Protein AF-A0A9D8F489-F1 (afdb_monomer)

Sequence (978 aa):
KPEHFAVRRIDWNSKSESLQSIAEQLGFTTSSLVFIDDDPVQCAEVRARWPEILTLQLPANAHKALCFLEQVWELDAPLTSTLEDDHRQQFLMEETRRQASRHAASSLEDFLAGLDLQIEIGPLKPEHRERVSQLSYRTTQSNSSNQRLTARELDGWIENSTQGGRVVHVRDRFGDYGLVGVMLYRETAPSLDIESLMLSCRALGRGVEQAMLQCLAQHARDCGLEKLRFKFQSTARNKPASDFLHAYVAKDTATNGHITFEVASALQPPRGRVQTNPPISKTPDVVATAQHPQEQAVPPYPSFAWPLVDSEESHQRACLSVERIESWRRTLRERRQSQISKPLPGSSVADVEAVLTGIWSTLMRTDQIGRHDNFFELGGHSLTVIQCLCRIRDQLGVEVPIQAIFKTPTIAELSATLRAMMERRASAPISTTPSHPVLETFTAPTPSRSQPASISKTLSADRITTLAIPTRGRPDALLRGLPTFVENARQHGHTPRYVILDDATTTAERAQCQAALVELERRLDVQLHYVDDAARRHFAAQLSRRTSVPLETVQFGLLSQPHAEYSRGACVNAMLLSSPGERILSVDDDVLCRPSRPPSWTDSIRLGKSPYPEAFWPCGDVDSALAFAKDGSLDFIGLVDEYLGRTTAEMVTQNPYLAERLDGPQDGRVLMATPGIAGDPGWGLPFGWWDGPMGYLMMEGESFGRLTRSREDYRAFCCSRSLVRCAEAPTLTRFRAHLTTTLGLDHRGTGLPPFLPCLRGEDVLFGALIRRSHASDWAMHLPWLTPHLRMQPRTFQHGELFRSASSHDAARLFLDCLNAAPADSHLQDPTARCRRLGEFLMEIASSDRADFVSFATSQALQSRGGWLEAMRARLEANPDAPSFWAQDMHRYMQVCESYLTDPMFGIPMDLLRDVPDPEAAWDEAQTLVRRFGDLLVHWGTLVSESQKMRGEGIELARPLSEIRARKRRQNRNSDGAL

Solvent-accessible surface area (backbone atoms only — not comparable to full-atom values): 54927 Å² total; per-residue (Å²): 110,78,89,76,48,96,73,85,91,89,75,94,66,56,69,53,56,52,50,47,54,50,21,59,69,70,76,47,53,60,75,74,43,74,46,77,46,60,52,67,65,61,42,48,51,31,43,74,76,40,74,64,31,50,60,48,67,38,53,92,45,71,70,58,27,50,62,48,60,78,66,44,71,93,72,65,73,82,83,75,82,53,88,59,67,78,44,50,65,52,53,53,56,33,48,50,50,50,52,55,51,46,77,71,34,95,41,74,67,55,31,57,68,66,38,59,72,46,64,48,80,45,71,53,48,83,92,43,27,62,62,51,19,52,44,31,68,72,35,53,45,32,24,32,42,72,59,70,47,52,44,75,62,42,50,62,42,62,75,34,94,67,39,44,38,34,34,31,36,39,34,37,81,72,48,77,64,48,82,39,31,42,39,33,34,33,76,51,88,62,28,32,37,31,60,31,47,36,43,34,76,94,54,57,92,70,62,47,67,59,52,52,52,50,51,53,25,48,53,24,49,77,72,71,20,61,25,38,35,38,46,29,47,80,50,98,61,20,46,68,45,51,61,56,49,62,77,62,47,81,49,77,49,78,55,98,73,32,38,39,40,35,27,62,25,84,69,80,82,71,100,69,92,84,77,80,77,80,87,84,88,75,82,87,78,92,79,78,88,82,81,80,81,80,89,75,91,74,82,87,74,86,76,87,74,70,69,88,68,47,74,65,59,46,46,52,53,38,52,54,44,50,52,49,48,52,49,46,52,47,52,50,51,49,55,52,45,60,75,65,66,72,83,80,89,81,92,72,95,76,47,59,40,58,54,46,46,55,54,46,27,73,70,64,74,38,95,78,75,60,58,76,47,44,48,57,81,64,70,48,46,76,67,56,51,52,54,47,48,53,49,44,29,75,74,70,74,44,88,70,65,75,66,48,55,77,75,28,40,23,38,53,54,38,31,56,57,50,55,71,54,57,78,75,70,86,82,85,89,89,90,88,90,93,93,91,94,92,91,93,92,92,92,88,90,87,89,87,91,82,86,83,84,89,80,85,94,71,91,66,89,81,56,58,48,33,36,34,29,51,40,64,38,49,38,73,32,42,70,60,13,51,60,34,45,56,48,44,28,56,78,66,76,51,85,48,47,39,36,38,28,39,59,34,89,43,76,64,39,39,49,50,30,56,52,49,49,52,52,46,29,68,74,66,73,54,77,44,24,41,31,41,64,68,43,41,54,54,44,26,62,48,49,20,76,73,68,73,47,58,54,66,44,45,38,46,43,40,42,68,52,95,84,44,69,80,41,59,17,6,42,54,32,46,48,51,50,56,40,59,65,33,27,35,37,40,34,41,32,43,32,39,55,20,42,17,60,54,96,64,66,45,87,65,72,42,78,34,88,41,63,72,60,56,44,52,45,78,14,64,40,46,66,71,14,33,68,58,32,74,42,54,87,55,53,57,69,58,64,42,44,71,54,45,58,41,35,45,47,63,52,27,77,75,33,65,76,47,65,81,64,62,91,67,63,51,78,21,30,20,42,31,25,35,56,17,41,14,10,32,83,75,66,75,56,72,54,46,43,79,90,50,60,43,33,66,81,68,42,56,72,67,35,29,56,64,39,63,67,43,72,62,59,36,50,37,29,74,45,28,48,14,29,29,39,29,20,45,21,38,27,40,20,55,50,37,74,44,81,69,64,41,36,32,38,40,27,48,85,76,57,71,82,69,37,47,20,51,41,60,56,28,52,25,52,30,22,45,46,43,38,66,25,42,71,54,38,32,28,33,31,28,41,33,21,32,24,27,54,61,93,61,95,72,68,61,58,90,64,36,89,41,44,75,37,63,48,37,37,57,45,40,52,53,50,41,53,66,66,69,50,79,84,66,76,88,55,83,52,38,47,62,37,35,20,52,55,7,50,52,34,34,53,51,44,67,45,60,70,69,56,39,51,53,49,52,37,50,40,45,49,49,58,50,45,57,37,54,52,51,54,49,51,55,47,72,76,40,79,88,54,60,65,76,56,55,50,50,52,51,50,39,47,51,41,31,63,52,31,79,70,42,94,68,50,58,49,33,57,72,46,38,70,87,33,80,45,75,68,62,30,49,53,51,52,38,50,50,41,27,52,50,9,52,34,35,51,44,40,57,59,53,43,56,48,34,42,50,36,42,76,73,70,57,64,55,58,37,53,51,69,58,59,51,52,50,52,57,52,51,51,56,56,54,68,70,74,112

Mean predicted aligned error: 20.29 Å

Radius of gyration: 35.11 Å; Cα contacts (8 Å, |Δi|>4): 1492; chains: 1; bounding box: 94×85×90 Å

Secondary structure (DSSP, 8-state):
-GGG-S----SSS-HHHHHHHHHHHHT--GGG-EEEES-HHHHHHHHHH-TTSEEEEPPSSHHHHHHHHTT-GGG-------TTTTTHHHHHHHHHHHHHHHHT-SSHHHHHHHT--EEEEEE--GGGHHHHHHHHHH--SSBSS-----HHHHHHHHS-TTEEEEEEEEEETTEEEEEEEEEEEEEETTEEEEEEEEE-GGGTTTTHHHHHHHHHHHHHHHTT-SEEEEEEE--SS-HHHHHHHHTT-SEEEEETTEEEEEEES-PPPPSS----PPP---PPPP---PPPPPP--PPPPPP-------HHHHHHHHHHHHHHHHHHHHHHHHHHHHHH--PPS--S---HHHHHHHHHHHHHT-S---TT-BTTTTT--HHHHHHHHHHHHHHH-----THHHHHS-BHHHHHHHHHHHHTTS-----------------------------------S----EEEEEESS-HHHHHHHHHHHHHHHHHHT--PEEEEEE--SSHHHHHHHHHHHHHHHHHHT-PEEEE-HHHHHHHHHHHHHHH---HHHHHHHHS--TT-TT--HHHHHHHHHH-TT-EEEEE-TTB----B--SS--SS-EE-SSS--EEEEE-SSHHHHHTT-----S-HHHHHHTTTT-BHHHHHHH-HHHHTT--S-TT-BEEEEEEEEEE----SSTTB-TTSSBTTTT--HHHHHHHTS-HHHHHHHHHB--EEEEESS-EEE---S---SEEEEE--SS-PPPPPSSSS-HHHHHHHHHHHH-TT-EEEEEEEEEEE--SS--BPPTTHHHHHHH-B-HHHHHHHHHHHS---TT---HHHHHHHHHHHHHHHHTS-HHHHHHHHHHHHHHHHHHHHHHHHHHHHT-TTS-HHHHHHHHHHHHHHHHHTTSTTTT-BTTTTTT---HHHHHHHHHHHHHHHHHHHHHHHHHHHHHHHHHHTT--SSEEHHHHHHHHHHHHHHHTT--

Foldseek 3Di:
DVLVDLDDDDDPDQPLVVLCVVCVLQVHDQLVAEAEEQDVVSLVVNCVNPVSHNRHHAPPPVVSRVVVVVPPCVPDDPPPDDPCVVCVSVVSVLSNVLVVLVVVAPDPVRSLVQFAKAKAKAWDDLVCLCVVLVQLVPFFQAKFQNDRDHSVNVVVQHPDPQKTKMWMWMATPSGTPGTFWMWIWGDDPLEIETNITTGHSVCPPSCRVLVVVLVRLVVSVVVNHFKYKYKGQDDPRHVVNVVVLVVAAPDWDDDPRIIIGIGTSPDDDDPDDHDHDDDDDDDDDDDDDDDDDDDDDDDDDDDPQPDPQDLVNLVQVLVVLVVVLVVVVVVVVVVVVVVVPDDDDDDDPPDPLVLLLVLLCVLLVHNDDDQFDFSVVSVHDPVSLVSSQVSCCVPVVFRDDSVLCVVQRGSNSSSVVRVVRSVPPDDDDDDYDDYDDDDDDDDDDDDDDDDDDDDDDDDDPAFFAAEEEEDALCLVLLLAAVLQVLVLCVLVVHQHAAEYQYNHPDPVSVVSNLVSVVVVCVVSVHFHWYFYPVLQLVVLVVLCVVLVADSLLSCQQQHEDPQFDDFRQNSVSLVQLQAAAGKYKYAYSQWHQQKAFDPQADAAEAADSPLPLKAKAFDLAFVVQCVRRDHNNDNPRCQQRVAAFDFQLVVCVVHVVSVVPDPADRRAGAFKEAFKATGQPPDQQACDLLLAARVLLVDDDVSVCNCQVDVVSVVSRVWDSGITMARRYFYKHQFAQDDHNIMTGRSRDLGAFGFSRGYPSRSRLSSLLCVQLRVRYIHITHRIYIYGHDPDDDTHDPCSNQVSLQADALNSLSSLLSSNQDRVVVDPHSLVRLLSSLVSLQVLLPDDLVSNVVSQLSSLSSSLSVNLVSLVVSCVSCVVRDPSSVVSSVVSSVSNSVNNPDPLRRQHPSLCVVPVDSSVSSVVSSVSSNSSSSSSNCVSVSSVVSVVCVVVVNGSTDGSVVVVVVVVVVVVVVVVVD

pLDDT: mean 74.1, std 19.75, range [21.86, 97.94]

Structure (mmCIF, N/CA/C/O backbone):
data_AF-A0A9D8F489-F1
#
_entry.id   AF-A0A9D8F489-F1
#
loop_
_atom_site.group_PDB
_atom_site.id
_atom_site.type_symbol
_atom_site.label_atom_id
_atom_site.label_alt_id
_atom_site.label_comp_id
_atom_site.label_asym_id
_atom_site.label_entity_id
_atom_site.label_seq_id
_atom_site.pdbx_PDB_ins_code
_atom_site.Cartn_x
_atom_site.Cartn_y
_atom_site.Cartn_z
_atom_site.occupancy
_atom_site.B_iso_or_equiv
_atom_site.auth_seq_id
_atom_site.auth_comp_id
_atom_site.auth_asym_id
_atom_site.auth_atom_id
_atom_site.pdbx_PDB_model_num
ATOM 1 N N . LYS A 1 1 ? 32.134 6.971 -21.137 1.00 41.31 1 LYS A N 1
ATOM 2 C CA . LYS A 1 1 ? 32.918 7.964 -21.918 1.00 41.31 1 LYS A CA 1
ATOM 3 C C . LYS A 1 1 ? 34.375 7.953 -21.414 1.00 41.31 1 LYS A C 1
ATOM 5 O O . LYS A 1 1 ? 34.586 7.280 -20.408 1.00 41.31 1 LYS A O 1
ATOM 10 N N . PRO A 1 2 ? 35.382 8.577 -22.064 1.00 48.38 2 PRO A N 1
ATOM 11 C CA . PRO A 1 2 ? 36.783 8.521 -21.612 1.00 48.38 2 PRO A CA 1
ATOM 12 C C . PRO A 1 2 ? 36.994 8.896 -20.136 1.00 48.38 2 PRO A C 1
ATOM 14 O O . PRO A 1 2 ? 37.724 8.211 -19.433 1.00 48.38 2 PRO A O 1
ATOM 17 N N . GLU A 1 3 ? 36.272 9.903 -19.653 1.00 52.94 3 GLU A N 1
ATOM 18 C CA . GLU A 1 3 ? 36.261 10.403 -18.275 1.00 52.94 3 GLU A CA 1
ATOM 19 C C . GLU A 1 3 ? 35.643 9.433 -17.244 1.00 52.94 3 GLU A C 1
ATOM 21 O O . GLU A 1 3 ? 35.718 9.679 -16.044 1.00 52.94 3 GLU A O 1
ATOM 26 N N . HIS A 1 4 ? 35.066 8.305 -17.680 1.00 55.12 4 HIS A N 1
ATOM 27 C CA . HIS A 1 4 ? 34.627 7.226 -16.782 1.00 55.12 4 HIS A CA 1
ATOM 28 C C . HIS A 1 4 ? 35.781 6.273 -16.400 1.00 55.12 4 HIS A C 1
ATOM 30 O O . HIS A 1 4 ? 35.592 5.416 -15.541 1.00 55.12 4 HIS A O 1
ATOM 36 N N . PHE A 1 5 ? 36.949 6.369 -17.048 1.00 67.50 5 PHE A N 1
ATOM 37 C CA . PHE A 1 5 ? 38.076 5.456 -16.841 1.00 67.50 5 PHE A CA 1
ATOM 38 C C . PHE A 1 5 ? 39.209 6.149 -16.078 1.00 67.50 5 PHE A C 1
ATOM 40 O O . PHE A 1 5 ? 39.788 7.112 -16.573 1.00 67.50 5 PHE A O 1
ATOM 47 N N . ALA A 1 6 ? 39.558 5.624 -14.900 1.00 67.31 6 ALA A N 1
ATOM 48 C CA . ALA A 1 6 ? 40.652 6.144 -14.073 1.00 67.31 6 ALA A CA 1
ATOM 49 C C . ALA A 1 6 ? 42.027 6.017 -14.755 1.00 67.31 6 ALA A C 1
ATOM 51 O O . ALA A 1 6 ? 42.842 6.935 -14.717 1.00 67.31 6 ALA A O 1
ATOM 52 N N . VAL A 1 7 ? 42.269 4.873 -15.402 1.00 76.31 7 VAL A N 1
ATOM 53 C CA . VAL A 1 7 ? 43.471 4.574 -16.190 1.00 76.31 7 VAL A CA 1
ATOM 54 C C . VAL A 1 7 ? 43.033 3.867 -17.469 1.00 76.31 7 VAL A C 1
ATOM 56 O O . VAL A 1 7 ? 42.059 3.113 -17.473 1.00 76.31 7 VAL A O 1
ATOM 59 N N . ARG A 1 8 ? 43.756 4.103 -18.565 1.00 82.50 8 ARG A N 1
ATOM 60 C CA . ARG A 1 8 ? 43.610 3.373 -19.828 1.00 82.50 8 ARG A CA 1
ATOM 61 C C . ARG A 1 8 ? 44.994 2.892 -20.263 1.00 82.50 8 ARG A C 1
ATOM 63 O O . ARG A 1 8 ? 45.833 3.715 -20.621 1.00 82.50 8 ARG A O 1
ATOM 70 N N . ARG A 1 9 ? 45.226 1.579 -20.208 1.00 80.12 9 ARG A N 1
ATOM 71 C CA . ARG A 1 9 ? 46.382 0.902 -20.818 1.00 80.12 9 ARG A CA 1
ATOM 72 C C . ARG A 1 9 ? 45.971 0.385 -22.195 1.00 80.12 9 ARG A C 1
ATOM 74 O O . ARG A 1 9 ? 44.879 -0.163 -22.339 1.00 80.12 9 ARG A O 1
ATOM 81 N N . ILE A 1 10 ? 46.795 0.664 -23.199 1.00 83.44 10 ILE A N 1
ATOM 82 C CA . ILE A 1 10 ? 46.622 0.276 -24.607 1.00 83.44 10 ILE A CA 1
ATOM 83 C C . ILE A 1 10 ? 48.045 0.084 -25.137 1.00 83.44 10 ILE A C 1
ATOM 85 O O . ILE A 1 10 ? 48.654 0.990 -25.704 1.00 83.44 10 ILE A O 1
ATOM 89 N N . ASP A 1 11 ? 48.594 -1.084 -24.834 1.00 80.50 11 ASP A N 1
ATOM 90 C CA . ASP A 1 11 ? 50.003 -1.443 -24.962 1.00 80.50 11 ASP A CA 1
ATOM 91 C C . ASP A 1 11 ? 50.120 -2.912 -25.409 1.00 80.50 11 ASP A C 1
ATOM 93 O O . ASP A 1 11 ? 49.122 -3.627 -25.491 1.00 80.50 11 ASP A O 1
ATOM 97 N N . TRP A 1 12 ? 51.339 -3.344 -25.746 1.00 83.81 12 TRP A N 1
ATOM 98 C CA . TRP A 1 12 ? 51.635 -4.698 -26.243 1.00 83.81 12 TRP A CA 1
ATOM 99 C C . TRP A 1 12 ? 52.053 -5.686 -25.136 1.00 83.81 12 TRP A C 1
ATOM 101 O O . TRP A 1 12 ? 52.557 -6.766 -25.439 1.00 83.81 12 TRP A O 1
ATOM 111 N N . ASN A 1 13 ? 51.881 -5.312 -23.867 1.00 85.06 13 ASN A N 1
ATOM 112 C CA . ASN A 1 13 ? 52.207 -6.156 -22.716 1.00 85.06 13 ASN A CA 1
ATOM 113 C C . ASN A 1 13 ? 51.117 -7.225 -22.495 1.00 85.06 13 ASN A C 1
ATOM 115 O O . ASN A 1 13 ? 50.020 -7.131 -23.051 1.00 85.06 13 ASN A O 1
ATOM 119 N N . SER A 1 14 ? 51.385 -8.231 -21.657 1.00 88.94 14 SER A N 1
ATOM 120 C CA . SER A 1 14 ? 50.335 -9.173 -21.242 1.00 88.94 14 SER A CA 1
ATOM 121 C C . SER A 1 14 ? 49.281 -8.492 -20.359 1.00 88.94 14 SER A C 1
ATOM 123 O O . SER A 1 14 ? 49.547 -7.483 -19.697 1.00 88.94 14 SER A O 1
ATOM 125 N N . LYS A 1 15 ? 48.064 -9.050 -20.312 1.00 89.81 15 LYS A N 1
ATOM 126 C CA . LYS A 1 15 ? 46.977 -8.496 -19.489 1.00 89.81 15 LYS A CA 1
ATOM 127 C C . LYS A 1 15 ? 47.365 -8.504 -18.014 1.00 89.81 15 LYS A C 1
ATOM 129 O O . LYS A 1 15 ? 47.107 -7.520 -17.326 1.00 89.81 15 LYS A O 1
ATOM 134 N N . SER A 1 16 ? 48.025 -9.559 -17.540 1.00 89.94 16 SER A N 1
ATOM 135 C CA . SER A 1 16 ? 48.531 -9.647 -16.169 1.00 89.94 16 SER A CA 1
ATOM 136 C C . SER A 1 16 ? 49.587 -8.581 -15.821 1.00 89.94 16 SER A C 1
ATOM 138 O O . SER A 1 16 ? 49.554 -8.050 -14.708 1.00 89.94 16 SER A O 1
ATOM 140 N N . GLU A 1 17 ? 50.470 -8.207 -16.753 1.00 88.06 17 GLU A N 1
ATOM 141 C CA . GLU A 1 17 ? 51.437 -7.107 -16.585 1.00 88.06 17 GLU A CA 1
ATOM 142 C C . GLU A 1 17 ? 50.757 -5.731 -16.611 1.00 88.06 17 GLU A C 1
ATOM 144 O O . GLU A 1 17 ? 51.027 -4.884 -15.755 1.00 88.06 17 GLU A O 1
ATOM 149 N N . SER A 1 18 ? 49.835 -5.491 -17.549 1.00 89.94 18 SER A N 1
ATOM 150 C CA . SER A 1 18 ? 49.111 -4.216 -17.621 1.00 89.94 18 SER A CA 1
ATOM 151 C C . SER A 1 18 ? 48.174 -4.027 -16.419 1.00 89.94 18 SER A C 1
ATOM 153 O O . SER A 1 18 ? 48.045 -2.905 -15.929 1.00 89.94 18 SER A O 1
ATOM 155 N N . LEU A 1 19 ? 47.588 -5.103 -15.874 1.00 88.38 19 LEU A N 1
ATOM 156 C CA . LEU A 1 19 ? 46.839 -5.087 -14.609 1.00 88.38 19 LEU A CA 1
ATOM 157 C C . LEU A 1 19 ? 47.739 -4.781 -13.404 1.00 88.38 19 LEU A C 1
ATOM 159 O O . LEU A 1 19 ? 47.362 -3.946 -12.582 1.00 88.38 19 LEU A O 1
ATOM 163 N N . GLN A 1 20 ? 48.933 -5.382 -13.318 1.00 84.62 20 GLN A N 1
ATOM 164 C CA . GLN A 1 20 ? 49.917 -5.039 -12.283 1.00 84.62 20 GLN A CA 1
ATOM 165 C C . GLN A 1 20 ? 50.296 -3.549 -12.367 1.00 84.62 20 GLN A C 1
ATOM 167 O O . GLN A 1 20 ? 50.219 -2.838 -11.367 1.00 84.62 20 GLN A O 1
ATOM 172 N N . SER A 1 21 ? 50.601 -3.040 -13.567 1.00 83.00 21 SER A N 1
ATOM 173 C CA . SER A 1 21 ? 50.918 -1.621 -13.791 1.00 83.00 21 SER A CA 1
ATOM 174 C C . SER A 1 21 ? 49.767 -0.679 -13.406 1.00 83.00 21 SER A C 1
ATOM 176 O O . SER A 1 21 ? 50.013 0.416 -12.901 1.00 83.00 21 SER A O 1
ATOM 178 N N . ILE A 1 22 ? 48.509 -1.084 -13.620 1.00 83.19 22 ILE A N 1
ATOM 179 C CA . ILE A 1 22 ? 47.327 -0.319 -13.191 1.00 83.19 22 ILE A CA 1
ATOM 180 C C . ILE A 1 22 ? 47.185 -0.334 -11.664 1.00 83.19 22 ILE A C 1
ATOM 182 O O . ILE A 1 22 ? 46.903 0.715 -11.084 1.00 83.19 22 ILE A O 1
ATOM 186 N N . ALA A 1 23 ? 47.401 -1.480 -11.009 1.00 79.06 23 ALA A N 1
ATOM 187 C CA . ALA A 1 23 ? 47.379 -1.583 -9.549 1.00 79.06 23 ALA A CA 1
ATOM 188 C C . ALA A 1 23 ? 48.435 -0.661 -8.918 1.00 79.06 23 ALA A C 1
ATOM 190 O O . ALA A 1 23 ? 48.101 0.176 -8.079 1.00 79.06 23 ALA A O 1
ATOM 191 N N . GLU A 1 24 ? 49.680 -0.743 -9.395 1.00 75.00 24 GLU A N 1
ATOM 192 C CA . GLU A 1 24 ? 50.801 0.084 -8.940 1.00 75.00 24 GLU A CA 1
ATOM 193 C C . GLU A 1 24 ? 50.555 1.582 -9.182 1.00 75.00 24 GLU A C 1
ATOM 195 O O . GLU A 1 24 ? 50.746 2.383 -8.267 1.00 75.00 24 GLU A O 1
ATOM 200 N N . GLN A 1 25 ? 50.057 1.969 -10.366 1.00 71.12 25 GLN A N 1
ATOM 201 C CA . GLN A 1 25 ? 49.725 3.366 -10.682 1.00 71.12 25 GLN A CA 1
ATOM 202 C C . GLN A 1 25 ? 48.619 3.936 -9.774 1.00 71.12 25 GLN A C 1
ATOM 204 O O . GLN A 1 25 ? 48.633 5.130 -9.475 1.00 71.12 25 GLN A O 1
ATOM 209 N N . LEU A 1 26 ? 47.652 3.113 -9.358 1.00 69.62 26 LEU A N 1
ATOM 210 C CA . LEU A 1 26 ? 46.521 3.530 -8.521 1.00 69.62 26 LEU A CA 1
ATOM 211 C C . LEU A 1 26 ? 46.752 3.331 -7.012 1.00 69.62 26 LEU A C 1
ATOM 213 O O . LEU A 1 26 ? 45.873 3.662 -6.219 1.00 69.62 26 LEU A O 1
ATOM 217 N N . GLY A 1 27 ? 47.907 2.798 -6.600 1.00 61.19 27 GLY A N 1
ATOM 218 C CA . GLY A 1 27 ? 48.192 2.493 -5.193 1.00 61.19 27 GLY A CA 1
ATOM 219 C C . GLY A 1 27 ? 47.366 1.328 -4.625 1.00 61.19 27 GLY A C 1
ATOM 220 O O . GLY A 1 27 ? 47.166 1.247 -3.413 1.00 61.19 27 GLY A O 1
ATOM 221 N N . PHE A 1 28 ? 46.875 0.433 -5.484 1.00 69.62 28 PHE A N 1
ATOM 222 C CA . PHE A 1 28 ? 46.116 -0.761 -5.108 1.00 69.62 28 PHE A CA 1
ATOM 223 C C . PHE A 1 28 ? 46.977 -2.031 -5.181 1.00 69.62 28 PHE A C 1
ATOM 225 O O . PHE A 1 28 ? 48.057 -2.048 -5.763 1.00 69.62 28 PHE A O 1
ATOM 232 N N . THR A 1 29 ? 46.478 -3.124 -4.600 1.00 70.56 29 THR A N 1
ATOM 233 C CA . THR A 1 29 ? 47.065 -4.464 -4.790 1.00 70.56 29 THR A CA 1
ATOM 234 C C . THR A 1 29 ? 46.316 -5.225 -5.880 1.00 70.56 29 THR A C 1
ATOM 236 O O . THR A 1 29 ? 45.133 -4.965 -6.095 1.00 70.56 29 THR A O 1
ATOM 239 N N . THR A 1 30 ? 46.957 -6.213 -6.508 1.00 73.81 30 THR A N 1
ATOM 240 C CA . THR A 1 30 ? 46.312 -7.167 -7.434 1.00 73.81 30 THR A CA 1
ATOM 241 C C . THR A 1 30 ? 45.041 -7.773 -6.832 1.00 73.81 30 THR A C 1
ATOM 243 O O . THR A 1 30 ? 43.986 -7.721 -7.454 1.00 73.81 30 THR A O 1
ATOM 246 N N . SER A 1 31 ? 45.087 -8.196 -5.562 1.00 66.06 31 SER A N 1
ATOM 247 C CA . SER A 1 31 ? 43.937 -8.724 -4.796 1.00 66.06 31 SER A CA 1
ATOM 248 C C . SER A 1 31 ? 42.755 -7.753 -4.593 1.00 66.06 31 SER A C 1
ATOM 250 O O . SER A 1 31 ? 41.769 -8.098 -3.944 1.00 66.06 31 SER A O 1
ATOM 252 N N . SER A 1 32 ? 42.864 -6.517 -5.088 1.00 69.88 32 SER A N 1
ATOM 253 C CA . SER A 1 32 ? 41.819 -5.486 -5.080 1.00 69.88 32 SER A CA 1
ATOM 254 C C . SER A 1 32 ? 41.209 -5.241 -6.469 1.00 69.88 32 SER A C 1
ATOM 256 O O . SER A 1 32 ? 40.387 -4.339 -6.612 1.00 69.88 32 SER A O 1
ATOM 258 N N . LEU A 1 33 ? 41.615 -6.010 -7.488 1.00 79.00 33 LEU A N 1
ATOM 259 C CA . LEU A 1 33 ? 41.118 -5.919 -8.859 1.00 79.00 33 LEU A CA 1
ATOM 260 C C . LEU A 1 33 ? 40.156 -7.066 -9.198 1.00 79.00 33 LEU A C 1
ATOM 262 O O . LEU A 1 33 ? 40.323 -8.203 -8.758 1.00 79.00 33 LEU A O 1
ATOM 266 N N . VAL A 1 34 ? 39.197 -6.759 -10.070 1.00 85.94 34 VAL A N 1
ATOM 267 C CA . VAL A 1 34 ? 38.397 -7.738 -10.814 1.00 85.94 34 VAL A CA 1
ATOM 268 C C . VAL A 1 34 ? 38.758 -7.575 -12.288 1.00 85.94 34 VAL A C 1
ATOM 270 O O . VAL A 1 34 ? 38.733 -6.457 -12.805 1.00 85.94 34 VAL A O 1
ATOM 273 N N . PHE A 1 35 ? 39.109 -8.667 -12.962 1.00 90.69 35 PHE A N 1
ATOM 274 C CA . PHE A 1 35 ? 39.368 -8.681 -14.399 1.00 90.69 35 PHE A CA 1
ATOM 275 C C . PHE A 1 35 ? 38.166 -9.268 -15.143 1.00 90.69 35 PHE A C 1
ATOM 277 O O . PHE A 1 35 ? 37.606 -10.285 -14.732 1.00 90.69 35 PHE A O 1
ATOM 284 N N . ILE A 1 36 ? 37.757 -8.599 -16.221 1.00 91.19 36 ILE A N 1
ATOM 285 C CA . ILE A 1 36 ? 36.565 -8.927 -17.004 1.00 91.19 36 ILE A CA 1
ATOM 286 C C . ILE A 1 36 ? 36.930 -8.811 -18.484 1.00 91.19 36 ILE A C 1
ATOM 288 O O . ILE A 1 36 ? 37.329 -7.736 -18.933 1.00 91.19 36 ILE A O 1
ATOM 292 N N . ASP A 1 37 ? 36.808 -9.911 -19.222 1.00 88.38 37 ASP A N 1
ATOM 293 C CA . ASP A 1 37 ? 37.161 -10.025 -20.644 1.00 88.38 37 ASP A CA 1
ATOM 294 C C . ASP A 1 37 ? 36.270 -11.112 -21.286 1.00 88.38 37 ASP A C 1
ATOM 296 O O . ASP A 1 37 ? 35.768 -11.992 -20.577 1.00 88.38 37 ASP A O 1
ATOM 300 N N . ASP A 1 38 ? 36.012 -11.052 -22.593 1.00 84.00 38 ASP A N 1
ATOM 301 C CA . ASP A 1 38 ? 35.265 -12.092 -23.318 1.00 84.00 38 ASP A CA 1
ATOM 302 C C . ASP A 1 38 ? 36.181 -13.137 -23.984 1.00 84.00 38 ASP A C 1
ATOM 304 O O . ASP A 1 38 ? 35.729 -14.252 -24.270 1.00 84.00 38 ASP A O 1
ATOM 308 N N . ASP A 1 39 ? 37.480 -12.847 -24.136 1.00 87.44 39 ASP A N 1
ATOM 309 C CA . ASP A 1 39 ? 38.469 -13.810 -24.628 1.00 87.44 39 ASP A CA 1
ATOM 310 C C . ASP A 1 39 ? 38.886 -14.820 -23.523 1.00 87.44 39 ASP A C 1
ATOM 312 O O . ASP A 1 39 ? 39.532 -14.441 -22.533 1.00 87.44 39 ASP A O 1
ATOM 316 N N . PRO A 1 40 ? 38.591 -16.133 -23.679 1.00 80.19 40 PRO A N 1
ATOM 317 C CA . PRO A 1 40 ? 39.014 -17.166 -22.730 1.00 80.19 40 PRO A CA 1
ATOM 318 C C . PRO A 1 40 ? 40.531 -17.229 -22.525 1.00 80.19 40 PRO A C 1
ATOM 320 O O . PRO A 1 40 ? 40.965 -17.637 -21.448 1.00 80.19 40 PRO A O 1
ATOM 323 N N . VAL A 1 41 ? 41.336 -16.851 -23.524 1.00 86.62 41 VAL A N 1
ATOM 324 C CA . VAL A 1 41 ? 42.802 -16.902 -23.452 1.00 86.62 41 VAL A CA 1
ATOM 325 C C . VAL A 1 41 ? 43.322 -15.839 -22.488 1.00 86.62 41 VAL A C 1
ATOM 327 O O . VAL A 1 41 ? 44.123 -16.166 -21.614 1.00 86.62 41 VAL A O 1
ATOM 330 N N . GLN A 1 42 ? 42.805 -14.606 -22.554 1.00 88.19 42 GLN A N 1
ATOM 331 C CA . GLN A 1 42 ? 43.154 -13.553 -21.589 1.00 88.19 42 GLN A CA 1
ATOM 332 C C . GLN A 1 42 ? 42.697 -13.922 -20.175 1.00 88.19 42 GLN A C 1
ATOM 334 O O . GLN A 1 42 ? 4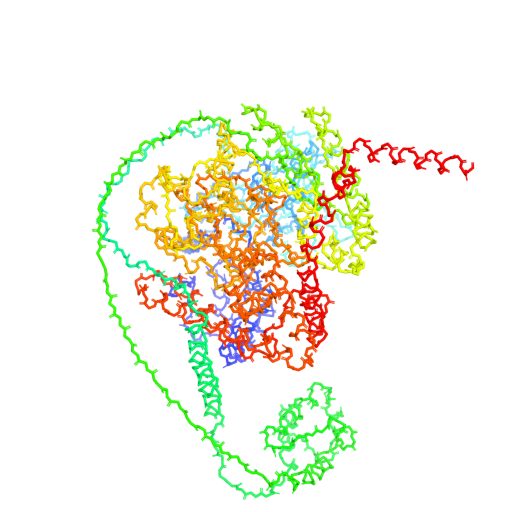3.443 -13.766 -19.208 1.00 88.19 42 GLN A O 1
ATOM 339 N N . CYS A 1 43 ? 41.482 -14.463 -20.036 1.00 88.88 43 CYS A N 1
ATOM 340 C CA . CYS A 1 43 ? 40.991 -14.932 -18.742 1.00 88.88 43 CYS A CA 1
ATOM 341 C C . CYS A 1 43 ? 41.806 -16.109 -18.177 1.00 88.88 43 CYS A C 1
ATOM 343 O O . CYS A 1 43 ? 41.894 -16.253 -16.959 1.00 88.88 43 CYS A O 1
ATOM 345 N N . ALA A 1 44 ? 42.388 -16.968 -19.017 1.00 81.31 44 ALA A N 1
ATOM 346 C CA . ALA A 1 44 ? 43.286 -18.032 -18.571 1.00 81.31 44 ALA A CA 1
ATOM 347 C C . ALA A 1 44 ? 44.666 -17.487 -18.161 1.00 81.31 44 ALA A C 1
ATOM 349 O O . ALA A 1 44 ? 45.185 -17.892 -17.124 1.00 81.31 44 ALA A O 1
ATOM 350 N N . GLU A 1 45 ? 45.218 -16.540 -18.927 1.00 94.06 45 GLU A N 1
ATOM 351 C CA . GLU A 1 45 ? 46.497 -15.864 -18.659 1.00 94.06 45 GLU A CA 1
ATOM 352 C C . GLU A 1 45 ? 46.491 -15.186 -17.282 1.00 94.06 45 GLU A C 1
ATOM 354 O O . GLU A 1 45 ? 47.307 -15.518 -16.419 1.00 94.06 45 GLU A O 1
ATOM 359 N N . VAL A 1 46 ? 45.496 -14.332 -17.019 1.00 89.38 46 VAL A N 1
ATOM 360 C CA . VAL A 1 46 ? 45.397 -13.604 -15.746 1.00 89.38 46 VAL A CA 1
ATOM 361 C C . VAL A 1 46 ? 45.161 -14.545 -14.561 1.00 89.38 46 VAL A C 1
ATOM 363 O O . VAL A 1 46 ? 45.829 -14.386 -13.543 1.00 89.38 46 VAL A O 1
ATOM 366 N N . ARG A 1 47 ? 44.313 -15.581 -14.686 1.00 86.69 47 ARG A N 1
ATOM 367 C CA . ARG A 1 47 ? 44.127 -16.591 -13.616 1.00 86.69 47 ARG A CA 1
ATOM 368 C C . ARG A 1 47 ? 45.395 -17.390 -13.317 1.00 86.69 47 ARG A C 1
ATOM 370 O O . ARG A 1 47 ? 45.606 -17.774 -12.171 1.00 86.69 47 ARG A O 1
ATOM 377 N N . ALA A 1 48 ? 46.210 -17.678 -14.332 1.00 81.94 48 ALA A N 1
ATOM 378 C CA . ALA A 1 48 ? 47.455 -18.423 -14.166 1.00 81.94 48 ALA A CA 1
ATOM 379 C C . ALA A 1 48 ? 48.569 -17.568 -13.540 1.00 81.94 48 ALA A C 1
ATOM 381 O O . ALA A 1 48 ? 49.419 -18.103 -12.827 1.00 81.94 48 ALA A O 1
ATOM 382 N N . ARG A 1 49 ? 48.570 -16.253 -13.797 1.00 85.06 49 ARG A N 1
ATOM 383 C CA . ARG A 1 49 ? 49.586 -15.322 -13.288 1.00 85.06 49 ARG A CA 1
ATOM 384 C C . ARG A 1 49 ? 49.248 -14.723 -11.922 1.00 85.06 49 ARG A C 1
ATOM 386 O O . ARG A 1 49 ? 50.145 -14.616 -11.092 1.00 85.06 49 ARG A O 1
ATOM 393 N N . TRP A 1 50 ? 47.982 -14.371 -11.699 1.00 82.75 50 TRP A N 1
ATOM 394 C CA . TRP A 1 50 ? 47.465 -13.730 -10.486 1.00 82.75 50 TRP A CA 1
ATOM 395 C C . TRP A 1 50 ? 46.167 -14.418 -10.016 1.00 82.75 50 TRP A C 1
ATOM 397 O O . TRP A 1 50 ? 45.071 -13.895 -10.244 1.00 82.75 50 TRP A O 1
ATOM 407 N N . PRO A 1 51 ? 46.246 -15.597 -9.364 1.00 75.50 51 PRO A N 1
ATOM 408 C CA . PRO A 1 51 ? 45.069 -16.345 -8.905 1.00 75.50 51 PRO A CA 1
ATOM 409 C C . PRO A 1 51 ? 44.166 -15.580 -7.921 1.00 75.50 51 PRO A C 1
ATOM 411 O O . PRO A 1 51 ? 43.022 -15.972 -7.699 1.00 75.50 51 PRO A O 1
ATOM 414 N N . GLU A 1 52 ? 44.669 -14.504 -7.313 1.00 73.62 52 GLU A N 1
ATOM 415 C CA . GLU A 1 52 ? 43.935 -13.609 -6.421 1.00 73.62 52 GLU A CA 1
ATOM 416 C C . GLU A 1 52 ? 43.108 -12.524 -7.135 1.00 73.62 52 GLU A C 1
ATOM 418 O O . GLU A 1 52 ? 42.311 -11.856 -6.473 1.00 73.62 52 GLU A O 1
ATOM 423 N N . ILE A 1 53 ? 43.270 -12.341 -8.453 1.00 85.19 53 ILE A N 1
ATOM 424 C CA . ILE A 1 53 ? 42.416 -11.462 -9.265 1.00 85.19 53 ILE A CA 1
ATOM 425 C C . ILE A 1 53 ? 41.163 -12.239 -9.673 1.00 85.19 53 ILE A C 1
ATOM 427 O O . ILE A 1 53 ? 41.227 -13.182 -10.471 1.00 85.19 53 ILE A O 1
ATOM 431 N N . LEU A 1 54 ? 39.997 -11.808 -9.181 1.00 82.62 54 LEU A N 1
ATOM 432 C CA . LEU A 1 54 ? 38.716 -12.375 -9.601 1.00 82.62 54 LEU A CA 1
ATOM 433 C C . LEU A 1 54 ? 38.552 -12.169 -11.111 1.00 82.62 54 LEU A C 1
ATOM 435 O O . LEU A 1 54 ? 38.411 -11.042 -11.577 1.00 82.62 54 LEU A O 1
ATOM 439 N N . THR A 1 55 ? 38.606 -13.260 -11.873 1.00 88.38 55 THR A N 1
ATOM 440 C CA . THR A 1 55 ? 38.686 -13.210 -13.337 1.00 88.38 55 THR A CA 1
ATOM 441 C C . THR A 1 55 ? 37.426 -13.791 -13.967 1.00 88.38 55 THR A C 1
ATOM 443 O O . THR A 1 55 ? 37.276 -15.012 -14.115 1.00 88.38 55 THR A O 1
ATOM 446 N N . LEU A 1 56 ? 36.522 -12.890 -14.336 1.00 87.88 56 LEU A N 1
ATOM 447 C CA . LEU A 1 56 ? 35.196 -13.156 -14.875 1.00 87.88 56 LEU A CA 1
ATOM 448 C C . LEU A 1 56 ? 35.273 -13.223 -16.404 1.00 87.88 56 LEU A C 1
ATOM 450 O O . LEU A 1 56 ? 35.544 -12.218 -17.057 1.00 87.88 56 LEU A O 1
ATOM 454 N N . GLN A 1 57 ? 35.026 -14.400 -16.981 1.00 87.69 57 GLN A N 1
ATOM 455 C CA . GLN A 1 57 ? 34.925 -14.523 -18.435 1.00 87.69 57 GLN A CA 1
ATOM 456 C C . GLN A 1 57 ? 33.491 -14.224 -18.870 1.00 87.69 57 GLN A C 1
ATOM 458 O O . GLN A 1 57 ? 32.560 -14.906 -18.437 1.00 87.69 57 GLN A O 1
ATOM 463 N N . LEU A 1 58 ? 33.312 -13.238 -19.745 1.00 82.69 58 LEU A N 1
ATOM 464 C CA . LEU A 1 58 ? 32.000 -12.902 -20.280 1.00 82.69 58 LEU A CA 1
ATOM 465 C C . LEU A 1 58 ? 31.535 -13.932 -21.324 1.00 82.69 58 LEU A C 1
ATOM 467 O O . LEU A 1 58 ? 32.310 -14.352 -22.184 1.00 82.69 58 LEU A O 1
ATOM 471 N N . PRO A 1 59 ? 30.243 -14.304 -21.328 1.00 79.06 59 PRO A N 1
ATOM 472 C CA . PRO A 1 59 ? 29.620 -14.933 -22.484 1.00 79.06 59 PRO A CA 1
ATOM 473 C C . PRO A 1 59 ? 29.757 -14.048 -23.733 1.00 79.06 59 PRO A C 1
ATOM 475 O O . PRO A 1 59 ? 29.303 -12.907 -23.724 1.00 79.06 59 PRO A O 1
ATOM 478 N N . ALA A 1 60 ? 30.248 -14.601 -24.847 1.00 66.38 60 ALA A N 1
ATOM 479 C CA . ALA A 1 60 ? 30.419 -13.906 -26.139 1.00 66.38 60 ALA A CA 1
ATOM 480 C C . ALA A 1 60 ? 29.110 -13.388 -26.802 1.00 66.38 60 ALA A C 1
ATOM 482 O O . ALA A 1 60 ? 29.098 -12.945 -27.948 1.00 66.38 60 ALA A O 1
ATOM 483 N N . ASN A 1 61 ? 27.977 -13.458 -26.100 1.00 73.44 61 ASN A N 1
ATOM 484 C CA . ASN A 1 61 ? 26.728 -12.803 -26.463 1.00 73.44 61 ASN A CA 1
ATOM 485 C C . ASN A 1 61 ? 26.484 -11.653 -25.474 1.00 73.44 61 ASN A C 1
ATOM 487 O O . ASN A 1 61 ? 26.220 -11.903 -24.300 1.00 73.44 61 ASN A O 1
ATOM 491 N N . ALA A 1 62 ? 26.519 -10.409 -25.956 1.00 62.22 62 ALA A N 1
ATOM 492 C CA . ALA A 1 62 ? 26.466 -9.210 -25.112 1.00 62.22 62 ALA A CA 1
ATOM 493 C C . ALA A 1 62 ? 25.232 -9.118 -24.188 1.00 62.22 62 ALA A C 1
ATOM 495 O O . ALA A 1 62 ? 25.332 -8.581 -23.089 1.00 62.22 62 ALA A O 1
ATOM 496 N N . HIS A 1 63 ? 24.080 -9.672 -24.584 1.00 52.00 63 HIS A N 1
ATOM 497 C CA . HIS A 1 63 ? 22.894 -9.711 -23.721 1.00 52.00 63 HIS A CA 1
ATOM 498 C C . HIS A 1 63 ? 23.078 -10.706 -22.563 1.00 52.00 63 HIS A C 1
ATOM 500 O O . HIS A 1 63 ? 22.815 -10.365 -21.413 1.00 52.00 63 HIS A O 1
ATOM 506 N N . LYS A 1 64 ? 23.646 -11.891 -22.833 1.00 59.59 64 LYS A N 1
ATOM 507 C CA . LYS A 1 64 ? 24.047 -12.839 -21.779 1.00 59.59 64 LYS A CA 1
ATOM 508 C C . LYS A 1 64 ? 25.194 -12.320 -20.911 1.00 59.59 64 LYS A C 1
ATOM 510 O O . LYS A 1 64 ? 25.257 -12.696 -19.750 1.00 59.59 64 LYS A O 1
ATOM 515 N N . ALA A 1 65 ? 26.079 -11.475 -21.442 1.00 65.69 65 ALA A N 1
ATOM 516 C CA . ALA A 1 65 ? 27.131 -10.832 -20.657 1.00 65.69 65 ALA A CA 1
ATOM 517 C C . ALA A 1 65 ? 26.564 -9.871 -19.601 1.00 65.69 65 ALA A C 1
ATOM 519 O O . ALA A 1 65 ? 27.033 -9.885 -18.468 1.00 65.69 65 ALA A O 1
ATOM 520 N N . LEU A 1 66 ? 25.518 -9.105 -19.935 1.00 58.72 66 LEU A N 1
ATOM 521 C CA . LEU A 1 66 ? 24.814 -8.258 -18.966 1.00 58.72 66 LEU A CA 1
ATOM 522 C C . LEU A 1 66 ? 24.147 -9.100 -17.870 1.00 58.72 66 LEU A C 1
ATOM 524 O O . LEU A 1 66 ? 24.484 -8.931 -16.703 1.00 58.72 66 LEU A O 1
ATOM 528 N N . CYS A 1 67 ? 23.313 -10.077 -18.240 1.00 60.84 67 CYS A N 1
ATOM 529 C CA . CYS A 1 67 ? 22.636 -10.937 -17.261 1.00 60.84 67 CYS A CA 1
ATOM 530 C C . CYS A 1 67 ? 23.598 -11.815 -16.439 1.00 60.84 67 CYS A C 1
ATOM 532 O O . CYS A 1 67 ? 23.246 -12.259 -15.354 1.00 60.84 67 CYS A O 1
ATOM 534 N N . PHE A 1 68 ? 24.809 -12.081 -16.939 1.00 69.69 68 PHE A N 1
ATOM 535 C CA . PHE A 1 68 ? 25.870 -12.727 -16.166 1.00 69.69 68 PHE A CA 1
ATOM 536 C C . PHE A 1 68 ? 26.453 -11.775 -15.114 1.00 69.69 68 PHE A C 1
ATOM 538 O O . PHE A 1 68 ? 26.548 -12.154 -13.952 1.00 69.69 68 PHE A O 1
ATOM 545 N N . LEU A 1 69 ? 26.792 -10.535 -15.489 1.00 67.31 69 LEU A N 1
ATOM 546 C CA . LEU A 1 69 ? 27.308 -9.525 -14.555 1.00 67.31 69 LEU A CA 1
ATOM 547 C C . LEU A 1 69 ? 26.283 -9.150 -13.472 1.00 67.31 69 LEU A C 1
ATOM 549 O O . LEU A 1 69 ? 26.667 -8.950 -12.326 1.00 67.31 69 LEU A O 1
ATOM 553 N N . GLU A 1 70 ? 24.990 -9.144 -13.807 1.00 58.53 70 GLU A N 1
ATOM 554 C CA . GLU A 1 70 ? 23.859 -8.966 -12.876 1.00 58.53 70 GLU A CA 1
ATOM 555 C C . GLU A 1 70 ? 23.683 -10.129 -11.870 1.00 58.53 70 GLU A C 1
ATOM 557 O O . GLU A 1 70 ? 22.754 -10.106 -11.065 1.00 58.53 70 GLU A O 1
ATOM 562 N N . GLN A 1 71 ? 24.538 -11.159 -11.911 1.00 60.78 71 GLN A N 1
ATOM 563 C CA . GLN A 1 71 ? 24.532 -12.314 -10.999 1.00 60.78 71 GLN A CA 1
ATOM 564 C C . GLN A 1 71 ? 25.888 -12.539 -10.294 1.00 60.78 71 GLN A C 1
ATOM 566 O O . GLN A 1 71 ? 26.045 -13.523 -9.569 1.00 60.78 71 GLN A O 1
ATOM 571 N N . VAL A 1 72 ? 26.876 -11.652 -10.484 1.00 64.38 72 VAL A N 1
ATOM 572 C CA . VAL A 1 72 ? 28.178 -11.730 -9.798 1.00 64.38 72 VAL A CA 1
ATOM 573 C C . VAL A 1 72 ? 28.137 -10.884 -8.527 1.00 64.38 72 VAL A C 1
ATOM 575 O O . VAL A 1 72 ? 28.392 -9.682 -8.561 1.00 64.38 72 VAL A O 1
ATOM 578 N N . TRP A 1 73 ? 27.843 -11.527 -7.396 1.00 55.50 73 TRP A N 1
ATOM 579 C CA . TRP A 1 73 ? 27.710 -10.873 -6.086 1.00 55.50 73 TRP A CA 1
ATOM 580 C C . TRP A 1 73 ? 28.986 -10.141 -5.626 1.00 55.50 73 TRP A C 1
ATOM 582 O O . TRP A 1 73 ? 28.913 -9.196 -4.845 1.00 55.50 73 TRP A O 1
ATOM 592 N N . GLU A 1 74 ? 30.172 -10.502 -6.129 1.00 52.00 74 GLU A N 1
ATOM 593 C CA . GLU A 1 74 ? 31.411 -9.757 -5.863 1.00 52.00 74 GLU A CA 1
ATOM 594 C C . GLU A 1 74 ? 31.448 -8.358 -6.515 1.00 52.00 74 GLU A C 1
ATOM 596 O O . GLU A 1 74 ? 32.319 -7.550 -6.183 1.00 52.00 74 GLU A O 1
ATOM 601 N N . LEU A 1 75 ? 30.514 -8.052 -7.426 1.00 59.84 75 LEU A N 1
ATOM 602 C CA . LEU A 1 75 ? 30.299 -6.715 -7.991 1.00 59.84 75 LEU A CA 1
ATOM 603 C C . LEU A 1 75 ? 29.233 -5.903 -7.224 1.00 59.84 75 LEU A C 1
ATOM 605 O O . LEU A 1 75 ? 29.090 -4.704 -7.487 1.00 59.84 75 LEU A O 1
ATOM 609 N N . ASP A 1 76 ? 28.527 -6.503 -6.257 1.00 55.25 76 ASP A N 1
ATOM 610 C CA . ASP A 1 76 ? 27.498 -5.824 -5.463 1.00 55.25 76 ASP A CA 1
ATOM 611 C C . ASP A 1 76 ? 28.122 -4.825 -4.478 1.00 55.25 76 ASP A C 1
ATOM 613 O O . ASP A 1 76 ? 28.603 -5.158 -3.390 1.00 55.25 76 ASP A O 1
ATOM 617 N N . ALA A 1 77 ? 28.085 -3.543 -4.839 1.00 49.22 77 ALA A N 1
ATOM 618 C CA . ALA A 1 77 ? 28.483 -2.472 -3.938 1.00 49.22 77 ALA A CA 1
ATOM 619 C C . ALA A 1 77 ? 27.421 -2.270 -2.832 1.00 49.22 77 ALA A C 1
ATOM 621 O O . ALA A 1 77 ? 26.264 -1.992 -3.152 1.00 49.22 77 ALA A O 1
ATOM 622 N N . PRO A 1 78 ? 27.776 -2.312 -1.530 1.00 39.03 78 PRO A N 1
ATOM 623 C CA . PRO A 1 78 ? 26.823 -2.023 -0.461 1.00 39.03 78 PRO A CA 1
ATOM 624 C C . PRO A 1 78 ? 26.419 -0.541 -0.490 1.00 39.03 78 PRO A C 1
ATOM 626 O O . PRO A 1 78 ? 27.200 0.331 -0.095 1.00 39.03 78 PRO A O 1
ATOM 629 N N . LEU A 1 79 ? 25.188 -0.275 -0.944 1.00 39.94 79 LEU A N 1
ATOM 630 C CA . LEU A 1 79 ? 24.590 1.048 -1.186 1.00 39.94 79 LEU A CA 1
ATOM 631 C C . LEU A 1 79 ? 24.211 1.813 0.100 1.00 39.94 79 LEU A C 1
ATOM 633 O O . LEU A 1 79 ? 23.101 2.317 0.246 1.00 39.94 79 LEU A O 1
ATOM 637 N N . THR A 1 80 ? 25.155 1.962 1.029 1.00 35.50 80 THR A N 1
ATOM 638 C CA . THR A 1 80 ? 25.143 3.111 1.948 1.00 35.50 80 THR A CA 1
ATOM 639 C C . THR A 1 80 ? 25.901 4.253 1.277 1.00 35.50 80 THR A C 1
ATOM 641 O O . THR A 1 80 ? 27.089 4.453 1.517 1.00 35.50 80 THR A O 1
ATOM 644 N N . SER A 1 81 ? 25.221 4.979 0.388 1.00 37.22 81 SER A N 1
ATOM 645 C CA . SER A 1 81 ? 25.772 6.159 -0.285 1.00 37.22 81 SER A CA 1
ATOM 646 C C . SER A 1 81 ? 25.972 7.293 0.724 1.00 37.22 81 SER A C 1
ATOM 648 O O . SER A 1 81 ? 25.067 8.083 0.995 1.00 37.22 81 SER A O 1
ATOM 650 N N . THR A 1 82 ? 27.162 7.350 1.315 1.00 43.84 82 THR A N 1
ATOM 651 C CA . THR A 1 82 ? 27.663 8.540 2.005 1.00 43.84 82 THR A CA 1
ATOM 652 C C . THR A 1 82 ? 28.208 9.528 0.968 1.00 43.84 82 THR A C 1
ATOM 654 O O . THR A 1 82 ? 28.511 9.150 -0.163 1.00 43.84 82 THR A O 1
ATOM 657 N N . LEU A 1 83 ? 28.375 10.795 1.358 1.00 38.03 83 LEU A N 1
ATOM 658 C CA . LEU A 1 83 ? 28.830 11.903 0.494 1.00 38.03 83 LEU A CA 1
ATOM 659 C C . LEU A 1 83 ? 30.219 11.694 -0.170 1.00 38.03 83 LEU A C 1
ATOM 661 O O . LEU A 1 83 ? 30.669 12.539 -0.934 1.00 38.03 83 LEU A O 1
ATOM 665 N N . GLU A 1 84 ? 30.913 10.581 0.100 1.00 44.12 84 GLU A N 1
ATOM 666 C CA . GLU A 1 84 ? 32.179 10.214 -0.550 1.00 44.12 84 GLU A CA 1
ATOM 667 C C . GLU A 1 84 ? 32.008 9.629 -1.969 1.00 44.12 84 GLU A C 1
ATOM 669 O O . GLU A 1 84 ? 32.976 9.636 -2.730 1.00 44.12 84 GLU A O 1
ATOM 674 N N . ASP A 1 85 ? 30.829 9.116 -2.355 1.00 47.56 85 ASP A N 1
ATOM 675 C CA . ASP A 1 85 ? 30.676 8.444 -3.660 1.00 47.56 85 ASP A CA 1
ATOM 676 C C . ASP A 1 85 ? 30.724 9.411 -4.863 1.00 47.56 85 ASP A C 1
ATOM 678 O O . ASP A 1 85 ? 31.271 9.043 -5.905 1.00 47.56 85 ASP A O 1
ATOM 682 N N . ASP A 1 86 ? 30.294 10.669 -4.708 1.00 41.97 86 ASP A N 1
ATOM 683 C CA . ASP A 1 86 ? 30.503 11.722 -5.721 1.00 41.97 86 ASP A CA 1
ATOM 684 C C . ASP A 1 86 ? 31.972 12.189 -5.770 1.00 41.97 86 ASP A C 1
ATOM 686 O O . ASP A 1 86 ? 32.522 12.486 -6.833 1.00 41.97 86 ASP A O 1
ATOM 690 N N . HIS A 1 87 ? 32.671 12.170 -4.629 1.00 50.06 87 HIS A N 1
ATOM 691 C CA . HIS A 1 87 ? 34.093 12.530 -4.540 1.00 50.06 87 HIS A CA 1
ATOM 692 C C . HIS A 1 87 ? 35.025 11.465 -5.151 1.00 50.06 87 HIS A C 1
ATOM 694 O O . HIS A 1 87 ? 36.238 11.663 -5.230 1.00 50.06 87 HIS A O 1
ATOM 700 N N . ARG A 1 88 ? 34.494 10.332 -5.621 1.00 54.84 88 ARG A N 1
ATOM 701 C CA . ARG A 1 88 ? 35.270 9.166 -6.070 1.00 54.84 88 ARG A CA 1
ATOM 702 C C . ARG A 1 88 ? 36.100 9.439 -7.332 1.00 54.84 88 ARG A C 1
ATOM 704 O O . ARG A 1 88 ? 37.234 8.970 -7.420 1.00 54.84 88 ARG A O 1
ATOM 711 N N . GLN A 1 89 ? 35.599 10.255 -8.268 1.00 52.12 89 GLN A N 1
ATOM 712 C CA . GLN A 1 89 ? 36.406 10.766 -9.392 1.00 52.12 89 GLN A CA 1
ATOM 713 C C . GLN A 1 89 ? 37.459 11.783 -8.929 1.00 52.12 89 GLN A C 1
ATOM 715 O O . GLN A 1 89 ? 38.586 11.757 -9.425 1.00 52.12 89 GLN A O 1
ATOM 720 N N . GLN A 1 90 ? 37.121 12.651 -7.970 1.00 59.25 90 GLN A N 1
ATOM 721 C CA . GLN A 1 90 ? 38.048 13.653 -7.444 1.00 59.25 90 GLN A CA 1
ATOM 722 C C . GLN A 1 90 ? 39.237 12.979 -6.745 1.00 59.25 90 GLN A C 1
ATOM 724 O O . GLN A 1 90 ? 40.378 13.236 -7.119 1.00 59.25 90 GLN A O 1
ATOM 729 N N . PHE A 1 91 ? 38.984 12.027 -5.842 1.00 62.28 91 PHE A N 1
ATOM 730 C CA . PHE A 1 91 ? 40.013 11.242 -5.154 1.00 62.28 91 PHE A CA 1
ATOM 731 C C . PHE A 1 91 ? 40.985 10.552 -6.130 1.00 62.28 91 PHE A C 1
ATOM 733 O O . PHE A 1 91 ? 42.189 10.541 -5.891 1.00 62.28 91 PHE A O 1
ATOM 740 N N . LEU A 1 92 ? 40.498 10.036 -7.266 1.00 58.16 92 LEU A N 1
ATOM 741 C CA . LEU A 1 92 ? 41.348 9.447 -8.312 1.00 58.16 92 LEU A CA 1
ATOM 742 C C . LEU A 1 92 ? 42.234 10.488 -9.022 1.00 58.16 92 LEU A C 1
ATOM 744 O O . LEU A 1 92 ? 43.401 10.211 -9.313 1.00 58.16 92 LEU A O 1
ATOM 748 N N . MET A 1 93 ? 41.724 11.699 -9.273 1.00 61.50 93 MET A N 1
ATOM 749 C CA . MET A 1 93 ? 42.531 12.806 -9.807 1.00 61.50 93 MET A CA 1
ATOM 750 C C . MET A 1 93 ? 43.569 13.299 -8.790 1.00 61.50 93 MET A C 1
ATOM 752 O O . MET A 1 93 ? 44.700 13.610 -9.164 1.00 61.50 93 MET A O 1
ATOM 756 N N . GLU A 1 94 ? 43.211 13.353 -7.508 1.00 69.25 94 GLU A N 1
ATOM 757 C CA . GLU A 1 94 ? 44.122 13.710 -6.420 1.00 69.25 94 GLU A CA 1
ATOM 758 C C . GLU A 1 94 ? 45.218 12.658 -6.222 1.00 69.25 94 GLU A C 1
ATOM 760 O O . GLU A 1 94 ? 46.389 13.016 -6.137 1.00 69.25 94 GLU A O 1
ATOM 765 N N . GLU A 1 95 ? 44.885 11.364 -6.219 1.00 67.88 95 GLU A N 1
ATOM 766 C CA . GLU A 1 95 ? 45.877 10.290 -6.086 1.00 67.88 95 GLU A CA 1
ATOM 767 C C . GLU A 1 95 ? 46.821 10.240 -7.295 1.00 67.88 95 GLU A C 1
ATOM 769 O O . GLU A 1 95 ? 48.029 10.085 -7.128 1.00 67.88 95 GLU A O 1
ATOM 774 N N . THR A 1 96 ? 46.321 10.530 -8.502 1.00 62.72 96 THR A N 1
ATOM 775 C CA . THR A 1 96 ? 47.173 10.722 -9.690 1.00 62.72 96 THR A CA 1
ATOM 776 C C . THR A 1 96 ? 48.182 11.867 -9.487 1.00 62.72 96 THR A C 1
ATOM 778 O O . THR A 1 96 ? 49.351 11.739 -9.856 1.00 62.72 96 THR A O 1
ATOM 781 N N . ARG A 1 97 ? 47.777 12.975 -8.843 1.00 67.19 97 ARG A N 1
ATOM 782 C CA . ARG A 1 97 ? 48.683 14.084 -8.473 1.00 67.19 97 ARG A CA 1
ATOM 783 C C . ARG A 1 97 ? 49.654 13.688 -7.351 1.00 67.19 97 ARG A C 1
ATOM 785 O O . ARG A 1 97 ? 50.825 14.062 -7.418 1.00 67.19 97 ARG A O 1
ATOM 792 N N . ARG A 1 98 ? 49.211 12.899 -6.363 1.00 71.81 98 ARG A N 1
ATOM 793 C CA . ARG A 1 98 ? 50.051 12.363 -5.274 1.00 71.81 98 ARG A CA 1
ATOM 794 C C . ARG A 1 98 ? 51.155 11.453 -5.821 1.00 71.81 98 ARG A C 1
ATOM 796 O O . ARG A 1 98 ? 52.316 11.679 -5.491 1.00 71.81 98 ARG A O 1
ATOM 803 N N . GLN A 1 99 ? 50.848 10.505 -6.712 1.00 65.19 99 GLN A N 1
ATOM 804 C CA . GLN A 1 99 ? 51.873 9.644 -7.324 1.00 65.19 99 GLN A CA 1
ATOM 805 C C . GLN A 1 99 ? 52.813 10.430 -8.258 1.00 65.19 99 GLN A C 1
ATOM 807 O O . GLN A 1 99 ? 54.025 10.233 -8.199 1.00 65.19 99 GLN A O 1
ATOM 812 N N . ALA A 1 100 ? 52.316 11.400 -9.039 1.00 65.81 100 ALA A N 1
ATOM 813 C CA . ALA A 1 100 ? 53.186 12.301 -9.809 1.00 65.81 100 ALA A CA 1
ATOM 814 C C . ALA A 1 100 ? 54.161 13.083 -8.899 1.00 65.81 100 ALA A C 1
ATOM 816 O O . ALA A 1 100 ? 55.351 13.182 -9.193 1.00 65.81 100 ALA A O 1
ATOM 817 N N . SER A 1 101 ? 53.682 13.561 -7.744 1.00 69.88 101 SER A N 1
ATOM 818 C CA . SER A 1 101 ? 54.512 14.201 -6.716 1.00 69.88 101 SER A CA 1
ATOM 819 C C . SER A 1 101 ? 55.481 13.241 -6.014 1.00 69.88 101 SER A C 1
ATOM 821 O O . SER A 1 101 ? 56.471 13.707 -5.457 1.00 69.88 101 SER A O 1
ATOM 823 N N . ARG A 1 102 ? 55.209 11.930 -6.017 1.00 65.62 102 ARG A N 1
ATOM 824 C CA . ARG A 1 102 ? 56.080 10.888 -5.456 1.00 65.62 102 ARG A CA 1
ATOM 825 C C . ARG A 1 102 ? 57.241 10.565 -6.388 1.00 65.62 102 ARG A C 1
ATOM 827 O O . ARG A 1 102 ? 58.375 10.494 -5.934 1.00 65.62 102 ARG A O 1
ATOM 834 N N . HIS A 1 103 ? 56.977 10.436 -7.689 1.00 64.06 103 HIS A N 1
ATOM 835 C CA . HIS A 1 103 ? 58.020 10.233 -8.702 1.00 64.06 103 HIS A CA 1
ATOM 836 C C . HIS A 1 103 ? 58.943 11.451 -8.881 1.00 64.06 103 HIS A C 1
ATOM 838 O O . HIS A 1 103 ? 60.054 11.300 -9.380 1.00 64.06 103 HIS A O 1
ATOM 844 N N . ALA A 1 104 ? 58.502 12.643 -8.467 1.00 65.62 104 ALA A N 1
ATOM 845 C CA . ALA A 1 104 ? 59.297 13.872 -8.483 1.00 65.62 104 ALA A CA 1
ATOM 846 C C . ALA A 1 104 ? 60.119 14.120 -7.197 1.00 65.62 104 ALA A C 1
ATOM 848 O O . ALA A 1 104 ? 60.853 15.106 -7.137 1.00 65.62 104 ALA A O 1
ATOM 849 N N . ALA A 1 105 ? 59.991 13.277 -6.164 1.00 70.12 105 ALA A N 1
ATOM 850 C CA . ALA A 1 105 ? 60.689 13.447 -4.888 1.00 70.12 105 ALA A CA 1
ATOM 851 C C . ALA A 1 105 ? 62.038 12.705 -4.858 1.00 70.12 105 ALA A C 1
ATOM 853 O O . ALA A 1 105 ? 62.162 11.594 -5.368 1.00 70.12 105 ALA A O 1
ATOM 854 N N . SER A 1 106 ? 63.041 13.300 -4.207 1.00 66.06 106 SER A N 1
ATOM 855 C CA . SER A 1 106 ? 64.384 12.720 -4.035 1.00 66.06 106 SER A CA 1
ATOM 856 C C . SER A 1 106 ? 64.431 11.529 -3.072 1.00 66.06 106 SER A C 1
ATOM 858 O O . SER A 1 106 ? 65.312 10.678 -3.192 1.00 66.06 106 SER A O 1
ATOM 860 N N . SER A 1 107 ? 63.489 11.441 -2.132 1.00 68.31 107 SER A N 1
ATOM 861 C CA . SER A 1 107 ? 63.355 10.328 -1.193 1.00 68.31 107 SER A CA 1
ATOM 862 C C . SER A 1 107 ? 61.911 10.171 -0.704 1.00 68.31 107 SER A C 1
ATOM 864 O O . SER A 1 107 ? 61.057 11.034 -0.924 1.00 68.31 107 SER A O 1
ATOM 866 N N . LEU A 1 108 ? 61.632 9.068 -0.000 1.00 56.16 108 LEU A N 1
ATOM 867 C CA . LEU A 1 108 ? 60.345 8.861 0.672 1.00 56.16 108 LEU A CA 1
ATOM 868 C C . LEU A 1 108 ? 60.112 9.883 1.800 1.00 56.16 108 LEU A C 1
ATOM 870 O O . LEU A 1 108 ? 58.975 10.288 2.022 1.00 56.16 108 LEU A O 1
ATOM 874 N N . GLU A 1 109 ? 61.172 10.318 2.484 1.00 63.47 109 GLU A N 1
ATOM 875 C CA . GLU A 1 109 ? 61.097 11.308 3.566 1.00 63.47 109 GLU A CA 1
ATOM 876 C C . GLU A 1 109 ? 60.770 12.703 3.004 1.00 63.47 109 GLU A C 1
ATOM 878 O O . GLU A 1 109 ? 59.852 13.358 3.497 1.00 63.47 109 GLU A O 1
ATOM 883 N N . ASP A 1 110 ? 61.404 13.093 1.889 1.00 67.50 110 ASP A N 1
ATOM 884 C CA . ASP A 1 110 ? 61.080 14.327 1.151 1.00 67.50 110 ASP A CA 1
ATOM 885 C C . ASP A 1 110 ? 59.638 14.318 0.619 1.00 67.50 110 ASP A C 1
ATOM 887 O O . ASP A 1 110 ? 58.942 15.332 0.674 1.00 67.50 110 ASP A O 1
ATOM 891 N N . PHE A 1 111 ? 59.165 13.169 0.116 1.00 70.06 111 PHE A N 1
ATOM 892 C CA . PHE A 1 111 ? 57.784 13.015 -0.345 1.00 70.06 111 PHE A CA 1
ATOM 893 C C . PHE A 1 111 ? 56.780 13.207 0.796 1.00 70.06 111 PHE A C 1
ATOM 895 O O . PHE A 1 111 ? 55.840 13.987 0.648 1.00 70.06 111 PHE A O 1
ATOM 902 N N . LEU A 1 112 ? 56.981 12.528 1.931 1.00 68.75 112 LEU A N 1
ATOM 903 C CA . LEU A 1 112 ? 56.080 12.607 3.083 1.00 68.75 112 LEU A CA 1
ATOM 904 C C . LEU A 1 112 ? 56.080 14.006 3.713 1.00 68.75 112 LEU A C 1
ATOM 906 O O . LEU A 1 112 ? 55.007 14.538 3.991 1.00 68.75 112 LEU A O 1
ATOM 910 N N . ALA A 1 113 ? 57.249 14.640 3.859 1.00 70.94 113 ALA A N 1
ATOM 911 C CA . ALA A 1 113 ? 57.347 16.039 4.277 1.00 70.94 113 ALA A CA 1
ATOM 912 C C . ALA A 1 113 ? 56.651 16.985 3.279 1.00 70.94 113 ALA A C 1
ATOM 914 O O . ALA A 1 113 ? 56.009 17.957 3.676 1.00 70.94 113 ALA A O 1
ATOM 915 N N . GLY A 1 114 ? 56.730 16.673 1.984 1.00 69.38 114 GLY A N 1
ATOM 916 C CA . GLY A 1 114 ? 56.083 17.421 0.913 1.00 69.38 114 GLY A CA 1
ATOM 917 C C . GLY A 1 114 ? 54.557 17.298 0.849 1.00 69.38 114 GLY A C 1
ATOM 918 O O . GLY A 1 114 ? 53.949 18.122 0.173 1.00 69.38 114 GLY A O 1
ATOM 919 N N . LEU A 1 115 ? 53.916 16.327 1.514 1.00 75.62 115 LEU A N 1
ATOM 920 C CA . LEU A 1 115 ? 52.452 16.165 1.463 1.00 75.62 115 LEU A CA 1
ATOM 921 C C . LEU A 1 115 ? 51.677 17.256 2.227 1.00 75.62 115 LEU A C 1
ATOM 923 O O . LEU A 1 115 ? 50.534 17.522 1.864 1.00 75.62 115 LEU A O 1
ATOM 927 N N . ASP A 1 116 ? 52.278 17.874 3.251 1.00 77.62 116 ASP A N 1
ATOM 928 C CA . ASP A 1 116 ? 51.581 18.700 4.258 1.00 77.62 116 ASP A CA 1
ATOM 929 C C . ASP A 1 116 ? 50.385 17.954 4.890 1.00 77.62 116 ASP A C 1
ATOM 931 O O . ASP A 1 116 ? 49.220 18.331 4.758 1.00 77.62 116 ASP A O 1
ATOM 935 N N . LEU A 1 117 ? 50.681 16.802 5.506 1.00 80.00 117 LEU A N 1
ATOM 936 C CA . LEU A 1 117 ? 49.673 15.876 6.021 1.00 80.00 117 LEU A CA 1
ATOM 937 C C . LEU A 1 117 ? 49.075 16.370 7.350 1.00 80.00 117 LEU A C 1
ATOM 939 O O . LEU A 1 117 ? 49.735 16.368 8.390 1.00 80.00 117 LEU A O 1
ATOM 943 N N . GLN A 1 118 ? 47.796 16.729 7.326 1.00 78.56 118 GLN A N 1
ATOM 944 C CA . GLN A 1 118 ? 47.030 17.156 8.494 1.00 78.56 118 GLN A CA 1
ATOM 945 C C . GLN A 1 118 ? 46.252 15.959 9.054 1.00 78.56 118 GLN A C 1
ATOM 947 O O . GLN A 1 118 ? 45.495 15.314 8.327 1.00 78.56 118 GLN A O 1
ATOM 952 N N . ILE A 1 119 ? 46.438 15.655 10.342 1.00 85.88 119 ILE A N 1
ATOM 953 C CA . ILE A 1 119 ? 45.818 14.510 11.029 1.00 85.88 119 ILE A CA 1
ATOM 954 C C . ILE A 1 119 ? 44.985 15.031 12.203 1.00 85.88 119 ILE A C 1
ATOM 956 O O . ILE A 1 119 ? 45.526 15.631 13.132 1.00 85.88 119 ILE A O 1
ATOM 960 N N . GLU A 1 120 ? 43.682 14.761 12.191 1.00 84.75 120 GLU A N 1
ATOM 961 C CA . GLU A 1 120 ? 42.758 15.092 13.278 1.00 84.75 120 GLU A CA 1
ATOM 962 C C . GLU A 1 120 ? 42.262 13.803 13.949 1.00 84.75 120 GLU A C 1
ATOM 964 O O . GLU A 1 120 ? 41.729 12.912 13.285 1.00 84.75 120 GLU A O 1
ATOM 969 N N . ILE A 1 121 ? 42.434 13.694 15.272 1.00 88.56 121 ILE A N 1
ATOM 970 C CA . ILE A 1 121 ? 41.989 12.536 16.062 1.00 88.56 121 ILE A CA 1
ATOM 971 C C . ILE A 1 121 ? 40.976 13.001 17.112 1.00 88.56 121 ILE A C 1
ATOM 973 O O . ILE A 1 121 ? 41.341 13.611 18.117 1.00 88.56 121 ILE A O 1
ATOM 977 N N . GLY A 1 122 ? 39.701 12.693 16.875 1.00 86.25 122 GLY A N 1
ATOM 978 C CA . GLY A 1 122 ? 38.570 13.094 17.718 1.00 86.25 122 GLY A CA 1
ATOM 979 C C . GLY A 1 122 ? 37.890 11.912 18.422 1.00 86.25 122 GLY A C 1
ATOM 980 O O . GLY A 1 122 ? 38.198 10.756 18.124 1.00 86.25 122 GLY A O 1
ATOM 981 N N . PRO A 1 123 ? 36.955 12.164 19.355 1.00 88.38 123 PRO A N 1
ATOM 982 C CA . PRO A 1 123 ? 36.143 11.112 19.965 1.00 88.38 123 PRO A CA 1
ATOM 983 C C . PRO A 1 123 ? 35.180 10.470 18.952 1.00 88.38 123 PRO A C 1
ATOM 985 O O . PRO A 1 123 ? 34.724 11.107 17.998 1.00 88.38 123 PRO A O 1
ATOM 988 N N . LEU A 1 124 ? 34.833 9.204 19.182 1.00 87.88 124 LEU A N 1
ATOM 989 C CA . LEU A 1 124 ? 33.693 8.559 18.534 1.00 87.88 124 LEU A CA 1
ATOM 990 C C . LEU A 1 124 ? 32.391 9.245 18.993 1.00 87.88 124 LEU A C 1
ATOM 992 O O . LEU A 1 124 ? 32.288 9.729 20.117 1.00 87.88 124 LEU A O 1
ATOM 996 N N . LYS A 1 125 ? 31.413 9.326 18.091 1.00 87.00 125 LYS A N 1
ATOM 997 C CA . LYS A 1 125 ? 30.151 10.062 18.253 1.00 87.00 125 LYS A CA 1
ATOM 998 C C . LYS A 1 125 ? 29.050 9.366 17.437 1.00 87.00 125 LYS A C 1
ATOM 1000 O O . LYS A 1 125 ? 29.402 8.671 16.479 1.00 87.00 125 LYS A O 1
ATOM 1005 N N . PRO A 1 126 ? 27.753 9.623 17.702 1.00 82.44 126 PRO A N 1
ATOM 1006 C CA . PRO A 1 126 ? 26.646 9.087 16.899 1.00 82.44 126 PRO A CA 1
ATOM 1007 C C . PRO A 1 126 ? 26.783 9.356 15.392 1.00 82.44 126 PRO A C 1
ATOM 1009 O O . PRO A 1 126 ? 26.566 8.456 14.584 1.00 82.44 126 PRO A O 1
ATOM 1012 N N . GLU A 1 127 ? 27.234 10.556 15.007 1.00 82.44 127 GLU A N 1
ATOM 1013 C CA . GLU A 1 127 ? 27.454 10.958 13.604 1.00 82.44 127 GLU A CA 1
ATOM 1014 C C . GLU A 1 127 ? 28.494 10.097 12.856 1.00 82.44 127 GLU A C 1
ATOM 1016 O O . GLU A 1 127 ? 28.468 10.011 11.631 1.00 82.44 127 GLU A O 1
ATOM 1021 N N . HIS A 1 128 ? 29.382 9.403 13.575 1.00 87.75 128 HIS A N 1
ATOM 1022 C CA . HIS A 1 128 ? 30.428 8.569 12.982 1.00 87.75 128 HIS A CA 1
ATOM 1023 C C . HIS A 1 128 ? 29.997 7.111 12.727 1.00 87.75 128 HIS A C 1
ATOM 1025 O O . HIS A 1 128 ? 30.713 6.399 12.017 1.00 87.75 128 HIS A O 1
ATOM 1031 N N . ARG A 1 129 ? 28.869 6.632 13.284 1.00 82.00 129 ARG A N 1
ATOM 1032 C CA . ARG A 1 129 ? 28.565 5.184 13.362 1.00 82.00 129 ARG A CA 1
ATOM 1033 C C . ARG A 1 129 ? 28.502 4.488 11.997 1.00 82.00 129 ARG A C 1
ATOM 1035 O O . ARG A 1 129 ? 29.140 3.455 11.814 1.00 82.00 129 ARG A O 1
ATOM 1042 N N . GLU A 1 130 ? 27.821 5.080 11.013 1.00 74.81 130 GLU A N 1
ATOM 1043 C CA . GLU A 1 130 ? 27.679 4.486 9.674 1.00 74.81 130 GLU A CA 1
ATOM 1044 C C . GLU A 1 130 ? 29.040 4.432 8.972 1.00 74.81 130 GLU A C 1
ATOM 1046 O O . GLU A 1 130 ? 29.425 3.426 8.377 1.00 74.81 130 GLU A O 1
ATOM 1051 N N . ARG A 1 131 ? 29.823 5.510 9.103 1.00 77.38 131 ARG A N 1
ATOM 1052 C CA . ARG A 1 131 ? 31.115 5.658 8.434 1.00 77.38 131 ARG A CA 1
ATOM 1053 C C . ARG A 1 131 ? 32.189 4.742 9.021 1.00 77.38 131 ARG A C 1
ATOM 1055 O O . ARG A 1 131 ? 33.024 4.231 8.270 1.00 77.38 131 ARG A O 1
ATOM 1062 N N . VAL A 1 132 ? 32.145 4.508 10.334 1.00 83.12 132 VAL A N 1
ATOM 1063 C CA . VAL A 1 132 ? 32.986 3.537 11.049 1.00 83.12 132 VAL A CA 1
ATOM 1064 C C . VAL A 1 132 ? 32.535 2.102 10.760 1.00 83.12 132 VAL A C 1
ATOM 1066 O O . VAL A 1 132 ? 33.387 1.242 10.537 1.00 83.12 132 VAL A O 1
ATOM 1069 N N . SER A 1 133 ? 31.226 1.845 10.651 1.00 83.69 133 SER A N 1
ATOM 1070 C CA . SER A 1 133 ? 30.705 0.552 10.193 1.00 83.69 133 SER A CA 1
ATOM 1071 C C . SER A 1 133 ? 31.235 0.225 8.791 1.00 83.69 133 SER A C 1
ATOM 1073 O O . SER A 1 133 ? 31.954 -0.763 8.629 1.00 83.69 133 SER A O 1
ATOM 1075 N N . GLN A 1 134 ? 31.040 1.111 7.807 1.00 74.94 134 GLN A N 1
ATOM 1076 C CA . GLN A 1 134 ? 31.613 0.990 6.457 1.00 74.94 134 GLN A CA 1
ATOM 1077 C C . GLN A 1 134 ? 33.130 0.748 6.465 1.00 74.94 134 GLN A C 1
ATOM 1079 O O . GLN A 1 134 ? 33.631 -0.107 5.729 1.00 74.94 134 GLN A O 1
ATOM 1084 N N . LEU A 1 135 ? 33.872 1.491 7.297 1.00 79.38 135 LEU A N 1
ATOM 1085 C CA . LEU A 1 135 ? 35.319 1.338 7.437 1.00 79.38 135 LEU A CA 1
ATOM 1086 C C . LEU A 1 135 ? 35.682 -0.065 7.945 1.00 79.38 135 LEU A C 1
ATOM 1088 O O . LEU A 1 135 ? 36.616 -0.664 7.412 1.00 79.38 135 LEU A O 1
ATOM 1092 N N . SER A 1 136 ? 34.929 -0.615 8.900 1.00 79.62 136 SER A N 1
ATOM 1093 C CA . SER A 1 136 ? 35.157 -1.964 9.432 1.00 79.62 136 SER A CA 1
ATOM 1094 C C . SER A 1 136 ? 34.914 -3.077 8.412 1.00 79.62 136 SER A C 1
ATOM 1096 O O . SER A 1 136 ? 35.633 -4.071 8.441 1.00 79.62 136 SER A O 1
ATOM 1098 N N . TYR A 1 137 ? 33.979 -2.907 7.470 1.00 69.44 137 TYR A N 1
ATOM 1099 C CA . TYR A 1 137 ? 33.753 -3.861 6.376 1.00 69.44 137 TYR A CA 1
ATOM 1100 C C . TYR A 1 137 ? 34.797 -3.737 5.258 1.00 69.44 137 TYR A C 1
ATOM 1102 O O . TYR A 1 137 ? 35.280 -4.752 4.758 1.00 69.44 137 TYR A O 1
ATOM 1110 N N . ARG A 1 138 ? 35.195 -2.511 4.887 1.00 67.56 138 ARG A N 1
ATOM 1111 C CA . ARG A 1 138 ? 36.144 -2.270 3.782 1.00 67.56 138 ARG A CA 1
ATOM 1112 C C . ARG A 1 138 ? 37.621 -2.450 4.188 1.00 67.56 138 ARG A C 1
ATOM 1114 O O . ARG A 1 138 ? 38.452 -2.769 3.340 1.00 67.56 138 ARG A O 1
ATOM 1121 N N . THR A 1 139 ? 37.981 -2.293 5.465 1.00 65.69 139 THR A N 1
ATOM 1122 C CA . THR A 1 139 ? 39.385 -2.357 5.927 1.00 65.69 139 THR A CA 1
ATOM 1123 C C . THR A 1 139 ? 39.812 -3.782 6.272 1.00 65.69 139 THR A C 1
ATOM 1125 O O . THR A 1 139 ? 39.260 -4.398 7.182 1.00 65.69 139 THR A O 1
ATOM 1128 N N . THR A 1 140 ? 40.828 -4.306 5.575 1.00 59.84 140 THR A N 1
ATOM 1129 C CA . THR A 1 140 ? 41.332 -5.682 5.800 1.00 59.84 140 THR A CA 1
ATOM 1130 C C . THR A 1 140 ? 42.862 -5.782 5.936 1.00 59.84 140 THR A C 1
ATOM 1132 O O . THR A 1 140 ? 43.338 -6.692 6.601 1.00 59.84 140 THR A O 1
ATOM 1135 N N . GLN A 1 141 ? 43.649 -4.847 5.383 1.00 57.22 141 GLN A N 1
ATOM 1136 C CA . GLN A 1 141 ? 45.121 -4.855 5.527 1.00 57.22 141 GLN A CA 1
ATOM 1137 C C . GLN A 1 141 ? 45.613 -4.271 6.861 1.00 57.22 141 GLN A C 1
ATOM 1139 O O . GLN A 1 141 ? 46.618 -4.720 7.408 1.00 57.22 141 GLN A O 1
ATOM 1144 N N . SER A 1 142 ? 44.878 -3.302 7.408 1.00 59.53 142 SER A N 1
ATOM 1145 C CA . SER A 1 142 ? 45.189 -2.661 8.689 1.00 59.53 142 SER A CA 1
ATOM 1146 C C . SER A 1 142 ? 43.963 -2.648 9.588 1.00 59.53 142 SER A C 1
ATOM 1148 O O . SER A 1 142 ? 43.437 -1.598 9.935 1.00 59.53 142 SER A O 1
ATOM 1150 N N . ASN A 1 143 ? 43.487 -3.849 9.916 1.00 74.94 143 ASN A N 1
ATOM 1151 C CA . ASN A 1 143 ? 42.464 -4.116 10.923 1.00 74.94 143 ASN A CA 1
ATOM 1152 C C . ASN A 1 143 ? 43.059 -5.141 11.906 1.00 74.94 143 ASN A C 1
ATOM 1154 O O . ASN A 1 143 ? 43.390 -6.256 11.495 1.00 74.94 143 ASN A O 1
ATOM 1158 N N . SER A 1 144 ? 43.258 -4.754 13.171 1.00 72.50 144 SER A N 1
ATOM 1159 C CA . SER A 1 144 ? 43.902 -5.620 14.172 1.00 72.50 144 SER A CA 1
ATOM 1160 C C . SER A 1 144 ? 43.010 -6.786 14.598 1.00 72.50 144 SER A C 1
ATOM 1162 O O . SER A 1 144 ? 43.487 -7.901 14.787 1.00 72.50 144 SER A O 1
ATOM 1164 N N . SER A 1 145 ? 41.710 -6.532 14.739 1.00 69.94 145 SER A N 1
ATOM 1165 C CA . SER A 1 145 ? 40.736 -7.462 15.314 1.00 69.94 145 SER A CA 1
ATOM 1166 C C . SER A 1 145 ? 40.041 -8.334 14.267 1.00 69.94 145 SER A C 1
ATOM 1168 O O . SER A 1 145 ? 39.408 -9.322 14.624 1.00 69.94 145 SER A O 1
ATOM 1170 N N . ASN A 1 146 ? 40.116 -7.935 12.989 1.00 71.81 146 ASN A N 1
ATOM 1171 C CA . ASN A 1 146 ? 39.319 -8.449 11.870 1.00 71.81 146 ASN A CA 1
ATOM 1172 C C . ASN A 1 146 ? 37.788 -8.379 12.099 1.00 71.81 146 ASN A C 1
ATOM 1174 O O . ASN A 1 146 ? 37.013 -8.976 11.351 1.00 71.81 146 ASN A O 1
ATOM 1178 N N . GLN A 1 147 ? 37.333 -7.621 13.104 1.00 75.06 147 GLN A N 1
ATOM 1179 C CA . GLN A 1 147 ? 35.912 -7.449 13.398 1.00 75.06 147 GLN A CA 1
ATOM 1180 C C . GLN A 1 147 ? 35.220 -6.655 12.287 1.00 75.06 147 GLN A C 1
ATOM 1182 O O . GLN A 1 147 ? 35.775 -5.699 11.734 1.00 75.06 147 GLN A O 1
ATOM 1187 N N . ARG A 1 148 ? 33.981 -7.055 11.988 1.00 80.88 148 ARG A N 1
ATOM 1188 C CA . ARG A 1 148 ? 33.044 -6.344 11.116 1.00 80.88 148 ARG A CA 1
ATOM 1189 C C . ARG A 1 148 ? 31.927 -5.816 12.008 1.00 80.88 148 ARG A C 1
ATOM 1191 O O . ARG A 1 148 ? 31.216 -6.609 12.609 1.00 80.88 148 ARG A O 1
ATOM 1198 N N . LEU A 1 149 ? 31.836 -4.499 12.149 1.00 78.06 149 LEU A N 1
ATOM 1199 C CA . LEU A 1 149 ? 30.995 -3.832 13.142 1.00 78.06 149 LEU A CA 1
ATOM 1200 C C . LEU A 1 149 ? 29.784 -3.213 12.452 1.00 78.06 149 LEU A C 1
ATOM 1202 O O . LEU A 1 149 ? 29.930 -2.407 11.531 1.00 78.06 149 LEU A O 1
ATOM 1206 N N . THR A 1 150 ? 28.582 -3.562 12.891 1.00 80.44 150 THR A N 1
ATOM 1207 C CA . THR A 1 150 ? 27.347 -2.882 12.485 1.00 80.44 150 THR A CA 1
ATOM 1208 C C . THR A 1 150 ? 27.218 -1.521 13.179 1.00 80.44 150 THR A C 1
ATOM 1210 O O . THR A 1 150 ? 27.789 -1.293 14.247 1.00 80.44 150 THR A O 1
ATOM 1213 N N . ALA A 1 151 ? 26.424 -0.612 12.605 1.00 76.75 151 ALA A N 1
ATOM 1214 C CA . ALA A 1 151 ? 26.102 0.670 13.242 1.00 76.75 151 ALA A CA 1
ATOM 1215 C C . ALA A 1 151 ? 25.516 0.494 14.661 1.00 76.75 151 ALA A C 1
ATOM 1217 O O . ALA A 1 151 ? 25.889 1.227 15.571 1.00 76.75 151 ALA A O 1
ATOM 1218 N N . ARG A 1 152 ? 24.687 -0.543 14.864 1.00 76.88 152 ARG A N 1
ATOM 1219 C CA . ARG A 1 152 ? 24.053 -0.869 16.152 1.00 76.88 152 ARG A CA 1
ATOM 1220 C C . ARG A 1 152 ? 25.040 -1.342 17.221 1.00 76.88 152 ARG A C 1
ATOM 1222 O O . ARG A 1 152 ? 24.837 -1.083 18.402 1.00 76.88 152 ARG A O 1
ATOM 1229 N N . GLU A 1 153 ? 26.097 -2.053 16.836 1.00 80.31 153 GLU A N 1
ATOM 1230 C CA . GLU A 1 153 ? 27.156 -2.429 17.783 1.00 80.31 153 GLU A CA 1
ATOM 1231 C C . GLU A 1 153 ? 27.977 -1.205 18.202 1.00 80.31 153 GLU A C 1
ATOM 1233 O O . GLU A 1 153 ? 28.400 -1.128 19.352 1.00 80.31 153 GLU A O 1
ATOM 1238 N N . LEU A 1 154 ? 28.156 -0.232 17.300 1.00 84.88 154 LEU A N 1
ATOM 1239 C CA . LEU A 1 154 ? 28.883 1.014 17.560 1.00 84.88 154 LEU A CA 1
ATOM 1240 C C . LEU A 1 154 ? 28.148 1.961 18.515 1.00 84.88 154 LEU A C 1
ATOM 1242 O O . LEU A 1 154 ? 28.824 2.621 19.301 1.00 84.88 154 LEU A O 1
ATOM 1246 N N . ASP A 1 155 ? 26.810 1.980 18.526 1.00 81.25 155 ASP A N 1
ATOM 1247 C CA . ASP A 1 155 ? 26.033 2.731 19.528 1.00 81.25 155 ASP A CA 1
ATOM 1248 C C . ASP A 1 155 ? 26.451 2.317 20.968 1.00 81.25 155 ASP A C 1
ATOM 1250 O O . ASP A 1 155 ? 26.707 3.163 21.826 1.00 81.25 155 ASP A O 1
ATOM 1254 N N . GLY A 1 156 ? 26.698 1.020 21.206 1.00 79.94 156 GLY A N 1
ATOM 1255 C CA . GLY A 1 156 ? 27.189 0.495 22.491 1.00 79.94 156 GLY A CA 1
ATOM 1256 C C . GLY A 1 156 ? 28.624 0.896 22.883 1.00 79.94 156 GLY A C 1
ATOM 1257 O O . GLY A 1 156 ? 28.981 0.780 24.056 1.00 79.94 156 GLY A O 1
ATOM 1258 N N . TRP A 1 157 ? 29.436 1.391 21.939 1.00 82.62 157 TRP A N 1
ATOM 1259 C CA . TRP A 1 157 ? 30.753 2.008 22.198 1.00 82.62 157 TRP A CA 1
ATOM 1260 C C . TRP A 1 157 ? 30.672 3.530 22.393 1.00 82.62 157 TRP A C 1
ATOM 1262 O O . TRP A 1 157 ? 31.673 4.153 22.739 1.00 82.62 157 TRP A O 1
ATOM 1272 N N . ILE A 1 158 ? 29.507 4.132 22.141 1.00 82.25 158 ILE A N 1
ATOM 1273 C CA . ILE A 1 158 ? 29.250 5.573 22.268 1.00 82.25 158 ILE A CA 1
ATOM 1274 C C . ILE A 1 158 ? 28.535 5.880 23.593 1.00 82.25 158 ILE A C 1
ATOM 1276 O O . ILE A 1 158 ? 28.798 6.909 24.209 1.00 82.25 158 ILE A O 1
ATOM 1280 N N . GLU A 1 159 ? 27.657 4.984 24.052 1.00 75.06 159 GLU A N 1
ATOM 1281 C CA . GLU A 1 159 ? 26.829 5.180 25.253 1.00 75.06 159 GLU A CA 1
ATOM 1282 C C . GLU A 1 159 ? 27.474 4.686 26.567 1.00 75.06 159 GLU A C 1
ATOM 1284 O O . GLU A 1 159 ? 26.996 5.017 27.653 1.00 75.06 159 GLU A O 1
ATOM 1289 N N . ASN A 1 160 ? 28.540 3.878 26.506 1.00 71.62 160 ASN A N 1
ATOM 1290 C CA . ASN A 1 160 ? 29.080 3.167 27.671 1.00 71.62 160 ASN A CA 1
ATOM 1291 C C . ASN A 1 160 ? 30.319 3.850 28.278 1.00 71.62 160 ASN A C 1
ATOM 1293 O O . ASN A 1 160 ? 31.366 3.921 27.645 1.00 71.62 160 ASN A O 1
ATOM 1297 N N . SER A 1 161 ? 30.235 4.264 29.546 1.00 58.50 161 SER A N 1
ATOM 1298 C CA . SER A 1 161 ? 31.286 5.021 30.244 1.00 58.50 161 SER A CA 1
ATOM 1299 C C . SER A 1 161 ? 32.581 4.259 30.568 1.00 58.50 161 SER A C 1
ATOM 1301 O O . SER A 1 161 ? 33.544 4.897 30.985 1.00 58.50 161 SER A O 1
ATOM 1303 N N . THR A 1 162 ? 32.644 2.932 30.390 1.00 64.38 162 THR A N 1
ATOM 1304 C CA . THR A 1 162 ? 33.888 2.142 30.557 1.00 64.38 162 THR A CA 1
ATOM 1305 C C . THR A 1 162 ? 34.514 1.700 29.230 1.00 64.38 162 THR A C 1
ATOM 1307 O O . THR A 1 162 ? 35.477 0.927 29.210 1.00 64.38 162 THR A O 1
ATOM 1310 N N . GLN A 1 163 ? 33.975 2.181 28.107 1.00 79.12 163 GLN A N 1
ATOM 1311 C CA . GLN A 1 163 ? 34.447 1.877 26.760 1.00 79.12 163 GLN A CA 1
ATOM 1312 C C . GLN A 1 163 ? 34.705 3.188 26.015 1.00 79.12 163 GLN A C 1
ATOM 1314 O O . GLN A 1 163 ? 34.004 4.175 26.209 1.00 79.12 163 GLN A O 1
ATOM 1319 N N . GLY A 1 164 ? 35.737 3.213 25.178 1.00 81.19 164 GLY A N 1
ATOM 1320 C CA . GLY A 1 164 ? 36.161 4.413 24.473 1.00 81.19 164 GLY A CA 1
ATOM 1321 C C . GLY A 1 164 ? 36.328 4.168 22.984 1.00 81.19 164 GLY A C 1
ATOM 1322 O O . GLY A 1 164 ? 36.786 3.111 22.548 1.00 81.19 164 GLY A O 1
ATOM 1323 N N . GLY A 1 165 ? 35.979 5.182 22.198 1.00 89.50 165 GLY A N 1
ATOM 1324 C CA . GLY A 1 165 ? 36.218 5.213 20.766 1.00 89.50 165 GLY A CA 1
ATOM 1325 C C . GLY A 1 165 ? 36.854 6.534 20.350 1.00 89.50 165 GLY A C 1
ATOM 1326 O O . GLY A 1 165 ? 36.470 7.599 20.835 1.00 89.50 165 GLY A O 1
ATOM 1327 N N . ARG A 1 166 ? 37.802 6.477 19.416 1.00 91.38 166 ARG A N 1
ATOM 1328 C CA . ARG A 1 166 ? 38.375 7.646 18.732 1.00 91.38 166 ARG A CA 1
ATOM 1329 C C . ARG A 1 166 ? 38.405 7.409 17.226 1.00 91.38 166 ARG A C 1
ATOM 1331 O O . ARG A 1 166 ? 38.675 6.295 16.785 1.00 91.38 166 ARG A O 1
ATOM 1338 N N . VAL A 1 167 ? 38.140 8.450 16.445 1.00 92.69 167 VAL A N 1
ATOM 1339 C CA . VAL A 1 167 ? 38.159 8.424 14.974 1.00 92.69 167 VAL A CA 1
ATOM 1340 C C . VAL A 1 167 ? 39.273 9.309 14.432 1.00 92.69 167 VAL A C 1
ATOM 1342 O O . VAL A 1 167 ? 39.690 10.262 15.089 1.00 92.69 167 VAL A O 1
ATOM 1345 N N . VAL A 1 168 ? 39.745 8.990 13.229 1.00 90.00 168 VAL A N 1
ATOM 1346 C CA . VAL A 1 168 ? 40.867 9.664 12.570 1.00 90.00 168 VAL A CA 1
ATOM 1347 C C . VAL A 1 168 ? 40.409 10.219 11.226 1.00 90.00 168 VAL A C 1
ATOM 1349 O O . VAL A 1 168 ? 39.970 9.454 10.362 1.00 90.00 168 VAL A O 1
ATOM 1352 N N . HIS A 1 169 ? 40.555 11.529 11.049 1.00 86.56 169 HIS A N 1
ATOM 1353 C CA . HIS A 1 169 ? 40.391 12.234 9.780 1.00 86.56 169 HIS A CA 1
ATOM 1354 C C . HIS A 1 169 ? 41.760 12.707 9.279 1.00 86.56 169 HIS A C 1
ATOM 1356 O O . HIS A 1 169 ? 42.623 13.069 10.081 1.00 86.56 169 HIS A O 1
ATOM 1362 N N . VAL A 1 170 ? 41.981 12.674 7.962 1.00 83.69 170 VAL A N 1
ATOM 1363 C CA . VAL A 1 170 ? 43.267 13.050 7.351 1.00 83.69 170 VAL A CA 1
ATOM 1364 C C . VAL A 1 170 ? 43.046 13.897 6.101 1.00 83.69 170 VAL A C 1
ATOM 1366 O O . VAL A 1 170 ? 42.165 13.603 5.298 1.00 83.69 170 VAL A O 1
ATOM 1369 N N . ARG A 1 171 ? 43.877 14.926 5.917 1.00 81.38 171 ARG A N 1
ATOM 1370 C CA . ARG A 1 171 ? 43.930 15.793 4.728 1.00 81.38 171 ARG A CA 1
ATOM 1371 C C . ARG A 1 171 ? 45.378 15.965 4.278 1.00 81.38 171 ARG A C 1
ATOM 1373 O O . ARG A 1 171 ? 46.286 15.869 5.098 1.00 81.38 171 ARG A O 1
ATOM 1380 N N . ASP A 1 172 ? 45.598 16.236 2.999 1.00 82.75 172 ASP A N 1
ATOM 1381 C CA . ASP A 1 172 ? 46.891 16.698 2.482 1.00 82.75 172 ASP A CA 1
ATOM 1382 C C . ASP A 1 172 ? 46.711 17.872 1.513 1.00 82.75 172 ASP A C 1
ATOM 1384 O O . ASP A 1 172 ? 45.588 18.258 1.182 1.00 82.75 172 ASP A O 1
ATOM 1388 N N . ARG A 1 173 ? 47.820 18.425 1.010 1.00 78.69 173 ARG A N 1
ATOM 1389 C CA . ARG A 1 173 ? 47.802 19.530 0.034 1.00 78.69 173 ARG A CA 1
ATOM 1390 C C . ARG A 1 173 ? 47.086 19.226 -1.291 1.00 78.69 173 ARG A C 1
ATOM 1392 O O . ARG A 1 173 ? 46.941 20.127 -2.115 1.00 78.69 173 ARG A O 1
ATOM 1399 N N . PHE A 1 174 ? 46.718 17.969 -1.546 1.00 74.62 174 PHE A N 1
ATOM 1400 C CA . PHE A 1 174 ? 46.020 17.546 -2.756 1.00 74.62 174 PHE A CA 1
ATOM 1401 C C . PHE A 1 174 ? 44.517 17.343 -2.526 1.00 74.62 174 PHE A C 1
ATOM 1403 O O . PHE A 1 174 ? 43.768 17.532 -3.481 1.00 74.62 174 PHE A O 1
ATOM 1410 N N . GLY A 1 175 ? 44.078 17.023 -1.300 1.00 72.56 175 GLY A N 1
ATOM 1411 C CA . GLY A 1 175 ? 42.662 16.940 -0.931 1.00 72.56 175 GLY A CA 1
ATOM 1412 C C . GLY A 1 175 ? 42.363 16.189 0.374 1.00 72.56 175 GLY A C 1
ATOM 1413 O O . GLY A 1 175 ? 43.238 15.961 1.214 1.00 72.56 175 GLY A O 1
ATOM 1414 N N . ASP A 1 176 ? 41.090 15.836 0.561 1.00 76.88 176 ASP A N 1
ATOM 1415 C CA . ASP A 1 176 ? 40.550 15.278 1.807 1.00 76.88 176 ASP A CA 1
ATOM 1416 C C . ASP A 1 176 ? 40.427 13.747 1.735 1.00 76.88 176 ASP A C 1
ATOM 1418 O O . ASP A 1 176 ? 39.799 13.202 0.827 1.00 76.88 176 ASP A O 1
ATOM 1422 N N . TYR A 1 177 ? 41.000 13.035 2.709 1.00 70.81 177 TYR A N 1
ATOM 1423 C CA . TYR A 1 177 ? 40.862 11.582 2.815 1.00 70.81 177 TYR A CA 1
ATOM 1424 C C . TYR A 1 177 ? 39.619 11.182 3.623 1.00 70.81 177 TYR A C 1
ATOM 1426 O O . TYR A 1 177 ? 39.322 9.988 3.695 1.00 70.81 177 TYR A O 1
ATOM 1434 N N . GLY A 1 178 ? 38.902 12.120 4.245 1.00 79.31 178 GLY A N 1
ATOM 1435 C CA . GLY A 1 178 ? 37.741 11.864 5.094 1.00 79.31 178 GLY A CA 1
ATOM 1436 C C . GLY A 1 178 ? 38.084 11.046 6.342 1.00 79.31 178 GLY A C 1
ATOM 1437 O O . GLY A 1 178 ? 39.221 11.040 6.819 1.00 79.31 178 GLY A O 1
ATOM 1438 N N . LEU A 1 179 ? 37.093 10.324 6.878 1.00 85.25 179 LEU A N 1
ATOM 1439 C CA . LEU A 1 179 ? 37.297 9.420 8.014 1.00 85.25 179 LEU A CA 1
ATOM 1440 C C . LEU A 1 179 ? 38.060 8.176 7.531 1.00 85.25 179 LEU A C 1
ATOM 1442 O O . LEU A 1 179 ? 37.522 7.337 6.796 1.00 85.25 179 LEU A O 1
ATOM 1446 N N . VAL A 1 180 ? 39.327 8.078 7.938 1.00 84.06 180 VAL A N 1
ATOM 1447 C CA . VAL A 1 180 ? 40.266 7.023 7.528 1.00 84.06 180 VAL A CA 1
ATOM 1448 C C . VAL A 1 180 ? 40.506 5.966 8.594 1.00 84.06 180 VAL A C 1
ATOM 1450 O O . VAL A 1 180 ? 40.879 4.855 8.232 1.00 84.06 180 VAL A O 1
ATOM 1453 N N . GLY A 1 181 ? 40.320 6.270 9.880 1.00 88.44 181 GLY A N 1
ATOM 1454 C CA . GLY A 1 181 ? 40.695 5.357 10.962 1.00 88.44 181 GLY A CA 1
ATOM 1455 C C . GLY A 1 181 ? 39.745 5.369 12.155 1.00 88.44 181 GLY A C 1
ATOM 1456 O O . GLY A 1 181 ? 39.033 6.344 12.392 1.00 88.44 181 GLY A O 1
ATOM 1457 N N . VAL A 1 182 ? 39.765 4.280 12.922 1.00 92.94 182 VAL A N 1
ATOM 1458 C CA . VAL A 1 182 ? 39.086 4.159 14.219 1.00 92.94 182 VAL A CA 1
ATOM 1459 C C . VAL A 1 182 ? 39.947 3.367 15.205 1.00 92.94 182 VAL A C 1
ATOM 1461 O O . VAL A 1 182 ? 40.676 2.447 14.829 1.00 92.94 182 VAL A O 1
ATOM 1464 N N . MET A 1 183 ? 39.851 3.732 16.478 1.00 93.06 183 MET A N 1
ATOM 1465 C CA . MET A 1 183 ? 40.448 3.039 17.614 1.00 93.06 183 MET A CA 1
ATOM 1466 C C . MET A 1 183 ? 39.355 2.811 18.658 1.00 93.06 183 MET A C 1
ATOM 1468 O O . MET A 1 183 ? 38.782 3.781 19.152 1.00 93.06 183 MET A O 1
ATOM 1472 N N . LEU A 1 184 ? 39.066 1.550 18.976 1.00 92.12 184 LEU A N 1
ATOM 1473 C CA . LEU A 1 184 ? 38.125 1.131 20.018 1.00 92.12 184 LEU A CA 1
ATOM 1474 C C . LEU A 1 184 ? 38.900 0.475 21.160 1.00 92.12 184 LEU A C 1
ATOM 1476 O O . LEU A 1 184 ? 39.747 -0.393 20.922 1.00 92.12 184 LEU A O 1
ATOM 1480 N N . TYR A 1 185 ? 38.629 0.899 22.390 1.00 91.31 185 TYR A N 1
ATOM 1481 C CA . TYR A 1 185 ? 39.404 0.521 23.565 1.00 91.31 185 TYR A CA 1
ATOM 1482 C C . TYR A 1 185 ? 38.562 0.439 24.840 1.00 91.31 185 TYR A C 1
ATOM 1484 O O . TYR A 1 185 ? 37.445 0.953 24.912 1.00 91.31 185 TYR A O 1
ATOM 1492 N N . ARG A 1 186 ? 39.112 -0.216 25.863 1.00 89.88 186 ARG A N 1
ATOM 1493 C CA . ARG A 1 186 ? 38.541 -0.328 27.210 1.00 89.88 186 ARG A CA 1
ATOM 1494 C C . ARG A 1 186 ? 39.609 -0.028 28.250 1.00 89.88 186 ARG A C 1
ATOM 1496 O O . ARG A 1 186 ? 40.766 -0.415 28.095 1.00 89.88 186 ARG A O 1
ATOM 1503 N N . GLU A 1 187 ? 39.223 0.667 29.309 1.00 88.19 187 GLU A N 1
ATOM 1504 C CA . GLU A 1 187 ? 40.123 1.015 30.408 1.00 88.19 187 GLU A CA 1
ATOM 1505 C C . GLU A 1 187 ? 40.072 -0.111 31.449 1.00 88.19 187 GLU A C 1
ATOM 1507 O O . GLU A 1 187 ? 39.008 -0.460 31.959 1.00 88.19 187 GLU A O 1
ATOM 1512 N N . THR A 1 188 ? 41.195 -0.795 31.686 1.00 85.56 188 THR A N 1
ATOM 1513 C CA . THR A 1 188 ? 41.240 -2.035 32.483 1.00 85.56 188 THR A CA 1
ATOM 1514 C C . THR A 1 188 ? 42.582 -2.128 33.207 1.00 85.56 188 THR A C 1
ATOM 1516 O O . THR A 1 188 ? 43.514 -2.801 32.771 1.00 85.56 188 THR A O 1
ATOM 1519 N N . ALA A 1 189 ? 42.691 -1.393 34.318 1.00 80.44 189 ALA A N 1
ATOM 1520 C CA . ALA A 1 189 ? 43.938 -1.198 35.057 1.00 80.44 189 ALA A CA 1
ATOM 1521 C C . ALA A 1 189 ? 44.703 -2.518 35.324 1.00 80.44 189 ALA A C 1
ATOM 1523 O O . ALA A 1 189 ? 44.100 -3.487 35.791 1.00 80.44 189 ALA A O 1
ATOM 1524 N N . PRO A 1 190 ? 46.026 -2.577 35.055 1.00 84.62 190 PRO A N 1
ATOM 1525 C CA . PRO A 1 190 ? 46.922 -1.468 34.695 1.00 84.62 190 PRO A CA 1
ATOM 1526 C C . PRO A 1 190 ? 47.039 -1.174 33.180 1.00 84.62 190 PRO A C 1
ATOM 1528 O O . PRO A 1 190 ? 47.978 -0.485 32.779 1.00 84.62 190 PRO A O 1
ATOM 1531 N N . SER A 1 191 ? 46.152 -1.693 32.320 1.00 87.81 191 SER A N 1
ATOM 1532 C CA . SER A 1 191 ? 46.254 -1.554 30.856 1.00 87.81 191 SER A CA 1
ATOM 1533 C C . SER A 1 191 ? 45.095 -0.809 30.182 1.00 87.81 191 SER A C 1
ATOM 1535 O O . SER A 1 191 ? 43.965 -0.769 30.670 1.00 87.81 191 SER A O 1
ATOM 1537 N N . LEU A 1 192 ? 45.393 -0.223 29.018 1.00 89.62 192 LEU A N 1
ATOM 1538 C CA . LEU A 1 192 ? 44.399 0.201 28.033 1.00 89.62 192 LEU A CA 1
ATOM 1539 C C . LEU A 1 192 ? 44.254 -0.922 26.998 1.00 89.62 192 LEU A C 1
ATOM 1541 O O . LEU A 1 192 ? 45.163 -1.157 26.196 1.00 89.62 192 LEU A O 1
ATOM 1545 N N . ASP A 1 193 ? 43.133 -1.635 27.035 1.00 89.94 193 ASP A N 1
ATOM 1546 C CA . ASP A 1 193 ? 42.894 -2.809 26.200 1.00 89.94 193 ASP A CA 1
ATOM 1547 C C . ASP A 1 193 ? 42.271 -2.367 24.872 1.00 89.94 193 ASP A C 1
ATOM 1549 O O . ASP A 1 193 ? 41.112 -1.958 24.803 1.00 89.94 193 ASP A O 1
ATOM 1553 N N . ILE A 1 194 ? 43.071 -2.416 23.806 1.00 90.94 194 ILE A N 1
ATOM 1554 C CA . ILE A 1 194 ? 42.690 -2.013 22.455 1.00 90.94 194 ILE A CA 1
ATOM 1555 C C . ILE A 1 194 ? 41.989 -3.192 21.783 1.00 90.94 194 ILE A C 1
ATOM 1557 O O . ILE A 1 194 ? 42.607 -4.184 21.383 1.00 90.94 194 ILE A O 1
ATOM 1561 N N . GLU A 1 195 ? 40.672 -3.064 21.692 1.00 86.75 195 GLU A N 1
ATOM 1562 C CA . GLU A 1 195 ? 39.748 -4.074 21.181 1.00 86.75 195 GLU A CA 1
ATOM 1563 C C . GLU A 1 195 ? 39.717 -4.065 19.649 1.00 86.75 195 GLU A C 1
ATOM 1565 O O . GLU A 1 195 ? 39.582 -5.119 19.030 1.00 86.75 195 GLU A O 1
ATOM 1570 N N . SER A 1 196 ? 39.921 -2.898 19.024 1.00 86.38 196 SER A N 1
ATOM 1571 C CA . SER A 1 196 ? 40.171 -2.810 17.585 1.00 86.38 196 SER A CA 1
ATOM 1572 C C . SER A 1 196 ? 40.909 -1.532 17.181 1.00 86.38 196 SER A C 1
ATOM 1574 O O . SER A 1 196 ? 40.489 -0.430 17.526 1.00 86.38 196 SER A O 1
ATOM 1576 N N . LEU A 1 197 ? 41.957 -1.670 16.366 1.00 87.94 197 LEU A N 1
ATOM 1577 C CA . LEU A 1 197 ? 42.590 -0.576 15.627 1.00 87.94 197 LEU A CA 1
ATOM 1578 C C . LEU A 1 197 ? 42.382 -0.815 14.128 1.00 87.94 197 LEU A C 1
ATOM 1580 O O . LEU A 1 197 ? 42.714 -1.887 13.617 1.00 87.94 197 LEU A O 1
ATOM 1584 N N . MET A 1 198 ? 41.824 0.176 13.427 1.00 88.25 198 MET A N 1
ATOM 1585 C CA . MET A 1 198 ? 41.586 0.117 11.983 1.00 88.25 198 MET A CA 1
ATOM 1586 C C . MET A 1 198 ? 42.073 1.389 11.281 1.00 88.25 198 MET A C 1
ATOM 1588 O O . MET A 1 198 ? 41.774 2.491 11.739 1.00 88.25 198 MET A O 1
ATOM 1592 N N . LEU A 1 199 ? 42.763 1.239 10.147 1.00 84.25 199 LEU A N 1
ATOM 1593 C CA . LEU A 1 199 ? 43.210 2.340 9.286 1.00 84.25 199 LEU A CA 1
ATOM 1594 C C . LEU A 1 199 ? 43.010 1.993 7.802 1.00 84.25 199 LEU A C 1
ATOM 1596 O O . LEU A 1 199 ? 43.367 0.910 7.343 1.00 84.25 199 LEU A O 1
ATOM 1600 N N . SER A 1 200 ? 42.437 2.916 7.035 1.00 81.06 200 SER A N 1
ATOM 1601 C CA . SER A 1 200 ? 42.209 2.761 5.598 1.00 81.06 200 SER A CA 1
ATOM 1602 C C . SER A 1 200 ? 43.528 2.798 4.823 1.00 81.06 200 SER A C 1
ATOM 1604 O O . SER A 1 200 ? 44.368 3.664 5.065 1.00 81.06 200 SER A O 1
ATOM 1606 N N . CYS A 1 201 ? 43.681 1.916 3.829 1.00 67.81 201 CYS A N 1
ATOM 1607 C CA . CYS A 1 201 ? 44.897 1.795 3.014 1.00 67.81 201 CYS A CA 1
ATOM 1608 C C . CYS A 1 201 ? 45.346 3.114 2.358 1.00 67.81 201 CYS A C 1
ATOM 1610 O O . CYS A 1 201 ? 46.542 3.332 2.208 1.00 67.81 201 CYS A O 1
ATOM 1612 N N . ARG A 1 202 ? 44.421 4.038 2.052 1.00 68.75 202 ARG A N 1
ATOM 1613 C CA . ARG A 1 202 ? 44.757 5.369 1.510 1.00 68.75 202 ARG A CA 1
ATOM 1614 C C . ARG A 1 202 ? 45.636 6.222 2.438 1.00 68.75 202 ARG A C 1
ATOM 1616 O O . ARG A 1 202 ? 46.391 7.051 1.938 1.00 68.75 202 ARG A O 1
ATOM 1623 N N . ALA A 1 203 ? 45.570 6.001 3.753 1.00 72.44 203 ALA A N 1
ATOM 1624 C CA . ALA A 1 203 ? 46.317 6.738 4.779 1.00 72.44 203 ALA A CA 1
ATOM 1625 C C . ALA A 1 203 ? 47.461 5.929 5.433 1.00 72.44 203 ALA A C 1
ATOM 1627 O O . ALA A 1 203 ? 48.222 6.482 6.224 1.00 72.44 203 ALA A O 1
ATOM 1628 N N . LEU A 1 204 ? 47.583 4.638 5.109 1.00 73.12 204 LEU A N 1
ATOM 1629 C CA . LEU A 1 204 ? 48.578 3.726 5.676 1.00 73.12 204 LEU A CA 1
ATOM 1630 C C . LEU A 1 204 ? 50.000 4.061 5.203 1.00 73.12 204 LEU A C 1
ATOM 1632 O O . LEU A 1 204 ? 50.218 4.317 4.020 1.00 73.12 204 LEU A O 1
ATOM 1636 N N . GLY A 1 205 ? 50.977 3.999 6.111 1.00 68.62 205 GLY A N 1
ATOM 1637 C CA . GLY A 1 205 ? 52.394 4.185 5.782 1.00 68.62 205 GLY A CA 1
ATOM 1638 C C . GLY A 1 205 ? 52.772 5.647 5.534 1.00 68.62 205 GLY A C 1
ATOM 1639 O O . GLY A 1 205 ? 53.793 5.920 4.903 1.00 68.62 205 GLY A O 1
ATOM 1640 N N . ARG A 1 206 ? 51.931 6.587 5.989 1.00 72.50 206 ARG A N 1
ATOM 1641 C CA . ARG A 1 206 ? 52.113 8.039 5.813 1.00 72.50 206 ARG A CA 1
ATOM 1642 C C . ARG A 1 206 ? 52.404 8.789 7.123 1.00 72.50 206 ARG A C 1
ATOM 1644 O O . ARG A 1 206 ? 52.395 10.014 7.118 1.00 72.50 206 ARG A O 1
ATOM 1651 N N . GLY A 1 207 ? 52.630 8.095 8.244 1.00 73.50 207 GLY A N 1
ATOM 1652 C CA . GLY A 1 207 ? 52.784 8.722 9.571 1.00 73.50 207 GLY A CA 1
ATOM 1653 C C . GLY A 1 207 ? 51.537 8.632 10.469 1.00 73.50 207 GLY A C 1
ATOM 1654 O O . GLY A 1 207 ? 51.572 9.021 11.640 1.00 73.50 207 GLY A O 1
ATOM 1655 N N . VAL A 1 208 ? 50.417 8.134 9.931 1.00 80.88 208 VAL A N 1
ATOM 1656 C CA . VAL A 1 208 ? 49.109 8.134 10.607 1.00 80.88 208 VAL A CA 1
ATOM 1657 C C . VAL A 1 208 ? 49.030 7.023 11.650 1.00 80.88 208 VAL A C 1
ATOM 1659 O O . VAL A 1 208 ? 48.571 7.254 12.767 1.00 80.88 208 VAL A O 1
ATOM 1662 N N . GLU A 1 209 ? 49.548 5.839 11.331 1.00 81.12 209 GLU A N 1
ATOM 1663 C CA . GLU A 1 209 ? 49.627 4.704 12.250 1.00 81.12 209 GLU A CA 1
ATOM 1664 C C . GLU A 1 209 ? 50.447 5.011 13.526 1.00 81.12 209 GLU A C 1
ATOM 1666 O O . GLU A 1 209 ? 50.055 4.617 14.628 1.00 81.12 209 GLU A O 1
ATOM 1671 N N . GLN A 1 210 ? 51.519 5.805 13.427 1.00 82.25 210 GLN A N 1
ATOM 1672 C CA . GLN A 1 210 ? 52.313 6.264 14.574 1.00 82.25 210 GLN A CA 1
ATOM 1673 C C . GLN A 1 210 ? 51.565 7.338 15.379 1.00 82.25 210 GLN A C 1
ATOM 1675 O O . GLN A 1 210 ? 51.615 7.310 16.609 1.00 82.25 210 GLN A O 1
ATOM 1680 N N . ALA A 1 211 ? 50.846 8.258 14.723 1.00 81.88 211 ALA A N 1
ATOM 1681 C CA . ALA A 1 211 ? 50.028 9.270 15.401 1.00 81.88 211 ALA A CA 1
ATOM 1682 C C . ALA A 1 211 ? 48.860 8.640 16.190 1.00 81.88 211 ALA A C 1
ATOM 1684 O O . ALA A 1 211 ? 48.588 9.035 17.325 1.00 81.88 211 ALA A O 1
ATOM 1685 N N . MET A 1 212 ? 48.223 7.603 15.634 1.00 88.81 212 MET A N 1
ATOM 1686 C CA . MET A 1 212 ? 47.221 6.779 16.323 1.00 88.81 212 MET A CA 1
ATOM 1687 C C . MET A 1 212 ? 47.802 6.116 17.579 1.00 88.81 212 MET A C 1
ATOM 1689 O O . MET A 1 212 ? 47.250 6.256 18.672 1.00 88.81 212 MET A O 1
ATOM 1693 N N . LEU A 1 213 ? 48.954 5.451 17.445 1.00 86.75 213 LEU A N 1
ATOM 1694 C CA . LEU A 1 213 ? 49.636 4.783 18.555 1.00 86.75 213 LEU A CA 1
ATOM 1695 C C . LEU A 1 213 ? 50.064 5.772 19.662 1.00 86.75 213 LEU A C 1
ATOM 1697 O O . LEU A 1 213 ? 49.898 5.481 20.847 1.00 86.75 213 LEU A O 1
ATOM 1701 N N . GLN A 1 214 ? 50.542 6.965 19.293 1.00 83.88 214 GLN A N 1
ATOM 1702 C CA . GLN A 1 214 ? 50.861 8.044 20.238 1.00 83.88 214 GLN A CA 1
ATOM 1703 C C . GLN A 1 214 ? 49.623 8.576 20.970 1.00 83.88 214 GLN A C 1
ATOM 1705 O O . GLN A 1 214 ? 49.699 8.822 22.174 1.00 83.88 214 GLN A O 1
ATOM 1710 N N . CYS A 1 215 ? 48.487 8.727 20.280 1.00 85.19 215 CYS A N 1
ATOM 1711 C CA . CYS A 1 215 ? 47.233 9.171 20.890 1.00 85.19 215 CYS A CA 1
ATOM 1712 C C . CYS A 1 215 ? 46.739 8.177 21.953 1.00 85.19 215 CYS A C 1
ATOM 1714 O O . CYS A 1 215 ? 46.389 8.587 23.060 1.00 85.19 215 CYS A O 1
ATOM 1716 N N . LEU A 1 216 ? 46.796 6.871 21.661 1.00 88.88 216 LEU A N 1
ATOM 1717 C CA . LEU A 1 216 ? 46.481 5.821 22.635 1.00 88.88 216 LEU A CA 1
ATOM 1718 C C . LEU A 1 216 ? 47.459 5.822 23.816 1.00 88.88 216 LEU A C 1
ATOM 1720 O O . LEU A 1 216 ? 47.027 5.727 24.961 1.00 88.88 216 LEU A O 1
ATOM 1724 N N . ALA A 1 217 ? 48.761 5.978 23.562 1.00 85.38 217 ALA A N 1
ATOM 1725 C CA . ALA A 1 217 ? 49.768 6.045 24.619 1.00 85.38 217 ALA A CA 1
ATOM 1726 C C . ALA A 1 217 ? 49.608 7.285 25.518 1.00 85.38 217 ALA A C 1
ATOM 1728 O O . ALA A 1 217 ? 49.821 7.183 26.723 1.00 85.38 217 ALA A O 1
ATOM 1729 N N . GLN A 1 218 ? 49.203 8.438 24.971 1.00 83.44 218 GLN A N 1
ATOM 1730 C CA . GLN A 1 218 ? 48.862 9.621 25.767 1.00 83.44 218 GLN A CA 1
ATOM 1731 C C . GLN A 1 218 ? 47.601 9.379 26.603 1.00 83.44 218 GLN A C 1
ATOM 1733 O O . GLN A 1 218 ? 47.666 9.550 27.813 1.00 83.44 218 GLN A O 1
ATOM 1738 N N . HIS A 1 219 ? 46.513 8.884 25.998 1.00 86.25 219 HIS A N 1
ATOM 1739 C CA . HIS A 1 219 ? 45.265 8.576 26.715 1.00 86.25 219 HIS A CA 1
ATOM 1740 C C . HIS A 1 219 ? 45.490 7.568 27.854 1.00 86.25 219 HIS A C 1
ATOM 1742 O O . HIS A 1 219 ? 44.979 7.746 28.954 1.00 86.25 219 HIS A O 1
ATOM 1748 N N . ALA A 1 220 ? 46.332 6.552 27.637 1.00 86.31 220 ALA A N 1
ATOM 1749 C CA . ALA A 1 220 ? 46.745 5.630 28.691 1.00 86.31 220 ALA A CA 1
ATOM 1750 C C . ALA A 1 220 ? 47.472 6.345 29.844 1.00 86.31 220 ALA A C 1
ATOM 1752 O O . ALA A 1 220 ? 47.134 6.103 30.998 1.00 86.31 220 ALA A O 1
ATOM 1753 N N . ARG A 1 221 ? 48.419 7.253 29.562 1.00 84.06 221 ARG A N 1
ATOM 1754 C CA . ARG A 1 221 ? 49.093 8.054 30.605 1.00 84.06 221 ARG A CA 1
ATOM 1755 C C . ARG A 1 221 ? 48.119 8.968 31.354 1.00 84.06 221 ARG A C 1
ATOM 1757 O O . ARG A 1 221 ? 48.215 9.055 32.574 1.00 84.06 221 ARG A O 1
ATOM 1764 N N . ASP A 1 222 ? 47.182 9.597 30.646 1.00 82.31 222 ASP A N 1
ATOM 1765 C CA . ASP A 1 222 ? 46.174 10.496 31.224 1.00 82.31 222 ASP A CA 1
ATOM 1766 C C . ASP A 1 222 ? 45.238 9.750 32.195 1.00 82.31 222 ASP A C 1
ATOM 1768 O O . ASP A 1 222 ? 44.897 10.278 33.252 1.00 82.31 222 ASP A O 1
ATOM 1772 N N . CYS A 1 223 ? 44.895 8.493 31.887 1.00 82.31 223 CYS A N 1
ATOM 1773 C CA . CYS A 1 223 ? 44.126 7.601 32.763 1.00 82.31 223 CYS A CA 1
ATOM 1774 C C . CYS A 1 223 ? 44.985 6.811 33.782 1.00 82.31 223 CYS A C 1
ATOM 1776 O O . CYS A 1 223 ? 44.462 5.941 34.477 1.00 82.31 223 CYS A O 1
ATOM 1778 N N . GLY A 1 224 ? 46.294 7.078 33.888 1.00 83.94 224 GLY A N 1
ATOM 1779 C CA . GLY A 1 224 ? 47.189 6.418 34.853 1.00 83.94 224 GLY A CA 1
ATOM 1780 C C . GLY A 1 224 ? 47.542 4.954 34.540 1.00 83.94 224 GLY A C 1
ATOM 1781 O O . GLY A 1 224 ? 47.870 4.193 35.448 1.00 83.94 224 GLY A O 1
ATOM 1782 N N . LEU A 1 225 ? 47.465 4.545 33.272 1.00 87.19 225 LEU A N 1
ATOM 1783 C CA . LEU A 1 225 ? 47.687 3.178 32.788 1.00 87.19 225 LEU A CA 1
ATOM 1784 C C . LEU A 1 225 ? 49.124 2.987 32.258 1.00 87.19 225 LEU A C 1
ATOM 1786 O O . LEU A 1 225 ? 49.674 3.808 31.517 1.00 87.19 225 LEU A O 1
ATOM 1790 N N . GLU A 1 226 ? 49.741 1.858 32.608 1.00 84.75 226 GLU A N 1
ATOM 1791 C CA . GLU A 1 226 ? 51.169 1.584 32.373 1.00 84.75 226 GLU A CA 1
ATOM 1792 C C . GLU A 1 226 ? 51.466 1.069 30.954 1.00 84.75 226 GLU A C 1
ATOM 1794 O O . GLU A 1 226 ? 52.590 1.185 30.454 1.00 84.75 226 GLU A O 1
ATOM 1799 N N . LYS A 1 227 ? 50.470 0.471 30.289 1.00 86.38 227 LYS A N 1
ATOM 1800 C CA . LYS A 1 227 ? 50.649 -0.208 28.998 1.00 86.38 227 LYS A CA 1
ATOM 1801 C C . LYS A 1 227 ? 49.385 -0.253 28.142 1.00 86.38 227 LYS A C 1
ATOM 1803 O O . LYS A 1 227 ? 48.267 -0.294 28.648 1.00 86.38 227 LYS A O 1
ATOM 1808 N N . LEU A 1 228 ? 49.589 -0.311 26.832 1.00 87.81 228 LEU A N 1
ATOM 1809 C CA . LEU A 1 228 ? 48.581 -0.663 25.838 1.00 87.81 228 LEU A CA 1
ATOM 1810 C C . LEU A 1 228 ? 48.608 -2.180 25.624 1.00 87.81 228 LEU A C 1
ATOM 1812 O O . LEU A 1 228 ? 49.689 -2.762 25.496 1.00 87.81 228 LEU A O 1
ATOM 1816 N N . ARG A 1 229 ? 47.436 -2.813 25.539 1.00 87.75 229 ARG A N 1
ATOM 1817 C CA . ARG A 1 229 ? 47.286 -4.226 25.171 1.00 87.75 229 ARG A CA 1
ATOM 1818 C C . ARG A 1 229 ? 46.439 -4.335 23.910 1.00 87.75 229 ARG A C 1
ATOM 1820 O O . ARG A 1 229 ? 45.232 -4.143 23.979 1.00 87.75 229 ARG A O 1
ATOM 1827 N N . PHE A 1 230 ? 47.033 -4.674 22.771 1.00 86.12 230 PHE A N 1
ATOM 1828 C CA . PHE A 1 230 ? 46.265 -4.889 21.540 1.00 86.12 230 PHE A CA 1
ATOM 1829 C C . PHE A 1 230 ? 45.824 -6.344 21.427 1.00 86.12 230 PHE A C 1
ATOM 1831 O O . PHE A 1 230 ? 46.654 -7.253 21.515 1.00 86.12 230 PHE A O 1
ATOM 1838 N N . LYS A 1 231 ? 44.531 -6.556 21.163 1.00 81.12 231 LYS A N 1
ATOM 1839 C CA . LYS A 1 231 ? 44.019 -7.842 20.684 1.00 81.12 231 LYS A CA 1
ATOM 1840 C C . LYS A 1 231 ? 44.211 -7.907 19.171 1.00 81.12 231 LYS A C 1
ATOM 1842 O O . LYS A 1 231 ? 43.662 -7.083 18.436 1.00 81.12 231 LYS A O 1
ATOM 1847 N N . PHE A 1 232 ? 44.994 -8.878 18.709 1.00 80.50 232 PHE A N 1
ATOM 1848 C CA . PHE A 1 232 ? 45.276 -9.079 17.292 1.00 80.50 232 PHE A CA 1
ATOM 1849 C C . PHE A 1 232 ? 44.830 -10.473 16.838 1.00 80.50 232 PHE A C 1
ATOM 1851 O O . PHE A 1 232 ? 45.138 -11.475 17.484 1.00 80.50 232 PHE A O 1
ATOM 1858 N N . GLN A 1 233 ? 44.108 -10.558 15.721 1.00 80.19 233 GLN A N 1
ATOM 1859 C CA . GLN A 1 233 ? 43.799 -11.820 15.047 1.00 80.19 233 GLN A CA 1
ATOM 1860 C C . GLN A 1 233 ? 44.649 -11.914 13.779 1.00 80.19 233 GLN A C 1
ATOM 1862 O O . GLN A 1 233 ? 44.502 -11.100 12.868 1.00 80.19 233 GLN A O 1
ATOM 1867 N N . SER A 1 234 ? 45.553 -12.893 13.720 1.00 70.75 234 SER A N 1
ATOM 1868 C CA . SER A 1 234 ? 46.470 -13.025 12.584 1.00 70.75 234 SER A CA 1
ATOM 1869 C C . SER A 1 234 ? 45.773 -13.625 11.362 1.00 70.75 234 SER A C 1
ATOM 1871 O O . SER A 1 234 ? 45.072 -14.633 11.460 1.00 70.75 234 SER A O 1
ATOM 1873 N N . THR A 1 235 ? 45.972 -13.008 10.197 1.00 69.25 235 THR A N 1
ATOM 1874 C CA . THR A 1 235 ? 45.462 -13.472 8.902 1.00 69.25 235 THR A CA 1
ATOM 1875 C C . THR A 1 235 ? 46.511 -13.245 7.812 1.00 69.25 235 THR A C 1
ATOM 1877 O O . THR A 1 235 ? 47.381 -12.383 7.935 1.00 69.25 235 THR A O 1
ATOM 1880 N N . ALA A 1 236 ? 46.377 -13.931 6.676 1.00 60.06 236 ALA A N 1
ATOM 1881 C CA . ALA A 1 236 ? 47.228 -13.685 5.509 1.00 60.06 236 ALA A CA 1
ATOM 1882 C C . ALA A 1 236 ? 47.099 -12.258 4.921 1.00 60.06 236 ALA A C 1
ATOM 1884 O O . ALA A 1 236 ? 47.937 -11.860 4.117 1.00 60.06 236 ALA A O 1
ATOM 1885 N N . ARG A 1 237 ? 46.060 -11.487 5.292 1.00 59.00 237 ARG A N 1
ATOM 1886 C CA . ARG A 1 237 ? 45.768 -10.160 4.718 1.00 59.00 237 ARG A CA 1
ATOM 1887 C C . ARG A 1 237 ? 46.188 -8.985 5.606 1.00 59.00 237 ARG A C 1
ATOM 1889 O O . ARG A 1 237 ? 46.547 -7.949 5.057 1.00 59.00 237 ARG A O 1
ATOM 1896 N N . ASN A 1 238 ? 46.185 -9.127 6.936 1.00 68.81 238 ASN A N 1
ATOM 1897 C CA . ASN A 1 238 ? 46.519 -8.043 7.878 1.00 68.81 238 ASN A CA 1
ATOM 1898 C C . ASN A 1 238 ? 47.980 -8.041 8.373 1.00 68.81 238 ASN A C 1
ATOM 1900 O O . ASN A 1 238 ? 48.311 -7.325 9.321 1.00 68.81 238 ASN A O 1
ATOM 1904 N N . LYS A 1 239 ? 48.873 -8.787 7.705 1.00 68.62 239 LYS A N 1
ATOM 1905 C CA . LYS A 1 239 ? 50.308 -8.831 8.028 1.00 68.62 239 LYS A CA 1
ATOM 1906 C C . LYS A 1 239 ? 50.965 -7.443 8.216 1.00 68.62 239 LYS A C 1
ATOM 1908 O O . LYS A 1 239 ? 51.650 -7.298 9.225 1.00 68.62 239 LYS A O 1
ATOM 1913 N N . PRO A 1 240 ? 50.721 -6.407 7.382 1.00 66.88 240 PRO A N 1
ATOM 1914 C CA . PRO A 1 240 ? 51.339 -5.089 7.579 1.00 66.88 240 PRO A CA 1
ATOM 1915 C C . PRO A 1 240 ? 51.048 -4.448 8.946 1.00 66.88 240 PRO A C 1
ATOM 1917 O O . PRO A 1 240 ? 51.897 -3.743 9.484 1.00 66.88 240 PRO A O 1
ATOM 1920 N N . ALA A 1 241 ? 49.878 -4.710 9.542 1.00 71.12 241 ALA A N 1
ATOM 1921 C CA . ALA A 1 241 ? 49.562 -4.237 10.891 1.00 71.12 241 ALA A CA 1
ATOM 1922 C C . ALA A 1 241 ? 50.229 -5.073 11.997 1.00 71.12 241 ALA A C 1
ATOM 1924 O O . ALA A 1 241 ? 50.535 -4.529 13.056 1.00 71.12 241 ALA A O 1
ATOM 1925 N N . SER A 1 242 ? 50.492 -6.362 11.752 1.00 72.75 242 SER A N 1
ATOM 1926 C CA . SER A 1 242 ? 51.312 -7.191 12.647 1.00 72.75 242 SER A CA 1
ATOM 1927 C C . SER A 1 242 ? 52.755 -6.688 12.638 1.00 72.75 242 SER A C 1
ATOM 1929 O O . SER A 1 242 ? 53.308 -6.392 13.693 1.00 72.75 242 SER A O 1
ATOM 1931 N N . ASP A 1 243 ? 53.334 -6.516 11.446 1.00 74.25 243 ASP A N 1
ATOM 1932 C CA . ASP A 1 243 ? 54.710 -6.046 11.249 1.00 74.25 243 ASP A CA 1
ATOM 1933 C C . ASP A 1 243 ? 54.915 -4.639 11.858 1.00 74.25 243 ASP A C 1
ATOM 1935 O O . ASP A 1 243 ? 55.928 -4.392 12.513 1.00 74.25 243 ASP A O 1
ATOM 1939 N N . PHE A 1 244 ? 53.923 -3.742 11.734 1.00 79.00 244 PHE A N 1
ATOM 1940 C CA . PHE A 1 244 ? 53.914 -2.441 12.417 1.00 79.00 244 PHE A CA 1
ATOM 1941 C C . PHE A 1 244 ? 53.909 -2.568 13.948 1.00 79.00 244 PHE A C 1
ATOM 1943 O O . PHE A 1 244 ? 54.704 -1.907 14.614 1.00 79.00 244 PHE A O 1
ATOM 1950 N N . LEU A 1 245 ? 53.039 -3.405 14.528 1.00 77.38 245 LEU A N 1
ATOM 1951 C CA . LEU A 1 245 ? 52.953 -3.549 15.987 1.00 77.38 245 LEU A CA 1
ATOM 1952 C C . LEU A 1 245 ? 54.208 -4.209 16.574 1.00 77.38 245 LEU A C 1
ATOM 1954 O O . LEU A 1 245 ? 54.707 -3.735 17.594 1.00 77.38 245 LEU A O 1
ATOM 1958 N N . HIS A 1 246 ? 54.783 -5.221 15.911 1.00 76.12 246 HIS A N 1
ATOM 1959 C CA . HIS A 1 246 ? 56.037 -5.855 16.343 1.00 76.12 246 HIS A CA 1
ATOM 1960 C C . HIS A 1 246 ? 57.197 -4.853 16.513 1.00 76.12 246 HIS A C 1
ATOM 1962 O O . HIS A 1 246 ? 58.056 -5.073 17.364 1.00 76.12 246 HIS A O 1
ATOM 1968 N N . ALA A 1 247 ? 57.209 -3.730 15.783 1.00 75.19 247 ALA A N 1
ATOM 1969 C CA . ALA A 1 247 ? 58.237 -2.691 15.913 1.00 75.19 247 ALA A CA 1
ATOM 1970 C C . ALA A 1 247 ? 58.190 -1.893 17.239 1.00 75.19 247 ALA A C 1
ATOM 1972 O O . ALA A 1 247 ? 59.140 -1.171 17.541 1.00 75.19 247 ALA A O 1
ATOM 1973 N N . TYR A 1 248 ? 57.115 -2.012 18.032 1.00 71.69 248 TYR A N 1
ATOM 1974 C CA . TYR A 1 248 ? 56.898 -1.250 19.275 1.00 71.69 248 TYR A CA 1
ATOM 1975 C C . TYR A 1 248 ? 56.632 -2.123 20.518 1.00 71.69 248 TYR A C 1
ATOM 1977 O O . TYR A 1 248 ? 56.356 -1.599 21.598 1.00 71.69 248 TYR A O 1
ATOM 1985 N N . VAL A 1 249 ? 56.683 -3.450 20.384 1.00 69.12 249 VAL A N 1
ATOM 1986 C CA . VAL A 1 249 ? 56.238 -4.402 21.414 1.00 69.12 249 VAL A CA 1
ATOM 1987 C C . VAL A 1 249 ? 57.363 -4.819 22.359 1.00 69.12 249 VAL A C 1
ATOM 1989 O O . VAL A 1 249 ? 58.471 -5.133 21.934 1.00 69.12 249 VAL A O 1
ATOM 1992 N N . ALA A 1 250 ? 57.054 -4.873 23.659 1.00 57.59 250 ALA A N 1
ATOM 1993 C CA . ALA A 1 250 ? 57.978 -5.355 24.689 1.00 57.59 250 ALA A CA 1
ATOM 1994 C C . ALA A 1 250 ? 57.852 -6.870 24.940 1.00 57.59 250 ALA A C 1
ATOM 1996 O O . ALA A 1 250 ? 58.842 -7.522 25.272 1.00 57.59 250 ALA A O 1
ATOM 1997 N N . LYS A 1 251 ? 56.635 -7.419 24.801 1.00 58.94 251 LYS A N 1
ATOM 1998 C CA . LYS A 1 251 ? 56.316 -8.856 24.825 1.00 58.94 251 LYS A CA 1
ATOM 1999 C C . LYS A 1 251 ? 55.064 -9.134 23.997 1.00 58.94 251 LYS A C 1
ATOM 2001 O O . LYS A 1 251 ? 54.065 -8.424 24.140 1.00 58.94 251 LYS A O 1
ATOM 2006 N N . ASP A 1 252 ? 55.090 -10.202 23.214 1.00 67.25 252 ASP A N 1
ATOM 2007 C CA . ASP A 1 252 ? 53.915 -10.822 22.616 1.00 67.25 252 ASP A CA 1
ATOM 2008 C C . ASP A 1 252 ? 53.582 -12.163 23.292 1.00 67.25 252 ASP A C 1
ATOM 2010 O O . ASP A 1 252 ? 54.427 -12.828 23.891 1.00 67.25 252 ASP A O 1
ATOM 2014 N N . THR A 1 253 ? 52.307 -12.548 23.246 1.00 64.62 253 THR A N 1
ATOM 2015 C CA . THR A 1 253 ? 51.833 -13.874 23.678 1.00 64.62 253 THR A CA 1
ATOM 2016 C C . THR A 1 253 ? 50.742 -14.365 22.736 1.00 64.62 253 THR A C 1
ATOM 2018 O O . THR A 1 253 ? 49.815 -13.621 22.415 1.00 64.62 253 THR A O 1
ATOM 2021 N N . ALA A 1 254 ? 50.853 -15.614 22.281 1.00 63.81 254 ALA A N 1
ATOM 2022 C CA . ALA A 1 254 ? 49.909 -16.231 21.356 1.00 63.81 254 ALA A CA 1
ATOM 2023 C C . ALA A 1 254 ? 49.060 -17.292 22.072 1.00 63.81 254 ALA A C 1
ATOM 2025 O O . ALA A 1 254 ? 49.599 -18.256 22.614 1.00 63.81 254 ALA A O 1
ATOM 2026 N N . THR A 1 255 ? 47.736 -17.136 22.027 1.00 56.75 255 THR A N 1
ATOM 2027 C CA . THR A 1 255 ? 46.778 -18.047 22.673 1.00 56.75 255 THR A CA 1
ATOM 2028 C C . THR A 1 255 ? 45.556 -18.218 21.772 1.00 56.75 255 THR A C 1
ATOM 2030 O O . THR A 1 255 ? 44.943 -17.234 21.366 1.00 56.75 255 THR A O 1
ATOM 2033 N N . ASN A 1 256 ? 45.188 -19.463 21.445 1.00 51.12 256 ASN A N 1
ATOM 2034 C CA . ASN A 1 256 ? 44.014 -19.809 20.624 1.00 51.12 256 ASN A CA 1
ATOM 2035 C C . ASN A 1 256 ? 43.867 -18.989 19.318 1.00 51.12 256 ASN A C 1
ATOM 2037 O O . ASN A 1 256 ? 42.769 -18.581 18.952 1.00 51.12 256 ASN A O 1
ATOM 2041 N N . GLY A 1 257 ? 44.977 -18.728 18.615 1.00 56.75 257 GLY A N 1
ATOM 2042 C CA . GLY A 1 257 ? 44.989 -17.987 17.342 1.00 56.75 257 GLY A CA 1
ATOM 2043 C C . GLY A 1 257 ? 44.965 -16.456 17.464 1.00 56.75 257 GLY A C 1
ATOM 2044 O O . GLY A 1 257 ? 45.121 -15.767 16.454 1.00 56.75 257 GLY A O 1
ATOM 2045 N N . HIS A 1 258 ? 44.837 -15.916 18.677 1.00 63.84 258 HIS A N 1
ATOM 2046 C CA . HIS A 1 258 ? 44.994 -14.490 18.950 1.00 63.84 258 HIS A CA 1
ATOM 2047 C C . HIS A 1 258 ? 46.405 -14.186 19.458 1.00 63.84 258 HIS A C 1
ATOM 2049 O O . HIS A 1 258 ? 46.942 -14.905 20.303 1.00 63.84 258 HIS A O 1
ATOM 2055 N N . ILE A 1 259 ? 46.988 -13.099 18.955 1.00 72.62 259 ILE A N 1
ATOM 2056 C CA . ILE A 1 259 ? 48.245 -12.531 19.445 1.00 72.62 259 ILE A CA 1
ATOM 2057 C C . ILE A 1 259 ? 47.887 -11.339 20.333 1.00 72.62 259 ILE A C 1
ATOM 2059 O O . ILE A 1 259 ? 47.116 -10.463 19.939 1.00 72.62 259 ILE A O 1
ATOM 2063 N N . THR A 1 260 ? 48.434 -11.317 21.543 1.00 75.69 260 THR A N 1
ATOM 2064 C CA . THR A 1 260 ? 48.324 -10.190 22.469 1.00 75.69 260 THR A CA 1
ATOM 2065 C C . THR A 1 260 ? 49.639 -9.429 22.464 1.00 75.69 260 THR A C 1
ATOM 2067 O O . THR A 1 260 ? 50.669 -9.980 22.854 1.00 75.69 260 THR A O 1
ATOM 2070 N N . PHE A 1 261 ? 49.599 -8.171 22.032 1.00 76.56 261 PHE A N 1
ATOM 2071 C CA . PHE A 1 261 ? 50.758 -7.281 21.984 1.00 76.56 261 PHE A CA 1
ATOM 2072 C C . PHE A 1 261 ? 50.739 -6.322 23.176 1.00 76.56 261 PHE A C 1
ATOM 2074 O O . PHE A 1 261 ? 49.809 -5.519 23.286 1.00 76.56 261 PHE A O 1
ATOM 2081 N N . GLU A 1 262 ? 51.757 -6.366 24.043 1.00 78.44 262 GLU A N 1
ATOM 2082 C CA . GLU A 1 262 ? 51.926 -5.376 25.115 1.00 78.44 262 GLU A CA 1
ATOM 2083 C C . GLU A 1 262 ? 52.990 -4.322 24.748 1.00 78.44 262 GLU A C 1
ATOM 2085 O O . GLU A 1 262 ? 54.161 -4.631 24.498 1.00 78.44 262 GLU A O 1
ATOM 2090 N N . VAL A 1 263 ? 52.558 -3.058 24.728 1.00 78.50 263 VAL A N 1
ATOM 2091 C CA . VAL A 1 263 ? 53.347 -1.863 24.383 1.00 78.50 263 VAL A CA 1
ATOM 2092 C C . VAL A 1 263 ? 53.337 -0.917 25.585 1.00 78.50 263 VAL A C 1
ATOM 2094 O O . VAL A 1 263 ? 52.276 -0.638 26.139 1.00 78.50 263 VAL A O 1
ATOM 2097 N N . ALA A 1 264 ? 54.494 -0.413 26.018 1.00 76.75 264 ALA A N 1
ATOM 2098 C CA . ALA A 1 264 ? 54.569 0.499 27.165 1.00 76.75 264 ALA A CA 1
ATOM 2099 C C . ALA A 1 264 ? 53.880 1.845 26.866 1.00 76.75 264 ALA A C 1
ATOM 2101 O O . ALA A 1 264 ? 54.033 2.380 25.768 1.00 76.75 264 ALA A O 1
ATOM 2102 N N . SER A 1 265 ? 53.182 2.448 27.839 1.00 75.31 265 SER A N 1
ATOM 2103 C CA . SER A 1 265 ? 52.567 3.774 27.636 1.00 75.31 265 SER A CA 1
ATOM 2104 C C . SER A 1 265 ? 53.605 4.906 27.530 1.00 75.31 265 SER A C 1
ATOM 2106 O O . SER A 1 265 ? 53.291 5.989 27.040 1.00 75.31 265 SER A O 1
ATOM 2108 N N . ALA A 1 266 ? 54.869 4.658 27.892 1.00 68.94 266 ALA A N 1
ATOM 2109 C CA . ALA A 1 266 ? 56.004 5.573 27.738 1.00 68.94 266 ALA A CA 1
ATOM 2110 C C . ALA A 1 266 ? 56.756 5.393 26.395 1.00 68.94 266 ALA A C 1
ATOM 2112 O O . ALA A 1 266 ? 57.942 5.064 26.367 1.00 68.94 266 ALA A O 1
ATOM 2113 N N . LEU A 1 267 ? 56.070 5.607 25.268 1.00 65.88 267 LEU A N 1
ATOM 2114 C CA . LEU A 1 267 ? 56.688 5.584 23.933 1.00 65.88 267 LEU A CA 1
ATOM 2115 C C . LEU A 1 267 ? 57.630 6.777 23.695 1.00 65.88 267 LEU A C 1
ATOM 2117 O O . LEU A 1 267 ? 57.270 7.922 23.969 1.00 65.88 267 LEU A O 1
ATOM 2121 N N . GLN A 1 268 ? 58.796 6.520 23.092 1.00 54.31 268 GLN A N 1
ATOM 2122 C CA . GLN A 1 268 ? 59.627 7.577 22.505 1.00 54.31 268 GLN A CA 1
ATOM 2123 C C . GLN A 1 268 ? 59.018 8.053 21.172 1.00 54.31 268 GLN A C 1
ATOM 2125 O O . GLN A 1 268 ? 58.566 7.218 20.383 1.00 54.31 268 GLN A O 1
ATOM 2130 N N . PRO A 1 269 ? 59.007 9.367 20.880 1.00 43.62 269 PRO A N 1
ATOM 2131 C CA . PRO A 1 269 ? 58.503 9.871 19.609 1.00 43.62 269 PRO A CA 1
ATOM 2132 C C . PRO A 1 269 ? 59.469 9.532 18.455 1.00 43.62 269 PRO A C 1
ATOM 2134 O O . PRO A 1 269 ? 60.679 9.732 18.595 1.00 43.62 269 PRO A O 1
ATOM 2137 N N . PRO A 1 270 ? 58.971 9.069 17.292 1.00 41.81 270 PRO A N 1
ATOM 2138 C CA . PRO A 1 270 ? 59.769 9.003 16.074 1.00 41.81 270 PRO A CA 1
ATOM 2139 C C . PRO A 1 270 ? 60.113 10.419 15.584 1.00 41.81 270 PRO A C 1
ATOM 2141 O O . PRO A 1 270 ? 59.457 11.399 15.940 1.00 41.81 270 PRO A O 1
ATOM 2144 N N . ARG A 1 271 ? 61.131 10.539 14.726 1.00 34.22 271 ARG A N 1
ATOM 2145 C CA . ARG A 1 271 ? 61.488 11.818 14.093 1.00 34.22 271 ARG A CA 1
ATOM 2146 C C . ARG A 1 271 ? 60.417 12.212 13.070 1.00 34.22 271 ARG A C 1
ATOM 2148 O O . ARG A 1 271 ? 60.435 11.739 11.943 1.00 34.22 271 ARG A O 1
ATOM 2155 N N . GLY A 1 272 ? 59.485 13.069 13.476 1.00 36.06 272 GLY A N 1
ATOM 2156 C CA . GLY A 1 272 ? 58.424 13.609 12.624 1.00 36.06 272 GLY A CA 1
ATOM 2157 C C . GLY A 1 272 ? 57.563 14.610 13.395 1.00 36.06 272 GLY A C 1
ATOM 2158 O O . GLY A 1 272 ? 57.308 14.428 14.584 1.00 36.06 272 GLY A O 1
ATOM 2159 N N . ARG A 1 273 ? 57.146 15.704 12.747 1.00 31.09 273 ARG A N 1
ATOM 2160 C CA . ARG A 1 273 ? 56.467 16.828 13.414 1.00 31.09 273 ARG A CA 1
ATOM 2161 C C . ARG A 1 273 ? 54.944 16.694 13.323 1.00 31.09 273 ARG A C 1
ATOM 2163 O O . ARG A 1 273 ? 54.326 17.281 12.444 1.00 31.09 273 ARG A O 1
ATOM 2170 N N . VAL A 1 274 ? 54.342 15.942 14.242 1.00 38.16 274 VAL A N 1
ATOM 2171 C CA . VAL A 1 274 ? 52.875 15.876 14.388 1.00 38.16 274 VAL A CA 1
ATOM 2172 C C . VAL A 1 274 ? 52.384 17.107 15.158 1.00 38.16 274 VAL A C 1
ATOM 2174 O O . VAL A 1 274 ? 52.921 17.422 16.219 1.00 38.16 274 VAL A O 1
ATOM 2177 N N . GLN A 1 275 ? 51.371 17.808 14.639 1.00 34.41 275 GLN A N 1
ATOM 2178 C CA . GLN A 1 275 ? 50.818 19.021 15.252 1.00 34.41 275 GLN A CA 1
ATOM 2179 C C . GLN A 1 275 ? 49.308 18.877 15.491 1.00 34.41 275 GLN A C 1
ATOM 2181 O O . GLN A 1 275 ? 48.491 19.136 14.614 1.00 34.41 275 GLN A O 1
ATOM 2186 N N . THR A 1 276 ? 48.938 18.458 16.702 1.00 32.59 276 THR A N 1
ATOM 2187 C CA . THR A 1 276 ? 47.541 18.316 17.138 1.00 32.59 276 THR A CA 1
ATOM 2188 C C . THR A 1 276 ? 46.977 19.659 17.608 1.00 32.59 276 THR A C 1
ATOM 2190 O O . THR A 1 276 ? 47.403 20.174 18.644 1.00 32.59 276 THR A O 1
ATOM 2193 N N . ASN A 1 277 ? 46.002 20.214 16.887 1.00 27.77 277 ASN A N 1
ATOM 2194 C CA . ASN A 1 277 ? 45.278 21.412 17.322 1.00 27.77 277 ASN A CA 1
ATOM 2195 C C . ASN A 1 277 ? 44.102 21.059 18.264 1.00 27.77 277 ASN A C 1
ATOM 2197 O O . ASN A 1 277 ? 43.513 19.986 18.126 1.00 27.77 277 ASN A O 1
ATOM 2201 N N . PRO A 1 278 ? 43.741 21.943 19.217 1.00 27.14 278 PRO A N 1
ATOM 2202 C CA . PRO A 1 278 ? 42.597 21.747 20.110 1.00 27.14 278 PRO A CA 1
ATOM 2203 C C . PRO A 1 278 ? 41.247 21.937 19.383 1.00 27.14 278 PRO A C 1
ATOM 2205 O O . PRO A 1 278 ? 41.194 22.618 18.355 1.00 27.14 278 PRO A O 1
ATOM 2208 N N . PRO A 1 279 ? 40.140 21.378 19.913 1.00 26.72 279 PRO A N 1
ATOM 2209 C CA . PRO A 1 279 ? 38.839 21.406 19.248 1.00 26.72 279 PRO A CA 1
ATOM 2210 C C . PRO A 1 279 ? 38.257 22.823 19.151 1.00 26.72 279 PRO A C 1
ATOM 2212 O O . PRO A 1 279 ? 38.091 23.521 20.154 1.00 26.72 279 PRO A O 1
ATOM 2215 N N . ILE A 1 280 ? 37.880 23.229 17.937 1.00 26.27 280 ILE A N 1
ATOM 2216 C CA . ILE A 1 280 ? 37.211 24.509 17.684 1.00 26.27 280 ILE A CA 1
ATOM 2217 C C . ILE A 1 280 ? 35.714 24.354 17.968 1.00 26.27 280 ILE A C 1
ATOM 2219 O O . ILE A 1 280 ? 34.969 23.789 17.172 1.00 26.27 280 ILE A O 1
ATOM 2223 N N . SER A 1 281 ? 35.260 24.906 19.093 1.00 28.83 281 SER A N 1
ATOM 2224 C CA . SER A 1 281 ? 33.833 25.136 19.325 1.00 28.83 281 SER A CA 1
ATOM 2225 C C . SER A 1 281 ? 33.399 26.427 18.632 1.00 28.83 281 SER A C 1
ATOM 2227 O O . SER A 1 281 ? 33.851 27.510 19.013 1.00 28.83 281 SER A O 1
ATOM 2229 N N . LYS A 1 282 ? 32.526 26.315 17.623 1.00 24.42 282 LYS A N 1
ATOM 2230 C CA . LYS A 1 282 ? 31.681 27.408 17.116 1.00 24.42 282 LYS A CA 1
ATOM 2231 C C . LYS A 1 282 ? 30.518 26.864 16.288 1.00 24.42 282 LYS A C 1
ATOM 2233 O O . LYS A 1 282 ? 30.714 26.061 15.381 1.00 24.42 282 LYS A O 1
ATOM 2238 N N . THR A 1 283 ? 29.314 27.332 16.596 1.00 22.86 283 THR A N 1
ATOM 2239 C CA . THR A 1 283 ? 28.130 27.197 15.739 1.00 22.86 283 THR A CA 1
ATOM 2240 C C . THR A 1 283 ? 28.324 27.971 14.431 1.00 22.86 283 THR A C 1
ATOM 2242 O O . THR A 1 283 ? 28.880 29.070 14.481 1.00 22.86 283 THR A O 1
ATOM 2245 N N . PRO A 1 284 ? 27.843 27.473 13.277 1.00 25.48 284 PRO A N 1
ATOM 2246 C CA . PRO A 1 284 ? 27.705 28.292 12.078 1.00 25.48 284 PRO A CA 1
ATOM 2247 C C . PRO A 1 284 ? 26.612 29.349 12.287 1.00 25.48 284 PRO A C 1
ATOM 2249 O O . PRO A 1 284 ? 25.498 29.011 12.689 1.00 25.48 284 PRO A O 1
ATOM 2252 N N . ASP A 1 285 ? 26.923 30.614 12.012 1.00 22.36 285 ASP A N 1
ATOM 2253 C CA . ASP A 1 285 ? 25.938 31.697 12.022 1.00 22.36 285 ASP A CA 1
ATOM 2254 C C . ASP A 1 285 ? 24.981 31.618 10.821 1.00 22.36 285 ASP A C 1
ATOM 2256 O O . ASP A 1 285 ? 25.305 31.083 9.757 1.00 22.36 285 ASP A O 1
ATOM 2260 N N . VAL A 1 286 ? 23.788 32.196 10.983 1.00 28.41 286 VAL A N 1
ATOM 2261 C CA . VAL A 1 286 ? 22.785 32.321 9.915 1.00 28.41 286 VAL A CA 1
ATOM 2262 C C . VAL A 1 286 ? 23.278 33.301 8.848 1.00 28.41 286 VAL A C 1
ATOM 2264 O O . VAL A 1 286 ? 23.492 34.477 9.142 1.00 28.41 286 VAL A O 1
ATOM 2267 N N . VAL A 1 287 ? 23.387 32.853 7.593 1.00 23.20 287 VAL A N 1
ATOM 2268 C CA . VAL A 1 287 ? 23.789 33.706 6.462 1.00 23.20 287 VAL A CA 1
ATOM 2269 C C . VAL A 1 287 ? 22.691 33.796 5.401 1.00 23.20 287 VAL A C 1
ATOM 2271 O O . VAL A 1 287 ? 22.362 32.819 4.742 1.00 23.20 287 VAL A O 1
ATOM 2274 N N . ALA A 1 288 ? 22.183 35.023 5.257 1.00 23.19 288 ALA A N 1
ATOM 2275 C CA . ALA A 1 288 ? 21.569 35.660 4.087 1.00 23.19 288 ALA A CA 1
ATOM 2276 C C . ALA A 1 288 ? 20.621 34.860 3.161 1.00 23.19 288 ALA A C 1
ATOM 2278 O O . ALA A 1 288 ? 21.001 33.966 2.411 1.00 23.19 288 ALA A O 1
ATOM 2279 N N . THR A 1 289 ? 19.398 35.383 3.069 1.00 24.59 289 THR A N 1
ATOM 2280 C CA . THR A 1 289 ? 18.462 35.224 1.946 1.00 24.59 289 THR A CA 1
ATOM 2281 C C . THR A 1 289 ? 19.129 35.336 0.567 1.00 24.59 289 THR A C 1
ATOM 2283 O O . THR A 1 289 ? 19.657 36.397 0.224 1.00 24.59 289 THR A O 1
ATOM 2286 N N . ALA A 1 290 ? 18.993 34.307 -0.271 1.00 22.89 290 ALA A N 1
ATOM 2287 C CA . ALA A 1 290 ? 19.184 34.438 -1.714 1.00 22.89 290 ALA A CA 1
ATOM 2288 C C . ALA A 1 290 ? 17.935 35.076 -2.352 1.00 22.89 290 ALA A C 1
ATOM 2290 O O . ALA A 1 290 ? 16.808 34.705 -2.022 1.00 22.89 290 ALA A O 1
ATOM 2291 N N . GLN A 1 291 ? 18.121 36.038 -3.258 1.00 21.86 291 GLN A N 1
ATOM 2292 C CA . GLN A 1 291 ? 17.019 36.662 -3.997 1.00 21.86 291 GLN A CA 1
ATOM 2293 C C . GLN A 1 291 ? 16.638 35.812 -5.218 1.00 21.86 291 GLN A C 1
ATOM 2295 O O . GLN A 1 291 ? 17.509 35.307 -5.926 1.00 21.86 291 GLN A O 1
ATOM 2300 N N . HIS A 1 292 ? 15.337 35.666 -5.476 1.00 23.23 292 HIS A N 1
ATOM 2301 C CA . HIS A 1 292 ? 14.833 34.942 -6.645 1.00 23.23 292 HIS A CA 1
ATOM 2302 C C . HIS A 1 292 ? 15.138 35.699 -7.953 1.00 23.23 292 HIS A C 1
ATOM 2304 O O . HIS A 1 292 ? 14.885 36.906 -8.021 1.00 23.23 292 HIS A O 1
ATOM 2310 N N . PRO A 1 293 ? 15.584 35.012 -9.023 1.00 23.16 293 PRO A N 1
ATOM 2311 C CA . PRO A 1 293 ? 15.466 35.524 -10.386 1.00 23.16 293 PRO A CA 1
ATOM 2312 C C . PRO A 1 293 ? 13.990 35.749 -10.744 1.00 23.16 293 PRO A C 1
ATOM 2314 O O . PRO A 1 293 ? 13.125 34.982 -10.320 1.00 23.16 293 PRO A O 1
ATOM 2317 N N . GLN A 1 294 ? 13.695 36.794 -11.520 1.00 23.06 294 GLN A N 1
ATOM 2318 C CA . GLN A 1 294 ? 12.320 37.131 -11.901 1.00 23.06 294 GLN A CA 1
ATOM 2319 C C . GLN A 1 294 ? 11.727 36.122 -12.896 1.00 23.06 294 GLN A C 1
ATOM 2321 O O . GLN A 1 294 ? 12.430 35.586 -13.753 1.00 23.06 294 GLN A O 1
ATOM 2326 N N . GLU A 1 295 ? 10.415 35.907 -12.800 1.00 24.64 295 GLU A N 1
ATOM 2327 C CA . GLU A 1 295 ? 9.656 35.033 -13.695 1.00 24.64 295 GLU A CA 1
ATOM 2328 C C . GLU A 1 295 ? 9.717 35.520 -15.154 1.00 24.64 295 GLU A C 1
ATOM 2330 O O . GLU A 1 295 ? 9.417 36.677 -15.452 1.00 24.64 295 GLU A O 1
ATOM 2335 N N . GLN A 1 296 ? 10.016 34.609 -16.083 1.00 22.66 296 GLN A N 1
ATOM 2336 C CA . GLN A 1 296 ? 9.631 34.752 -17.488 1.00 22.66 296 GLN A CA 1
ATOM 2337 C C . GLN A 1 296 ? 8.495 33.771 -17.777 1.00 22.66 296 GLN A C 1
ATOM 2339 O O . GLN A 1 296 ? 8.616 32.575 -17.517 1.00 22.66 296 GLN A O 1
ATOM 2344 N N . ALA A 1 297 ? 7.378 34.280 -18.300 1.00 23.86 297 ALA A N 1
ATOM 2345 C CA . ALA A 1 297 ? 6.206 33.467 -18.598 1.00 23.86 297 ALA A CA 1
ATOM 2346 C C . ALA A 1 297 ? 6.459 32.574 -19.826 1.00 23.86 297 ALA A C 1
ATOM 2348 O O . ALA A 1 297 ? 6.508 33.053 -20.959 1.00 23.86 297 ALA A O 1
ATOM 2349 N N . VAL A 1 298 ? 6.599 31.270 -19.592 1.00 23.89 298 VAL A N 1
ATOM 2350 C CA . VAL A 1 298 ? 6.677 30.244 -20.642 1.00 23.89 298 VAL A CA 1
ATOM 2351 C C . VAL A 1 298 ? 5.252 29.934 -21.141 1.00 23.89 298 VAL A C 1
ATOM 2353 O O . VAL A 1 298 ? 4.341 29.834 -20.315 1.00 23.89 298 VAL A O 1
ATOM 2356 N N . PRO A 1 299 ? 5.010 29.801 -22.462 1.00 23.19 299 PRO A N 1
ATOM 2357 C CA . PRO A 1 299 ? 3.682 29.482 -22.989 1.00 23.19 299 PRO A CA 1
ATOM 2358 C C . PRO A 1 299 ? 3.182 28.097 -22.528 1.00 23.19 299 PRO A C 1
ATOM 2360 O O . PRO A 1 299 ? 3.990 27.209 -22.246 1.00 23.19 299 PRO A O 1
ATOM 2363 N N . PRO A 1 300 ? 1.854 27.882 -22.462 1.00 24.05 300 PRO A N 1
ATOM 2364 C CA . PRO A 1 300 ? 1.285 26.625 -21.989 1.00 24.05 300 PRO A CA 1
ATOM 2365 C C . PRO A 1 300 ? 1.546 25.477 -22.974 1.00 24.05 300 PRO A C 1
ATOM 2367 O O . PRO A 1 300 ? 1.102 25.515 -24.122 1.00 24.05 300 PRO A O 1
ATOM 2370 N N . TYR A 1 301 ? 2.214 24.427 -22.498 1.00 25.22 301 TYR A N 1
ATOM 2371 C CA . TYR A 1 301 ? 2.336 23.158 -23.216 1.00 25.22 301 TYR A CA 1
ATOM 2372 C C . TYR A 1 301 ? 0.986 22.414 -23.257 1.00 25.22 301 TYR A C 1
ATOM 2374 O O . TYR A 1 301 ? 0.192 22.534 -22.316 1.00 25.22 301 TYR A O 1
ATOM 2382 N N . PRO A 1 302 ? 0.706 21.626 -24.313 1.00 24.00 302 PRO A N 1
ATOM 2383 C CA . PRO A 1 302 ? -0.510 20.825 -24.388 1.00 24.00 302 PRO A CA 1
ATOM 2384 C C . PRO A 1 302 ? -0.506 19.748 -23.294 1.00 24.00 302 PRO A C 1
ATOM 2386 O O . PRO A 1 302 ? 0.371 18.889 -23.259 1.00 24.00 302 PRO A O 1
ATOM 2389 N N . SER A 1 303 ? -1.500 19.781 -22.405 1.00 27.11 303 SER A N 1
ATOM 2390 C CA . SER A 1 303 ? -1.713 18.734 -21.399 1.00 27.11 303 SER A CA 1
ATOM 2391 C C . SER A 1 303 ? -2.023 17.397 -22.075 1.00 27.11 303 SER A C 1
ATOM 2393 O O . SER A 1 303 ? -2.955 17.356 -22.888 1.00 27.11 303 SER A O 1
ATOM 2395 N N . PHE A 1 304 ? -1.342 16.308 -21.704 1.00 28.67 304 PHE A N 1
ATOM 2396 C CA . PHE A 1 304 ? -1.697 14.982 -22.201 1.00 28.67 304 PHE A CA 1
ATOM 2397 C C . PHE A 1 304 ? -3.017 14.538 -21.561 1.00 28.67 304 PHE A C 1
ATOM 2399 O O . PHE A 1 304 ? -3.072 14.033 -20.439 1.00 28.67 304 PHE A O 1
ATOM 2406 N N . ALA A 1 305 ? -4.119 14.768 -22.273 1.00 25.42 305 ALA A N 1
ATOM 2407 C CA . ALA A 1 305 ? -5.415 14.249 -21.878 1.00 25.42 305 ALA A CA 1
ATOM 2408 C C . ALA A 1 305 ? -5.403 12.728 -22.063 1.00 25.42 305 ALA A C 1
ATOM 2410 O O . ALA A 1 305 ? -5.648 12.230 -23.162 1.00 25.42 305 ALA A O 1
ATOM 2411 N N . TRP A 1 306 ? -5.140 11.991 -20.981 1.00 28.47 306 TRP A N 1
ATOM 2412 C CA . TRP A 1 306 ? -5.522 10.584 -20.914 1.00 28.47 306 TRP A CA 1
ATOM 2413 C C . TRP A 1 306 ? -7.032 10.532 -21.174 1.00 28.47 306 TRP A C 1
ATOM 2415 O O . TRP A 1 306 ? -7.771 11.151 -20.400 1.00 28.47 306 TRP A O 1
ATOM 2425 N N . PRO A 1 307 ? -7.516 9.897 -22.257 1.00 27.08 307 PRO A N 1
ATOM 2426 C CA . PRO A 1 307 ? -8.933 9.978 -22.571 1.00 27.08 307 PRO A CA 1
ATOM 2427 C C . PRO A 1 307 ? -9.749 9.366 -21.431 1.00 27.08 307 PRO A C 1
ATOM 2429 O O . PRO A 1 307 ? -9.324 8.382 -20.813 1.00 27.08 307 PRO A O 1
ATOM 2432 N N . LEU A 1 308 ? -10.949 9.900 -21.184 1.00 31.95 308 LEU A N 1
ATOM 2433 C CA . LEU A 1 308 ? -12.004 9.086 -20.588 1.00 31.95 308 LEU A CA 1
ATOM 2434 C C . LEU A 1 308 ? -12.363 8.052 -21.654 1.00 31.95 308 LEU A C 1
ATOM 2436 O O . LEU A 1 308 ? -13.226 8.304 -22.488 1.00 31.95 308 LEU A O 1
ATOM 2440 N N . VAL A 1 309 ? -11.604 6.955 -21.700 1.00 29.62 309 VAL A N 1
ATOM 2441 C CA . VAL A 1 309 ? -11.739 5.978 -22.776 1.00 29.62 309 VAL A CA 1
ATOM 2442 C C . VAL A 1 309 ? -13.099 5.315 -22.625 1.00 29.62 309 VAL A C 1
ATOM 2444 O O . VAL A 1 309 ? -13.350 4.636 -21.624 1.00 29.62 309 VAL A O 1
ATOM 2447 N N . ASP A 1 310 ? -13.971 5.526 -23.607 1.00 34.19 310 ASP A N 1
ATOM 2448 C CA . ASP A 1 310 ? -15.222 4.788 -23.690 1.00 34.19 310 ASP A CA 1
ATOM 2449 C C . ASP A 1 310 ? -14.900 3.287 -23.766 1.00 34.19 310 ASP A C 1
ATOM 2451 O O . ASP A 1 310 ? -13.850 2.877 -24.271 1.00 34.19 310 ASP A O 1
ATOM 2455 N N . SER A 1 311 ? -15.779 2.450 -23.230 1.00 36.53 311 SER A N 1
ATOM 2456 C CA . SER A 1 311 ? -15.608 0.997 -23.225 1.00 36.53 311 SER A CA 1
ATOM 2457 C C . SER A 1 311 ? -15.526 0.414 -24.641 1.00 36.53 311 SER A C 1
ATOM 2459 O O . SER A 1 311 ? -14.765 -0.526 -24.872 1.00 36.53 311 SER A O 1
ATOM 2461 N N . GLU A 1 312 ? -16.229 1.018 -25.602 1.00 33.47 312 GLU A N 1
ATOM 2462 C CA . GLU A 1 312 ? -16.240 0.597 -27.005 1.00 33.47 312 GLU A CA 1
ATOM 2463 C C . GLU A 1 312 ? -14.986 1.075 -27.761 1.00 33.47 312 GLU A C 1
ATOM 2465 O O . GLU A 1 312 ? -14.354 0.290 -28.471 1.00 33.47 312 GLU A O 1
ATOM 2470 N N . GLU A 1 313 ? -14.526 2.311 -27.518 1.00 34.97 313 GLU A N 1
ATOM 2471 C CA . GLU A 1 313 ? -13.245 2.794 -28.060 1.00 34.97 313 GLU A CA 1
ATOM 2472 C C . GLU A 1 313 ? -12.049 2.060 -27.424 1.00 34.97 313 GLU A C 1
ATOM 2474 O O . GLU A 1 313 ? -11.078 1.739 -28.111 1.00 34.97 313 GLU A O 1
ATOM 2479 N N . SER A 1 314 ? -12.135 1.714 -26.132 1.00 33.59 314 SER A N 1
ATOM 2480 C CA . SER A 1 314 ? -11.178 0.822 -25.463 1.00 33.59 314 SER A CA 1
ATOM 2481 C C . SER A 1 314 ? -11.126 -0.532 -26.151 1.00 33.59 314 SER A C 1
ATOM 2483 O O . SER A 1 314 ? -10.031 -1.037 -26.373 1.00 33.59 314 SER A O 1
ATOM 2485 N N . HIS A 1 315 ? -12.275 -1.109 -26.518 1.00 36.12 315 HIS A N 1
ATOM 2486 C CA . HIS A 1 315 ? -12.328 -2.387 -27.225 1.00 36.12 315 HIS A CA 1
ATOM 2487 C C . HIS A 1 315 ? -11.702 -2.292 -28.621 1.00 36.12 315 HIS A C 1
ATOM 2489 O O . HIS A 1 315 ? -10.863 -3.118 -28.965 1.00 36.12 315 HIS A O 1
ATOM 2495 N N . GLN A 1 316 ? -12.018 -1.259 -29.408 1.00 38.94 316 GLN A N 1
ATOM 2496 C CA . GLN A 1 316 ? -11.413 -1.080 -30.734 1.00 38.94 316 GLN A CA 1
ATOM 2497 C C . GLN A 1 316 ? -9.899 -0.824 -30.655 1.00 38.94 316 GLN A C 1
ATOM 2499 O O . GLN A 1 316 ? -9.126 -1.456 -31.379 1.00 38.94 316 GLN A O 1
ATOM 2504 N N . ARG A 1 317 ? -9.441 0.034 -29.731 1.00 37.66 317 ARG A N 1
ATOM 2505 C CA . ARG A 1 317 ? -8.007 0.250 -29.463 1.00 37.66 317 ARG A CA 1
ATOM 2506 C C . ARG A 1 317 ? -7.330 -1.006 -28.892 1.00 37.66 317 ARG A C 1
ATOM 2508 O O . ARG A 1 317 ? -6.154 -1.235 -29.166 1.00 37.66 317 ARG A O 1
ATOM 2515 N N . ALA A 1 318 ? -8.047 -1.854 -28.154 1.00 36.19 318 ALA A N 1
ATOM 2516 C CA . ALA A 1 318 ? -7.555 -3.151 -27.691 1.00 36.19 318 ALA A CA 1
ATOM 2517 C C . ALA A 1 318 ? -7.413 -4.153 -28.842 1.00 36.19 318 ALA A C 1
ATOM 2519 O O . ALA A 1 318 ? -6.361 -4.767 -28.960 1.00 36.19 318 ALA A O 1
ATOM 2520 N N . CYS A 1 319 ? -8.389 -4.264 -29.746 1.00 38.97 319 CYS A N 1
ATOM 2521 C CA . CYS A 1 319 ? -8.259 -5.092 -30.947 1.00 38.97 319 CYS A CA 1
ATOM 2522 C C . CYS A 1 319 ? -7.077 -4.631 -31.813 1.00 38.97 319 CYS A C 1
ATOM 2524 O O . CYS A 1 319 ? -6.246 -5.450 -32.196 1.00 38.97 319 CYS A O 1
ATOM 2526 N N . LEU A 1 320 ? -6.932 -3.321 -32.044 1.00 38.97 320 LEU A N 1
ATOM 2527 C CA . LEU A 1 320 ? -5.810 -2.754 -32.802 1.00 38.97 320 LEU A CA 1
ATOM 2528 C C . LEU A 1 320 ? -4.455 -2.918 -32.090 1.00 38.97 320 LEU A C 1
ATOM 2530 O O . LEU A 1 320 ? -3.444 -3.152 -32.754 1.00 38.97 320 LEU A O 1
ATOM 2534 N N . SER A 1 321 ? -4.402 -2.827 -30.756 1.00 37.38 321 SER A N 1
ATOM 2535 C CA . SER A 1 321 ? -3.160 -3.054 -30.003 1.00 37.38 321 SER A CA 1
ATOM 2536 C C . SER A 1 321 ? -2.814 -4.542 -29.888 1.00 37.38 321 SER A C 1
ATOM 2538 O O . SER A 1 321 ? -1.643 -4.882 -30.007 1.00 37.38 321 SER A O 1
ATOM 2540 N N . VAL A 1 322 ? -3.791 -5.450 -29.795 1.00 42.31 322 VAL A N 1
ATOM 2541 C CA . VAL A 1 322 ? -3.587 -6.907 -29.896 1.00 42.31 322 VAL A CA 1
ATOM 2542 C C . VAL A 1 322 ? -3.137 -7.300 -31.305 1.00 42.31 322 VAL A C 1
ATOM 2544 O O . VAL A 1 322 ? -2.174 -8.054 -31.429 1.00 42.31 322 VAL A O 1
ATOM 2547 N N . GLU A 1 323 ? -3.718 -6.738 -32.372 1.00 45.97 323 GLU A N 1
ATOM 2548 C CA . GLU A 1 323 ? -3.208 -6.906 -33.743 1.00 45.97 323 GLU A CA 1
ATOM 2549 C C . GLU A 1 323 ? -1.763 -6.398 -33.873 1.00 45.97 323 GLU A C 1
ATOM 2551 O O . GLU A 1 323 ? -0.916 -7.093 -34.440 1.00 45.97 323 GLU A O 1
ATOM 2556 N N . ARG A 1 324 ? -1.439 -5.226 -33.304 1.00 44.44 324 ARG A N 1
ATOM 2557 C CA . ARG A 1 324 ? -0.063 -4.695 -33.257 1.00 44.44 324 ARG A CA 1
ATOM 2558 C C . ARG A 1 324 ? 0.884 -5.577 -32.448 1.00 44.44 324 ARG A C 1
ATOM 2560 O O . ARG A 1 324 ? 2.019 -5.762 -32.879 1.00 44.44 324 ARG A O 1
ATOM 2567 N N . ILE A 1 325 ? 0.451 -6.121 -31.313 1.00 45.50 325 ILE A N 1
ATOM 2568 C CA . ILE A 1 325 ? 1.264 -6.948 -30.410 1.00 45.50 325 ILE A CA 1
ATOM 2569 C C . ILE A 1 325 ? 1.481 -8.344 -30.988 1.00 45.50 325 ILE A C 1
ATOM 2571 O O . ILE A 1 325 ? 2.603 -8.838 -30.939 1.00 45.50 325 ILE A O 1
ATOM 2575 N N . GLU A 1 326 ? 0.480 -8.959 -31.618 1.00 47.62 326 GLU A N 1
ATOM 2576 C CA . GLU A 1 326 ? 0.674 -10.200 -32.370 1.00 47.62 326 GLU A CA 1
ATOM 2577 C C . GLU A 1 326 ? 1.465 -9.959 -33.664 1.00 47.62 326 GLU A C 1
ATOM 2579 O O . GLU A 1 326 ? 2.292 -10.792 -34.028 1.00 47.62 326 GLU A O 1
ATOM 2584 N N . SER A 1 327 ? 1.348 -8.792 -34.309 1.00 48.53 327 SER A N 1
ATOM 2585 C CA . SER A 1 327 ? 2.268 -8.383 -35.382 1.00 48.53 327 SER A CA 1
ATOM 2586 C C . SER A 1 327 ? 3.700 -8.178 -34.869 1.00 48.53 327 SER A C 1
ATOM 2588 O O . SER A 1 327 ? 4.650 -8.537 -35.563 1.00 48.53 327 SER A O 1
ATOM 2590 N N . TRP A 1 328 ? 3.894 -7.658 -33.654 1.00 44.09 328 TRP A N 1
ATOM 2591 C CA . TRP A 1 328 ? 5.202 -7.537 -32.999 1.00 44.09 328 TRP A CA 1
ATOM 2592 C C . TRP A 1 328 ? 5.769 -8.901 -32.610 1.00 44.09 328 TRP A C 1
ATOM 2594 O O . TRP A 1 328 ? 6.913 -9.194 -32.941 1.00 44.09 328 TRP A O 1
ATOM 2604 N N . ARG A 1 329 ? 4.976 -9.779 -31.986 1.00 47.03 329 ARG A N 1
ATOM 2605 C CA . ARG A 1 329 ? 5.347 -11.169 -31.681 1.00 47.03 329 ARG A CA 1
ATOM 2606 C C . ARG A 1 329 ? 5.679 -11.944 -32.949 1.00 47.03 329 ARG A C 1
ATOM 2608 O O . ARG A 1 329 ? 6.659 -12.683 -32.950 1.00 47.03 329 ARG A O 1
ATOM 2615 N N . ARG A 1 330 ? 4.931 -11.742 -34.038 1.00 52.78 330 ARG A N 1
ATOM 2616 C CA . ARG A 1 330 ? 5.236 -12.286 -35.367 1.00 52.78 330 ARG A CA 1
ATOM 2617 C C . ARG A 1 330 ? 6.560 -11.730 -35.893 1.00 52.78 330 ARG A C 1
ATOM 2619 O O . ARG A 1 330 ? 7.455 -12.521 -36.146 1.00 52.78 330 ARG A O 1
ATOM 2626 N N . THR A 1 331 ? 6.752 -10.411 -35.891 1.00 48.09 331 THR A N 1
ATOM 2627 C CA . THR A 1 331 ? 8.011 -9.750 -36.302 1.00 48.09 331 THR A CA 1
ATOM 2628 C C . THR A 1 331 ? 9.215 -10.217 -35.469 1.00 48.09 331 THR A C 1
ATOM 2630 O O . THR A 1 331 ? 10.313 -10.385 -35.994 1.00 48.09 331 THR A O 1
ATOM 2633 N N . LEU A 1 332 ? 9.045 -10.453 -34.165 1.00 45.31 332 LEU A N 1
ATOM 2634 C CA . LEU A 1 332 ? 10.088 -10.956 -33.266 1.00 45.31 332 LEU A CA 1
ATOM 2635 C C . LEU A 1 332 ? 10.368 -12.448 -33.494 1.00 45.31 332 LEU A C 1
ATOM 2637 O O . LEU A 1 332 ? 11.533 -12.846 -33.517 1.00 45.31 332 LEU A O 1
ATOM 2641 N N . ARG A 1 333 ? 9.334 -13.268 -33.733 1.00 48.44 333 ARG A N 1
ATOM 2642 C CA . ARG A 1 333 ? 9.478 -14.669 -34.169 1.00 48.44 333 ARG A CA 1
ATOM 2643 C C . ARG A 1 333 ? 10.182 -14.752 -35.525 1.00 48.44 333 ARG A C 1
ATOM 2645 O O . ARG A 1 333 ? 11.118 -15.528 -35.648 1.00 48.44 333 ARG A O 1
ATOM 2652 N N . GLU A 1 334 ? 9.832 -13.898 -36.482 1.00 48.53 334 GLU A N 1
ATOM 2653 C CA . GLU A 1 334 ? 10.451 -13.790 -37.810 1.00 48.53 334 GLU A CA 1
ATOM 2654 C C . GLU A 1 334 ? 11.897 -13.280 -37.739 1.00 48.53 334 GLU A C 1
ATOM 2656 O O . GLU A 1 334 ? 12.769 -13.821 -38.414 1.00 48.53 334 GLU A O 1
ATOM 2661 N N . ARG A 1 335 ? 12.212 -12.303 -36.875 1.00 45.31 335 ARG A N 1
ATOM 2662 C CA . ARG A 1 335 ? 13.599 -11.875 -36.593 1.00 45.31 335 ARG A CA 1
ATOM 2663 C C . ARG A 1 335 ? 14.422 -13.001 -35.961 1.00 45.31 335 ARG A C 1
ATOM 2665 O O . ARG A 1 335 ? 15.573 -13.208 -36.338 1.00 45.31 335 ARG A O 1
ATOM 2672 N N . ARG A 1 336 ? 13.827 -13.777 -35.052 1.00 40.47 336 ARG A N 1
ATOM 2673 C CA . ARG A 1 336 ? 14.466 -14.948 -34.431 1.00 40.47 336 ARG A CA 1
ATOM 2674 C C . ARG A 1 336 ? 14.653 -16.089 -35.438 1.00 40.47 336 ARG A C 1
ATOM 2676 O O . ARG A 1 336 ? 15.718 -16.692 -35.479 1.00 40.47 336 ARG A O 1
ATOM 2683 N N . GLN A 1 337 ? 13.664 -16.351 -36.290 1.00 41.31 337 GLN A N 1
ATOM 2684 C CA . GLN A 1 337 ? 13.735 -17.362 -37.346 1.00 41.31 337 GLN A CA 1
ATOM 2685 C C . GLN A 1 337 ? 14.691 -16.960 -38.470 1.00 41.31 337 GLN A C 1
ATOM 2687 O O . GLN A 1 337 ? 15.424 -17.819 -38.943 1.00 41.31 337 GLN A O 1
ATOM 2692 N N . SER A 1 338 ? 14.778 -15.689 -38.865 1.00 42.19 338 SER A N 1
ATOM 2693 C CA . SER A 1 338 ? 15.751 -15.225 -39.871 1.00 42.19 338 SER A CA 1
ATOM 2694 C C . SER A 1 338 ? 17.197 -15.239 -39.360 1.00 42.19 338 SER A C 1
ATOM 2696 O O . SER A 1 338 ? 18.102 -15.494 -40.148 1.00 42.19 338 SER A O 1
ATOM 2698 N N . GLN A 1 339 ? 17.429 -15.105 -38.047 1.00 41.34 339 GLN A N 1
ATOM 2699 C CA . GLN A 1 339 ? 18.732 -15.414 -37.431 1.00 41.34 339 GLN A CA 1
ATOM 2700 C C . GLN A 1 339 ? 19.070 -16.920 -37.408 1.00 41.34 339 GLN A C 1
ATOM 2702 O O . GLN A 1 339 ? 20.243 -17.274 -37.334 1.00 41.34 339 GLN A O 1
ATOM 2707 N N . ILE A 1 340 ? 18.069 -17.802 -37.490 1.00 42.25 340 ILE A N 1
ATOM 2708 C CA . ILE A 1 340 ? 18.230 -19.270 -37.550 1.00 42.25 340 ILE A CA 1
ATOM 2709 C C . ILE A 1 340 ? 18.275 -19.777 -39.011 1.00 42.25 340 ILE A C 1
ATOM 2711 O O . ILE A 1 340 ? 18.857 -20.821 -39.301 1.00 42.25 340 ILE A O 1
ATOM 2715 N N . SER A 1 341 ? 17.697 -19.033 -39.958 1.00 34.56 341 SER A N 1
ATOM 2716 C CA . SER A 1 341 ? 17.457 -19.468 -41.341 1.00 34.56 341 SER A CA 1
ATOM 2717 C C . SER A 1 341 ? 18.664 -19.267 -42.257 1.00 34.56 341 SER A C 1
ATOM 2719 O O . SER A 1 341 ? 18.651 -18.427 -43.157 1.00 34.56 341 SER A O 1
ATOM 2721 N N . LYS A 1 342 ? 19.695 -20.099 -42.083 1.00 32.03 342 LYS A N 1
ATOM 2722 C CA . LYS A 1 342 ? 20.732 -20.306 -43.103 1.00 32.03 342 LYS A CA 1
ATOM 2723 C C . LYS A 1 342 ? 20.828 -21.797 -43.463 1.00 32.03 342 LYS A C 1
ATOM 2725 O O . LYS A 1 342 ? 21.633 -22.509 -42.866 1.00 32.03 342 LYS A O 1
ATOM 2730 N N . PRO A 1 343 ? 19.988 -22.294 -44.391 1.00 33.44 343 PRO A N 1
ATOM 2731 C CA . PRO A 1 343 ? 19.933 -23.717 -44.709 1.00 33.44 343 PRO A CA 1
ATOM 2732 C C . PRO A 1 343 ? 21.196 -24.186 -45.441 1.00 33.44 343 PRO A C 1
ATOM 2734 O O . PRO A 1 343 ? 21.652 -23.551 -46.393 1.00 33.44 343 PRO A O 1
ATOM 2737 N N . LEU A 1 344 ? 21.721 -25.340 -45.027 1.00 30.47 344 LEU A N 1
ATOM 2738 C CA . LEU A 1 344 ? 22.639 -26.140 -45.837 1.00 30.47 344 LEU A CA 1
ATOM 2739 C C . LEU A 1 344 ? 21.822 -26.960 -46.856 1.00 30.47 344 LEU A C 1
ATOM 2741 O O . LEU A 1 344 ? 20.778 -27.504 -46.489 1.00 30.47 344 LEU A O 1
ATOM 2745 N N . PRO A 1 345 ? 22.251 -27.059 -48.127 1.00 31.05 345 PRO A N 1
ATOM 2746 C CA . PRO A 1 345 ? 21.541 -27.837 -49.136 1.00 31.05 345 PRO A CA 1
ATOM 2747 C C . PRO A 1 345 ? 21.855 -29.336 -49.009 1.00 31.05 345 PRO A C 1
ATOM 2749 O O . PRO A 1 345 ? 23.020 -29.715 -48.911 1.00 31.05 345 PRO A O 1
ATOM 2752 N N . GLY A 1 346 ? 20.830 -30.191 -49.085 1.00 33.69 346 GLY A N 1
ATOM 2753 C CA . GLY A 1 346 ? 21.003 -31.650 -49.147 1.00 33.69 346 GLY A CA 1
ATOM 2754 C C . GLY A 1 346 ? 19.959 -32.430 -48.351 1.00 33.69 346 GLY A C 1
ATOM 2755 O O . GLY A 1 346 ? 20.229 -32.885 -47.245 1.00 33.69 346 GLY A O 1
ATOM 2756 N N . SER A 1 347 ? 18.766 -32.615 -48.914 1.00 39.22 347 SER A N 1
ATOM 2757 C CA . SER A 1 347 ? 17.717 -33.446 -48.317 1.00 39.22 347 SER A CA 1
ATOM 2758 C C . SER A 1 347 ? 17.928 -34.938 -48.601 1.00 39.22 347 SER A C 1
ATOM 2760 O O . SER A 1 347 ? 17.937 -35.369 -49.750 1.00 39.22 347 SER A O 1
ATOM 2762 N N . SER A 1 348 ? 18.011 -35.752 -47.547 1.00 37.94 348 SER A N 1
ATOM 2763 C CA . SER A 1 348 ? 17.658 -37.180 -47.575 1.00 37.94 348 SER A CA 1
ATOM 2764 C C . SER A 1 348 ? 17.450 -37.700 -46.146 1.00 37.94 348 SER A C 1
ATOM 2766 O O . SER A 1 348 ? 17.728 -36.993 -45.181 1.00 37.94 348 SER A O 1
ATOM 2768 N N . VAL A 1 349 ? 16.990 -38.946 -45.994 1.00 45.28 349 VAL A N 1
ATOM 2769 C CA . VAL A 1 349 ? 16.801 -39.628 -44.692 1.00 45.28 349 VAL A CA 1
ATOM 2770 C C . VAL A 1 349 ? 18.143 -40.185 -44.150 1.00 45.28 349 VAL A C 1
ATOM 2772 O O . VAL A 1 349 ? 18.214 -41.250 -43.530 1.00 45.28 349 VAL A O 1
ATOM 2775 N N . ALA A 1 350 ? 19.230 -39.450 -44.410 1.00 48.50 350 ALA A N 1
ATOM 2776 C CA . ALA A 1 350 ? 20.590 -39.763 -43.991 1.00 48.50 350 ALA A CA 1
ATOM 2777 C C . ALA A 1 350 ? 20.746 -39.567 -42.477 1.00 48.50 350 ALA A C 1
ATOM 2779 O O . ALA A 1 350 ? 20.780 -38.453 -41.967 1.00 48.50 350 ALA A O 1
ATOM 2780 N N . ASP A 1 351 ? 20.812 -40.698 -41.786 1.00 68.06 351 ASP A N 1
ATOM 2781 C CA . ASP A 1 351 ? 21.300 -40.888 -40.424 1.00 68.06 351 ASP A CA 1
ATOM 2782 C C . ASP A 1 351 ? 20.906 -39.855 -39.368 1.00 68.06 351 ASP A C 1
ATOM 2784 O O . ASP A 1 351 ? 21.695 -39.065 -38.855 1.00 68.06 351 ASP A O 1
ATOM 2788 N N . VAL A 1 352 ? 19.679 -40.070 -38.889 1.00 78.25 352 VAL A N 1
ATOM 2789 C CA . VAL A 1 352 ? 19.231 -39.735 -37.530 1.00 78.25 352 VAL A CA 1
ATOM 2790 C C . VAL A 1 352 ? 20.280 -40.117 -36.469 1.00 78.25 352 VAL A C 1
ATOM 2792 O O . VAL A 1 352 ? 20.415 -39.397 -35.486 1.00 78.25 352 VAL A O 1
ATOM 2795 N N . GLU A 1 353 ? 21.062 -41.191 -36.666 1.00 82.50 353 GLU A N 1
ATOM 2796 C CA . GLU A 1 353 ? 22.215 -41.504 -35.804 1.00 82.50 353 GLU A CA 1
ATOM 2797 C C . GLU A 1 353 ? 23.257 -40.379 -35.797 1.00 82.50 353 GLU A C 1
ATOM 2799 O O . GLU A 1 353 ? 23.622 -39.924 -34.723 1.00 82.50 353 GLU A O 1
ATOM 2804 N N . ALA A 1 354 ? 23.678 -39.862 -36.956 1.00 77.62 354 ALA A N 1
ATOM 2805 C CA . ALA A 1 354 ? 24.658 -38.777 -37.036 1.00 77.62 354 ALA A CA 1
ATOM 2806 C C . ALA A 1 354 ? 24.131 -37.460 -36.434 1.00 77.62 354 ALA A C 1
ATOM 2808 O O . ALA A 1 354 ? 24.887 -36.726 -35.795 1.00 77.62 354 ALA A O 1
ATOM 2809 N N . VAL A 1 355 ? 22.828 -37.181 -36.576 1.00 79.75 355 VAL A N 1
ATOM 2810 C CA . VAL A 1 355 ? 22.173 -36.042 -35.905 1.00 79.75 355 VAL A CA 1
ATOM 2811 C C . VAL A 1 355 ? 22.193 -36.223 -34.384 1.00 79.75 355 VAL A C 1
ATOM 2813 O O . VAL A 1 355 ? 22.557 -35.298 -33.658 1.00 79.75 355 VAL A O 1
ATOM 2816 N N . LEU A 1 356 ? 21.874 -37.422 -33.885 1.00 83.88 356 LEU A N 1
ATOM 2817 C CA . LEU A 1 356 ? 21.967 -37.748 -32.461 1.00 83.88 356 LEU A CA 1
ATOM 2818 C C . LEU A 1 356 ? 23.411 -37.658 -31.946 1.00 83.88 356 LEU A C 1
ATOM 2820 O O . LEU A 1 356 ? 23.621 -37.011 -30.923 1.00 83.88 356 LEU A O 1
ATOM 2824 N N . THR A 1 357 ? 24.405 -38.190 -32.668 1.00 83.44 357 THR A N 1
ATOM 2825 C CA . THR A 1 357 ? 25.833 -38.044 -32.334 1.00 83.44 357 THR A CA 1
ATOM 2826 C C . THR A 1 357 ? 26.217 -36.570 -32.234 1.00 83.44 357 THR A C 1
ATOM 2828 O O . THR A 1 357 ? 26.765 -36.157 -31.218 1.00 83.44 357 THR A O 1
ATOM 2831 N N . GLY A 1 358 ? 25.854 -35.740 -33.219 1.00 78.94 358 GLY A N 1
ATOM 2832 C CA . GLY A 1 358 ? 26.122 -34.298 -33.185 1.00 78.94 358 GLY A CA 1
ATOM 2833 C C . GLY A 1 358 ? 25.471 -33.590 -31.989 1.00 78.94 358 GLY A C 1
ATOM 2834 O O . GLY A 1 358 ? 26.113 -32.775 -31.319 1.00 78.94 358 GLY A O 1
ATOM 2835 N N . ILE A 1 359 ? 24.219 -33.932 -31.659 1.00 85.06 359 ILE A N 1
ATOM 2836 C CA . ILE A 1 359 ? 23.534 -33.425 -30.461 1.00 85.06 359 ILE A CA 1
ATOM 2837 C C . ILE A 1 359 ? 24.278 -33.855 -29.189 1.00 85.06 359 ILE A C 1
ATOM 2839 O O . ILE A 1 359 ? 24.503 -33.010 -28.321 1.00 85.06 359 ILE A O 1
ATOM 2843 N N . TRP A 1 360 ? 24.661 -35.130 -29.077 1.00 85.75 360 TRP A N 1
ATOM 2844 C CA . TRP A 1 360 ? 25.286 -35.712 -27.886 1.00 85.75 360 TRP A CA 1
ATOM 2845 C C . TRP A 1 360 ? 26.711 -35.191 -27.681 1.00 85.75 360 TRP A C 1
ATOM 2847 O O . TRP A 1 360 ? 27.014 -34.731 -26.584 1.00 85.75 360 TRP A O 1
ATOM 2857 N N . SER A 1 361 ? 27.547 -35.132 -28.720 1.00 78.19 361 SER A N 1
ATOM 2858 C CA . SER A 1 361 ? 28.892 -34.539 -28.658 1.00 78.19 361 SER A CA 1
ATOM 2859 C C . SER A 1 361 ? 28.843 -33.079 -28.203 1.00 78.19 361 SER A C 1
ATOM 2861 O O . SER A 1 361 ? 29.612 -32.666 -27.337 1.00 78.19 361 SER A O 1
ATOM 2863 N N . THR A 1 362 ? 27.852 -32.315 -28.679 1.00 75.31 362 THR A N 1
ATOM 2864 C CA . THR A 1 362 ? 27.632 -30.917 -28.264 1.00 75.31 362 THR A CA 1
ATOM 2865 C C . THR A 1 362 ? 27.069 -30.783 -26.834 1.00 75.31 362 THR A C 1
ATOM 2867 O O . THR A 1 362 ? 27.067 -29.683 -26.280 1.00 75.31 362 THR A O 1
ATOM 2870 N N . LEU A 1 363 ? 26.537 -31.851 -26.225 1.00 82.12 363 LEU A N 1
ATOM 2871 C CA . LEU A 1 363 ? 26.058 -31.855 -24.832 1.00 82.12 363 LEU A CA 1
ATOM 2872 C C . LEU A 1 363 ? 27.135 -32.359 -23.862 1.00 82.12 363 LEU A C 1
ATOM 2874 O O . LEU A 1 363 ? 27.393 -31.697 -22.859 1.00 82.12 363 LEU A O 1
ATOM 2878 N N . MET A 1 364 ? 27.792 -33.475 -24.187 1.00 77.56 364 MET A N 1
ATOM 2879 C CA . MET A 1 364 ? 28.812 -34.116 -23.346 1.00 77.56 364 MET A CA 1
ATOM 2880 C C . MET A 1 364 ? 30.222 -33.533 -23.542 1.00 77.56 364 MET A C 1
ATOM 2882 O O . MET A 1 364 ? 31.126 -33.852 -22.778 1.00 77.56 364 MET A O 1
ATOM 2886 N N . ARG A 1 365 ? 30.417 -32.664 -24.548 1.00 72.88 365 ARG A N 1
ATOM 2887 C CA . ARG A 1 365 ? 31.706 -32.041 -24.915 1.00 72.88 365 ARG A CA 1
ATOM 2888 C C . ARG A 1 365 ? 32.805 -33.060 -25.262 1.00 72.88 365 ARG A C 1
ATOM 2890 O O . ARG A 1 365 ? 33.962 -32.872 -24.899 1.00 72.88 365 ARG A O 1
ATOM 2897 N N . THR A 1 366 ? 32.435 -34.124 -25.977 1.00 70.50 366 THR A N 1
ATOM 2898 C CA . THR A 1 366 ? 33.366 -35.125 -26.525 1.00 70.50 366 THR A CA 1
ATOM 2899 C C . THR A 1 366 ? 33.092 -35.374 -28.007 1.00 70.50 366 THR A C 1
ATOM 2901 O O . THR A 1 366 ? 31.961 -35.659 -28.401 1.00 70.50 366 THR A O 1
ATOM 2904 N N . ASP A 1 367 ? 34.138 -35.302 -28.828 1.00 55.84 367 ASP A N 1
ATOM 2905 C CA . ASP A 1 367 ? 34.066 -35.523 -30.279 1.00 55.84 367 ASP A CA 1
ATOM 2906 C C . ASP A 1 367 ? 34.082 -37.016 -30.662 1.00 55.84 367 ASP A C 1
ATOM 2908 O O . ASP A 1 367 ? 33.902 -37.370 -31.825 1.00 55.84 367 ASP A O 1
ATOM 2912 N N . GLN A 1 368 ? 34.286 -37.905 -29.683 1.00 64.50 368 GLN A N 1
ATOM 2913 C CA . GLN A 1 368 ? 34.198 -39.355 -29.845 1.00 64.50 368 GLN A CA 1
ATOM 2914 C C . GLN A 1 368 ? 33.016 -39.880 -29.028 1.00 64.50 368 GLN A C 1
ATOM 2916 O O . GLN A 1 368 ? 33.075 -39.924 -27.799 1.00 64.50 368 GLN A O 1
ATOM 2921 N N . ILE A 1 369 ? 31.948 -40.256 -29.736 1.00 75.94 369 ILE A N 1
ATOM 2922 C CA . ILE A 1 369 ? 30.793 -40.995 -29.218 1.00 75.94 369 ILE A CA 1
ATOM 2923 C C . ILE A 1 369 ? 30.461 -42.095 -30.231 1.00 75.94 369 ILE A C 1
ATOM 2925 O O . ILE A 1 369 ? 30.108 -41.815 -31.380 1.00 75.94 369 ILE A O 1
ATOM 2929 N N . GLY A 1 370 ? 30.591 -43.350 -29.815 1.00 71.38 370 GLY A N 1
ATOM 2930 C CA . GLY A 1 370 ? 30.188 -44.518 -30.583 1.00 71.38 370 GLY A CA 1
ATOM 2931 C C . GLY A 1 370 ? 28.668 -44.696 -30.613 1.00 71.38 370 GLY A C 1
ATOM 2932 O O . GLY A 1 370 ? 27.942 -44.335 -29.689 1.00 71.38 370 GLY A O 1
ATOM 2933 N N . ARG A 1 371 ? 28.153 -45.312 -31.685 1.00 79.25 371 ARG A N 1
ATOM 2934 C CA . ARG A 1 371 ? 26.701 -45.521 -31.880 1.00 79.25 37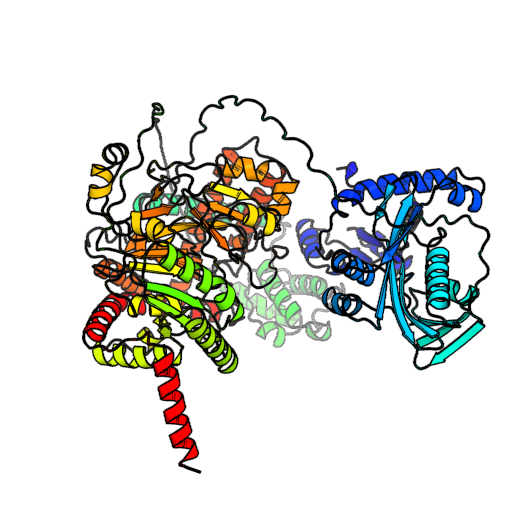1 ARG A CA 1
ATOM 2935 C C . ARG A 1 371 ? 26.035 -46.446 -30.843 1.00 79.25 371 ARG A C 1
ATOM 2937 O O . ARG A 1 371 ? 24.808 -46.513 -30.788 1.00 79.25 371 ARG A O 1
ATOM 2944 N N . HIS A 1 372 ? 26.843 -47.162 -30.061 1.00 77.81 372 HIS A N 1
ATOM 2945 C CA . HIS A 1 372 ? 26.428 -48.079 -28.996 1.00 77.81 372 HIS A CA 1
ATOM 2946 C C . HIS A 1 372 ? 26.777 -47.559 -27.592 1.00 77.81 372 HIS A C 1
ATOM 2948 O O . HIS A 1 372 ? 26.523 -48.257 -26.615 1.00 77.81 372 HIS A O 1
ATOM 2954 N N . ASP A 1 373 ? 27.340 -46.355 -27.480 1.00 72.88 373 ASP A N 1
ATOM 2955 C CA . ASP A 1 373 ? 27.689 -45.763 -26.194 1.00 72.88 373 ASP A CA 1
ATOM 2956 C C . ASP A 1 373 ? 26.408 -45.349 -25.454 1.00 72.88 373 ASP A C 1
ATOM 2958 O O . ASP A 1 373 ? 25.449 -44.853 -26.055 1.00 72.88 373 ASP A O 1
ATOM 2962 N N . ASN A 1 374 ? 26.387 -45.555 -24.139 1.00 83.75 374 ASN A N 1
ATOM 2963 C CA . ASN A 1 374 ? 25.230 -45.279 -23.297 1.00 83.75 374 ASN A CA 1
ATOM 2964 C C . ASN A 1 374 ? 25.221 -43.808 -22.845 1.00 83.75 374 ASN A C 1
ATOM 2966 O O . ASN A 1 374 ? 26.177 -43.328 -22.231 1.00 83.75 374 ASN A O 1
ATOM 2970 N N . PHE A 1 375 ? 24.110 -43.104 -23.093 1.00 80.62 375 PHE A N 1
ATOM 2971 C CA . PHE A 1 375 ? 23.915 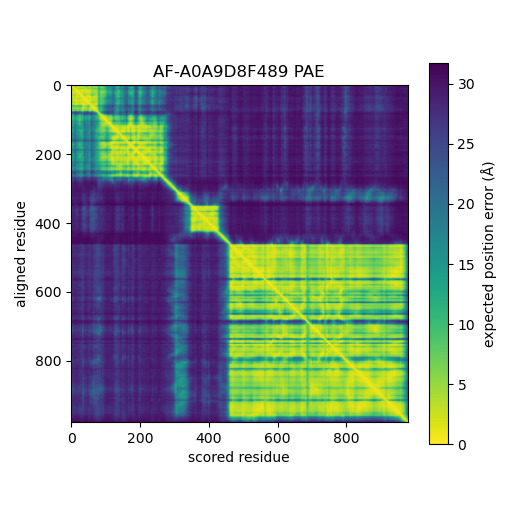-41.690 -22.747 1.00 80.62 375 PHE A CA 1
ATOM 2972 C C . PHE A 1 375 ? 24.301 -41.355 -21.299 1.00 80.62 375 PHE A C 1
ATOM 2974 O O . PHE A 1 375 ? 24.883 -40.305 -21.036 1.00 80.62 375 PHE A O 1
ATOM 2981 N N . PHE A 1 376 ? 23.974 -42.240 -20.356 1.00 74.56 376 PHE A N 1
ATOM 2982 C CA . PHE A 1 376 ? 24.174 -42.010 -18.925 1.00 74.56 376 PHE A CA 1
ATOM 2983 C C . PHE A 1 376 ? 25.605 -42.335 -18.474 1.00 74.56 376 PHE A C 1
ATOM 2985 O O . PHE A 1 376 ? 26.137 -41.665 -17.592 1.00 74.56 376 PHE A O 1
ATOM 2992 N N . GLU A 1 377 ? 26.265 -43.300 -19.121 1.00 70.75 377 GLU A N 1
ATOM 2993 C CA . GLU A 1 377 ? 27.674 -43.641 -18.862 1.00 70.75 377 GLU A CA 1
ATOM 2994 C C . GLU A 1 377 ? 28.623 -42.548 -19.384 1.00 70.75 377 GLU A C 1
ATOM 2996 O O . GLU A 1 377 ? 29.652 -42.278 -18.768 1.00 70.75 377 GLU A O 1
ATOM 3001 N N . LEU A 1 378 ? 28.222 -41.828 -20.439 1.00 72.06 378 LEU A N 1
ATOM 3002 C CA . LEU A 1 378 ? 28.882 -40.609 -20.931 1.00 72.06 378 LEU A CA 1
ATOM 3003 C C . LEU A 1 378 ? 28.621 -39.353 -20.065 1.00 72.06 378 LEU A C 1
ATOM 3005 O O . LEU A 1 378 ? 28.901 -38.235 -20.497 1.00 72.06 378 LEU A O 1
ATOM 3009 N N . GLY A 1 379 ? 28.072 -39.504 -18.853 1.00 62.00 379 GLY A N 1
ATOM 3010 C CA . GLY A 1 379 ? 27.778 -38.394 -17.937 1.00 62.00 379 GLY A CA 1
ATOM 3011 C C . GLY A 1 379 ? 26.418 -37.719 -18.154 1.00 62.00 379 GLY A C 1
ATOM 3012 O O . GLY A 1 379 ? 26.168 -36.638 -17.616 1.00 62.00 379 GLY A O 1
ATOM 3013 N N . GLY A 1 380 ? 25.519 -38.333 -18.928 1.00 71.19 380 GLY A N 1
ATOM 3014 C CA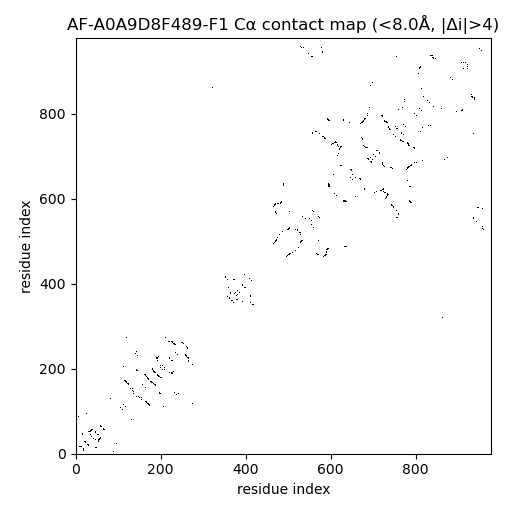 . GLY A 1 380 ? 24.153 -37.852 -19.113 1.00 71.19 380 GLY A CA 1
ATOM 3015 C C . GLY A 1 380 ? 23.342 -37.843 -17.816 1.00 71.19 380 GLY A C 1
ATOM 3016 O O . GLY A 1 380 ? 23.335 -38.805 -17.053 1.00 71.19 380 GLY A O 1
ATOM 3017 N N . HIS A 1 381 ? 22.612 -36.755 -17.579 1.00 69.56 381 HIS A N 1
ATOM 3018 C CA . HIS A 1 381 ? 21.760 -36.561 -16.404 1.00 69.56 381 HIS A CA 1
ATOM 3019 C C . HIS A 1 381 ? 20.477 -35.816 -16.800 1.00 69.56 381 HIS A C 1
ATOM 3021 O O . HIS A 1 381 ? 20.360 -35.325 -17.921 1.00 69.56 381 HIS A O 1
ATOM 3027 N N . SER A 1 382 ? 19.493 -35.714 -15.902 1.00 58.19 382 SER A N 1
ATOM 3028 C CA . SER A 1 382 ? 18.132 -35.247 -16.232 1.00 58.19 382 SER A CA 1
ATOM 3029 C C . SER A 1 382 ? 18.074 -33.917 -17.002 1.00 58.19 382 SER A C 1
ATOM 3031 O O . SER A 1 382 ? 17.224 -33.751 -17.874 1.00 58.19 382 SER A O 1
ATOM 3033 N N . LEU A 1 383 ? 19.000 -32.986 -16.744 1.00 64.12 383 LEU A N 1
ATOM 3034 C CA . LEU A 1 383 ? 19.077 -31.718 -17.474 1.00 64.12 383 LEU A CA 1
ATOM 3035 C C . LEU A 1 383 ? 19.590 -31.896 -18.914 1.00 64.12 383 LEU A C 1
ATOM 3037 O O . LEU A 1 383 ? 19.013 -31.316 -19.833 1.00 64.12 383 LEU A O 1
ATOM 3041 N N . THR A 1 384 ? 20.628 -32.710 -19.144 1.00 75.12 384 THR A N 1
ATOM 3042 C CA . THR A 1 384 ? 21.111 -32.996 -20.506 1.00 75.12 384 THR A CA 1
ATOM 3043 C C . THR A 1 384 ? 20.159 -33.908 -21.279 1.00 75.12 384 THR A C 1
ATOM 3045 O O . THR A 1 384 ? 20.050 -33.742 -22.492 1.00 75.12 384 THR A O 1
ATOM 3048 N N . VAL A 1 385 ? 19.373 -34.765 -20.609 1.00 71.44 385 VAL A N 1
ATOM 3049 C CA . VAL A 1 385 ? 18.226 -35.473 -21.220 1.00 71.44 385 VAL A CA 1
ATOM 3050 C C . VAL A 1 385 ? 17.214 -34.465 -21.782 1.00 71.44 385 VAL A C 1
ATOM 3052 O O . VAL A 1 385 ? 16.894 -34.522 -22.967 1.00 71.44 385 VAL A O 1
ATOM 3055 N N . ILE A 1 386 ? 16.752 -33.497 -20.979 1.00 66.81 386 ILE A N 1
ATOM 3056 C CA . ILE A 1 386 ? 15.808 -32.457 -21.434 1.00 66.81 386 ILE A CA 1
ATOM 3057 C C . ILE A 1 386 ? 16.401 -31.621 -22.580 1.00 66.81 386 ILE A C 1
ATOM 3059 O O . ILE A 1 386 ? 15.729 -31.385 -23.584 1.00 66.81 386 ILE A O 1
ATOM 3063 N N . GLN A 1 387 ? 17.674 -31.223 -22.489 1.00 68.69 387 GLN A N 1
ATOM 3064 C CA . GLN A 1 387 ? 18.345 -30.486 -23.568 1.00 68.69 387 GLN A CA 1
ATOM 3065 C C . GLN A 1 387 ? 18.497 -31.320 -24.853 1.00 68.69 387 GLN A C 1
ATOM 3067 O O . GLN A 1 387 ? 18.393 -30.765 -25.948 1.00 68.69 387 GLN A O 1
ATOM 3072 N N . CYS A 1 388 ? 18.702 -32.636 -24.743 1.00 78.19 388 CYS A N 1
ATOM 3073 C CA . CYS A 1 388 ? 18.723 -33.557 -25.878 1.00 78.19 388 CYS A CA 1
ATOM 3074 C C . CYS A 1 388 ? 17.345 -33.637 -26.549 1.00 78.19 388 CYS A C 1
ATOM 3076 O O . CYS A 1 388 ? 17.252 -33.437 -27.757 1.00 78.19 388 CYS A O 1
ATOM 3078 N N . LEU A 1 389 ? 16.272 -33.825 -25.774 1.00 78.88 389 LEU A N 1
ATOM 3079 C CA . LEU A 1 389 ? 14.894 -33.894 -26.280 1.00 78.88 389 LEU A CA 1
ATOM 3080 C C . LEU A 1 389 ? 14.471 -32.596 -26.983 1.00 78.88 389 LEU A C 1
ATOM 3082 O O . LEU A 1 389 ? 13.927 -32.651 -28.085 1.00 78.88 389 LEU A O 1
ATOM 3086 N N . CYS A 1 390 ? 14.786 -31.432 -26.403 1.00 62.41 390 CYS A N 1
ATOM 3087 C CA . CYS A 1 390 ? 14.564 -30.142 -27.058 1.00 62.41 390 CYS A CA 1
ATOM 3088 C C . CYS A 1 390 ? 15.327 -30.047 -28.387 1.00 62.41 390 CYS A C 1
ATOM 3090 O O . CYS A 1 390 ? 14.730 -29.702 -29.399 1.00 62.41 390 CYS A O 1
ATOM 3092 N N . ARG A 1 391 ? 16.613 -30.425 -28.428 1.00 78.56 391 ARG A N 1
ATOM 3093 C CA . ARG A 1 391 ? 17.402 -30.411 -29.674 1.00 78.56 391 ARG A CA 1
ATOM 3094 C C . ARG A 1 391 ? 16.894 -31.409 -30.718 1.00 78.56 391 ARG A C 1
ATOM 3096 O O . ARG A 1 391 ? 16.915 -31.080 -31.897 1.00 78.56 391 ARG A O 1
ATOM 3103 N N . ILE A 1 392 ? 16.398 -32.581 -30.315 1.00 77.75 392 ILE A N 1
ATOM 3104 C CA . ILE A 1 392 ? 15.767 -33.551 -31.225 1.00 77.75 392 ILE A CA 1
ATOM 3105 C C . ILE A 1 392 ? 14.486 -32.963 -31.828 1.00 77.75 392 ILE A C 1
ATOM 3107 O O . ILE A 1 392 ? 14.307 -33.019 -33.043 1.00 77.75 392 ILE A O 1
ATOM 3111 N N . ARG A 1 393 ? 13.627 -32.334 -31.017 1.00 73.56 393 ARG A N 1
ATOM 3112 C CA . ARG A 1 393 ? 12.439 -31.623 -31.514 1.00 73.56 393 ARG A CA 1
ATOM 3113 C C . ARG A 1 393 ? 12.822 -30.501 -32.479 1.00 73.56 393 ARG A C 1
ATOM 3115 O O . ARG A 1 393 ? 12.234 -30.400 -33.551 1.00 73.56 393 ARG A O 1
ATOM 3122 N N . ASP A 1 394 ? 13.820 -29.701 -32.119 1.00 64.62 394 ASP A N 1
ATOM 3123 C CA . ASP A 1 394 ? 14.218 -28.511 -32.871 1.00 64.62 394 ASP A CA 1
ATOM 3124 C C . ASP A 1 394 ? 14.984 -28.846 -34.174 1.00 64.62 394 ASP A C 1
ATOM 3126 O O . ASP A 1 394 ? 14.949 -28.050 -35.109 1.00 64.62 394 ASP A O 1
ATOM 3130 N N . GLN A 1 395 ? 15.649 -30.010 -34.267 1.00 72.94 395 GLN A N 1
ATOM 3131 C CA . GLN A 1 395 ? 16.407 -30.443 -35.459 1.00 72.94 395 GLN A CA 1
ATOM 3132 C C . GLN A 1 395 ? 15.691 -31.487 -36.333 1.00 72.94 395 GLN A C 1
ATOM 3134 O O . GLN A 1 395 ? 15.915 -31.509 -37.541 1.00 72.94 395 GLN A O 1
ATOM 3139 N N . LEU A 1 396 ? 14.847 -32.352 -35.758 1.00 72.56 396 LEU A N 1
ATOM 3140 C CA . LEU A 1 396 ? 14.155 -33.437 -36.477 1.00 72.56 396 LEU A CA 1
ATOM 3141 C C . LEU A 1 396 ? 12.627 -33.267 -36.532 1.00 72.56 396 LEU A C 1
ATOM 3143 O O . LEU A 1 396 ? 11.957 -34.043 -37.210 1.00 72.56 396 LEU A O 1
ATOM 3147 N N . GLY A 1 397 ? 12.048 -32.283 -35.835 1.00 64.75 397 GLY A N 1
ATOM 3148 C CA . GLY A 1 397 ? 10.599 -32.038 -35.839 1.00 64.75 397 GLY A CA 1
ATOM 3149 C C . GLY A 1 397 ? 9.768 -33.107 -35.112 1.00 64.75 397 GLY A C 1
ATOM 3150 O O . GLY A 1 397 ? 8.551 -33.180 -35.304 1.00 64.75 397 GLY A O 1
ATOM 3151 N N . VAL A 1 398 ? 10.401 -33.943 -34.282 1.00 73.25 398 VAL A N 1
ATOM 3152 C CA . VAL A 1 398 ? 9.759 -35.035 -33.529 1.00 73.25 398 VAL A CA 1
ATOM 3153 C C . VAL A 1 398 ? 9.616 -34.649 -32.063 1.00 73.25 398 VAL A C 1
ATOM 3155 O O . VAL A 1 398 ? 10.588 -34.255 -31.425 1.00 73.25 398 VAL A O 1
ATOM 3158 N N . GLU A 1 399 ? 8.422 -34.812 -31.500 1.00 71.69 399 GLU A N 1
ATOM 3159 C CA . GLU A 1 399 ? 8.235 -34.737 -30.050 1.00 71.69 399 GLU A CA 1
ATOM 3160 C C . GLU A 1 399 ? 8.419 -36.127 -29.449 1.00 71.69 399 GLU A C 1
ATOM 3162 O O . GLU A 1 399 ? 7.782 -37.094 -29.865 1.00 71.69 399 GLU A O 1
ATOM 3167 N N . VAL A 1 400 ? 9.346 -36.224 -28.498 1.00 72.56 400 VAL A N 1
ATOM 3168 C CA . VAL A 1 400 ? 9.867 -37.492 -27.991 1.00 72.56 400 VAL A CA 1
ATOM 3169 C C . VAL A 1 400 ? 9.550 -37.581 -26.500 1.00 72.56 400 VAL A C 1
ATOM 3171 O O . VAL A 1 400 ? 9.977 -36.705 -25.744 1.00 72.56 400 VAL A O 1
ATOM 3174 N N . PRO A 1 401 ? 8.818 -38.608 -26.033 1.00 71.56 401 PRO A N 1
ATOM 3175 C CA . PRO A 1 401 ? 8.562 -38.768 -24.609 1.00 71.56 401 PRO A CA 1
ATOM 3176 C C . PRO A 1 401 ? 9.878 -39.076 -23.888 1.00 71.56 401 PRO A C 1
ATOM 3178 O O . PRO A 1 401 ? 10.635 -39.942 -24.322 1.00 71.56 401 PRO A O 1
ATOM 3181 N N . ILE A 1 402 ? 10.131 -38.419 -22.750 1.00 68.44 402 ILE A N 1
ATOM 3182 C CA . ILE A 1 402 ? 11.387 -38.543 -21.983 1.00 68.44 402 ILE A CA 1
ATOM 3183 C C . ILE A 1 402 ? 11.795 -39.996 -21.689 1.00 68.44 402 ILE A C 1
ATOM 3185 O O . ILE A 1 402 ? 12.975 -40.336 -21.712 1.00 68.44 402 ILE A O 1
ATOM 3189 N N . GLN A 1 403 ? 10.808 -40.874 -21.501 1.00 69.81 403 GLN A N 1
ATOM 3190 C CA . GLN A 1 403 ? 10.982 -42.311 -21.280 1.00 69.81 403 GLN A CA 1
ATOM 3191 C C . GLN A 1 403 ? 11.705 -43.044 -22.426 1.00 69.81 403 GLN A C 1
ATOM 3193 O O . GLN A 1 403 ? 12.203 -44.143 -22.197 1.00 69.81 403 GLN A O 1
ATOM 3198 N N . ALA A 1 404 ? 11.761 -42.479 -23.638 1.00 74.25 404 ALA A N 1
ATOM 3199 C CA . ALA A 1 404 ? 12.471 -43.072 -24.769 1.00 74.25 404 ALA A CA 1
ATOM 3200 C C . ALA A 1 404 ? 13.979 -43.157 -24.494 1.00 74.25 404 ALA A C 1
ATOM 3202 O O . ALA A 1 404 ? 14.531 -44.248 -24.544 1.00 74.25 404 ALA A O 1
ATOM 3203 N N . ILE A 1 405 ? 14.625 -42.059 -24.083 1.00 79.62 405 ILE A N 1
ATOM 3204 C CA . ILE A 1 405 ? 16.078 -42.035 -23.809 1.00 79.62 405 ILE A CA 1
ATOM 3205 C C . ILE A 1 405 ? 16.458 -42.998 -22.665 1.00 79.62 405 ILE A C 1
ATOM 3207 O O . ILE A 1 405 ? 17.539 -43.570 -22.679 1.00 79.62 405 ILE A O 1
ATOM 3211 N N . PHE A 1 406 ? 15.552 -43.261 -21.717 1.00 70.00 406 PHE A N 1
ATOM 3212 C CA . PHE A 1 406 ? 15.764 -44.265 -20.662 1.00 70.00 406 PHE A CA 1
ATOM 3213 C C . PHE A 1 406 ? 15.535 -45.723 -21.108 1.00 70.00 406 PHE A C 1
ATOM 3215 O O . PHE A 1 406 ? 16.030 -46.634 -20.451 1.00 70.00 406 PHE A O 1
ATOM 3222 N N . LYS A 1 407 ? 14.775 -45.965 -22.186 1.00 71.44 407 LYS A N 1
ATOM 3223 C CA . LYS A 1 407 ? 14.487 -47.311 -22.729 1.00 71.44 407 LYS A CA 1
ATOM 3224 C C . LYS A 1 407 ? 15.398 -47.705 -23.890 1.00 71.44 407 LYS A C 1
ATOM 3226 O O . LYS A 1 407 ? 15.616 -48.890 -24.105 1.00 71.44 407 LYS A O 1
ATOM 3231 N N . THR A 1 408 ? 15.901 -46.720 -24.624 1.00 81.31 408 THR A N 1
ATOM 3232 C CA . THR A 1 408 ? 16.845 -46.853 -25.737 1.00 81.31 408 THR A CA 1
ATOM 3233 C C . THR A 1 408 ? 18.014 -45.895 -25.479 1.00 81.31 408 THR A C 1
ATOM 3235 O O . THR A 1 408 ? 18.035 -44.798 -26.047 1.00 81.31 408 THR A O 1
ATOM 3238 N N . PRO A 1 409 ? 18.924 -46.236 -24.546 1.00 84.12 409 PRO A N 1
ATOM 3239 C CA . PRO A 1 409 ? 19.958 -45.328 -24.054 1.00 84.12 409 PRO A CA 1
ATOM 3240 C C . PRO A 1 409 ? 21.173 -45.209 -24.981 1.00 84.12 409 PRO A C 1
ATOM 3242 O O . PRO A 1 409 ? 22.100 -44.476 -24.645 1.00 84.12 409 PRO A O 1
ATOM 3245 N N . THR A 1 410 ? 21.186 -45.897 -26.129 1.00 87.50 410 THR A N 1
ATOM 3246 C CA . THR A 1 410 ? 22.221 -45.764 -27.167 1.00 87.50 410 THR A CA 1
ATOM 3247 C C . THR A 1 410 ? 21.703 -45.034 -28.410 1.00 87.50 410 THR A C 1
ATOM 3249 O O . THR A 1 410 ? 20.503 -45.023 -28.705 1.00 87.50 410 THR A O 1
ATOM 3252 N N . ILE A 1 411 ? 22.618 -44.434 -29.177 1.00 85.19 411 ILE A N 1
ATOM 3253 C CA . ILE A 1 411 ? 22.292 -43.679 -30.400 1.00 85.19 411 ILE A CA 1
ATOM 3254 C C . ILE A 1 411 ? 21.574 -44.554 -31.435 1.00 85.19 411 ILE A C 1
ATOM 3256 O O . ILE A 1 411 ? 20.575 -44.118 -32.013 1.00 85.19 411 ILE A O 1
ATOM 3260 N N . ALA A 1 412 ? 22.041 -45.788 -31.648 1.00 79.88 412 ALA A N 1
ATOM 3261 C CA . ALA A 1 412 ? 21.445 -46.713 -32.609 1.00 79.88 412 ALA A CA 1
ATOM 3262 C C . ALA A 1 412 ? 19.963 -46.998 -32.292 1.00 79.88 412 ALA A C 1
ATOM 3264 O O . ALA A 1 412 ? 19.096 -46.828 -33.154 1.00 79.88 412 ALA A O 1
ATOM 3265 N N . GLU A 1 413 ? 19.656 -47.363 -31.044 1.00 79.94 413 GLU A N 1
ATOM 3266 C CA . GLU A 1 413 ? 18.302 -47.723 -30.598 1.00 79.94 413 GLU A CA 1
ATOM 3267 C C . GLU A 1 413 ? 17.350 -46.514 -30.574 1.00 79.94 413 GLU A C 1
ATOM 3269 O O . GLU A 1 413 ? 16.188 -46.608 -30.994 1.00 79.94 413 GLU A O 1
ATOM 3274 N N . LEU A 1 414 ? 17.843 -45.354 -30.123 1.00 83.94 414 LEU A N 1
ATOM 3275 C CA . LEU A 1 414 ? 17.065 -44.118 -30.120 1.00 83.94 414 LEU A CA 1
ATOM 3276 C C . LEU A 1 414 ? 16.739 -43.685 -31.556 1.00 83.94 414 LEU A C 1
ATOM 3278 O O . LEU A 1 414 ? 15.598 -43.320 -31.838 1.00 83.94 414 LEU A O 1
ATOM 3282 N N . SER A 1 415 ? 17.691 -43.794 -32.491 1.00 85.56 415 SER A N 1
ATOM 3283 C CA . SER A 1 415 ? 17.467 -43.416 -33.893 1.00 85.56 415 SER A CA 1
ATOM 3284 C C . SER A 1 415 ? 16.343 -44.221 -34.556 1.00 85.56 415 SER A C 1
ATOM 3286 O O . SER A 1 415 ? 15.516 -43.649 -35.270 1.00 85.56 415 SER A O 1
ATOM 3288 N N . ALA A 1 416 ? 16.263 -45.528 -34.277 1.00 79.19 416 ALA A N 1
ATOM 3289 C CA . ALA A 1 416 ? 15.214 -46.404 -34.791 1.00 79.19 416 ALA A CA 1
ATOM 3290 C C . ALA A 1 416 ? 13.831 -45.987 -34.263 1.00 79.19 416 ALA A C 1
ATOM 3292 O O . ALA A 1 416 ? 12.864 -45.919 -35.025 1.00 79.19 416 ALA A O 1
ATOM 3293 N N . THR A 1 417 ? 13.763 -45.622 -32.979 1.00 81.88 417 THR A N 1
ATOM 3294 C CA . THR A 1 417 ? 12.543 -45.116 -32.332 1.00 81.88 417 THR A CA 1
ATOM 3295 C C . THR A 1 417 ? 12.056 -43.813 -32.973 1.00 81.88 417 THR A C 1
ATOM 3297 O O . THR A 1 417 ? 10.861 -43.663 -33.224 1.00 81.88 417 THR A O 1
ATOM 3300 N N . LEU A 1 418 ? 12.966 -42.885 -33.296 1.00 82.31 418 LEU A N 1
ATOM 3301 C CA . LEU A 1 418 ? 12.613 -41.605 -33.923 1.00 82.31 418 LEU A CA 1
ATOM 3302 C C . LEU A 1 418 ? 12.101 -41.768 -35.360 1.00 82.31 418 LEU A C 1
ATOM 3304 O O . LEU A 1 418 ? 11.088 -41.158 -35.706 1.00 82.31 418 LEU A O 1
ATOM 3308 N N . ARG A 1 419 ? 12.742 -42.613 -36.185 1.00 81.44 419 ARG A N 1
ATOM 3309 C CA . ARG A 1 419 ? 12.309 -42.851 -37.579 1.00 81.44 419 ARG A CA 1
ATOM 3310 C C . ARG A 1 419 ? 10.840 -43.314 -37.632 1.00 81.44 419 ARG A C 1
ATOM 3312 O O . ARG A 1 419 ? 10.050 -42.733 -38.371 1.00 81.44 419 ARG A O 1
ATOM 3319 N N . ALA A 1 420 ? 10.443 -44.242 -36.756 1.00 73.62 420 ALA A N 1
ATOM 3320 C CA . ALA A 1 420 ? 9.064 -44.744 -36.652 1.00 73.62 420 ALA A CA 1
ATOM 3321 C C . ALA A 1 420 ? 8.024 -43.709 -36.154 1.00 73.62 420 ALA A C 1
ATOM 3323 O O . ALA A 1 420 ? 6.816 -43.918 -36.304 1.00 73.62 420 ALA A O 1
ATOM 3324 N N . MET A 1 421 ? 8.462 -42.596 -35.550 1.00 73.12 421 MET A N 1
ATOM 3325 C CA . MET A 1 421 ? 7.589 -41.478 -35.163 1.00 73.12 421 MET A CA 1
ATOM 3326 C C . MET A 1 421 ? 7.414 -40.462 -36.302 1.00 73.12 421 MET A C 1
ATOM 3328 O O . MET A 1 421 ? 6.315 -39.934 -36.476 1.00 73.12 421 MET A O 1
ATOM 3332 N N . MET A 1 422 ? 8.461 -40.212 -37.099 1.00 73.00 422 MET A N 1
ATOM 3333 C CA . MET A 1 422 ? 8.444 -39.234 -38.201 1.00 73.00 422 MET A CA 1
ATOM 3334 C C . MET A 1 422 ? 7.406 -39.579 -39.277 1.00 73.00 422 MET A C 1
ATOM 3336 O O . MET A 1 422 ? 6.663 -38.704 -39.722 1.00 73.00 422 MET A O 1
ATOM 3340 N N . GLU A 1 423 ? 7.298 -40.860 -39.639 1.00 63.84 423 GLU A N 1
ATOM 3341 C CA . GLU A 1 423 ? 6.386 -41.361 -40.682 1.00 63.84 423 GLU A CA 1
ATOM 3342 C C . GLU A 1 423 ? 4.898 -41.074 -40.397 1.00 63.84 423 GLU A C 1
ATOM 3344 O O . GLU A 1 423 ? 4.079 -41.066 -41.313 1.00 63.84 423 GLU A O 1
ATOM 3349 N N . ARG A 1 424 ? 4.530 -40.791 -39.139 1.00 57.28 424 ARG A N 1
ATOM 3350 C CA . ARG A 1 424 ? 3.138 -40.562 -38.718 1.00 57.28 424 ARG A CA 1
ATOM 3351 C C . ARG A 1 424 ? 2.656 -39.110 -38.837 1.00 57.28 424 ARG A C 1
ATOM 3353 O O . ARG A 1 424 ? 1.463 -38.879 -38.667 1.00 57.28 424 ARG A O 1
ATOM 3360 N N . ARG A 1 425 ? 3.538 -38.124 -39.075 1.00 51.84 425 ARG A N 1
ATOM 3361 C CA . ARG A 1 425 ? 3.220 -36.683 -38.887 1.00 51.84 425 ARG A CA 1
ATOM 3362 C C . ARG A 1 425 ? 2.816 -35.917 -40.166 1.00 51.84 425 ARG A C 1
ATOM 3364 O O . ARG A 1 425 ? 2.467 -34.745 -40.083 1.00 51.84 425 ARG A O 1
ATOM 3371 N N . ALA A 1 426 ? 2.869 -36.533 -41.347 1.00 44.69 426 ALA A N 1
ATOM 3372 C CA . ALA A 1 426 ? 2.948 -35.823 -42.635 1.00 44.69 426 ALA A CA 1
ATOM 3373 C C . ALA A 1 426 ? 1.606 -35.496 -43.354 1.00 44.69 426 ALA A C 1
ATOM 3375 O O . ALA A 1 426 ? 1.568 -35.535 -44.583 1.00 44.69 426 ALA A O 1
ATOM 3376 N N . SER A 1 427 ? 0.494 -35.221 -42.648 1.00 35.44 427 SER A N 1
ATOM 3377 C CA . SER A 1 427 ? -0.862 -35.404 -43.228 1.00 35.44 427 SER A CA 1
ATOM 3378 C C . SER A 1 427 ? -1.972 -34.341 -42.982 1.00 35.44 427 SER A C 1
ATOM 3380 O O . SER A 1 427 ? -3.142 -34.693 -43.126 1.00 35.44 427 SER A O 1
ATOM 3382 N N . ALA A 1 428 ? -1.691 -33.055 -42.680 1.00 29.88 428 ALA A N 1
ATOM 3383 C CA . ALA A 1 428 ? -2.751 -32.015 -42.533 1.00 29.88 428 ALA A CA 1
ATOM 3384 C C . ALA A 1 428 ? -2.334 -30.536 -42.857 1.00 29.88 428 ALA A C 1
ATOM 3386 O O . ALA A 1 428 ? -1.216 -30.162 -42.502 1.00 29.88 428 ALA A O 1
ATOM 3387 N N . PRO A 1 429 ? -3.203 -29.681 -43.475 1.00 33.44 429 PRO A N 1
ATOM 3388 C CA . PRO A 1 429 ? -2.941 -28.249 -43.797 1.00 33.44 429 PRO A CA 1
ATOM 3389 C C . PRO A 1 429 ? -3.916 -27.186 -43.175 1.00 33.44 429 PRO A C 1
ATOM 3391 O O . PRO A 1 429 ? -4.910 -27.554 -42.555 1.00 33.44 429 PRO A O 1
ATOM 3394 N N . ILE A 1 430 ? -3.645 -25.864 -43.345 1.00 32.03 430 ILE A N 1
ATOM 3395 C CA . ILE A 1 430 ? -4.317 -24.679 -42.699 1.00 32.03 430 ILE A CA 1
ATOM 3396 C C . ILE A 1 430 ? -4.421 -23.439 -43.668 1.00 32.03 430 ILE A C 1
ATOM 3398 O O . ILE A 1 430 ? -3.717 -23.426 -44.677 1.00 32.03 430 ILE A O 1
ATOM 3402 N N . SER A 1 431 ? -5.252 -22.394 -43.400 1.00 24.91 431 SER A N 1
ATOM 3403 C CA . SER A 1 431 ? -5.341 -21.095 -44.156 1.00 24.91 431 SER A CA 1
ATOM 3404 C C . SER A 1 431 ? -5.708 -19.823 -43.299 1.00 24.91 431 SER A C 1
ATOM 3406 O O . SER A 1 431 ? -5.778 -19.953 -42.080 1.00 24.91 431 SER A O 1
ATOM 3408 N N . THR A 1 432 ? -5.849 -18.593 -43.872 1.00 26.34 432 THR A N 1
ATOM 3409 C CA . THR A 1 432 ? -5.456 -17.282 -43.220 1.00 26.34 432 THR A CA 1
ATOM 3410 C C . THR A 1 432 ? -6.198 -15.926 -43.559 1.00 26.34 432 THR A C 1
ATOM 3412 O O . THR A 1 432 ? -6.602 -15.741 -44.704 1.00 26.34 432 THR A O 1
ATOM 3415 N N . THR A 1 433 ? -6.121 -14.895 -42.656 1.00 25.09 433 THR A N 1
ATOM 3416 C CA . THR A 1 433 ? -6.151 -13.365 -42.837 1.00 25.09 433 THR A CA 1
ATOM 3417 C C . THR A 1 433 ? -7.452 -12.601 -43.283 1.00 25.09 433 THR A C 1
ATOM 3419 O O . THR A 1 433 ? -8.362 -13.330 -43.671 1.00 25.09 433 THR A O 1
ATOM 3422 N N . PRO A 1 434 ? -7.614 -11.214 -43.322 1.00 30.73 434 PRO A N 1
ATOM 3423 C CA . PRO A 1 434 ? -6.841 -9.972 -42.900 1.00 30.73 434 PRO A CA 1
ATOM 3424 C C . PRO A 1 434 ? -7.652 -8.762 -42.210 1.00 30.73 434 PRO A C 1
ATOM 3426 O O . PRO A 1 434 ? -8.765 -8.987 -41.750 1.00 30.73 434 PRO A O 1
ATOM 3429 N N . SER A 1 435 ? -7.117 -7.497 -42.156 1.00 24.69 435 SER A N 1
ATOM 3430 C CA . SER A 1 435 ? -7.555 -6.205 -41.458 1.00 24.69 435 SER A CA 1
ATOM 3431 C C . SER A 1 435 ? -7.362 -4.883 -42.324 1.00 24.69 435 SER A C 1
ATOM 3433 O O . SER A 1 435 ? -6.992 -5.060 -43.484 1.00 24.69 435 SER A O 1
ATOM 3435 N N . HIS A 1 436 ? -7.539 -3.546 -42.025 1.00 24.47 436 HIS A N 1
ATOM 3436 C CA . HIS A 1 436 ? -7.863 -2.578 -40.891 1.00 24.47 436 HIS A CA 1
ATOM 3437 C C . HIS A 1 436 ? -8.978 -1.503 -41.305 1.00 24.47 436 HIS A C 1
ATOM 3439 O O . HIS A 1 436 ? -9.919 -2.055 -41.877 1.00 24.47 436 HIS A O 1
ATOM 3445 N N . PRO A 1 437 ? -9.049 -0.104 -41.139 1.00 31.16 437 PRO A N 1
ATOM 3446 C CA . PRO A 1 437 ? -8.117 1.067 -40.866 1.00 31.16 437 PRO A CA 1
ATOM 3447 C C . PRO A 1 437 ? -8.628 2.258 -39.903 1.00 31.16 437 PRO A C 1
ATOM 3449 O O . PRO A 1 437 ? -9.216 1.937 -38.879 1.00 31.16 437 PRO A O 1
ATOM 3452 N N . VAL A 1 438 ? -8.357 3.596 -40.135 1.00 24.31 438 VAL A N 1
ATOM 3453 C CA . VAL A 1 438 ? -8.380 4.774 -39.146 1.00 24.31 438 VAL A CA 1
ATOM 3454 C C . VAL A 1 438 ? -8.606 6.238 -39.722 1.00 24.31 438 VAL A C 1
ATOM 3456 O O . VAL A 1 438 ? -8.304 6.412 -40.899 1.00 24.31 438 VAL A O 1
ATOM 3459 N N . LEU A 1 439 ? -9.040 7.274 -38.916 1.00 22.39 439 LEU A N 1
ATOM 3460 C CA . LEU A 1 439 ? -8.761 8.787 -38.928 1.00 22.39 439 LEU A CA 1
ATOM 3461 C C . LEU A 1 439 ? -9.653 9.587 -37.875 1.00 22.39 439 LEU A C 1
ATOM 3463 O O . LEU A 1 439 ? -10.573 8.942 -37.388 1.00 22.39 439 LEU A O 1
ATOM 3467 N N . GLU A 1 440 ? -9.579 10.880 -37.406 1.00 22.88 440 GLU A N 1
ATOM 3468 C CA . GLU A 1 440 ? -8.692 12.115 -37.426 1.00 22.88 440 GLU A CA 1
ATOM 3469 C C . GLU A 1 440 ? -8.886 13.068 -36.149 1.00 22.88 440 GLU A C 1
ATOM 3471 O O . GLU A 1 440 ? -9.064 12.520 -35.065 1.00 22.88 440 GLU A O 1
ATOM 3476 N N . THR A 1 441 ? -8.804 14.442 -36.172 1.00 23.08 441 THR A N 1
ATOM 3477 C CA . THR A 1 441 ? -8.682 15.376 -34.965 1.00 23.08 441 THR A CA 1
ATOM 3478 C C . THR A 1 441 ? -9.193 16.862 -35.089 1.00 23.08 441 THR A C 1
ATOM 3480 O O . THR A 1 441 ? -9.411 17.303 -36.210 1.00 23.08 441 THR A O 1
ATOM 3483 N N . PHE A 1 442 ? -9.319 17.661 -33.981 1.00 22.92 442 PHE A N 1
ATOM 3484 C CA . PHE A 1 442 ? -9.315 19.175 -33.925 1.00 22.92 442 PHE A CA 1
ATOM 3485 C C . PHE A 1 442 ? -9.113 19.813 -32.492 1.00 22.92 442 PHE A C 1
ATOM 3487 O O . PHE A 1 442 ? -8.946 19.076 -31.524 1.00 22.92 442 PHE A O 1
ATOM 3494 N N . THR A 1 443 ? -9.064 21.165 -32.336 1.00 23.45 443 THR A N 1
ATOM 3495 C CA . THR A 1 443 ? -8.474 21.939 -31.181 1.00 23.45 443 THR A CA 1
ATOM 3496 C C . THR A 1 443 ? -9.345 23.070 -30.537 1.00 23.45 443 THR A C 1
ATOM 3498 O O . THR A 1 443 ? -10.434 23.360 -31.024 1.00 23.45 443 THR A O 1
ATOM 3501 N N . ALA A 1 444 ? -8.889 23.720 -29.433 1.00 23.20 444 ALA A N 1
ATOM 3502 C CA . ALA A 1 444 ? -9.652 24.707 -28.613 1.00 23.20 444 ALA A CA 1
ATOM 3503 C C . ALA A 1 444 ? -8.816 25.878 -27.971 1.00 23.20 444 ALA A C 1
ATOM 3505 O O . ALA A 1 444 ? -7.594 25.746 -27.886 1.00 23.20 444 ALA A O 1
ATOM 3506 N N . PRO A 1 445 ? -9.436 26.999 -27.494 1.00 24.42 445 PRO A N 1
ATOM 3507 C CA . PRO A 1 445 ? -8.759 28.206 -26.948 1.00 24.42 445 PRO A CA 1
ATOM 3508 C C . PRO A 1 445 ? -8.870 28.440 -25.408 1.00 24.42 445 PRO A C 1
ATOM 3510 O O . PRO A 1 445 ? -9.564 27.709 -24.703 1.00 24.42 445 PRO A O 1
ATOM 3513 N N . THR A 1 446 ? -8.232 29.511 -24.888 1.00 26.75 446 THR A N 1
ATOM 3514 C CA . THR A 1 446 ? -8.020 29.788 -23.438 1.00 26.75 446 THR A CA 1
ATOM 3515 C C . THR A 1 446 ? -8.371 31.234 -23.003 1.00 26.75 446 THR A C 1
ATOM 3517 O O . THR A 1 446 ? -7.929 32.168 -23.672 1.00 26.75 446 THR A O 1
ATOM 3520 N N . PRO A 1 447 ? -9.060 31.457 -21.856 1.00 25.59 447 PRO A N 1
ATOM 3521 C CA . PRO A 1 447 ? -9.202 32.767 -21.194 1.00 25.59 447 PRO A CA 1
ATOM 3522 C C . PRO A 1 447 ? -8.488 32.872 -19.816 1.00 25.59 447 PRO A C 1
ATOM 3524 O O . PRO A 1 447 ? -7.880 31.914 -19.339 1.00 25.59 447 PRO A O 1
ATOM 3527 N N . SER A 1 448 ? -8.522 34.059 -19.192 1.00 23.67 448 SER A N 1
ATOM 3528 C CA . SER A 1 448 ? -7.584 34.511 -18.141 1.00 23.67 448 SER A CA 1
ATOM 3529 C C . SER A 1 448 ? -8.094 34.490 -16.679 1.00 23.67 448 SER A C 1
ATOM 3531 O O . SER A 1 448 ? -9.239 34.163 -16.380 1.00 23.67 448 SER A O 1
ATOM 3533 N N . ARG A 1 449 ? -7.175 34.806 -15.751 1.00 26.70 449 ARG A N 1
ATOM 3534 C CA . ARG A 1 449 ? -7.232 34.626 -14.285 1.00 26.70 449 ARG A CA 1
ATOM 3535 C C . ARG A 1 449 ? -7.890 35.808 -13.547 1.00 26.70 449 ARG A C 1
ATOM 3537 O O . ARG A 1 449 ? -7.487 36.950 -13.751 1.00 26.70 449 ARG A O 1
ATOM 3544 N N . SER A 1 450 ? -8.770 35.525 -12.586 1.00 24.34 450 SER A N 1
ATOM 3545 C CA . SER A 1 450 ? -9.183 36.446 -11.510 1.00 24.34 450 SER A CA 1
ATOM 3546 C C . SER A 1 450 ? -9.488 35.665 -10.217 1.00 24.34 450 SER A C 1
ATOM 3548 O O . SER A 1 450 ? -9.775 34.471 -10.265 1.00 24.34 450 SER A O 1
ATOM 3550 N N . GLN A 1 451 ? -9.358 36.310 -9.051 1.00 34.16 451 GLN A N 1
ATOM 3551 C CA . GLN A 1 451 ? -9.713 35.741 -7.737 1.00 34.16 451 GLN A CA 1
ATOM 3552 C C . GLN A 1 451 ? -11.124 36.183 -7.325 1.00 34.16 451 GLN A C 1
ATOM 3554 O O . GLN A 1 451 ? -11.527 37.297 -7.671 1.00 34.16 451 GLN A O 1
ATOM 3559 N N . PRO A 1 452 ? -11.836 35.374 -6.519 1.00 31.17 452 PRO A N 1
ATOM 3560 C CA . PRO A 1 452 ? -12.318 35.944 -5.253 1.00 31.17 452 PRO A CA 1
ATOM 3561 C C . PRO A 1 452 ? -12.374 34.981 -4.044 1.00 31.17 452 PRO A C 1
ATOM 3563 O O . PRO A 1 452 ? -12.521 33.775 -4.193 1.00 31.17 452 PRO A O 1
ATOM 3566 N N . ALA A 1 453 ? -12.338 35.608 -2.860 1.00 26.33 453 ALA A N 1
ATOM 3567 C CA . ALA A 1 453 ? -13.010 35.279 -1.589 1.00 26.33 453 ALA A CA 1
ATOM 3568 C C . ALA A 1 453 ? -12.986 33.848 -0.995 1.00 26.33 453 ALA A C 1
ATOM 3570 O O . ALA A 1 453 ? -13.496 32.888 -1.562 1.00 26.33 453 ALA A O 1
ATOM 3571 N N . SER A 1 454 ? -12.562 33.768 0.272 1.00 28.97 454 SER A N 1
ATOM 3572 C CA . SER A 1 454 ? -12.908 32.679 1.193 1.00 28.97 454 SER A CA 1
ATOM 3573 C C . SER A 1 454 ? -14.348 32.816 1.718 1.00 28.97 454 SER A C 1
ATOM 3575 O O . SER A 1 454 ? -14.884 33.922 1.817 1.00 28.97 454 SER A O 1
ATOM 3577 N N . ILE A 1 455 ? -14.983 31.690 2.064 1.00 35.06 455 ILE A N 1
ATOM 3578 C CA . ILE A 1 455 ? -16.394 31.621 2.491 1.00 35.06 455 ILE A CA 1
ATOM 3579 C C . ILE A 1 455 ? -16.499 31.290 3.995 1.00 35.06 455 ILE A C 1
ATOM 3581 O O . ILE A 1 455 ? -15.600 30.702 4.594 1.00 35.06 455 ILE A O 1
ATOM 3585 N N . SER A 1 456 ? -17.580 31.757 4.629 1.00 31.03 456 SER A N 1
ATOM 3586 C CA . SER A 1 456 ? -17.745 31.804 6.088 1.00 31.03 456 SER A CA 1
ATOM 3587 C C . SER A 1 456 ? -17.860 30.434 6.770 1.00 31.03 456 SER A C 1
ATOM 3589 O O . SER A 1 456 ? -18.511 29.519 6.266 1.00 31.03 456 SER A O 1
ATOM 3591 N N . LYS A 1 457 ? -17.321 30.332 7.994 1.00 38.09 457 LYS A N 1
ATOM 3592 C CA . LYS A 1 457 ? -17.544 29.190 8.889 1.00 38.09 457 LYS A CA 1
ATOM 3593 C C . LYS A 1 457 ? -18.952 29.249 9.485 1.00 38.09 457 LYS A C 1
ATOM 3595 O O . LYS A 1 457 ? -19.269 30.135 10.274 1.00 38.09 457 LYS A O 1
ATOM 3600 N N . THR A 1 458 ? -19.784 28.257 9.191 1.00 32.59 458 THR A N 1
ATOM 3601 C CA . THR A 1 458 ? -20.988 27.950 9.977 1.00 32.59 458 THR A CA 1
ATOM 3602 C C . THR A 1 458 ? -21.061 26.438 10.132 1.00 32.59 458 THR A C 1
ATOM 3604 O O . THR A 1 458 ? -21.085 25.711 9.144 1.00 32.59 458 THR A O 1
ATOM 3607 N N . LEU A 1 459 ? -20.983 25.961 11.376 1.00 40.34 459 LEU A N 1
ATOM 3608 C CA . LEU A 1 459 ? -20.768 24.546 11.676 1.00 40.34 459 LEU A CA 1
ATOM 3609 C C . LEU A 1 459 ? -22.055 23.745 11.442 1.00 40.34 459 LEU A C 1
ATOM 3611 O O . LEU A 1 459 ? -23.028 23.887 12.180 1.00 40.34 459 LEU A O 1
ATOM 3615 N N . SER A 1 460 ? -22.027 22.906 10.408 1.00 40.94 460 SER A N 1
ATOM 3616 C CA . SER A 1 460 ? -23.079 21.948 10.059 1.00 40.94 460 SER A CA 1
ATOM 3617 C C . SER A 1 460 ? -23.248 20.856 11.132 1.00 40.94 460 SER A C 1
ATOM 3619 O O . SER A 1 460 ? -22.325 20.570 11.902 1.00 40.94 460 SER A O 1
ATOM 3621 N N . ALA A 1 461 ? -24.440 20.248 11.170 1.00 44.03 461 ALA A N 1
ATOM 3622 C CA . ALA A 1 461 ? -24.739 19.073 11.992 1.00 44.03 461 ALA A CA 1
ATOM 3623 C C . ALA A 1 461 ? -24.178 17.767 11.394 1.00 44.03 461 ALA A C 1
ATOM 3625 O O . ALA A 1 461 ? -23.848 16.851 12.144 1.00 44.03 461 ALA A O 1
ATOM 3626 N N . ASP A 1 462 ? -24.023 17.695 10.068 1.00 62.00 462 ASP A N 1
ATOM 3627 C CA . ASP A 1 462 ? -23.227 16.651 9.427 1.00 62.00 462 ASP A CA 1
ATOM 3628 C C . ASP A 1 462 ? -21.743 16.935 9.688 1.00 62.00 462 ASP A C 1
ATOM 3630 O O . ASP A 1 462 ? -21.237 17.948 9.191 1.00 62.00 462 ASP A O 1
ATOM 3634 N N . ARG A 1 463 ? -21.073 16.038 10.427 1.00 84.44 463 ARG A N 1
ATOM 3635 C CA . ARG A 1 463 ? -19.611 15.985 10.582 1.00 84.44 463 ARG A CA 1
ATOM 3636 C C . ARG A 1 463 ? -19.060 14.560 10.484 1.00 84.44 463 ARG A C 1
ATOM 3638 O O . ARG A 1 463 ? -19.817 13.596 10.578 1.00 84.44 463 ARG A O 1
ATOM 3645 N N . ILE A 1 464 ? -17.737 14.420 10.385 1.00 91.69 464 ILE A N 1
ATOM 3646 C CA . ILE A 1 464 ? -16.999 13.172 10.659 1.00 91.69 464 ILE A CA 1
ATOM 3647 C C . ILE A 1 464 ? -17.321 12.673 12.079 1.00 91.69 464 ILE A C 1
ATOM 3649 O O . ILE A 1 464 ? -16.975 13.318 13.070 1.00 91.69 464 ILE A O 1
ATOM 3653 N N . THR A 1 465 ? -17.970 11.510 12.180 1.00 93.38 465 THR A N 1
ATOM 3654 C CA . THR A 1 465 ? -18.411 10.911 13.453 1.00 93.38 465 THR A CA 1
ATOM 3655 C C . THR A 1 465 ? -17.472 9.828 13.974 1.00 93.38 465 THR A C 1
ATOM 3657 O O . THR A 1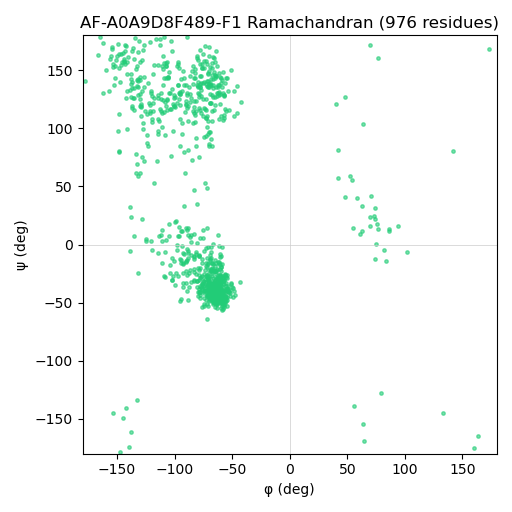 465 ? -17.435 9.610 15.182 1.00 93.38 465 THR A O 1
ATOM 3660 N N . THR A 1 466 ? -16.693 9.173 13.109 1.00 95.19 466 THR A N 1
ATOM 3661 C CA . THR A 1 466 ? -15.704 8.150 13.495 1.00 95.19 466 THR A CA 1
ATOM 3662 C C . THR A 1 466 ? -14.328 8.490 12.927 1.00 95.19 466 THR A C 1
ATOM 3664 O O . THR A 1 466 ? -14.196 8.819 11.750 1.00 95.19 466 THR A O 1
ATOM 3667 N N . LEU A 1 467 ? -13.292 8.360 13.757 1.00 96.69 467 LEU A N 1
ATOM 3668 C CA . LEU A 1 467 ? -11.890 8.376 13.348 1.00 96.69 467 LEU A CA 1
ATOM 3669 C C . LEU A 1 467 ? -11.326 6.968 13.555 1.00 96.69 467 LEU A C 1
ATOM 3671 O O . LEU A 1 467 ? -11.272 6.470 14.681 1.00 96.69 467 LEU A O 1
ATOM 3675 N N . ALA A 1 468 ? -10.949 6.319 12.461 1.00 96.06 468 ALA A N 1
ATOM 3676 C CA . ALA A 1 468 ? -10.553 4.922 12.425 1.00 96.06 468 ALA A CA 1
ATOM 3677 C C . ALA A 1 468 ? -9.051 4.772 12.163 1.00 96.06 468 ALA A C 1
ATOM 3679 O O . ALA A 1 468 ? -8.501 5.448 11.297 1.00 96.06 468 ALA A O 1
ATOM 3680 N N . ILE A 1 469 ? -8.399 3.865 12.893 1.00 95.12 469 ILE A N 1
ATOM 3681 C CA . ILE A 1 469 ? -6.967 3.578 12.750 1.00 95.12 469 ILE A CA 1
ATOM 3682 C C . ILE A 1 469 ? -6.760 2.067 12.563 1.00 95.12 469 ILE A C 1
ATOM 3684 O O . ILE A 1 469 ? -6.792 1.326 13.555 1.00 95.12 469 ILE A O 1
ATOM 3688 N N . PRO A 1 470 ? -6.566 1.571 11.325 1.00 92.44 470 PRO A N 1
ATOM 3689 C CA . PRO A 1 470 ? -6.021 0.238 11.100 1.00 92.44 470 PRO A CA 1
ATOM 3690 C C . PRO A 1 470 ? -4.587 0.134 11.632 1.00 92.44 470 PRO A C 1
ATOM 3692 O O . PRO A 1 470 ? -3.751 1.010 11.420 1.00 92.44 470 PRO A O 1
ATOM 3695 N N . THR A 1 471 ? -4.300 -0.970 12.317 1.00 90.62 471 THR A N 1
ATOM 3696 C CA . THR A 1 471 ? -2.969 -1.309 12.828 1.00 90.62 471 THR A CA 1
ATOM 3697 C C . THR A 1 471 ? -2.732 -2.813 12.734 1.00 90.62 471 THR A C 1
ATOM 3699 O O . THR A 1 471 ? -3.673 -3.604 12.706 1.00 90.62 471 THR A O 1
ATOM 3702 N N . ARG A 1 472 ? -1.466 -3.232 12.711 1.00 87.75 472 ARG A N 1
ATOM 3703 C CA . ARG A 1 472 ? -1.058 -4.645 12.757 1.00 87.75 472 ARG A CA 1
ATOM 3704 C C . ARG A 1 472 ? -0.053 -4.821 13.889 1.00 87.75 472 ARG A C 1
ATOM 3706 O O . ARG A 1 472 ? 1.143 -4.928 13.640 1.00 87.75 472 ARG A O 1
ATOM 3713 N N . GLY A 1 473 ? -0.531 -4.744 15.133 1.00 86.69 473 GLY A N 1
ATOM 3714 C CA . GLY A 1 473 ? 0.322 -4.892 16.313 1.00 86.69 473 GLY A CA 1
ATOM 3715 C C . GLY A 1 473 ? 1.419 -3.827 16.471 1.00 86.69 473 GLY A C 1
ATOM 3716 O O . GLY A 1 473 ? 2.495 -4.167 16.957 1.00 86.69 473 GLY A O 1
ATOM 3717 N N . ARG A 1 474 ? 1.202 -2.566 16.048 1.00 88.19 474 ARG A N 1
ATOM 3718 C CA . ARG A 1 474 ? 2.222 -1.488 16.084 1.00 88.19 474 ARG A CA 1
ATOM 3719 C C . ARG A 1 474 ? 1.997 -0.492 17.250 1.00 88.19 474 ARG A C 1
ATOM 3721 O O . ARG A 1 474 ? 1.544 0.629 17.004 1.00 88.19 474 ARG A O 1
ATOM 3728 N N . PRO A 1 475 ? 2.313 -0.828 18.522 1.00 90.38 475 PRO A N 1
ATOM 3729 C CA . PRO A 1 475 ? 2.030 0.046 19.668 1.00 90.38 475 PRO A CA 1
ATOM 3730 C C . PRO A 1 475 ? 2.765 1.390 19.584 1.00 90.38 475 PRO A C 1
ATOM 3732 O O . PRO A 1 475 ? 2.169 2.428 19.858 1.00 90.38 475 PRO A O 1
ATOM 3735 N N . ASP A 1 476 ? 4.025 1.391 19.146 1.00 90.44 476 ASP A N 1
ATOM 3736 C CA . ASP A 1 476 ? 4.841 2.606 19.032 1.00 90.44 476 ASP A CA 1
ATOM 3737 C C . ASP A 1 476 ? 4.337 3.571 17.951 1.00 90.44 476 ASP A C 1
ATOM 3739 O O . ASP A 1 476 ? 4.530 4.780 18.061 1.00 90.44 476 ASP A O 1
ATOM 3743 N N . ALA A 1 477 ? 3.657 3.062 16.922 1.00 90.12 477 ALA A N 1
ATOM 3744 C CA . ALA A 1 477 ? 3.033 3.900 15.907 1.00 90.12 477 ALA A CA 1
ATOM 3745 C C . ALA A 1 477 ? 1.820 4.632 16.503 1.00 90.12 477 ALA A C 1
ATOM 3747 O O . ALA A 1 477 ? 1.800 5.863 16.557 1.00 90.12 477 ALA A O 1
ATOM 3748 N N . LEU A 1 478 ? 0.900 3.875 17.116 1.00 91.44 478 LEU A N 1
ATOM 3749 C CA . LEU A 1 478 ? -0.268 4.390 17.845 1.00 91.44 478 LEU A CA 1
ATOM 3750 C C . LEU A 1 478 ? 0.118 5.411 18.932 1.00 91.44 478 LEU A C 1
ATOM 3752 O O . LEU A 1 478 ? -0.548 6.436 19.081 1.00 91.44 478 LEU A O 1
ATOM 3756 N N . LEU A 1 479 ? 1.210 5.165 19.668 1.00 90.69 479 LEU A N 1
ATOM 3757 C CA . LEU A 1 479 ? 1.743 6.063 20.701 1.00 90.69 479 LEU A CA 1
ATOM 3758 C C . LEU A 1 479 ? 2.241 7.414 20.154 1.00 90.69 479 LEU A C 1
ATOM 3760 O O . LEU A 1 479 ? 2.284 8.379 20.924 1.00 90.69 479 LEU A O 1
ATOM 3764 N N . ARG A 1 480 ? 2.590 7.494 18.859 1.00 90.56 480 ARG A N 1
ATOM 3765 C CA . ARG A 1 480 ? 2.992 8.727 18.153 1.00 90.56 480 ARG A CA 1
ATOM 3766 C C . ARG A 1 480 ? 1.816 9.384 17.418 1.00 90.56 480 ARG A C 1
ATOM 3768 O O . ARG A 1 480 ? 1.613 10.584 17.578 1.00 90.56 480 ARG A O 1
ATOM 3775 N N . GLY A 1 481 ? 1.050 8.612 16.642 1.00 91.44 481 GLY A N 1
ATOM 3776 C CA . GLY A 1 481 ? -0.025 9.098 15.769 1.00 91.44 481 GLY A CA 1
ATOM 3777 C C . GLY A 1 481 ? -1.269 9.571 16.521 1.00 91.44 481 GLY A C 1
ATOM 3778 O O . GLY A 1 481 ? -1.591 10.762 16.500 1.00 91.44 481 GLY A O 1
ATOM 3779 N N . LEU A 1 482 ? -1.949 8.663 17.234 1.00 94.38 482 LEU A N 1
ATOM 3780 C CA . LEU A 1 482 ? -3.262 8.912 17.855 1.00 94.38 482 LEU A CA 1
ATOM 3781 C C . LEU A 1 482 ? -3.322 10.175 18.748 1.00 94.38 482 LEU A C 1
ATOM 3783 O O . LEU A 1 482 ? -4.295 10.921 18.616 1.00 94.38 482 LEU A O 1
ATOM 3787 N N . PRO A 1 483 ? -2.318 10.497 19.598 1.00 95.69 483 PRO A N 1
ATOM 3788 C CA . PRO A 1 483 ? -2.326 11.737 20.377 1.00 95.69 483 PRO A CA 1
ATOM 3789 C C . PRO A 1 483 ? -2.480 13.008 19.536 1.00 95.69 483 PRO A C 1
ATOM 3791 O O . PRO A 1 483 ? -3.149 13.938 19.972 1.00 95.69 483 PRO A O 1
ATOM 3794 N N . THR A 1 484 ? -1.898 13.053 18.331 1.00 94.56 484 THR A N 1
ATOM 3795 C CA . THR A 1 484 ? -1.972 14.248 17.472 1.00 94.56 484 THR A CA 1
ATOM 3796 C C . THR A 1 484 ? -3.378 14.473 16.917 1.00 94.56 484 THR A C 1
ATOM 3798 O O . THR A 1 484 ? -3.835 15.611 16.864 1.00 94.56 484 THR A O 1
ATOM 3801 N N . PHE A 1 485 ? -4.096 13.398 16.577 1.00 94.94 485 PHE A N 1
ATOM 3802 C CA . PHE A 1 485 ? -5.489 13.470 16.131 1.00 94.94 485 PHE A CA 1
ATOM 3803 C C . PHE A 1 485 ? -6.444 13.856 17.264 1.00 94.94 485 PHE A C 1
ATOM 3805 O O . PHE A 1 485 ? -7.319 14.693 17.059 1.00 94.94 485 PHE A O 1
ATOM 3812 N N . VAL A 1 486 ? -6.254 13.297 18.466 1.00 95.31 486 VAL A N 1
ATOM 3813 C CA . VAL A 1 486 ? -7.058 13.652 19.650 1.00 95.31 486 VAL A CA 1
ATOM 3814 C C . VAL A 1 486 ? -6.862 15.121 20.040 1.00 95.31 486 VAL A C 1
ATOM 3816 O O . VAL A 1 486 ? -7.828 15.802 20.384 1.00 95.31 486 VAL A O 1
ATOM 3819 N N . GLU A 1 487 ? -5.630 15.624 19.959 1.00 94.00 487 GLU A N 1
ATOM 3820 C CA . GLU A 1 487 ? -5.319 17.024 20.250 1.00 94.00 487 GLU A CA 1
ATOM 3821 C C . GLU A 1 487 ? -5.945 17.974 19.216 1.00 94.00 487 GLU A C 1
ATOM 3823 O O . GLU A 1 487 ? -6.640 18.915 19.596 1.00 94.00 487 GLU A O 1
ATOM 3828 N N . ASN A 1 488 ? -5.800 17.696 17.914 1.00 93.31 488 ASN A N 1
ATOM 3829 C CA . ASN A 1 488 ? -6.416 18.513 16.862 1.00 93.31 488 ASN A CA 1
ATOM 3830 C C . ASN A 1 488 ? -7.955 18.515 16.962 1.00 93.31 488 ASN A C 1
ATOM 3832 O O . ASN A 1 488 ? -8.581 19.574 16.904 1.00 93.31 488 ASN A O 1
ATOM 3836 N N . ALA A 1 489 ? -8.570 17.353 17.220 1.00 93.94 489 ALA A N 1
ATOM 3837 C CA . ALA A 1 489 ? -10.008 17.252 17.458 1.00 93.94 489 ALA A CA 1
ATOM 3838 C C . ALA A 1 489 ? -10.464 18.156 18.617 1.00 93.94 489 ALA A C 1
ATOM 3840 O O . ALA A 1 489 ? -11.436 18.898 18.479 1.00 93.94 489 ALA A O 1
ATOM 3841 N N . ARG A 1 490 ? -9.732 18.157 19.738 1.00 92.69 490 ARG A N 1
ATOM 3842 C CA . ARG A 1 490 ? -10.026 19.016 20.895 1.00 92.69 490 ARG A CA 1
ATOM 3843 C C . ARG A 1 490 ? -9.867 20.500 20.602 1.00 92.69 490 ARG A C 1
ATOM 3845 O O . ARG A 1 490 ? -10.771 21.265 20.931 1.00 92.69 490 ARG A O 1
ATOM 3852 N N . GLN A 1 491 ? -8.759 20.898 19.978 1.00 92.38 491 GLN A N 1
ATOM 3853 C CA . GLN A 1 491 ? -8.462 22.302 19.671 1.00 92.38 491 GLN A CA 1
ATOM 3854 C C . GLN A 1 491 ? -9.531 22.956 18.780 1.00 92.38 491 GLN A C 1
ATOM 3856 O O . GLN A 1 491 ? -9.748 24.165 18.873 1.00 92.38 491 GLN A O 1
ATOM 3861 N N . HIS A 1 492 ? -10.235 22.166 17.964 1.00 91.44 492 HIS A N 1
ATOM 3862 C CA . HIS A 1 492 ? -11.256 22.656 17.032 1.00 91.44 492 HIS A CA 1
ATOM 3863 C C . HIS A 1 492 ? -12.695 22.215 17.365 1.00 91.44 492 HIS A C 1
ATOM 3865 O O . HIS A 1 492 ? -13.626 22.520 16.621 1.00 91.44 492 HIS A O 1
ATOM 3871 N N . GLY A 1 493 ? -12.916 21.566 18.514 1.00 91.31 493 GLY A N 1
ATOM 3872 C CA . GLY A 1 493 ? -14.259 21.214 18.987 1.00 91.31 493 GLY A CA 1
ATOM 3873 C C . GLY A 1 493 ? -14.937 20.107 18.172 1.00 91.31 493 GLY A C 1
ATOM 3874 O O . GLY A 1 493 ? -16.132 20.199 17.872 1.00 91.31 493 GLY A O 1
ATOM 3875 N N . HIS A 1 494 ? -14.181 19.069 17.810 1.00 92.50 494 HIS A N 1
ATOM 3876 C CA . HIS A 1 494 ? -14.679 17.808 17.252 1.00 92.50 494 HIS A CA 1
ATOM 3877 C C . HIS A 1 494 ? -14.607 16.690 18.294 1.00 92.50 494 HIS A C 1
ATOM 3879 O O . HIS A 1 494 ? -13.666 16.608 19.082 1.00 92.50 494 HIS A O 1
ATOM 3885 N N . THR A 1 495 ? -15.586 15.789 18.269 1.00 93.00 495 THR A N 1
ATOM 3886 C CA . THR A 1 495 ? -15.673 14.645 19.192 1.00 93.00 495 THR A CA 1
ATOM 3887 C C . THR A 1 495 ? -15.939 13.336 18.435 1.00 93.00 495 THR A C 1
ATOM 3889 O O . THR A 1 495 ? -16.977 12.709 18.659 1.00 93.00 495 THR A O 1
ATOM 3892 N N . PRO A 1 496 ? -15.060 12.925 17.498 1.00 95.06 496 PRO A N 1
ATOM 3893 C CA . PRO A 1 496 ? -15.241 11.679 16.765 1.00 95.06 496 PRO A CA 1
ATOM 3894 C C . PRO A 1 496 ? -15.042 10.471 17.688 1.00 95.06 496 PRO A C 1
ATOM 3896 O O . PRO A 1 496 ? -14.273 10.508 18.651 1.00 95.06 496 PRO A O 1
ATOM 3899 N N . ARG A 1 497 ? -15.692 9.356 17.355 1.00 95.19 497 ARG A N 1
ATOM 3900 C CA . ARG A 1 497 ? -15.428 8.059 17.970 1.00 95.19 497 ARG A CA 1
ATOM 3901 C C . ARG A 1 497 ? -14.097 7.510 17.464 1.00 95.19 497 ARG A C 1
ATOM 3903 O O . ARG A 1 497 ? -13.969 7.203 16.283 1.00 95.19 497 ARG A O 1
ATOM 3910 N N . TYR A 1 498 ? -13.126 7.342 18.356 1.00 96.88 498 TYR A N 1
ATOM 3911 C CA . TYR A 1 498 ? -11.837 6.729 18.029 1.00 96.88 498 TYR A CA 1
ATOM 3912 C C . TYR A 1 498 ? -11.975 5.202 17.976 1.00 96.88 498 TYR A C 1
ATOM 3914 O O . TYR A 1 498 ? -12.300 4.584 18.991 1.00 96.88 498 TYR A O 1
ATOM 3922 N N . VAL A 1 499 ? -11.735 4.598 16.809 1.00 96.69 499 VAL A N 1
ATOM 3923 C CA . VAL A 1 499 ? -11.869 3.152 16.555 1.00 96.69 499 VAL A CA 1
ATOM 3924 C C . VAL A 1 499 ? -10.534 2.577 16.080 1.00 96.69 499 VAL A C 1
ATOM 3926 O O . VAL A 1 499 ? -10.058 2.911 15.001 1.00 96.69 499 VAL A O 1
ATOM 3929 N N . ILE A 1 500 ? -9.932 1.685 16.865 1.00 96.19 500 ILE A N 1
ATOM 3930 C CA . ILE A 1 500 ? -8.670 1.015 16.527 1.00 96.19 500 ILE A CA 1
ATOM 3931 C C . ILE A 1 500 ? -8.960 -0.399 16.015 1.00 96.19 500 ILE A C 1
ATOM 3933 O O . ILE A 1 500 ? -9.645 -1.177 16.684 1.00 96.19 500 ILE A O 1
ATOM 3937 N N . LEU A 1 501 ? -8.445 -0.729 14.831 1.00 94.69 501 LEU A N 1
ATOM 3938 C CA . LEU A 1 501 ? -8.727 -1.975 14.112 1.00 94.69 501 LEU A CA 1
ATOM 3939 C C . LEU A 1 501 ? -7.436 -2.793 14.025 1.00 94.69 501 LEU A C 1
ATOM 3941 O O . LEU A 1 501 ? -6.599 -2.556 13.156 1.00 94.69 501 LEU A O 1
ATOM 3945 N N . ASP A 1 502 ? -7.257 -3.713 14.970 1.00 92.06 502 ASP A N 1
ATOM 3946 C CA . ASP A 1 502 ? -5.992 -4.401 15.215 1.00 92.06 502 ASP A CA 1
ATOM 3947 C C . ASP A 1 502 ? -5.936 -5.784 14.550 1.00 92.06 502 ASP A C 1
ATOM 3949 O O . ASP A 1 502 ? -6.751 -6.681 14.807 1.00 92.06 502 ASP A O 1
ATOM 3953 N N . ASP A 1 503 ? -4.931 -5.940 13.693 1.00 89.19 503 ASP A N 1
ATOM 3954 C CA . ASP A 1 503 ? -4.588 -7.149 12.951 1.00 89.19 503 ASP A CA 1
ATOM 3955 C C . ASP A 1 503 ? -3.356 -7.877 13.516 1.00 89.19 503 ASP A C 1
ATOM 3957 O O . ASP A 1 503 ? -2.753 -8.701 12.835 1.00 89.19 503 ASP A O 1
ATOM 3961 N N . ALA A 1 504 ? -2.968 -7.582 14.765 1.00 88.38 504 ALA A N 1
ATOM 3962 C CA . ALA A 1 504 ? -1.902 -8.277 15.485 1.00 88.38 504 ALA A CA 1
ATOM 3963 C C . ALA A 1 504 ? -2.009 -9.809 15.357 1.00 88.38 504 ALA A C 1
ATOM 3965 O O . ALA A 1 504 ? -2.931 -10.447 15.892 1.00 88.38 504 ALA A O 1
ATOM 3966 N N . THR A 1 505 ? -1.024 -10.381 14.663 1.00 81.62 505 THR A N 1
ATOM 3967 C CA . THR A 1 505 ? -0.931 -11.795 14.286 1.00 81.62 505 THR A CA 1
ATOM 3968 C C . THR A 1 505 ? -0.728 -12.720 15.481 1.00 81.62 505 THR A C 1
ATOM 3970 O O . THR A 1 505 ? -1.234 -13.841 15.487 1.00 81.62 505 THR A O 1
ATOM 3973 N N . THR A 1 506 ? -0.044 -12.251 16.522 1.00 84.94 506 THR A N 1
ATOM 3974 C CA . THR A 1 506 ? 0.199 -12.996 17.759 1.00 84.94 506 THR A CA 1
ATOM 3975 C C . THR A 1 506 ? -0.569 -12.412 18.943 1.00 84.94 506 THR A C 1
ATOM 3977 O O . THR A 1 506 ? -0.841 -11.212 19.041 1.00 84.94 506 THR A O 1
ATOM 3980 N N . THR A 1 507 ? -0.854 -13.266 19.927 1.00 86.19 507 THR A N 1
ATOM 3981 C CA . THR A 1 507 ? -1.420 -12.857 21.223 1.00 86.19 507 THR A CA 1
ATOM 3982 C C . THR A 1 507 ? -0.517 -11.867 21.972 1.00 86.19 507 THR A C 1
ATOM 3984 O O . THR A 1 507 ? -1.022 -11.057 22.749 1.00 86.19 507 THR A O 1
ATOM 3987 N N . ALA A 1 508 ? 0.802 -11.909 21.741 1.00 86.56 508 ALA A N 1
ATOM 3988 C CA . ALA A 1 508 ? 1.783 -11.048 22.401 1.00 86.56 508 ALA A CA 1
ATOM 3989 C C . ALA A 1 508 ? 1.743 -9.607 21.866 1.00 86.56 508 ALA A C 1
ATOM 3991 O O . ALA A 1 508 ? 1.539 -8.682 22.652 1.00 86.56 508 ALA A O 1
ATOM 3992 N N . GLU A 1 509 ? 1.840 -9.422 20.544 1.00 87.75 509 GLU A N 1
ATOM 3993 C CA . GLU A 1 509 ? 1.681 -8.116 19.876 1.00 87.75 509 GLU A CA 1
ATOM 3994 C C . GLU A 1 509 ? 0.339 -7.474 20.261 1.00 87.75 509 GLU A C 1
ATOM 3996 O O . GLU A 1 509 ? 0.271 -6.315 20.668 1.00 87.75 509 GLU A O 1
ATOM 4001 N N . ARG A 1 510 ? -0.736 -8.273 20.238 1.00 90.12 510 ARG A N 1
ATOM 4002 C CA . ARG A 1 510 ? -2.088 -7.827 20.589 1.00 90.12 510 ARG A CA 1
ATOM 4003 C C . ARG A 1 510 ? -2.201 -7.388 22.050 1.00 90.12 510 ARG A C 1
ATOM 4005 O O . ARG A 1 510 ? -2.886 -6.415 22.359 1.00 90.12 510 ARG A O 1
ATOM 4012 N N . ALA A 1 511 ? -1.527 -8.084 22.968 1.00 87.81 511 ALA A N 1
ATOM 4013 C CA . ALA A 1 511 ? -1.470 -7.692 24.374 1.00 87.81 511 ALA A CA 1
ATOM 4014 C C . ALA A 1 511 ? -0.665 -6.396 24.582 1.00 87.81 511 ALA A C 1
ATOM 4016 O O . ALA A 1 511 ? -1.074 -5.561 25.388 1.00 87.81 511 ALA A O 1
ATOM 4017 N N . GLN A 1 512 ? 0.425 -6.199 23.832 1.00 88.88 512 GLN A N 1
ATOM 4018 C CA . GLN A 1 512 ? 1.220 -4.966 23.852 1.00 88.88 512 GLN A CA 1
ATOM 4019 C C . GLN A 1 512 ? 0.420 -3.771 23.310 1.00 88.88 512 GLN A C 1
ATOM 4021 O O . GLN A 1 512 ? 0.349 -2.740 23.980 1.00 88.88 512 GLN A O 1
ATOM 4026 N N . CYS A 1 513 ? -0.274 -3.921 22.175 1.00 90.69 513 CYS A N 1
ATOM 4027 C CA . CYS A 1 513 ? -1.195 -2.905 21.658 1.00 90.69 513 CYS A CA 1
ATOM 4028 C C . CYS A 1 513 ? -2.319 -2.586 22.649 1.00 90.69 513 CYS A C 1
ATOM 4030 O O . CYS A 1 513 ? -2.540 -1.417 22.955 1.00 90.69 513 CYS A O 1
ATOM 4032 N N . GLN A 1 514 ? -2.985 -3.590 23.229 1.00 92.06 514 GLN A N 1
ATOM 4033 C CA . GLN A 1 514 ? -4.028 -3.352 24.237 1.00 92.06 514 GLN A CA 1
ATOM 4034 C C . GLN A 1 514 ? -3.484 -2.654 25.498 1.00 92.06 514 GLN A C 1
ATOM 4036 O O . GLN A 1 514 ? -4.196 -1.842 26.086 1.00 92.06 514 GLN A O 1
ATOM 4041 N N . ALA A 1 515 ? -2.237 -2.909 25.907 1.00 90.44 515 ALA A N 1
ATOM 4042 C CA . ALA A 1 515 ? -1.599 -2.205 27.021 1.00 90.44 515 ALA A CA 1
ATOM 4043 C C . ALA A 1 515 ? -1.267 -0.739 26.680 1.00 90.44 515 ALA A C 1
ATOM 4045 O O . ALA A 1 515 ? -1.605 0.157 27.454 1.00 90.44 515 ALA A O 1
ATOM 4046 N N . ALA A 1 516 ? -0.675 -0.484 25.508 1.00 91.44 516 ALA A N 1
ATOM 4047 C CA . ALA A 1 516 ? -0.370 0.866 25.030 1.00 91.44 516 ALA A CA 1
ATOM 4048 C C . ALA A 1 516 ? -1.643 1.710 24.847 1.00 91.44 516 ALA A C 1
ATOM 4050 O O . ALA A 1 516 ? -1.697 2.858 25.285 1.00 91.44 516 ALA A O 1
ATOM 4051 N N . LEU A 1 517 ? -2.701 1.123 24.277 1.00 94.38 517 LEU A N 1
ATOM 4052 C CA . LEU A 1 517 ? -4.000 1.775 24.109 1.00 94.38 517 LEU A CA 1
ATOM 4053 C C . LEU A 1 517 ? -4.683 2.084 25.447 1.00 94.38 517 LEU A C 1
ATOM 4055 O O . LEU A 1 517 ? -5.309 3.127 25.565 1.00 94.38 517 LEU A O 1
ATOM 4059 N N . VAL A 1 518 ? -4.532 1.243 26.476 1.00 92.50 518 VAL A N 1
ATOM 4060 C CA . VAL A 1 518 ? -5.047 1.535 27.828 1.00 92.50 518 VAL A CA 1
ATOM 4061 C C . VAL A 1 518 ? -4.354 2.741 28.460 1.00 92.50 518 VAL A C 1
ATOM 4063 O O . VAL A 1 518 ? -5.012 3.553 29.111 1.00 92.50 518 VAL A O 1
ATOM 4066 N N . GLU A 1 519 ? -3.039 2.868 28.287 1.00 90.31 519 GLU A N 1
ATOM 4067 C CA . GLU A 1 519 ? -2.309 4.035 28.784 1.00 90.31 519 GLU A CA 1
ATOM 4068 C C . GLU A 1 519 ? -2.623 5.285 27.950 1.00 90.31 519 GLU A C 1
ATOM 4070 O O . GLU A 1 519 ? -2.741 6.368 28.515 1.00 90.31 519 G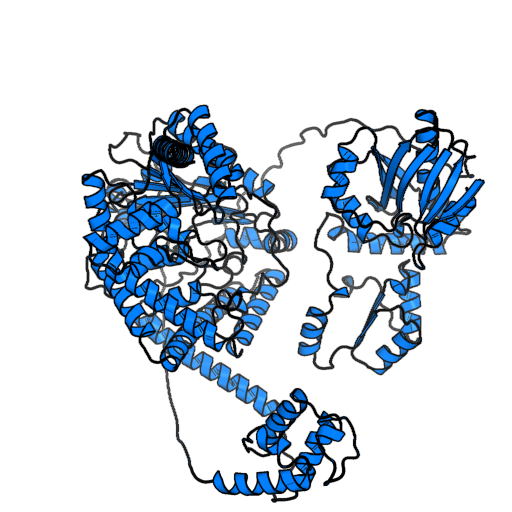LU A O 1
ATOM 4075 N N . LEU A 1 520 ? -2.861 5.153 26.639 1.00 92.31 520 LEU A N 1
ATOM 4076 C CA . LEU A 1 520 ? -3.376 6.243 25.804 1.00 92.31 520 LEU A CA 1
ATOM 4077 C C . LEU A 1 520 ? -4.784 6.682 26.226 1.00 92.31 520 LEU A C 1
ATOM 4079 O O . LEU A 1 520 ? -4.989 7.875 26.401 1.00 92.31 520 LEU A O 1
ATOM 4083 N N . GLU A 1 521 ? -5.717 5.755 26.453 1.00 94.00 521 GLU A N 1
ATOM 4084 C CA . GLU A 1 521 ? -7.081 6.030 26.937 1.00 94.00 521 GLU A CA 1
ATOM 4085 C C . GLU A 1 521 ? -7.037 6.854 28.238 1.00 94.00 521 GLU A C 1
ATOM 4087 O O . GLU A 1 521 ? -7.662 7.910 28.344 1.00 94.00 521 GLU A O 1
ATOM 4092 N N . ARG A 1 522 ? -6.192 6.434 29.192 1.00 91.19 522 ARG A N 1
ATOM 4093 C CA . ARG A 1 522 ? -5.977 7.108 30.484 1.00 91.19 522 ARG A CA 1
ATOM 4094 C C . ARG A 1 522 ? -5.245 8.452 30.368 1.00 91.19 522 ARG A C 1
ATOM 4096 O O . ARG A 1 522 ? -5.578 9.383 31.094 1.00 91.19 522 ARG A O 1
ATOM 4103 N N . ARG A 1 523 ? -4.211 8.548 29.525 1.00 93.81 523 ARG A N 1
ATOM 4104 C CA . ARG A 1 523 ? -3.372 9.752 29.359 1.00 93.81 523 ARG A CA 1
ATOM 4105 C C . ARG A 1 523 ? -4.077 10.836 28.552 1.00 93.81 523 ARG A C 1
ATOM 4107 O O . ARG A 1 523 ? -3.832 12.014 28.781 1.00 93.81 523 ARG A O 1
ATOM 4114 N N . LEU A 1 524 ? -4.897 10.432 27.586 1.00 92.94 524 LEU A N 1
ATOM 4115 C CA . LEU A 1 524 ? -5.621 11.334 26.702 1.00 92.94 524 LEU A CA 1
ATOM 4116 C C . LEU A 1 524 ? -7.025 11.662 27.215 1.00 92.94 524 LEU A C 1
ATOM 4118 O O . LEU A 1 524 ? -7.573 12.637 26.728 1.00 92.94 524 LEU A O 1
ATOM 4122 N N . ASP A 1 525 ? -7.602 10.930 28.171 1.00 93.06 525 ASP A N 1
ATOM 4123 C CA . ASP A 1 525 ? -8.973 11.152 28.672 1.00 93.06 525 ASP A CA 1
ATOM 4124 C C . ASP A 1 525 ? -10.019 11.150 27.536 1.00 93.06 525 ASP A C 1
ATOM 4126 O O . ASP A 1 525 ? -10.742 12.114 27.284 1.00 93.06 525 ASP A O 1
ATOM 4130 N N . VAL A 1 526 ? -10.024 10.058 26.772 1.00 93.69 526 VAL A N 1
ATOM 4131 C CA . VAL A 1 526 ? -10.988 9.766 25.698 1.00 93.69 526 VAL A CA 1
ATOM 4132 C C . VAL A 1 526 ? -11.429 8.311 25.817 1.00 93.69 526 VAL A C 1
ATOM 4134 O O . VAL A 1 526 ? -10.714 7.508 26.402 1.00 93.69 526 VAL A O 1
ATOM 4137 N N . GLN A 1 527 ? -12.572 7.938 25.239 1.00 95.06 527 GLN A N 1
ATOM 4138 C CA . GLN A 1 527 ? -12.971 6.531 25.140 1.00 95.06 527 GLN A CA 1
ATOM 4139 C C . GLN A 1 527 ? -12.450 5.927 23.832 1.00 95.06 527 GLN A C 1
ATOM 4141 O O . GLN A 1 527 ? -12.828 6.382 22.749 1.00 95.06 527 GLN A O 1
ATOM 4146 N N . LEU A 1 528 ? -11.623 4.881 23.919 1.00 96.25 528 LEU A N 1
ATOM 4147 C CA . LEU A 1 528 ? -11.134 4.171 22.739 1.00 96.25 528 LEU A CA 1
ATOM 4148 C C . LEU A 1 528 ? -12.006 2.946 22.466 1.00 96.25 528 LEU A C 1
ATOM 4150 O O . LEU A 1 528 ? -12.251 2.119 23.346 1.00 96.25 528 LEU A O 1
ATOM 4154 N N . HIS A 1 529 ? -12.463 2.813 21.224 1.00 95.88 529 HIS A N 1
ATOM 4155 C CA . HIS A 1 529 ? -13.103 1.600 20.738 1.00 95.88 529 HIS A CA 1
ATOM 4156 C C . HIS A 1 529 ? -12.059 0.727 20.049 1.00 95.88 529 HIS A C 1
ATOM 4158 O O . HIS A 1 529 ? -11.166 1.233 19.372 1.00 95.88 529 HIS A O 1
ATOM 4164 N N . TYR A 1 530 ? -12.158 -0.586 20.221 1.00 94.81 530 TYR A N 1
ATOM 4165 C CA . TYR A 1 530 ? -11.158 -1.528 19.733 1.00 94.81 530 TYR A CA 1
ATOM 4166 C C . TYR A 1 530 ? -11.813 -2.760 19.103 1.00 94.81 530 TYR A C 1
ATOM 4168 O O . TYR A 1 530 ? -12.835 -3.257 19.584 1.00 94.81 530 TYR A O 1
ATOM 4176 N N . VAL A 1 531 ? -11.200 -3.243 18.024 1.00 94.31 531 VAL A N 1
ATOM 4177 C CA . VAL A 1 531 ? -11.590 -4.426 17.256 1.00 94.31 531 VAL A CA 1
ATOM 4178 C C . VAL A 1 531 ? -10.355 -5.300 17.073 1.00 94.31 531 VAL A C 1
ATOM 4180 O O . VAL A 1 531 ? -9.363 -4.836 16.523 1.00 94.31 531 VAL A O 1
ATOM 4183 N N . ASP A 1 532 ? -10.427 -6.571 17.470 1.00 91.56 532 ASP A N 1
ATOM 4184 C CA . ASP A 1 532 ? -9.438 -7.586 17.100 1.00 91.56 532 ASP A CA 1
ATOM 4185 C C . ASP A 1 532 ? -10.052 -8.705 16.248 1.00 91.56 532 ASP A C 1
ATOM 4187 O O . ASP A 1 532 ? -11.253 -8.740 15.973 1.00 91.56 532 ASP A O 1
ATOM 4191 N N . ASP A 1 533 ? -9.209 -9.639 15.815 1.00 90.00 533 ASP A N 1
ATOM 4192 C CA . ASP A 1 533 ? -9.605 -10.873 15.131 1.00 90.00 533 ASP A CA 1
ATOM 4193 C C . ASP A 1 533 ? -10.719 -11.655 15.866 1.00 90.00 533 ASP A C 1
ATOM 4195 O O . ASP A 1 533 ? -11.628 -12.177 15.220 1.00 90.00 533 ASP A O 1
ATOM 4199 N N . ALA A 1 534 ? -10.727 -11.690 17.205 1.00 90.50 534 ALA A N 1
ATOM 4200 C CA . ALA A 1 534 ? -11.751 -12.415 17.960 1.00 90.50 534 ALA A CA 1
ATOM 4201 C C . ALA A 1 534 ? -13.115 -11.702 17.902 1.00 90.50 534 ALA A C 1
ATOM 4203 O O . ALA A 1 534 ? -14.150 -12.356 17.736 1.00 90.50 534 ALA A O 1
ATOM 4204 N N . ALA A 1 535 ? -13.124 -10.366 17.972 1.00 92.81 535 ALA A N 1
ATOM 4205 C CA . ALA A 1 535 ? -14.317 -9.559 17.720 1.00 92.81 535 ALA A CA 1
ATOM 4206 C C . ALA A 1 535 ? -14.829 -9.747 16.279 1.00 92.81 535 ALA A C 1
ATOM 4208 O O . ALA A 1 535 ? -16.018 -10.009 16.084 1.00 92.81 535 ALA A O 1
ATOM 4209 N N . ARG A 1 536 ? -13.933 -9.710 15.280 1.00 95.06 536 ARG A N 1
ATOM 4210 C CA . ARG A 1 536 ? -14.267 -9.906 13.856 1.00 95.06 536 ARG A CA 1
ATOM 4211 C C . ARG A 1 536 ? -14.842 -11.301 13.580 1.00 95.06 536 ARG A C 1
ATOM 4213 O O . ARG A 1 536 ? -15.896 -11.399 12.953 1.00 95.06 536 ARG A O 1
ATOM 4220 N N . ARG A 1 537 ? -14.253 -12.372 14.133 1.00 95.06 537 ARG A N 1
ATOM 4221 C CA . ARG A 1 537 ? -14.787 -13.752 14.052 1.00 95.06 537 ARG A CA 1
ATOM 4222 C C . ARG A 1 537 ? -16.177 -13.879 14.675 1.00 95.06 537 ARG A C 1
ATOM 4224 O O . ARG A 1 537 ? -17.057 -14.499 14.079 1.00 95.06 537 ARG A O 1
ATOM 4231 N N . HIS A 1 538 ? -16.391 -13.289 15.854 1.00 95.38 538 HIS A N 1
ATOM 4232 C CA . HIS A 1 538 ? -17.695 -13.318 16.523 1.00 95.38 538 HIS A CA 1
ATOM 4233 C C . HIS A 1 538 ? -18.770 -12.601 15.697 1.00 95.38 538 HIS A C 1
ATOM 4235 O O . HIS A 1 538 ? -19.859 -13.140 15.506 1.00 95.38 538 HIS A O 1
ATOM 4241 N N . PHE A 1 539 ? -18.442 -11.423 15.165 1.00 96.75 539 PHE A N 1
ATOM 4242 C CA . PHE A 1 539 ? -19.350 -10.602 14.369 1.00 96.75 539 PHE A CA 1
ATOM 4243 C C . PHE A 1 539 ? -19.688 -11.241 13.015 1.00 96.75 539 PHE A C 1
ATOM 4245 O O . PHE A 1 539 ? -20.860 -11.303 12.649 1.00 96.75 539 PHE A O 1
ATOM 4252 N N . ALA A 1 540 ? -18.704 -11.833 12.325 1.00 97.12 540 ALA A N 1
ATOM 4253 C CA . ALA A 1 540 ? -18.934 -12.613 11.107 1.00 97.12 540 ALA A CA 1
ATOM 4254 C C . ALA A 1 540 ? -19.936 -13.761 11.344 1.00 97.12 540 ALA A C 1
ATOM 4256 O O . ALA A 1 540 ? -20.875 -13.959 10.570 1.00 97.12 540 ALA A O 1
ATOM 4257 N N . ALA A 1 541 ? -19.801 -14.461 12.476 1.00 97.19 541 ALA A N 1
ATOM 4258 C CA . ALA A 1 541 ? -20.733 -15.502 12.900 1.00 97.19 541 ALA A CA 1
ATOM 4259 C C . ALA A 1 541 ? -22.102 -14.970 13.376 1.00 97.19 541 ALA A C 1
ATOM 4261 O O . ALA A 1 541 ? -23.021 -15.766 13.563 1.00 97.19 541 ALA A O 1
ATOM 4262 N N . GLN A 1 542 ? -22.282 -13.666 13.602 1.00 96.50 542 GLN A N 1
ATOM 4263 C CA . GLN A 1 542 ? -23.600 -13.053 13.821 1.00 96.50 542 GLN A CA 1
ATOM 4264 C C . GLN A 1 542 ? -24.242 -12.640 12.489 1.00 96.50 542 GLN A C 1
ATOM 4266 O O . GLN A 1 542 ? -25.383 -13.024 12.238 1.00 96.50 542 GLN A O 1
ATOM 4271 N N . LEU A 1 543 ? -23.494 -11.953 11.618 1.00 96.62 543 LEU A N 1
ATOM 4272 C CA . LEU A 1 543 ? -23.933 -11.544 10.279 1.00 96.62 543 LEU A CA 1
ATOM 4273 C C . LEU A 1 543 ? -24.388 -12.737 9.429 1.00 96.62 543 LEU A C 1
ATOM 4275 O O . LEU A 1 543 ? -25.501 -12.718 8.912 1.00 96.62 543 LEU A O 1
ATOM 4279 N N . SER A 1 544 ? -23.583 -13.801 9.331 1.00 97.69 544 SER A N 1
ATOM 4280 C CA . SER A 1 544 ? -23.927 -14.995 8.539 1.00 97.69 544 SER A CA 1
ATOM 4281 C C . SER A 1 544 ? -25.251 -15.634 8.997 1.00 97.69 544 SER A C 1
ATOM 4283 O O . SER A 1 544 ? -26.131 -15.901 8.182 1.00 97.69 544 SER A O 1
ATOM 4285 N N . ARG A 1 545 ? -25.471 -15.767 10.316 1.00 96.56 545 ARG A N 1
ATOM 4286 C CA . ARG A 1 545 ? -26.727 -16.309 10.879 1.00 96.56 545 ARG A CA 1
ATOM 4287 C C . ARG A 1 545 ? -27.954 -15.410 10.683 1.00 96.56 545 ARG A C 1
ATOM 4289 O O . ARG A 1 545 ? -29.065 -15.919 10.766 1.00 96.56 545 ARG A O 1
ATOM 4296 N N . ARG A 1 546 ? -27.770 -14.105 10.461 1.00 97.12 546 ARG A N 1
ATOM 4297 C CA . ARG A 1 546 ? -28.858 -13.134 10.232 1.00 97.12 546 ARG A CA 1
ATOM 4298 C C . ARG A 1 546 ? -29.192 -12.932 8.756 1.00 97.12 546 ARG A C 1
ATOM 4300 O O . ARG A 1 546 ? -30.341 -12.684 8.420 1.00 97.12 546 ARG A O 1
ATOM 4307 N N . THR A 1 547 ? -28.188 -13.035 7.890 1.00 95.69 547 THR A N 1
ATOM 4308 C CA . THR A 1 547 ? -28.297 -12.754 6.448 1.00 95.69 547 THR A CA 1
ATOM 4309 C C . THR A 1 547 ? -28.435 -14.001 5.577 1.00 95.69 547 THR A C 1
ATOM 4311 O O . THR A 1 547 ? -28.736 -13.871 4.395 1.00 95.69 547 THR A O 1
ATOM 4314 N N . SER A 1 548 ? -28.162 -15.187 6.131 1.00 91.88 548 SER A N 1
ATOM 4315 C CA . SER A 1 548 ? -27.967 -16.445 5.391 1.00 91.88 548 SER A CA 1
ATOM 4316 C C . SER A 1 548 ? -26.794 -16.437 4.395 1.00 91.88 548 SER A C 1
ATOM 4318 O O . SER A 1 548 ? -26.627 -17.405 3.659 1.00 91.88 548 SER A O 1
ATOM 4320 N N . VAL A 1 549 ? -25.943 -15.402 4.404 1.00 97.19 549 VAL A N 1
ATOM 4321 C CA . VAL A 1 549 ? -24.684 -15.369 3.640 1.00 97.19 549 VAL A CA 1
ATOM 4322 C C . VAL A 1 549 ? -23.719 -16.421 4.213 1.00 97.19 549 VAL A C 1
ATOM 4324 O O . VAL A 1 549 ? -23.618 -16.521 5.447 1.00 97.19 549 VAL A O 1
ATOM 4327 N N . PRO A 1 550 ? -22.997 -17.201 3.382 1.00 97.69 550 PRO A N 1
ATOM 4328 C CA . PRO A 1 550 ? -22.076 -18.225 3.867 1.00 97.69 550 PRO A CA 1
ATOM 4329 C C . PRO A 1 550 ? -21.027 -17.653 4.824 1.00 97.69 550 PRO A C 1
ATOM 4331 O O . PRO A 1 550 ? -20.477 -16.570 4.614 1.00 97.69 550 PRO A O 1
ATOM 4334 N N . LEU A 1 551 ? -20.732 -18.386 5.902 1.00 97.62 551 LEU A N 1
ATOM 4335 C CA . LEU A 1 551 ? -19.802 -17.911 6.929 1.00 97.62 551 LEU A CA 1
ATOM 4336 C C . LEU A 1 551 ? -18.401 -17.654 6.356 1.00 97.62 551 LEU A C 1
ATOM 4338 O O . LEU A 1 551 ? -17.737 -16.718 6.792 1.00 97.62 551 LEU A O 1
ATOM 4342 N N . GLU A 1 552 ? -17.979 -18.439 5.364 1.00 95.94 552 GLU A N 1
ATOM 4343 C CA . GLU A 1 552 ? -16.705 -18.277 4.659 1.00 95.94 552 GLU A CA 1
ATOM 4344 C C . GLU A 1 552 ? -16.609 -16.963 3.867 1.00 95.94 552 GLU A C 1
ATOM 4346 O O . GLU A 1 552 ? -15.563 -16.319 3.917 1.00 95.94 552 GLU A O 1
ATOM 4351 N N . THR A 1 553 ? -17.695 -16.500 3.238 1.00 97.12 553 THR A N 1
ATOM 4352 C CA . THR A 1 553 ? -17.778 -15.200 2.548 1.00 97.12 553 THR A CA 1
ATOM 4353 C C . THR A 1 553 ? -17.588 -14.049 3.536 1.00 97.12 553 THR A C 1
ATOM 4355 O O . THR A 1 553 ? -16.752 -13.165 3.340 1.00 97.12 553 THR A O 1
ATOM 4358 N N . VAL A 1 554 ? -18.319 -14.086 4.658 1.00 97.69 554 VAL A N 1
ATOM 4359 C CA . VAL A 1 554 ? -18.241 -13.045 5.698 1.00 97.69 554 VAL A CA 1
ATOM 4360 C C . VAL A 1 554 ? -16.884 -13.070 6.411 1.00 97.69 554 VAL A C 1
ATOM 4362 O O . VAL A 1 554 ? -16.339 -12.021 6.754 1.00 97.69 554 VAL A O 1
ATOM 4365 N N . GLN A 1 555 ? -16.306 -14.257 6.614 1.00 96.00 555 GLN A N 1
ATOM 4366 C CA . GLN A 1 555 ? -14.964 -14.414 7.172 1.00 96.00 555 GLN A CA 1
ATOM 4367 C C . GLN A 1 555 ? -13.870 -13.963 6.203 1.00 96.00 555 GLN A C 1
ATOM 4369 O O . GLN A 1 555 ? -12.923 -13.330 6.655 1.00 96.00 555 GLN A O 1
ATOM 4374 N N . PHE A 1 556 ? -13.995 -14.216 4.897 1.00 95.38 556 PHE A N 1
ATOM 4375 C CA . PHE A 1 556 ? -13.062 -13.696 3.896 1.00 95.38 556 PHE A CA 1
ATOM 4376 C C . PHE A 1 556 ? -13.031 -12.166 3.924 1.00 95.38 556 PHE A C 1
ATOM 4378 O O . PHE A 1 556 ? -11.956 -11.588 4.029 1.00 95.38 556 PHE A O 1
ATOM 4385 N N . GLY A 1 557 ? -14.197 -11.510 3.941 1.00 94.81 557 GLY A N 1
ATOM 4386 C CA . GLY A 1 557 ? -14.277 -10.048 4.004 1.00 94.81 557 GLY A CA 1
ATOM 4387 C C . GLY A 1 557 ? -13.696 -9.416 5.278 1.00 94.81 557 GLY A C 1
ATOM 4388 O O . GLY A 1 557 ? -13.225 -8.283 5.210 1.00 94.81 557 GLY A O 1
ATOM 4389 N N . LEU A 1 558 ? -13.711 -10.115 6.423 1.00 94.81 558 LEU A N 1
ATOM 4390 C CA . LEU A 1 558 ? -13.353 -9.555 7.740 1.00 94.81 558 LEU A CA 1
ATOM 4391 C C . LEU A 1 558 ? -12.046 -10.076 8.360 1.00 94.81 558 LEU A C 1
ATOM 4393 O O . LEU A 1 558 ? -11.549 -9.465 9.310 1.00 94.81 558 LEU A O 1
ATOM 4397 N N . LEU A 1 559 ? -11.485 -11.190 7.888 1.00 91.56 559 LEU A N 1
ATOM 4398 C CA . LEU A 1 559 ? -10.321 -11.836 8.503 1.00 91.56 559 LEU A CA 1
ATOM 4399 C C . LEU A 1 559 ? -9.128 -11.860 7.545 1.00 91.56 559 LEU A C 1
ATOM 4401 O O . LEU A 1 559 ? -9.208 -12.392 6.436 1.00 91.56 559 LEU A O 1
ATOM 4405 N N . SER A 1 560 ? -7.992 -11.344 8.008 1.00 81.81 560 SER A N 1
ATOM 4406 C CA . SER A 1 560 ? -6.736 -11.411 7.265 1.00 81.81 560 SER A CA 1
ATOM 4407 C C . SER A 1 560 ? -6.297 -12.858 7.055 1.00 81.81 560 SER A C 1
ATOM 4409 O O . SER A 1 560 ? -6.383 -13.695 7.957 1.00 81.81 560 SER A O 1
ATOM 4411 N N . GLN A 1 561 ? -5.833 -13.159 5.843 1.00 72.69 561 GLN A N 1
ATOM 4412 C CA . GLN A 1 561 ? -5.365 -14.497 5.484 1.00 72.69 561 GLN A CA 1
ATOM 4413 C C . GLN A 1 561 ? -3.931 -14.705 6.025 1.00 72.69 561 GLN A C 1
ATOM 4415 O O . GLN A 1 561 ? -3.131 -13.772 5.923 1.00 72.69 561 GLN A O 1
ATOM 4420 N N . PRO A 1 562 ? -3.564 -15.886 6.573 1.00 57.44 562 PRO A N 1
ATOM 4421 C CA . PRO A 1 562 ? -2.293 -16.076 7.294 1.00 57.44 562 PRO A CA 1
ATOM 4422 C C . PRO A 1 562 ? -1.024 -15.756 6.492 1.00 57.44 562 PRO A C 1
ATOM 4424 O O . PRO A 1 562 ? -0.022 -15.342 7.069 1.00 57.44 562 PRO A O 1
ATOM 4427 N N . HIS A 1 563 ? -1.092 -15.930 5.172 1.00 54.84 563 HIS A N 1
ATOM 4428 C CA . HIS A 1 563 ? 0.017 -15.777 4.229 1.00 54.84 563 HIS A CA 1
ATOM 4429 C C . HIS A 1 563 ? 0.148 -14.348 3.669 1.00 54.84 563 HIS A C 1
ATOM 4431 O O . HIS A 1 563 ? 1.178 -13.976 3.119 1.00 54.84 563 HIS A O 1
ATOM 4437 N N . ALA A 1 564 ? -0.867 -13.492 3.845 1.00 53.78 564 ALA A N 1
ATOM 4438 C CA . ALA A 1 564 ? -0.861 -12.154 3.262 1.00 53.78 564 ALA A CA 1
ATOM 4439 C C . ALA A 1 564 ? 0.140 -11.209 3.964 1.00 53.78 564 ALA A C 1
ATOM 4441 O O . ALA A 1 564 ? -0.083 -10.742 5.095 1.00 53.78 564 ALA A O 1
ATOM 4442 N N . GLU A 1 565 ? 1.214 -10.852 3.250 1.00 56.12 565 GLU A N 1
ATOM 4443 C CA . GLU A 1 565 ? 2.090 -9.733 3.607 1.00 56.12 565 GLU A CA 1
ATOM 4444 C C . GLU A 1 565 ? 1.296 -8.423 3.692 1.00 56.12 565 GLU A C 1
ATOM 4446 O O . GLU A 1 565 ? 0.932 -7.834 2.678 1.00 56.12 565 GLU A O 1
ATOM 4451 N N . TYR A 1 566 ? 1.094 -7.941 4.921 1.00 61.59 566 TYR A N 1
ATOM 4452 C CA . TYR A 1 566 ? 0.605 -6.596 5.243 1.00 61.59 566 TYR A CA 1
ATOM 4453 C C . TYR A 1 566 ? -0.553 -6.097 4.344 1.00 61.59 566 TYR A C 1
ATOM 4455 O O . TYR A 1 566 ? -0.456 -5.048 3.713 1.00 61.59 566 TYR A O 1
ATOM 4463 N N . SER A 1 567 ? -1.657 -6.849 4.306 1.00 72.38 567 SER A N 1
ATOM 4464 C CA . SER A 1 567 ? -2.967 -6.312 3.903 1.00 72.38 567 SER A CA 1
ATOM 4465 C C . SER A 1 567 ? -3.567 -5.491 5.046 1.00 72.38 567 SER A C 1
ATOM 4467 O O . SER A 1 567 ? -3.432 -5.871 6.213 1.00 72.38 567 SER A O 1
ATOM 4469 N N . ARG A 1 568 ? -4.282 -4.411 4.719 1.00 79.50 568 ARG A N 1
ATOM 4470 C CA . ARG A 1 568 ? -5.197 -3.698 5.628 1.00 79.50 568 ARG A CA 1
ATOM 4471 C C . ARG A 1 568 ? -6.669 -3.991 5.340 1.00 79.50 568 ARG A C 1
ATOM 4473 O O . ARG A 1 568 ? -7.508 -3.734 6.205 1.00 79.50 568 ARG A O 1
ATOM 4480 N N . GLY A 1 569 ? -7.004 -4.518 4.160 1.00 87.81 569 GLY A N 1
ATOM 4481 C CA . GLY A 1 569 ? -8.375 -4.557 3.638 1.00 87.81 569 GLY A CA 1
ATOM 4482 C C . GLY A 1 569 ? -9.397 -5.216 4.569 1.00 87.81 569 GLY A C 1
ATOM 4483 O O . GLY A 1 569 ? -10.487 -4.682 4.753 1.00 87.81 569 GLY A O 1
ATOM 4484 N N . ALA A 1 570 ? -9.036 -6.307 5.252 1.00 90.81 570 ALA A N 1
ATOM 4485 C CA . ALA A 1 570 ? -9.902 -6.961 6.240 1.00 90.81 570 ALA A CA 1
ATOM 4486 C C . ALA A 1 570 ? -10.243 -6.061 7.453 1.00 90.81 570 ALA A C 1
ATOM 4488 O O . ALA A 1 570 ? -11.364 -6.100 7.968 1.00 90.81 570 ALA A O 1
ATOM 4489 N N . CYS A 1 571 ? -9.310 -5.207 7.892 1.00 90.12 571 CYS A N 1
ATOM 4490 C CA . CYS A 1 571 ? -9.556 -4.201 8.929 1.00 90.12 571 CYS A CA 1
ATOM 4491 C C . CYS A 1 571 ? -10.368 -3.008 8.404 1.00 90.12 571 CYS A C 1
ATOM 4493 O O . CYS A 1 571 ? -11.212 -2.491 9.133 1.00 90.12 571 CYS A O 1
ATOM 4495 N N . VAL A 1 572 ? -10.190 -2.591 7.147 1.00 90.12 572 VAL A N 1
ATOM 4496 C CA . VAL A 1 572 ? -10.998 -1.500 6.567 1.00 90.12 572 VAL A CA 1
ATOM 4497 C C . VAL A 1 572 ? -12.429 -1.967 6.240 1.00 90.12 572 VAL A C 1
ATOM 4499 O O . VAL A 1 572 ? -13.389 -1.233 6.452 1.00 90.12 572 VAL A O 1
ATOM 4502 N N . ASN A 1 573 ? -12.631 -3.234 5.877 1.00 94.88 573 ASN A N 1
ATOM 4503 C CA . ASN A 1 573 ? -13.965 -3.841 5.795 1.00 94.88 573 ASN A CA 1
ATOM 4504 C C . ASN A 1 573 ? -14.646 -3.922 7.173 1.00 94.88 573 ASN A C 1
ATOM 4506 O O . ASN A 1 573 ? -15.844 -3.653 7.293 1.00 94.88 573 ASN A O 1
ATOM 4510 N N . ALA A 1 574 ? -13.886 -4.227 8.231 1.00 95.19 574 ALA A N 1
ATOM 4511 C CA . ALA A 1 574 ? -14.375 -4.163 9.608 1.00 95.19 574 ALA A CA 1
ATOM 4512 C C . ALA A 1 574 ? -14.744 -2.727 10.031 1.00 95.19 574 ALA A C 1
ATOM 4514 O O . ALA A 1 574 ? -15.752 -2.538 10.712 1.00 95.19 574 ALA A O 1
ATOM 4515 N N . MET A 1 575 ? -13.990 -1.717 9.583 1.00 94.44 575 MET A N 1
ATOM 4516 C CA . MET A 1 575 ? -14.335 -0.303 9.760 1.00 94.44 575 MET A CA 1
ATOM 4517 C C . MET A 1 575 ? -15.692 0.015 9.127 1.00 94.44 575 MET A C 1
ATOM 4519 O O . MET A 1 575 ? -16.588 0.453 9.850 1.00 94.44 575 MET A O 1
ATOM 4523 N N . LEU A 1 576 ? -15.864 -0.259 7.826 1.00 94.56 576 LEU A N 1
ATOM 4524 C CA . LEU A 1 576 ? -17.101 0.013 7.081 1.00 94.56 576 LEU A CA 1
ATOM 4525 C C . LEU A 1 576 ? -18.315 -0.632 7.766 1.00 94.56 576 LEU A C 1
ATOM 4527 O O . LEU A 1 576 ? -19.247 0.066 8.160 1.00 94.56 576 LEU A O 1
ATOM 4531 N N . LEU A 1 577 ? -18.263 -1.939 8.053 1.00 94.75 577 LEU A N 1
ATOM 4532 C CA . LEU A 1 577 ? -19.368 -2.618 8.742 1.00 94.75 577 LEU A CA 1
ATOM 4533 C C . LEU A 1 577 ? -19.587 -2.124 10.186 1.00 94.75 577 LEU A C 1
ATOM 4535 O O . LEU A 1 577 ? -20.704 -2.232 10.686 1.00 94.75 577 LEU A O 1
ATOM 4539 N N . SER A 1 578 ? -18.591 -1.534 10.856 1.00 91.56 578 SER A N 1
ATOM 4540 C CA . SER A 1 578 ? -18.769 -0.902 12.179 1.00 91.56 578 SER A CA 1
ATOM 4541 C C . SER A 1 578 ? -19.353 0.522 12.145 1.00 91.56 578 SER A C 1
ATOM 4543 O O . SER A 1 578 ? -19.667 1.067 13.208 1.00 91.56 578 SER A O 1
ATOM 4545 N N . SER A 1 579 ? -19.491 1.122 10.956 1.00 90.56 579 SER A N 1
ATOM 4546 C CA . SER A 1 579 ? -19.857 2.533 10.741 1.00 90.56 579 SER A CA 1
ATOM 4547 C C . SER A 1 579 ? -20.856 2.805 9.581 1.00 90.56 579 SER A C 1
ATOM 4549 O O . SER A 1 579 ? -20.792 3.876 8.972 1.00 90.56 579 SER A O 1
ATOM 4551 N N . PRO A 1 580 ? -21.819 1.915 9.244 1.00 89.44 580 PRO A N 1
ATOM 4552 C CA . PRO A 1 580 ? -22.790 2.197 8.185 1.00 89.44 580 PRO A CA 1
ATOM 4553 C C . PRO A 1 580 ? -23.652 3.411 8.554 1.00 89.44 580 PRO A C 1
ATOM 4555 O O . PRO A 1 580 ? -24.199 3.480 9.660 1.00 89.44 580 PRO A O 1
ATOM 4558 N N . GLY A 1 581 ? -23.784 4.365 7.627 1.00 88.00 581 GLY A N 1
ATOM 4559 C CA . GLY A 1 581 ? -24.487 5.627 7.871 1.00 88.00 581 GLY A CA 1
ATOM 4560 C C . GLY A 1 581 ? -23.636 6.748 8.483 1.00 88.00 581 GLY A C 1
ATOM 4561 O O . GLY A 1 581 ? -24.207 7.751 8.903 1.00 88.00 581 GLY A O 1
ATOM 4562 N N . GLU A 1 582 ? -22.309 6.612 8.542 1.00 90.94 582 GLU A N 1
ATOM 4563 C CA . GLU A 1 582 ? -21.400 7.617 9.119 1.00 90.94 582 GLU A CA 1
ATOM 4564 C C . GLU A 1 582 ? -20.526 8.336 8.081 1.00 90.94 582 GLU A C 1
ATOM 4566 O O . GLU A 1 582 ? -20.297 7.834 6.980 1.00 90.94 582 GLU A O 1
ATOM 4571 N N . ARG A 1 583 ? -19.957 9.486 8.475 1.00 92.50 583 ARG A N 1
ATOM 4572 C CA . ARG A 1 583 ? -18.725 10.013 7.870 1.00 92.50 583 ARG A CA 1
ATOM 4573 C C . ARG A 1 583 ? -17.522 9.553 8.690 1.00 92.50 583 ARG A C 1
ATOM 4575 O O . ARG A 1 583 ? -17.511 9.690 9.916 1.00 92.50 583 ARG A O 1
ATOM 4582 N N . ILE A 1 584 ? -16.509 9.036 8.007 1.00 93.94 584 ILE A N 1
ATOM 4583 C CA . ILE A 1 584 ? -15.364 8.347 8.605 1.00 93.94 584 ILE A CA 1
ATOM 4584 C C . ILE A 1 584 ? -14.072 9.048 8.180 1.00 93.94 584 ILE A C 1
ATOM 4586 O O . ILE A 1 584 ? -13.918 9.391 7.010 1.00 93.94 584 ILE A O 1
ATOM 4590 N N . LEU A 1 585 ? -13.125 9.207 9.102 1.00 95.06 585 LEU A N 1
ATOM 4591 C CA . LEU A 1 585 ? -11.734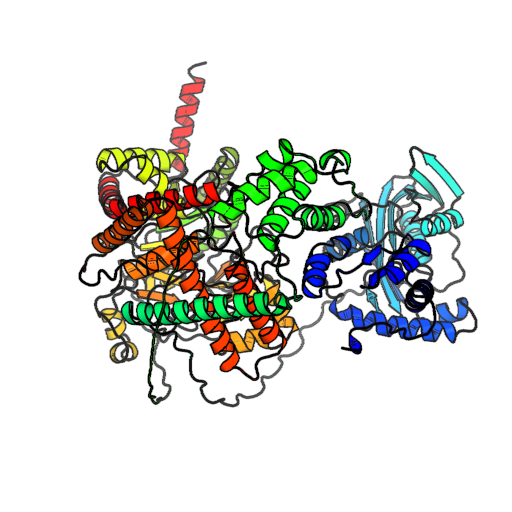 9.551 8.804 1.00 95.06 585 LEU A CA 1
ATOM 4592 C C . LEU A 1 585 ? -10.845 8.347 9.123 1.00 95.06 585 LEU A C 1
ATOM 4594 O O . LEU A 1 585 ? -10.545 8.095 10.288 1.00 95.06 585 LEU A O 1
ATOM 4598 N N . SER A 1 586 ? -10.446 7.593 8.101 1.00 94.25 586 SER A N 1
ATOM 4599 C CA . SER A 1 586 ? -9.481 6.497 8.233 1.00 94.25 586 SER A CA 1
ATOM 4600 C C . SER A 1 586 ? -8.060 7.044 8.109 1.00 94.25 586 SER A C 1
ATOM 4602 O O . SER A 1 586 ? -7.773 7.762 7.152 1.00 94.25 586 SER A O 1
ATOM 4604 N N . VAL A 1 587 ? -7.168 6.711 9.043 1.00 93.12 587 VAL A N 1
ATOM 4605 C CA . VAL A 1 587 ? -5.754 7.137 9.040 1.00 93.12 587 VAL A CA 1
ATOM 4606 C C . VAL A 1 587 ? -4.832 5.987 9.429 1.00 93.12 587 VAL A C 1
ATOM 4608 O O . VAL A 1 587 ? -5.131 5.243 10.358 1.00 93.12 587 VAL A O 1
ATOM 4611 N N . ASP A 1 588 ? -3.703 5.841 8.741 1.00 90.88 588 ASP A N 1
ATOM 4612 C CA . ASP A 1 588 ? -2.672 4.866 9.109 1.00 90.88 588 ASP A CA 1
ATOM 4613 C C . ASP A 1 588 ? -2.047 5.188 10.476 1.00 90.88 588 ASP A C 1
ATOM 4615 O O . ASP A 1 588 ? -1.841 6.353 10.826 1.00 90.88 588 ASP A O 1
ATOM 4619 N N . ASP A 1 589 ? -1.688 4.152 11.243 1.00 90.56 589 ASP A N 1
ATOM 4620 C CA . ASP A 1 589 ? -1.093 4.331 12.576 1.00 90.56 589 ASP A CA 1
ATOM 4621 C C . ASP A 1 589 ? 0.285 5.047 12.569 1.00 90.56 589 ASP A C 1
ATOM 4623 O O . ASP A 1 589 ? 0.700 5.560 13.611 1.00 90.56 589 ASP A O 1
ATOM 4627 N N . ASP A 1 590 ? 0.965 5.145 11.413 1.00 89.56 590 ASP A N 1
ATOM 4628 C CA . ASP A 1 590 ? 2.197 5.918 11.196 1.00 89.56 590 ASP A CA 1
ATOM 4629 C C . ASP A 1 590 ? 2.001 7.334 10.587 1.00 89.56 590 ASP A C 1
ATOM 4631 O O . ASP A 1 590 ? 2.986 8.038 10.337 1.00 89.56 590 ASP A O 1
ATOM 4635 N N . VAL A 1 591 ? 0.759 7.820 10.447 1.00 91.31 591 VAL A N 1
ATOM 4636 C CA . VAL A 1 591 ? 0.448 9.227 10.106 1.00 91.31 591 VAL A CA 1
ATOM 4637 C C . VAL A 1 591 ? 0.372 10.116 11.356 1.00 91.31 591 VAL A C 1
ATOM 4639 O O . VAL A 1 591 ? -0.121 9.711 12.410 1.00 91.31 591 VAL A O 1
ATOM 4642 N N . LEU A 1 592 ? 0.813 11.374 11.233 1.00 91.62 592 LEU A N 1
ATOM 4643 C CA . LEU A 1 592 ? 0.547 12.430 12.216 1.00 91.62 592 LEU A CA 1
ATOM 4644 C C . LEU A 1 592 ? -0.503 13.436 11.722 1.00 91.62 592 LEU A C 1
ATOM 4646 O O . LEU A 1 592 ? -0.478 13.883 10.576 1.00 91.62 592 LEU A O 1
ATOM 4650 N N . CYS A 1 593 ? -1.340 13.919 12.638 1.00 91.31 593 CYS A N 1
ATOM 4651 C CA . CYS A 1 593 ? -2.214 15.068 12.424 1.00 91.31 593 CYS A CA 1
ATOM 4652 C C . CYS A 1 593 ? -1.430 16.384 12.565 1.00 91.31 593 CYS A C 1
ATOM 4654 O O . CYS A 1 593 ? -1.507 17.072 13.583 1.00 91.31 593 CYS A O 1
ATOM 4656 N N . ARG A 1 594 ? -0.625 16.712 11.549 1.00 88.38 594 ARG A N 1
ATOM 4657 C CA . ARG A 1 594 ? 0.079 18.002 11.418 1.00 88.38 594 ARG A CA 1
ATOM 4658 C C . ARG A 1 594 ? -0.100 18.570 10.002 1.00 88.38 594 ARG A C 1
ATOM 4660 O O . ARG A 1 594 ? 0.837 18.527 9.204 1.00 88.38 594 ARG A O 1
ATOM 4667 N N . PRO A 1 595 ? -1.326 19.004 9.651 1.00 86.75 595 PRO A N 1
ATOM 4668 C CA . PRO A 1 595 ? -1.641 19.521 8.322 1.00 86.75 595 PRO A CA 1
ATOM 4669 C C . PRO A 1 595 ? -0.833 20.776 7.980 1.00 86.75 595 PRO A C 1
ATOM 4671 O O . PRO A 1 595 ? -0.853 21.764 8.708 1.00 86.75 595 PRO A O 1
ATOM 4674 N N . SER A 1 596 ? -0.181 20.780 6.821 1.00 87.31 596 SER A N 1
ATOM 4675 C CA . SER A 1 596 ? 0.461 21.975 6.249 1.00 87.31 596 SER A CA 1
ATOM 4676 C C . SER A 1 596 ? 0.054 22.175 4.789 1.00 87.31 596 SER A C 1
ATOM 4678 O O . SER A 1 596 ? -0.347 21.227 4.121 1.00 87.31 596 SER A O 1
ATOM 4680 N N . ARG A 1 597 ? 0.141 23.398 4.262 1.00 84.38 597 ARG A N 1
ATOM 4681 C CA . ARG A 1 597 ? -0.130 23.668 2.837 1.00 84.38 597 ARG A CA 1
ATOM 4682 C C . ARG A 1 597 ? 1.071 23.260 1.966 1.00 84.38 597 ARG A C 1
ATOM 4684 O O . ARG A 1 597 ? 2.204 23.435 2.416 1.00 84.38 597 ARG A O 1
ATOM 4691 N N . PRO A 1 598 ? 0.869 22.757 0.732 1.00 83.62 598 PRO A N 1
ATOM 4692 C CA . PRO A 1 598 ? 1.958 22.633 -0.232 1.00 83.62 598 PRO A CA 1
ATOM 4693 C C . PRO A 1 598 ? 2.477 24.028 -0.648 1.00 83.62 598 PRO A C 1
ATOM 4695 O O . PRO A 1 598 ? 1.764 25.020 -0.468 1.00 83.62 598 PRO A O 1
ATOM 4698 N N . PRO A 1 599 ? 3.704 24.141 -1.202 1.00 79.06 599 PRO A N 1
ATOM 4699 C CA . PRO A 1 599 ? 4.330 25.440 -1.483 1.00 79.06 599 PRO A CA 1
ATOM 4700 C C . PRO A 1 599 ? 3.524 26.312 -2.455 1.00 79.06 599 PRO A C 1
ATOM 4702 O O . PRO A 1 599 ? 3.396 27.518 -2.257 1.00 79.06 599 PRO A O 1
ATOM 4705 N N . SER A 1 600 ? 2.955 25.684 -3.483 1.00 79.81 600 SER A N 1
ATOM 4706 C CA . SER A 1 600 ? 1.992 26.250 -4.426 1.00 79.81 600 SER A CA 1
ATOM 4707 C C . SER A 1 600 ? 0.599 25.720 -4.081 1.00 79.81 600 SER A C 1
ATOM 4709 O O . SER A 1 600 ? 0.354 24.515 -4.138 1.00 79.81 600 SER A O 1
ATOM 4711 N N . TRP A 1 601 ? -0.323 26.608 -3.701 1.00 84.44 601 TRP A N 1
ATOM 4712 C CA . TRP A 1 601 ? -1.688 26.228 -3.328 1.00 84.44 601 TRP A CA 1
ATOM 4713 C C . TRP A 1 601 ? -2.691 27.378 -3.577 1.00 84.44 601 TRP A C 1
ATOM 4715 O O . TRP A 1 601 ? -2.305 28.549 -3.596 1.00 84.44 601 TRP A O 1
ATOM 4725 N N . THR A 1 602 ? -3.978 27.065 -3.772 1.00 83.81 602 THR A N 1
ATOM 4726 C CA . THR A 1 602 ? -5.080 28.042 -3.926 1.00 83.81 602 THR A CA 1
ATOM 4727 C C . THR A 1 602 ? -6.395 27.510 -3.346 1.00 83.81 602 THR A C 1
ATOM 4729 O O . THR A 1 602 ? -6.726 26.361 -3.623 1.00 83.81 602 THR A O 1
ATOM 4732 N N . ASP A 1 603 ? -7.201 28.337 -2.665 1.00 79.50 603 ASP A N 1
ATOM 4733 C CA . ASP A 1 603 ? -8.538 27.941 -2.161 1.00 79.50 603 ASP A CA 1
ATOM 4734 C C . ASP A 1 603 ? -9.553 27.606 -3.279 1.00 79.50 603 ASP A C 1
ATOM 4736 O O . ASP A 1 603 ? -10.531 26.900 -3.053 1.00 79.50 603 ASP A O 1
ATOM 4740 N N . SER A 1 604 ? -9.349 28.117 -4.498 1.00 82.25 604 SER A N 1
ATOM 4741 C CA . SER A 1 604 ? -10.303 27.987 -5.608 1.00 82.25 604 SER A CA 1
ATOM 4742 C C . SER A 1 604 ? -10.466 26.537 -6.083 1.00 82.25 604 SER A C 1
ATOM 4744 O O . SER A 1 604 ? -9.527 25.967 -6.643 1.00 82.25 604 SER A O 1
ATOM 4746 N N . ILE A 1 605 ? -11.671 25.973 -5.924 1.00 85.44 605 ILE A N 1
ATOM 4747 C CA . ILE A 1 605 ? -11.991 24.593 -6.330 1.00 85.44 605 ILE A CA 1
ATOM 4748 C C . ILE A 1 605 ? -11.736 24.395 -7.834 1.00 85.44 605 ILE A C 1
ATOM 4750 O O . ILE A 1 605 ? -12.226 25.172 -8.657 1.00 85.44 605 ILE A O 1
ATOM 4754 N N . ARG A 1 606 ? -11.009 23.332 -8.193 1.00 84.88 606 ARG A N 1
ATOM 4755 C CA . ARG A 1 606 ? -10.704 22.933 -9.578 1.00 84.88 606 ARG A CA 1
ATOM 4756 C C . ARG A 1 606 ? -11.454 21.655 -9.966 1.00 84.88 606 ARG A C 1
ATOM 4758 O O . ARG A 1 606 ? -11.772 20.828 -9.114 1.00 84.88 606 ARG A O 1
ATOM 4765 N N . LEU A 1 607 ? -11.662 21.457 -11.268 1.00 82.56 607 LEU A N 1
ATOM 4766 C CA . LEU A 1 607 ? -12.039 20.160 -11.838 1.00 82.56 607 LEU A CA 1
ATOM 4767 C C . LEU A 1 607 ? -10.790 19.498 -12.426 1.00 82.56 607 LEU A C 1
ATOM 4769 O O . LEU A 1 607 ? -10.154 20.042 -13.332 1.00 82.56 607 LEU A O 1
ATOM 4773 N N . GLY A 1 608 ? -10.414 18.337 -11.896 1.00 72.88 608 GLY A N 1
ATOM 4774 C CA . GLY A 1 608 ? -9.252 17.590 -12.355 1.00 72.88 608 GLY A CA 1
ATOM 4775 C C . GLY A 1 608 ? -9.578 16.759 -13.591 1.00 72.88 608 GLY A C 1
ATOM 4776 O O . GLY A 1 608 ? -10.268 15.748 -13.495 1.00 72.88 608 GLY A O 1
ATOM 4777 N N . LYS A 1 609 ? -9.011 17.138 -14.746 1.00 64.56 609 LYS A N 1
ATOM 4778 C CA . LYS A 1 609 ? -8.952 16.262 -15.936 1.00 64.56 609 LYS A CA 1
ATOM 4779 C C . LYS A 1 609 ? -8.107 15.003 -15.687 1.00 64.56 609 LYS A C 1
ATOM 4781 O O . LYS A 1 609 ? -8.295 13.992 -16.350 1.00 64.56 609 LYS A O 1
ATOM 4786 N N . SER A 1 610 ? -7.172 15.092 -14.740 1.00 65.19 610 SER A N 1
ATOM 4787 C CA . SER A 1 610 ? -6.297 14.011 -14.290 1.00 65.19 610 SER A CA 1
ATOM 4788 C C . SER A 1 610 ? -6.788 13.491 -12.917 1.00 65.19 610 SER A C 1
ATOM 4790 O O . SER A 1 610 ? -7.031 14.325 -12.041 1.00 65.19 610 SER A O 1
ATOM 4792 N N . PRO A 1 611 ? -6.975 12.171 -12.695 1.00 56.97 611 PRO A N 1
ATOM 4793 C CA . PRO A 1 611 ? -7.710 11.658 -11.525 1.00 56.97 611 PRO A CA 1
ATOM 4794 C C . PRO A 1 611 ? -7.145 11.672 -10.083 1.00 56.97 611 PRO A C 1
ATOM 4796 O O . PRO A 1 611 ? -7.942 11.461 -9.176 1.00 56.97 611 PRO A O 1
ATOM 4799 N N . TYR A 1 612 ? -5.877 11.806 -9.678 1.00 68.62 612 TYR A N 1
ATOM 4800 C CA . TYR A 1 612 ? -4.595 12.254 -10.245 1.00 68.62 612 TYR A CA 1
ATOM 4801 C C . TYR A 1 612 ? -4.368 13.775 -10.478 1.00 68.62 612 TYR A C 1
ATOM 4803 O O . TYR A 1 612 ? -3.615 14.116 -11.392 1.00 68.62 612 TYR A O 1
ATOM 4811 N N . PRO A 1 613 ? -4.922 14.719 -9.683 1.00 74.19 613 PRO A N 1
ATOM 4812 C CA . PRO A 1 613 ? -4.605 16.149 -9.789 1.00 74.19 613 PRO A CA 1
ATOM 4813 C C . PRO A 1 613 ? -3.390 16.564 -8.935 1.00 74.19 613 PRO A C 1
ATOM 4815 O O . PRO A 1 613 ? -3.144 17.752 -8.728 1.00 74.19 613 PRO A O 1
ATOM 4818 N N . GLU A 1 614 ? -2.685 15.594 -8.355 1.00 82.06 614 GLU A N 1
ATOM 4819 C CA . GLU A 1 614 ? -1.648 15.817 -7.355 1.00 82.06 614 GLU A CA 1
ATOM 4820 C C . GLU A 1 614 ? -0.333 16.259 -8.007 1.00 82.06 614 GLU A C 1
ATOM 4822 O O . GLU A 1 614 ? 0.205 15.594 -8.894 1.00 82.06 614 GLU A O 1
ATOM 4827 N N . ALA A 1 615 ? 0.213 17.373 -7.529 1.00 84.38 615 ALA A N 1
ATOM 4828 C CA . ALA A 1 615 ? 1.574 17.779 -7.814 1.00 84.38 615 ALA A CA 1
ATOM 4829 C C . ALA A 1 615 ? 2.551 17.046 -6.882 1.00 84.38 615 ALA A C 1
ATOM 4831 O O . ALA A 1 615 ? 2.218 16.692 -5.746 1.00 84.38 615 ALA A O 1
ATOM 4832 N N . PHE A 1 616 ? 3.771 16.831 -7.371 1.00 84.50 616 PHE A N 1
ATOM 4833 C CA . PHE A 1 616 ? 4.827 16.132 -6.646 1.00 84.50 616 PHE A CA 1
ATOM 4834 C C . PHE A 1 616 ? 6.035 17.049 -6.422 1.00 84.50 616 PHE A C 1
ATOM 4836 O O . PHE A 1 616 ? 6.374 17.890 -7.263 1.00 84.50 616 PHE A O 1
ATOM 4843 N N . TRP A 1 617 ? 6.710 16.845 -5.292 1.00 85.19 617 TRP A N 1
ATOM 4844 C CA . TRP A 1 617 ? 8.036 17.378 -4.996 1.00 85.19 617 TRP A CA 1
ATOM 4845 C C . TRP A 1 617 ? 8.923 16.199 -4.560 1.00 85.19 617 TRP A C 1
ATOM 4847 O O . TRP A 1 617 ? 8.747 15.666 -3.459 1.00 85.19 617 TRP A O 1
ATOM 4857 N N . PRO A 1 618 ? 9.831 15.741 -5.439 1.00 77.75 618 PRO A N 1
ATOM 4858 C CA . PRO A 1 618 ? 10.831 14.726 -5.121 1.00 77.75 618 PRO A CA 1
ATOM 4859 C C . PRO A 1 618 ? 11.694 15.081 -3.907 1.00 77.75 618 PRO A C 1
ATOM 4861 O O . PRO A 1 618 ? 12.038 16.247 -3.715 1.00 77.75 618 PRO A O 1
ATOM 4864 N N . CYS A 1 619 ? 12.052 14.086 -3.090 1.00 78.81 619 CYS A N 1
ATOM 4865 C CA . CYS A 1 619 ? 12.913 14.254 -1.916 1.00 78.81 619 CYS A CA 1
ATOM 4866 C C . CYS A 1 619 ? 13.937 13.110 -1.823 1.00 78.81 619 CYS A C 1
ATOM 4868 O O . CYS A 1 619 ? 13.576 11.931 -1.828 1.00 78.81 619 CYS A O 1
ATOM 4870 N N . GLY A 1 620 ? 15.225 13.447 -1.704 1.00 71.56 620 GLY A N 1
ATOM 4871 C CA . GLY A 1 620 ? 16.297 12.454 -1.536 1.00 71.56 620 GLY A CA 1
ATOM 4872 C C . GLY A 1 620 ? 16.238 11.703 -0.199 1.00 71.56 620 GLY A C 1
ATOM 4873 O O . GLY A 1 620 ? 16.757 10.596 -0.087 1.00 71.56 620 GLY A O 1
ATOM 4874 N N . ASP A 1 621 ? 15.562 12.274 0.798 1.00 77.12 621 ASP A N 1
ATOM 4875 C CA . ASP A 1 621 ? 15.451 11.742 2.154 1.00 77.12 621 ASP A CA 1
ATOM 4876 C C . ASP A 1 621 ? 14.107 12.117 2.815 1.00 77.12 621 ASP A C 1
ATOM 4878 O O . ASP A 1 621 ? 13.307 12.890 2.275 1.00 77.12 621 ASP A O 1
ATOM 4882 N N . VAL A 1 622 ? 13.848 11.539 3.992 1.00 79.19 622 VAL A N 1
ATOM 4883 C CA . VAL A 1 622 ? 12.566 11.685 4.698 1.00 79.19 622 VAL A CA 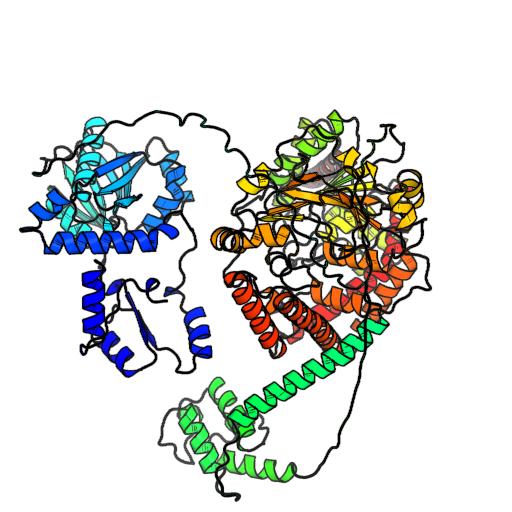1
ATOM 4884 C C . VAL A 1 622 ? 12.443 13.015 5.439 1.00 79.19 622 VAL A C 1
ATOM 4886 O O . VAL A 1 622 ? 11.337 13.534 5.547 1.00 79.19 622 VAL A O 1
ATOM 4889 N N . ASP A 1 623 ? 13.545 13.590 5.912 1.00 82.56 623 ASP A N 1
ATOM 4890 C CA . ASP A 1 623 ? 13.540 14.814 6.709 1.00 82.56 623 ASP A CA 1
ATOM 4891 C C . ASP A 1 623 ? 13.320 16.038 5.805 1.00 82.56 623 ASP A C 1
ATOM 4893 O O . ASP A 1 623 ? 12.537 16.924 6.151 1.00 82.56 623 ASP A O 1
ATOM 4897 N N . SER A 1 624 ? 13.881 16.026 4.589 1.00 83.81 624 SER A N 1
ATOM 4898 C CA . SER A 1 624 ? 13.557 16.965 3.505 1.00 83.81 624 SER A CA 1
ATOM 4899 C C . SER A 1 624 ? 12.075 16.935 3.121 1.00 83.81 624 SER A C 1
ATOM 4901 O O . SER A 1 624 ? 11.476 17.989 2.909 1.00 83.81 624 SER A O 1
ATOM 4903 N N . ALA A 1 625 ? 11.451 15.753 3.076 1.00 84.75 625 ALA A N 1
ATOM 4904 C CA . ALA A 1 625 ? 10.016 15.630 2.816 1.00 84.75 625 ALA A CA 1
ATOM 4905 C C . ALA A 1 625 ? 9.174 16.137 4.004 1.00 84.75 625 ALA A C 1
ATOM 4907 O O . ALA A 1 625 ? 8.282 16.970 3.836 1.00 84.75 625 ALA A O 1
ATOM 4908 N N . LEU A 1 626 ? 9.489 15.701 5.227 1.00 85.31 626 LEU A N 1
ATOM 4909 C CA . LEU A 1 626 ? 8.811 16.137 6.454 1.00 85.31 626 LEU A CA 1
ATOM 4910 C C . LEU A 1 626 ? 8.989 17.640 6.728 1.00 85.31 626 LEU A C 1
ATOM 4912 O O . LEU A 1 626 ? 8.148 18.246 7.392 1.00 85.31 626 LEU A O 1
ATOM 4916 N N . ALA A 1 627 ? 10.020 18.282 6.170 1.00 84.25 627 ALA A N 1
ATOM 4917 C CA . ALA A 1 627 ? 10.233 19.721 6.276 1.00 84.25 627 ALA A CA 1
ATOM 4918 C C . ALA A 1 627 ? 9.092 20.576 5.684 1.00 84.25 627 ALA A C 1
ATOM 4920 O O . ALA A 1 627 ? 9.018 21.763 6.021 1.00 84.25 627 ALA A O 1
ATOM 4921 N N . PHE A 1 628 ? 8.215 19.994 4.856 1.00 81.00 628 PHE A N 1
ATOM 4922 C CA . PHE A 1 628 ? 7.001 20.624 4.323 1.00 81.00 628 PHE A CA 1
ATOM 4923 C C . PHE A 1 628 ? 5.810 20.555 5.300 1.00 81.00 628 PHE A C 1
ATOM 4925 O O . PHE A 1 628 ? 4.883 21.351 5.181 1.00 81.00 628 PHE A O 1
ATOM 4932 N N . ALA A 1 629 ? 5.817 19.624 6.261 1.00 76.19 629 ALA A N 1
ATOM 4933 C CA . ALA A 1 629 ? 4.686 19.316 7.138 1.00 76.19 629 ALA A CA 1
ATOM 4934 C C . ALA A 1 629 ? 5.002 19.647 8.610 1.00 76.19 629 ALA A C 1
ATOM 4936 O O . ALA A 1 629 ? 5.244 18.772 9.445 1.00 76.19 629 ALA A O 1
ATOM 4937 N N . LYS A 1 630 ? 5.054 20.953 8.903 1.00 67.19 630 LYS A N 1
ATOM 4938 C CA . LYS A 1 630 ? 5.503 21.521 10.190 1.00 67.19 630 LYS A CA 1
ATOM 4939 C C . LYS A 1 630 ? 4.388 22.131 11.040 1.00 67.19 630 LYS A C 1
ATOM 4941 O O . LYS A 1 630 ? 4.538 22.186 12.258 1.00 67.19 630 LYS A O 1
ATOM 4946 N N . ASP A 1 631 ? 3.313 22.607 10.419 1.00 68.12 631 ASP A N 1
ATOM 4947 C CA . ASP A 1 631 ? 2.176 23.216 11.112 1.00 68.12 631 ASP A CA 1
ATOM 4948 C C . ASP A 1 631 ? 1.217 22.134 11.642 1.00 68.12 631 ASP A C 1
ATOM 4950 O O . ASP A 1 631 ? 1.082 21.060 11.060 1.00 68.12 631 ASP A O 1
ATOM 4954 N N . GLY A 1 632 ? 0.567 22.409 12.770 1.00 64.81 632 GLY A N 1
ATOM 4955 C CA . GLY A 1 632 ? -0.471 21.570 13.373 1.00 64.81 632 GLY A CA 1
ATOM 4956 C C . GLY A 1 632 ? -1.695 22.358 13.846 1.00 64.81 632 GLY A C 1
ATOM 4957 O O . GLY A 1 632 ? -2.554 21.782 14.505 1.00 64.81 632 GLY A O 1
ATOM 4958 N N . SER A 1 633 ? -1.761 23.658 13.535 1.00 75.75 633 SER A N 1
ATOM 4959 C CA . SER A 1 633 ? -2.784 24.603 14.009 1.00 75.75 633 SER A CA 1
ATOM 4960 C C . SER A 1 633 ? -4.039 24.685 13.129 1.00 75.75 633 SER A C 1
ATOM 4962 O O . SER A 1 633 ? -4.995 25.383 13.475 1.00 75.75 633 SER A O 1
ATOM 4964 N N . LEU A 1 634 ? -4.043 23.998 11.981 1.00 85.06 634 LEU A N 1
ATOM 4965 C CA . LEU A 1 634 ? -5.203 23.922 11.096 1.00 85.06 634 LEU A CA 1
ATOM 4966 C C . LEU A 1 634 ? -6.175 22.837 11.569 1.00 85.06 634 LEU A C 1
ATOM 4968 O O . LEU A 1 634 ? -5.765 21.747 11.966 1.00 85.06 634 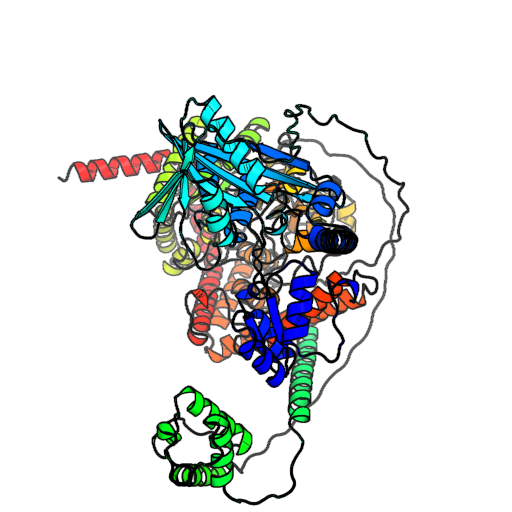LEU A O 1
ATOM 4972 N N . ASP A 1 635 ? -7.467 23.116 11.421 1.00 89.88 635 ASP A N 1
ATOM 4973 C CA . ASP A 1 635 ? -8.555 22.184 11.713 1.00 89.88 635 ASP A CA 1
ATOM 4974 C C . ASP A 1 635 ? -8.599 21.050 10.685 1.00 89.88 635 ASP A C 1
ATOM 4976 O O . ASP A 1 635 ? -9.306 21.133 9.685 1.00 89.88 635 ASP A O 1
ATOM 4980 N N . PHE A 1 636 ? -7.807 19.997 10.895 1.00 89.69 636 PHE A N 1
ATOM 4981 C CA . PHE A 1 636 ? -7.648 18.936 9.906 1.00 89.69 636 PHE A CA 1
ATOM 4982 C C . PHE A 1 636 ? -8.954 18.183 9.656 1.00 89.69 636 PHE A C 1
ATOM 4984 O O . PHE A 1 636 ? -9.319 17.918 8.512 1.00 89.69 636 PHE A O 1
ATOM 4991 N N . ILE A 1 637 ? -9.669 17.866 10.736 1.00 90.62 637 ILE A N 1
ATOM 4992 C CA . ILE A 1 637 ? -10.942 17.148 10.676 1.00 90.62 637 ILE A CA 1
ATOM 4993 C C . ILE A 1 637 ? -11.977 18.020 9.959 1.00 90.62 637 ILE A C 1
ATOM 4995 O O . ILE A 1 637 ? -12.620 17.547 9.024 1.00 90.62 637 ILE A O 1
ATOM 4999 N N . GLY A 1 638 ? -12.068 19.307 10.309 1.00 90.12 638 GLY A N 1
ATOM 5000 C CA . GLY A 1 638 ? -12.933 20.269 9.630 1.00 90.12 638 GLY A CA 1
ATOM 5001 C C . GLY A 1 638 ? -12.584 20.480 8.154 1.00 90.12 638 GLY A C 1
ATOM 5002 O O . GLY A 1 638 ? -13.492 20.624 7.349 1.00 90.12 638 GLY A O 1
ATOM 5003 N N . LEU A 1 639 ? -11.303 20.440 7.771 1.00 88.00 639 LEU A N 1
ATOM 5004 C CA . LEU A 1 639 ? -10.847 20.589 6.380 1.00 88.00 639 LEU A CA 1
ATOM 5005 C C . LEU A 1 639 ? -11.152 19.373 5.490 1.00 88.00 639 LEU A C 1
ATOM 5007 O O . LEU A 1 639 ? -11.303 19.525 4.277 1.00 88.00 639 LEU A O 1
ATOM 5011 N N . VAL A 1 640 ? -11.243 18.169 6.064 1.00 89.69 640 VAL A N 1
ATOM 5012 C CA . VAL A 1 640 ? -11.737 16.978 5.350 1.00 89.69 640 VAL A CA 1
ATOM 5013 C C . VAL A 1 640 ? -13.265 17.019 5.256 1.00 89.69 640 VAL A C 1
ATOM 5015 O O . VAL A 1 640 ? -13.837 16.820 4.183 1.00 89.69 640 VAL A O 1
ATOM 5018 N N . ASP A 1 641 ? -13.921 17.330 6.372 1.00 88.44 641 ASP A N 1
ATOM 5019 C CA . ASP A 1 641 ? -15.377 17.420 6.502 1.00 88.44 641 ASP A CA 1
ATOM 5020 C C . ASP A 1 641 ? -15.998 18.583 5.704 1.00 88.44 641 ASP A C 1
ATOM 5022 O O . ASP A 1 641 ? -17.166 18.521 5.327 1.00 88.44 641 ASP A O 1
ATOM 5026 N N . GLU A 1 642 ? -15.208 19.617 5.382 1.00 87.25 642 GLU A N 1
ATOM 5027 C CA . GLU A 1 642 ? -15.622 20.778 4.588 1.00 87.25 642 GLU A CA 1
ATOM 5028 C C . GLU A 1 642 ? -16.238 20.363 3.250 1.00 87.25 642 GLU A C 1
ATOM 5030 O O . GLU A 1 642 ? -17.232 20.962 2.845 1.00 87.25 642 GLU A O 1
ATOM 5035 N N . TYR A 1 643 ? -15.687 19.343 2.585 1.00 87.56 643 TYR A N 1
ATOM 5036 C CA . TYR A 1 643 ? -16.125 18.881 1.261 1.00 87.56 643 TYR A CA 1
ATOM 5037 C C . TYR A 1 643 ? -16.854 17.538 1.297 1.00 87.56 643 TYR A C 1
ATOM 5039 O O . TYR A 1 643 ? -17.679 17.271 0.422 1.00 87.56 643 TYR A O 1
ATOM 5047 N N . LEU A 1 644 ? -16.544 16.688 2.278 1.00 90.50 644 LEU A N 1
ATOM 5048 C CA . LEU A 1 644 ? -17.031 15.314 2.343 1.00 90.50 644 LEU A CA 1
ATOM 5049 C C . LEU A 1 644 ? -18.565 15.267 2.405 1.00 90.50 644 LEU A C 1
ATOM 5051 O O . LEU A 1 644 ? -19.201 15.939 3.211 1.00 90.50 644 LEU A O 1
ATOM 5055 N N . GLY A 1 645 ? -19.177 14.469 1.539 1.00 88.88 645 GLY A N 1
ATOM 5056 C CA . GLY A 1 645 ? -20.622 14.280 1.473 1.00 88.88 645 GLY A CA 1
ATOM 5057 C C . GLY A 1 645 ? -21.439 15.422 0.863 1.00 88.88 645 GLY A C 1
ATOM 5058 O O . GLY A 1 645 ? -22.660 15.278 0.794 1.00 88.88 645 GLY A O 1
ATOM 5059 N N . ARG A 1 646 ? -20.821 16.527 0.412 1.00 88.56 646 ARG A N 1
ATOM 5060 C CA . ARG A 1 646 ? -21.530 17.569 -0.357 1.00 88.56 646 ARG A CA 1
ATOM 5061 C C . ARG A 1 646 ? -21.890 17.080 -1.754 1.00 88.56 646 ARG A C 1
ATOM 5063 O O . ARG A 1 646 ? -21.123 16.341 -2.370 1.00 88.56 646 ARG A O 1
ATOM 5070 N N . THR A 1 647 ? -23.016 17.551 -2.276 1.00 88.31 647 THR A N 1
ATOM 5071 C CA . THR A 1 647 ? -23.408 17.393 -3.682 1.00 88.31 647 THR A CA 1
ATOM 5072 C C . THR A 1 647 ? -22.667 18.373 -4.593 1.00 88.31 647 THR A C 1
ATOM 5074 O O . THR A 1 647 ? -22.268 19.470 -4.185 1.00 88.31 647 THR A O 1
ATOM 5077 N N . THR A 1 648 ? -22.535 18.026 -5.872 1.00 83.38 648 THR A N 1
ATOM 5078 C CA . THR A 1 648 ? -22.062 18.961 -6.898 1.00 83.38 648 THR A CA 1
ATOM 5079 C C . THR A 1 648 ? -22.965 20.186 -7.042 1.00 83.38 648 THR A C 1
ATOM 5081 O O . THR A 1 648 ? -22.432 21.272 -7.232 1.00 83.38 648 THR A O 1
ATOM 5084 N N . ALA A 1 649 ? -24.285 20.073 -6.866 1.00 82.88 649 ALA A N 1
ATOM 5085 C CA . ALA A 1 649 ? -25.216 21.204 -6.906 1.00 82.88 649 ALA A CA 1
ATOM 5086 C C . ALA A 1 649 ? -24.939 22.246 -5.802 1.00 82.88 649 ALA A C 1
ATOM 5088 O O . ALA A 1 649 ? -24.936 23.451 -6.070 1.00 82.88 649 ALA A O 1
ATOM 5089 N N . GLU A 1 650 ? -24.638 21.809 -4.575 1.00 85.06 650 GLU A N 1
ATOM 5090 C CA . GLU A 1 650 ? -24.242 22.707 -3.479 1.00 85.06 650 GLU A CA 1
ATOM 5091 C C . GLU A 1 650 ? -22.912 23.415 -3.777 1.00 85.06 650 GLU A C 1
ATOM 5093 O O . GLU A 1 650 ? -22.785 24.617 -3.539 1.00 85.06 650 GLU A O 1
ATOM 5098 N N . MET A 1 651 ? -21.935 22.698 -4.345 1.00 83.56 651 MET A N 1
ATOM 5099 C CA . MET A 1 651 ? -20.644 23.278 -4.739 1.00 83.56 651 MET A CA 1
ATOM 5100 C C . MET A 1 651 ? -20.776 24.240 -5.933 1.00 83.56 651 MET A C 1
ATOM 5102 O O . MET A 1 651 ? -20.161 25.302 -5.924 1.00 83.56 651 MET A O 1
ATOM 5106 N N . VAL A 1 652 ? -21.619 23.922 -6.921 1.00 81.69 652 VAL A N 1
ATOM 5107 C CA . VAL A 1 652 ? -21.970 24.780 -8.071 1.00 81.69 652 VAL A CA 1
ATOM 5108 C C . VAL A 1 652 ? -22.626 26.078 -7.615 1.00 81.69 652 VAL A C 1
ATOM 5110 O O . VAL A 1 652 ? -22.228 27.155 -8.054 1.00 81.69 652 VAL A O 1
ATOM 5113 N N . THR A 1 653 ? -23.575 25.993 -6.680 1.00 78.25 653 THR A N 1
ATOM 5114 C CA . THR A 1 653 ? -24.262 27.162 -6.104 1.00 78.25 653 THR A CA 1
ATOM 5115 C C . THR A 1 653 ? -23.285 28.116 -5.405 1.00 78.25 653 THR A C 1
ATOM 5117 O O . THR A 1 653 ? -23.515 29.322 -5.363 1.00 78.25 653 THR A O 1
ATOM 5120 N N . GLN A 1 654 ? -22.177 27.588 -4.876 1.00 73.25 654 GLN A N 1
ATOM 5121 C CA . GLN A 1 654 ? -21.131 28.356 -4.193 1.00 73.25 654 GLN A CA 1
ATOM 5122 C C . GLN A 1 654 ? -19.968 28.768 -5.116 1.00 73.25 654 GLN A C 1
ATOM 5124 O O . GLN A 1 654 ? -19.167 29.617 -4.729 1.00 73.25 654 GLN A O 1
ATOM 5129 N N . ASN A 1 655 ? -19.855 28.199 -6.322 1.00 77.00 655 ASN A N 1
ATOM 5130 C CA . ASN A 1 655 ? -18.741 28.444 -7.238 1.00 77.00 655 ASN A CA 1
ATOM 5131 C C . ASN A 1 655 ? -19.164 28.342 -8.726 1.00 77.00 655 ASN A C 1
ATOM 5133 O O . ASN A 1 655 ? -19.156 27.246 -9.300 1.00 77.00 655 ASN A O 1
ATOM 5137 N N . PRO A 1 656 ? -19.443 29.482 -9.396 1.00 73.88 656 PRO A N 1
ATOM 5138 C CA . PRO A 1 656 ? -19.855 29.522 -10.803 1.00 73.88 656 PRO A CA 1
ATOM 5139 C C . PRO A 1 656 ? -18.888 28.859 -11.797 1.00 73.88 656 PRO A C 1
ATOM 5141 O O . PRO A 1 656 ? -19.336 28.353 -12.821 1.00 73.88 656 PRO A O 1
ATOM 5144 N N . TYR A 1 657 ? -17.584 28.777 -11.497 1.00 78.06 657 TYR A N 1
ATOM 5145 C CA . TYR A 1 657 ? -16.613 28.080 -12.358 1.00 78.06 657 TYR A CA 1
ATOM 5146 C C . TYR A 1 657 ? -16.948 26.588 -12.538 1.00 78.06 657 TYR A C 1
ATOM 5148 O O . TYR A 1 657 ? -16.653 26.010 -13.585 1.00 78.06 657 TYR A O 1
ATOM 5156 N N . LEU A 1 658 ? -17.577 25.965 -11.532 1.00 75.50 658 LEU A N 1
ATOM 5157 C CA . LEU A 1 658 ? -18.036 24.576 -11.606 1.00 75.50 658 LEU A CA 1
ATOM 5158 C C . LEU A 1 658 ? -19.308 24.448 -12.460 1.00 75.50 658 LEU A C 1
ATOM 5160 O O . LEU A 1 658 ? -19.460 23.454 -13.165 1.00 75.50 658 LEU A O 1
ATOM 5164 N N . ALA A 1 659 ? -20.185 25.460 -12.443 1.00 71.81 659 ALA A N 1
ATOM 5165 C CA . ALA A 1 659 ? -21.426 25.485 -13.223 1.00 71.81 659 ALA A CA 1
ATOM 5166 C C . ALA A 1 659 ? -21.166 25.393 -14.737 1.00 71.81 659 ALA A C 1
ATOM 5168 O O . ALA A 1 659 ? -21.888 24.709 -15.453 1.00 71.81 659 ALA A O 1
ATOM 5169 N N . GLU A 1 660 ? -20.109 26.060 -15.208 1.00 72.12 660 GLU A N 1
ATOM 5170 C CA . GLU A 1 660 ? -19.709 26.111 -16.622 1.00 72.12 660 GLU A CA 1
ATOM 5171 C C . GLU A 1 660 ? -18.967 24.856 -17.119 1.00 72.12 660 GLU A C 1
ATOM 5173 O O . GLU A 1 660 ? -18.662 24.768 -18.308 1.00 72.12 660 GLU A O 1
ATOM 5178 N N . ARG A 1 661 ? -18.564 23.939 -16.223 1.00 72.25 661 ARG A N 1
ATOM 5179 C CA . ARG A 1 661 ? -17.536 22.919 -16.522 1.00 72.25 661 ARG A CA 1
ATOM 5180 C C . ARG A 1 661 ? -17.810 21.507 -15.991 1.00 72.25 661 ARG A C 1
ATOM 5182 O O . ARG A 1 661 ? -17.015 20.608 -16.260 1.00 72.25 661 ARG A O 1
ATOM 5189 N N . LEU A 1 662 ? -18.869 21.296 -15.211 1.00 74.19 662 LEU A N 1
ATOM 5190 C CA . LEU A 1 662 ? -19.224 19.972 -14.691 1.00 74.19 662 LEU A CA 1
ATOM 5191 C C . LEU A 1 662 ? -19.980 19.134 -15.730 1.00 74.19 662 LEU A C 1
ATOM 5193 O O . LEU A 1 662 ? -21.209 19.135 -15.773 1.00 74.19 662 LEU A O 1
ATOM 5197 N N . ASP A 1 663 ? -19.234 18.347 -16.505 1.00 61.84 663 ASP A N 1
ATOM 5198 C CA . ASP A 1 663 ? -19.793 17.268 -17.323 1.00 61.84 663 ASP A CA 1
ATOM 5199 C C . ASP A 1 663 ? -20.228 16.086 -16.430 1.00 61.84 663 ASP A C 1
ATOM 5201 O O . ASP A 1 663 ? -19.443 15.196 -16.073 1.00 61.84 663 ASP A O 1
ATOM 5205 N N . GLY A 1 664 ? -21.502 16.077 -16.029 1.00 59.75 664 GLY A N 1
ATOM 5206 C CA . GLY A 1 664 ? -22.106 14.959 -15.306 1.00 59.75 664 GLY A CA 1
ATOM 5207 C C . GLY A 1 664 ? -23.383 15.291 -14.523 1.00 59.75 664 GLY A C 1
ATOM 5208 O O . GLY A 1 664 ? -23.889 16.412 -14.591 1.00 59.75 664 GLY A O 1
ATOM 5209 N N . PRO A 1 665 ? -23.910 14.313 -13.761 1.00 59.28 665 PRO A N 1
ATOM 5210 C CA . PRO A 1 665 ? -25.061 14.508 -12.883 1.00 59.28 665 PRO A CA 1
ATOM 5211 C C . PRO A 1 665 ? -24.731 15.497 -11.756 1.00 59.28 665 PRO A C 1
ATOM 5213 O O . PRO A 1 665 ? -23.738 15.322 -11.049 1.00 59.28 665 PRO A O 1
ATOM 5216 N N . GLN A 1 666 ? -25.553 16.538 -11.580 1.00 67.44 666 GLN A N 1
ATOM 5217 C CA . GLN A 1 666 ? -25.311 17.575 -10.564 1.00 67.44 666 GLN A CA 1
ATOM 5218 C C . GLN A 1 666 ? -25.719 17.148 -9.139 1.00 67.44 666 GLN A C 1
ATOM 5220 O O . GLN A 1 666 ? -25.343 17.808 -8.171 1.00 67.44 666 GLN A O 1
ATOM 5225 N N . ASP A 1 667 ? -26.415 16.025 -8.984 1.00 73.56 667 ASP A N 1
ATOM 5226 C CA . ASP A 1 667 ? -26.799 15.398 -7.714 1.00 73.56 667 ASP A CA 1
ATOM 5227 C C . ASP A 1 667 ? -25.699 14.519 -7.081 1.00 73.56 667 ASP A C 1
ATOM 5229 O O . ASP A 1 667 ? -25.802 14.162 -5.905 1.00 73.56 667 ASP A O 1
ATOM 5233 N N . GLY A 1 668 ? -24.631 14.201 -7.823 1.00 82.56 668 GLY A N 1
ATOM 5234 C CA . GLY A 1 668 ? -23.508 13.386 -7.346 1.00 82.56 668 GLY A CA 1
ATOM 5235 C C . GLY A 1 668 ? -22.788 13.977 -6.129 1.00 82.56 668 GLY A C 1
ATOM 5236 O O . GLY A 1 668 ? -22.611 15.192 -6.031 1.00 82.56 668 GLY A O 1
ATOM 5237 N N . ARG A 1 669 ? -22.344 13.127 -5.195 1.00 88.69 669 ARG A N 1
ATOM 5238 C CA . ARG A 1 669 ? -21.698 13.546 -3.937 1.00 88.69 669 ARG A CA 1
ATOM 5239 C C . ARG A 1 669 ? -20.195 13.303 -3.911 1.00 88.69 669 ARG A C 1
ATOM 5241 O O . ARG A 1 669 ? -19.674 12.414 -4.577 1.00 88.69 669 ARG A O 1
ATOM 5248 N N . VAL A 1 670 ? -19.501 14.055 -3.060 1.00 90.50 670 VAL A N 1
ATOM 5249 C CA . VAL A 1 670 ? -18.119 13.770 -2.653 1.00 90.50 670 VAL A CA 1
ATOM 5250 C C . VAL A 1 670 ? -18.119 12.589 -1.675 1.00 90.50 670 VAL A C 1
ATOM 5252 O O . VAL A 1 670 ? -18.278 12.784 -0.474 1.00 90.50 670 VAL A O 1
ATOM 5255 N N . LEU A 1 671 ? -17.951 11.356 -2.157 1.00 91.31 671 LEU A N 1
ATOM 5256 C CA . LEU A 1 671 ? -17.877 10.178 -1.271 1.00 91.31 671 LEU A CA 1
ATOM 5257 C C . LEU A 1 671 ? -16.503 10.001 -0.622 1.00 91.31 671 LEU A C 1
ATOM 5259 O O . LEU A 1 671 ? -16.383 9.300 0.380 1.00 91.31 671 LEU A O 1
ATOM 5263 N N . MET A 1 672 ? -15.471 10.607 -1.209 1.00 90.88 672 MET A N 1
ATOM 5264 C CA . MET A 1 672 ? -14.079 10.431 -0.813 1.00 90.88 672 MET A CA 1
ATOM 5265 C C . MET A 1 672 ? -13.366 11.782 -0.746 1.00 90.88 672 MET A C 1
ATOM 5267 O O . MET A 1 672 ? -13.477 12.582 -1.675 1.00 90.88 672 MET A O 1
ATOM 5271 N N . ALA A 1 673 ? -12.597 12.012 0.317 1.00 91.19 673 ALA A N 1
ATOM 5272 C CA . ALA A 1 673 ? -11.758 13.194 0.484 1.00 91.19 673 ALA A CA 1
ATOM 5273 C C . ALA A 1 673 ? -10.323 12.787 0.868 1.00 91.19 673 ALA A C 1
ATOM 5275 O O . ALA A 1 673 ? -10.110 12.142 1.897 1.00 91.19 673 ALA A O 1
ATOM 5276 N N . THR A 1 674 ? -9.338 13.145 0.039 1.00 89.31 674 THR A N 1
ATOM 5277 C CA . THR A 1 674 ? -7.940 12.693 0.156 1.00 89.31 674 THR A CA 1
ATOM 5278 C C . THR A 1 674 ? -6.975 13.871 0.318 1.00 89.31 674 THR A C 1
ATOM 5280 O O . THR A 1 674 ? -6.814 14.653 -0.622 1.00 89.31 674 THR A O 1
ATOM 5283 N N . PRO A 1 675 ? -6.306 14.031 1.473 1.00 89.62 675 PRO A N 1
ATOM 5284 C CA . PRO A 1 675 ? -5.201 14.974 1.620 1.00 89.62 675 PRO A CA 1
ATOM 5285 C C . PRO A 1 675 ? -3.926 14.446 0.947 1.00 89.62 675 PRO A C 1
ATOM 5287 O O . PRO A 1 675 ? -3.779 13.252 0.677 1.00 89.62 675 PRO A O 1
ATOM 5290 N N . GLY A 1 676 ? -2.978 15.351 0.734 1.00 88.06 676 GLY A N 1
ATOM 5291 C CA . GLY A 1 676 ? -1.611 15.021 0.371 1.00 88.06 676 GLY A CA 1
ATOM 5292 C C . GLY A 1 676 ? -0.783 14.442 1.525 1.00 88.06 676 GLY A C 1
ATOM 5293 O O . GLY A 1 676 ? -1.168 14.454 2.696 1.00 88.06 676 GLY A O 1
ATOM 5294 N N . ILE A 1 677 ? 0.406 13.952 1.182 1.00 87.81 677 ILE A N 1
ATOM 5295 C CA . ILE A 1 677 ? 1.315 13.223 2.072 1.00 87.81 677 ILE A CA 1
ATOM 5296 C C . ILE A 1 677 ? 2.718 13.826 1.981 1.00 87.81 677 ILE A C 1
ATOM 5298 O O . ILE A 1 677 ? 3.172 14.168 0.888 1.00 87.81 677 ILE A O 1
ATOM 5302 N N . ALA A 1 678 ? 3.417 13.904 3.115 1.00 89.19 678 ALA A N 1
ATOM 5303 C CA . ALA A 1 678 ? 4.834 14.254 3.196 1.00 89.19 678 ALA A CA 1
ATOM 5304 C C . ALA A 1 678 ? 5.601 13.221 4.044 1.00 89.19 678 ALA A C 1
ATOM 5306 O O . ALA A 1 678 ? 5.278 13.027 5.213 1.00 89.19 678 ALA A O 1
ATOM 5307 N N . GLY A 1 679 ? 6.614 12.555 3.490 1.00 87.12 679 GLY A N 1
ATOM 5308 C CA . GLY A 1 679 ? 7.456 11.594 4.219 1.00 87.12 679 GLY A CA 1
ATOM 5309 C C . GLY A 1 679 ? 7.665 10.291 3.451 1.00 87.12 679 GLY A C 1
ATOM 5310 O O . GLY A 1 679 ? 7.755 10.309 2.227 1.00 87.12 679 GLY A O 1
ATOM 5311 N N . ASP A 1 680 ? 7.739 9.167 4.171 1.00 80.44 680 ASP A N 1
ATOM 5312 C CA . ASP A 1 680 ? 7.827 7.809 3.605 1.00 80.44 680 ASP A CA 1
ATOM 5313 C C . ASP A 1 680 ? 6.493 7.063 3.828 1.00 80.44 680 ASP A C 1
ATOM 5315 O O . ASP A 1 680 ? 6.319 6.449 4.891 1.00 80.44 680 ASP A O 1
ATOM 5319 N N . PRO A 1 681 ? 5.563 7.090 2.850 1.00 69.06 681 PRO A N 1
ATOM 5320 C CA . PRO A 1 681 ? 4.292 6.354 2.879 1.00 69.06 681 PRO A CA 1
ATOM 5321 C C . PRO A 1 681 ? 4.427 4.829 2.691 1.00 69.06 681 PRO A C 1
ATOM 5323 O O . PRO A 1 681 ? 3.442 4.142 2.435 1.00 69.06 681 PRO A O 1
ATOM 5326 N N . GLY A 1 682 ? 5.633 4.261 2.808 1.00 59.66 682 GLY A N 1
ATOM 5327 C CA . GLY A 1 682 ? 5.853 2.813 2.828 1.00 59.66 682 GLY A CA 1
ATOM 5328 C C . GLY A 1 682 ? 5.717 2.111 1.483 1.00 59.66 682 GLY A C 1
ATOM 5329 O O . GLY A 1 682 ? 5.495 0.901 1.450 1.00 59.66 682 GLY A O 1
ATOM 5330 N N . TRP A 1 683 ? 5.859 2.855 0.387 1.00 63.25 683 TRP A N 1
ATOM 5331 C CA . TRP A 1 683 ? 5.725 2.344 -0.973 1.00 63.25 683 TRP A CA 1
ATOM 5332 C C . TRP A 1 683 ? 6.881 1.413 -1.347 1.00 63.25 683 TRP A C 1
ATOM 5334 O O . TRP A 1 683 ? 8.036 1.831 -1.366 1.00 63.25 683 TRP A O 1
ATOM 5344 N N . GLY A 1 684 ? 6.572 0.173 -1.721 1.00 47.28 684 GLY A N 1
ATOM 5345 C CA . GLY A 1 684 ? 7.409 -0.571 -2.665 1.00 47.28 684 GLY A CA 1
ATOM 5346 C C . GLY A 1 684 ? 7.021 -0.195 -4.097 1.00 47.28 684 GLY A C 1
ATOM 5347 O O . GLY A 1 684 ? 5.870 0.165 -4.316 1.00 47.28 684 GLY A O 1
ATOM 5348 N N . LEU A 1 685 ? 7.954 -0.316 -5.048 1.00 43.19 685 LEU A N 1
ATOM 5349 C CA . LEU A 1 685 ? 7.826 0.089 -6.462 1.00 43.19 685 LEU A CA 1
ATOM 5350 C C . LEU A 1 685 ? 7.623 1.613 -6.651 1.00 43.19 685 LEU A C 1
ATOM 5352 O O . LEU A 1 685 ? 6.519 2.119 -6.449 1.00 43.19 685 LEU A O 1
ATOM 5356 N N . PRO A 1 686 ? 8.653 2.377 -7.067 1.00 37.31 686 PRO A N 1
ATOM 5357 C CA . PRO A 1 686 ? 8.534 3.831 -7.196 1.00 37.31 686 PRO A CA 1
ATOM 5358 C C . PRO A 1 686 ? 7.401 4.303 -8.140 1.00 37.31 686 PRO A C 1
ATOM 5360 O O . PRO A 1 686 ? 7.513 4.261 -9.363 1.00 37.31 686 PRO A O 1
ATOM 5363 N N . PHE A 1 687 ? 6.343 4.872 -7.553 1.00 47.28 687 PHE A N 1
ATOM 5364 C CA . PHE A 1 687 ? 5.282 5.652 -8.214 1.00 47.28 687 PHE A CA 1
ATOM 5365 C C . PHE A 1 687 ? 4.417 4.920 -9.246 1.00 47.28 687 PHE A C 1
ATOM 5367 O O . PHE A 1 687 ? 3.677 5.591 -9.957 1.00 47.28 687 PHE A O 1
ATOM 5374 N N . GLY A 1 688 ? 4.466 3.592 -9.368 1.00 40.06 688 GLY A N 1
ATOM 5375 C CA . GLY A 1 688 ? 3.508 2.884 -10.222 1.00 40.06 688 GLY A CA 1
ATOM 5376 C C . GLY A 1 688 ? 2.071 3.266 -9.854 1.00 40.06 688 GLY A C 1
ATOM 5377 O O . GLY A 1 688 ? 1.618 2.964 -8.749 1.00 40.06 688 GLY A O 1
ATOM 5378 N N . TRP A 1 689 ? 1.338 3.908 -10.773 1.00 46.06 689 TRP A N 1
ATOM 5379 C CA . TRP A 1 689 ? -0.115 3.766 -10.753 1.00 46.06 689 TRP A CA 1
ATOM 5380 C C . TRP A 1 689 ? -0.352 2.260 -10.874 1.00 46.06 689 TRP A C 1
ATOM 5382 O O . TRP A 1 689 ? 0.234 1.646 -11.760 1.00 46.06 689 TRP A O 1
ATOM 5392 N N . TRP A 1 690 ? -1.141 1.617 -10.015 1.00 45.94 690 TRP A N 1
ATOM 5393 C CA . TRP A 1 690 ? -1.237 0.148 -10.085 1.00 45.94 690 TRP A CA 1
ATOM 5394 C C . TRP A 1 690 ? -2.007 -0.328 -11.343 1.00 45.94 690 TRP A C 1
ATOM 5396 O O . TRP A 1 690 ? -2.072 -1.518 -11.620 1.00 45.94 690 TRP A O 1
ATOM 5406 N N . ASP A 1 691 ? -2.517 0.606 -12.157 1.00 43.97 691 ASP A N 1
ATOM 5407 C CA . ASP A 1 691 ? -3.029 0.440 -13.522 1.00 43.97 691 ASP A CA 1
ATOM 5408 C C . ASP A 1 691 ? -2.144 1.096 -14.621 1.00 43.97 691 ASP A C 1
ATOM 5410 O O . ASP A 1 691 ? -2.576 1.204 -15.772 1.00 43.97 691 ASP A O 1
ATOM 5414 N N . GLY A 1 692 ? -0.908 1.510 -14.308 1.00 49.88 692 GLY A N 1
ATOM 5415 C CA . GLY A 1 692 ? 0.026 2.223 -15.196 1.00 49.88 692 GLY A CA 1
ATOM 5416 C C . GLY A 1 692 ? 1.511 1.830 -15.026 1.00 49.88 692 GLY A C 1
ATOM 5417 O O . GLY A 1 692 ? 1.892 1.210 -14.035 1.00 49.88 692 GLY A O 1
ATOM 5418 N N . PRO A 1 693 ? 2.394 2.217 -15.967 1.00 51.19 693 PRO A N 1
ATOM 5419 C CA . PRO A 1 693 ? 3.835 2.130 -15.754 1.00 51.19 693 PRO A CA 1
ATOM 5420 C C . PRO A 1 693 ? 4.283 3.178 -14.719 1.00 51.19 693 PRO A C 1
ATOM 5422 O O . PRO A 1 693 ? 3.515 4.062 -14.332 1.00 51.19 693 PRO A O 1
ATOM 5425 N N . MET A 1 694 ? 5.538 3.084 -14.268 1.00 64.69 694 MET A N 1
ATOM 5426 C CA . MET A 1 694 ? 6.090 3.870 -13.150 1.00 64.69 694 MET A CA 1
ATOM 5427 C C . MET A 1 694 ? 5.791 5.370 -13.277 1.00 64.69 694 MET A C 1
ATOM 5429 O O . MET A 1 694 ? 6.333 6.065 -14.136 1.00 64.69 694 MET A O 1
ATOM 5433 N N . GLY A 1 695 ? 4.933 5.882 -12.398 1.00 61.34 695 GLY A N 1
ATOM 5434 C CA . GLY A 1 695 ? 4.300 7.192 -12.529 1.00 61.34 695 GLY A CA 1
ATOM 5435 C C . GLY A 1 695 ? 5.256 8.376 -12.459 1.00 61.34 695 GLY A C 1
ATOM 5436 O O . GLY A 1 695 ? 4.906 9.433 -12.963 1.00 61.34 695 GLY A O 1
ATOM 5437 N N . TYR A 1 696 ? 6.474 8.210 -11.925 1.00 69.12 696 TYR A N 1
ATOM 5438 C CA . TYR A 1 696 ? 7.519 9.237 -12.002 1.00 69.12 696 TYR A CA 1
ATOM 5439 C C . TYR A 1 696 ? 8.130 9.334 -13.411 1.00 69.12 696 TYR A C 1
ATOM 5441 O O . TYR A 1 696 ? 8.385 10.437 -13.886 1.00 69.12 696 TYR A O 1
ATOM 5449 N N . LEU A 1 697 ? 8.280 8.216 -14.137 1.00 77.19 697 LEU A N 1
ATOM 5450 C CA . LEU A 1 697 ? 8.628 8.260 -15.563 1.00 77.19 697 LEU A CA 1
ATOM 5451 C C . LEU A 1 697 ? 7.512 8.946 -16.365 1.00 77.19 697 LEU A C 1
ATOM 5453 O O . LEU A 1 697 ? 7.802 9.708 -17.285 1.00 77.19 697 LEU A O 1
ATOM 5457 N N . MET A 1 698 ? 6.256 8.728 -15.964 1.00 78.94 698 MET A N 1
ATOM 5458 C CA . MET A 1 698 ? 5.059 9.333 -16.559 1.00 78.94 698 MET A CA 1
ATOM 5459 C C . MET A 1 698 ? 4.651 10.683 -15.941 1.00 78.94 698 MET A C 1
ATOM 5461 O O . MET A 1 698 ? 3.545 11.150 -16.210 1.00 78.94 698 MET A O 1
ATOM 5465 N N . MET A 1 699 ? 5.497 11.329 -15.126 1.00 78.56 699 MET A N 1
ATOM 5466 C CA . MET A 1 699 ? 5.187 12.669 -14.616 1.00 78.56 699 MET A CA 1
ATOM 5467 C C . MET A 1 699 ? 5.151 13.685 -15.763 1.00 78.56 699 MET A C 1
ATOM 5469 O O . MET A 1 699 ? 5.905 13.593 -16.736 1.00 78.56 699 MET A O 1
ATOM 5473 N N . GLU A 1 700 ? 4.294 14.693 -15.603 1.00 76.75 700 GLU A N 1
ATOM 5474 C CA . GLU A 1 700 ? 4.123 15.801 -16.543 1.00 76.75 700 GLU A CA 1
ATOM 5475 C C . GLU A 1 700 ? 4.272 17.165 -15.846 1.00 76.75 700 GLU A C 1
ATOM 5477 O O . GLU A 1 700 ? 4.348 17.256 -14.615 1.00 76.75 700 GLU A O 1
ATOM 5482 N N . GLY A 1 701 ? 4.312 18.236 -16.647 1.00 82.56 701 GLY A N 1
ATOM 5483 C CA . GLY A 1 701 ? 4.296 19.622 -16.177 1.00 82.56 701 GLY A CA 1
ATOM 5484 C C . GLY A 1 701 ? 5.409 19.948 -15.178 1.00 82.56 701 GLY A C 1
ATOM 5485 O O . GLY A 1 701 ? 6.553 19.512 -15.322 1.00 82.56 701 GLY A O 1
ATOM 5486 N N . GLU A 1 702 ? 5.076 20.714 -14.139 1.00 84.12 702 GLU A N 1
ATOM 5487 C CA . GLU A 1 702 ? 6.049 21.080 -13.109 1.00 84.12 702 GLU A CA 1
ATOM 5488 C C . GLU A 1 702 ? 6.570 19.881 -12.311 1.00 84.12 702 GLU A C 1
ATOM 5490 O O . GLU A 1 702 ? 7.744 19.876 -11.958 1.00 84.12 702 GLU A O 1
ATOM 5495 N N . SER A 1 703 ? 5.759 18.848 -12.056 1.00 84.38 703 SER A N 1
ATOM 5496 C CA . SER A 1 703 ? 6.218 17.634 -11.359 1.00 84.38 703 SER A CA 1
ATOM 5497 C C . SER A 1 703 ? 7.371 16.966 -12.119 1.00 84.38 703 SER A C 1
ATOM 5499 O O . SER A 1 703 ? 8.377 16.597 -11.516 1.00 84.38 703 SER A O 1
ATOM 5501 N N . PHE A 1 704 ? 7.274 16.909 -13.453 1.00 85.94 704 PHE A N 1
ATOM 5502 C CA . PHE A 1 704 ? 8.353 16.449 -14.330 1.00 85.94 704 PHE A CA 1
ATOM 5503 C C . PHE A 1 704 ? 9.577 17.375 -14.280 1.00 85.94 704 PHE A C 1
ATOM 5505 O O . PHE A 1 704 ? 10.687 16.910 -14.037 1.00 85.94 704 PHE A O 1
ATOM 5512 N N . GLY A 1 705 ? 9.382 18.692 -14.416 1.00 87.56 705 GLY A N 1
ATOM 5513 C CA . GLY A 1 705 ? 10.479 19.671 -14.362 1.00 87.56 705 GLY A CA 1
ATOM 5514 C C . GLY A 1 705 ? 11.202 19.746 -13.007 1.00 87.56 705 GLY A C 1
ATOM 5515 O O . GLY A 1 705 ? 12.393 20.048 -12.955 1.00 87.56 705 GLY A O 1
ATOM 5516 N N . ARG A 1 706 ? 10.508 19.437 -11.903 1.00 86.56 706 ARG A N 1
ATOM 5517 C CA . ARG A 1 706 ? 11.088 19.271 -10.558 1.00 86.56 706 ARG A CA 1
ATOM 5518 C C . ARG A 1 706 ? 11.912 17.977 -10.482 1.00 86.56 706 ARG A C 1
ATOM 5520 O O . ARG A 1 706 ? 13.023 18.005 -9.967 1.00 86.56 706 ARG A O 1
ATOM 5527 N N . LEU A 1 707 ? 11.390 16.876 -11.031 1.00 83.88 707 LEU A N 1
ATOM 5528 C CA . LEU A 1 707 ? 12.017 15.548 -11.061 1.00 83.88 707 LEU A CA 1
ATOM 5529 C C . LEU A 1 707 ? 13.281 15.468 -11.924 1.00 83.88 707 LEU A C 1
ATOM 5531 O O . LEU A 1 707 ? 14.258 14.852 -11.510 1.00 83.88 707 LEU A O 1
ATOM 5535 N N . THR A 1 708 ? 13.279 16.057 -13.118 1.00 87.88 708 THR A N 1
ATOM 5536 C CA . THR A 1 708 ? 14.405 15.958 -14.063 1.00 87.88 708 THR A CA 1
ATOM 5537 C C . THR A 1 708 ? 15.318 17.187 -14.042 1.00 87.88 708 THR A C 1
ATOM 5539 O O . THR A 1 708 ? 16.049 17.419 -15.004 1.00 87.88 708 THR A O 1
ATOM 5542 N N . ARG A 1 709 ? 15.273 17.988 -12.966 1.00 86.94 709 ARG A N 1
ATOM 5543 C CA . ARG A 1 709 ? 16.073 19.214 -12.781 1.00 86.94 709 ARG A CA 1
ATOM 5544 C C . ARG A 1 709 ? 17.577 18.956 -12.878 1.00 86.94 709 ARG A C 1
ATOM 5546 O O . ARG A 1 709 ? 18.294 19.718 -13.520 1.00 86.94 709 ARG A O 1
ATOM 5553 N N . SER A 1 710 ? 18.038 17.899 -12.222 1.00 86.44 710 SER A N 1
ATOM 5554 C CA . SER A 1 710 ? 19.412 17.409 -12.268 1.00 86.44 710 SER A CA 1
ATOM 5555 C C . SER A 1 710 ? 19.396 15.883 -12.374 1.00 86.44 710 SER A C 1
ATOM 5557 O O . SER A 1 710 ? 18.356 15.242 -12.182 1.00 86.44 710 SER A O 1
ATOM 5559 N N . ARG A 1 711 ? 20.539 15.277 -12.703 1.00 84.88 711 ARG A N 1
ATOM 5560 C CA . ARG A 1 711 ? 20.657 13.812 -12.703 1.00 84.88 711 ARG A CA 1
ATOM 5561 C C . ARG A 1 711 ? 20.712 13.285 -11.268 1.00 84.88 711 ARG A C 1
ATOM 5563 O O . ARG A 1 711 ? 20.281 12.167 -11.001 1.00 84.88 711 ARG A O 1
ATOM 5570 N N . GLU A 1 712 ? 21.240 14.102 -10.375 1.00 80.81 712 GLU A N 1
ATOM 5571 C CA . GLU A 1 712 ? 21.533 13.843 -8.979 1.00 80.81 712 GLU A CA 1
ATOM 5572 C C . GLU A 1 712 ? 20.219 13.779 -8.183 1.00 80.81 712 GLU A C 1
ATOM 5574 O O . GLU A 1 712 ? 19.936 12.743 -7.583 1.00 80.81 712 GLU A O 1
ATOM 5579 N N . ASP A 1 713 ? 19.349 14.792 -8.312 1.00 76.38 713 ASP A N 1
ATOM 5580 C CA . ASP A 1 713 ? 17.979 14.799 -7.761 1.00 76.38 713 ASP A CA 1
ATOM 5581 C C . ASP A 1 713 ? 17.181 13.580 -8.254 1.00 76.38 713 ASP A C 1
ATOM 5583 O O . ASP A 1 713 ? 16.584 12.842 -7.466 1.00 76.38 713 ASP A O 1
ATOM 5587 N N . TYR A 1 714 ? 17.212 13.334 -9.571 1.00 81.94 714 TYR A N 1
ATOM 5588 C CA . TYR A 1 714 ? 16.506 12.222 -10.206 1.00 81.94 714 TYR A CA 1
ATOM 5589 C C . TYR A 1 714 ? 16.963 10.861 -9.657 1.00 81.94 714 TYR A C 1
ATOM 5591 O O . TYR A 1 714 ? 16.132 9.998 -9.367 1.00 81.94 714 TYR A O 1
ATOM 5599 N N . ARG A 1 715 ? 18.276 10.648 -9.485 1.00 80.75 715 ARG A N 1
ATOM 5600 C CA . ARG A 1 715 ? 18.820 9.381 -8.970 1.00 80.75 715 ARG A CA 1
ATOM 5601 C C . ARG A 1 715 ? 18.631 9.231 -7.462 1.00 80.75 715 ARG A C 1
ATOM 5603 O O . ARG A 1 715 ? 18.280 8.134 -7.038 1.00 80.75 715 ARG A O 1
ATOM 5610 N N . ALA A 1 716 ? 18.770 10.301 -6.679 1.00 75.06 716 ALA A N 1
ATOM 5611 C CA . ALA A 1 716 ? 18.450 10.290 -5.252 1.00 75.06 716 ALA A CA 1
ATOM 5612 C C . ALA A 1 716 ? 16.981 9.896 -5.021 1.00 75.06 716 ALA A C 1
ATOM 5614 O O . ALA A 1 716 ? 16.691 9.018 -4.210 1.00 75.06 716 ALA A O 1
ATOM 5615 N N . PHE A 1 717 ? 16.060 10.457 -5.809 1.00 75.25 717 PHE A N 1
ATOM 5616 C CA . PHE A 1 717 ? 14.643 10.100 -5.779 1.00 75.25 717 PHE A CA 1
ATOM 5617 C C . PHE A 1 717 ? 14.367 8.661 -6.241 1.00 75.25 717 PHE A C 1
ATOM 5619 O O . PHE A 1 717 ? 13.620 7.947 -5.582 1.00 75.25 717 PHE A O 1
ATOM 5626 N N . CYS A 1 718 ? 15.026 8.174 -7.300 1.00 74.38 718 CYS A N 1
ATOM 5627 C CA . CYS A 1 718 ? 14.917 6.767 -7.720 1.00 74.38 718 CYS A CA 1
ATOM 5628 C C . CYS A 1 718 ? 15.408 5.758 -6.658 1.00 74.38 718 CYS A C 1
ATOM 5630 O O . CYS A 1 718 ? 15.078 4.578 -6.755 1.00 74.38 718 CYS A O 1
ATOM 5632 N N . CYS A 1 719 ? 16.174 6.202 -5.654 1.00 71.69 719 CYS A N 1
ATOM 5633 C CA . CYS A 1 719 ? 16.624 5.400 -4.509 1.00 71.69 719 CYS A CA 1
ATOM 5634 C C . CYS A 1 719 ? 15.821 5.667 -3.213 1.00 71.69 719 CYS A C 1
ATOM 5636 O O . CYS A 1 719 ? 15.923 4.896 -2.253 1.00 71.69 719 CYS A O 1
ATOM 5638 N N . SER A 1 720 ? 15.003 6.726 -3.181 1.00 71.75 720 SER A N 1
ATOM 5639 C CA . SER A 1 720 ? 14.298 7.232 -1.998 1.00 71.75 720 SER A CA 1
ATOM 5640 C C . SER A 1 720 ? 12.791 6.994 -2.081 1.00 71.75 720 SER A C 1
ATOM 5642 O O . SER A 1 720 ? 12.107 7.486 -2.972 1.00 71.75 720 SER A O 1
ATOM 5644 N N . ARG A 1 721 ? 12.235 6.327 -1.064 1.00 71.81 721 ARG A N 1
ATOM 5645 C CA . ARG A 1 721 ? 10.778 6.212 -0.848 1.00 71.81 721 ARG A CA 1
ATOM 5646 C C . ARG A 1 721 ? 10.146 7.501 -0.293 1.00 71.81 721 ARG A C 1
ATOM 5648 O O . ARG A 1 721 ? 8.971 7.508 0.060 1.00 71.81 721 ARG A O 1
ATOM 5655 N N . SER A 1 722 ? 10.931 8.573 -0.186 1.00 78.81 722 SER A N 1
ATOM 5656 C CA . SER A 1 722 ? 10.555 9.824 0.468 1.00 78.81 722 SER A CA 1
ATOM 5657 C C . SER A 1 722 ? 10.036 10.835 -0.550 1.00 78.81 722 SER A C 1
ATOM 5659 O O . SER A 1 722 ? 10.680 11.099 -1.565 1.00 78.81 722 SER A O 1
ATOM 5661 N N . LEU A 1 723 ? 8.872 11.419 -0.286 1.00 82.62 723 LEU A N 1
ATOM 5662 C CA . LEU A 1 723 ? 8.206 12.308 -1.233 1.00 82.62 723 LEU A CA 1
ATOM 5663 C C . LEU A 1 723 ? 7.271 13.296 -0.541 1.00 82.62 723 LEU A C 1
ATOM 5665 O O . LEU A 1 723 ? 6.814 13.071 0.582 1.00 82.62 723 LEU A O 1
ATOM 5669 N N . VAL A 1 724 ? 6.926 14.349 -1.275 1.00 86.75 724 VAL A N 1
ATOM 5670 C CA . VAL A 1 724 ? 5.762 15.186 -0.993 1.00 86.75 724 VAL A CA 1
ATOM 5671 C C . VAL A 1 724 ? 4.824 15.126 -2.199 1.00 86.75 724 VAL A C 1
ATOM 5673 O O . VAL A 1 724 ? 5.254 15.336 -3.335 1.00 86.75 724 VAL A O 1
ATOM 5676 N N . ARG A 1 725 ? 3.547 14.820 -1.962 1.00 86.88 725 ARG A N 1
ATOM 5677 C CA . ARG A 1 725 ? 2.484 14.712 -2.977 1.00 86.88 725 ARG A CA 1
ATOM 5678 C C . ARG A 1 725 ? 1.241 15.423 -2.462 1.00 86.88 725 ARG A C 1
ATOM 5680 O O . ARG A 1 725 ? 0.806 15.107 -1.361 1.00 86.88 725 ARG A O 1
ATOM 5687 N N . CYS A 1 726 ? 0.676 16.361 -3.217 1.00 87.62 726 CYS A N 1
ATOM 5688 C CA . CYS A 1 726 ? -0.525 17.099 -2.810 1.00 87.62 726 CYS A CA 1
ATOM 5689 C C . CYS A 1 726 ? -1.235 17.725 -4.010 1.00 87.62 726 CYS A C 1
ATOM 5691 O O . CYS A 1 726 ? -0.575 18.133 -4.964 1.00 87.62 726 CYS A O 1
ATOM 5693 N N . ALA A 1 727 ? -2.555 17.895 -3.952 1.00 88.69 727 ALA A N 1
ATOM 5694 C CA . ALA A 1 727 ? -3.233 18.785 -4.890 1.00 88.69 727 ALA A CA 1
ATOM 5695 C C . ALA A 1 727 ? -2.898 20.253 -4.566 1.00 88.69 727 ALA A C 1
ATOM 5697 O O . ALA A 1 727 ? -2.860 20.654 -3.407 1.00 88.69 727 ALA A O 1
ATOM 5698 N N . GLU A 1 728 ? -2.694 21.091 -5.582 1.00 88.12 728 GLU A N 1
ATOM 5699 C CA . GLU A 1 728 ? -2.427 22.531 -5.392 1.00 88.12 728 GLU A CA 1
ATOM 5700 C C . GLU A 1 728 ? -3.723 23.357 -5.209 1.00 88.12 728 GLU A C 1
ATOM 5702 O O . GLU A 1 728 ? -3.708 24.587 -5.240 1.00 88.12 728 GLU A O 1
ATOM 5707 N N . ALA A 1 729 ? -4.869 22.691 -5.064 1.00 88.88 729 ALA A N 1
ATOM 5708 C CA . ALA A 1 729 ? -6.186 23.258 -4.771 1.00 88.88 729 ALA A CA 1
ATOM 5709 C C . ALA A 1 729 ? -7.154 22.139 -4.355 1.00 88.88 729 ALA A C 1
ATOM 5711 O O . ALA A 1 729 ? -6.887 20.984 -4.706 1.00 88.88 729 ALA A O 1
ATOM 5712 N N . PRO A 1 730 ? -8.306 22.445 -3.724 1.00 89.56 730 PRO A N 1
ATOM 5713 C CA . PRO A 1 730 ? -9.407 21.491 -3.626 1.00 89.56 730 PRO A CA 1
ATOM 5714 C C . PRO A 1 730 ? -9.797 21.070 -5.048 1.00 89.56 730 PRO A C 1
ATOM 5716 O O . PRO A 1 730 ? -10.243 21.899 -5.841 1.00 89.56 730 PRO A O 1
ATOM 5719 N N . THR A 1 731 ? -9.541 19.820 -5.427 1.00 88.06 731 THR A N 1
ATOM 5720 C CA . THR A 1 731 ? -9.704 19.368 -6.814 1.00 88.06 731 THR A CA 1
ATOM 5721 C C . THR A 1 731 ? -10.635 18.171 -6.897 1.00 88.06 731 THR A C 1
ATOM 5723 O O . THR A 1 731 ? -10.302 17.069 -6.458 1.00 88.06 731 THR A O 1
ATOM 5726 N N . LEU A 1 732 ? -11.803 18.398 -7.496 1.00 87.44 732 LEU A N 1
ATOM 5727 C CA . LEU A 1 732 ? -12.822 17.381 -7.720 1.00 87.44 732 LEU A CA 1
ATOM 5728 C C . LEU A 1 732 ? -12.432 16.501 -8.916 1.00 87.44 732 LEU A C 1
ATOM 5730 O O . LEU A 1 732 ? -12.023 17.008 -9.961 1.00 87.44 732 LEU A O 1
ATOM 5734 N N . THR A 1 733 ? -12.577 15.187 -8.774 1.00 84.06 733 THR A N 1
ATOM 5735 C CA . THR A 1 733 ? -12.204 14.182 -9.782 1.00 84.06 733 THR A CA 1
ATOM 5736 C C . THR A 1 733 ? -13.186 13.017 -9.800 1.00 84.06 733 THR A C 1
ATOM 5738 O O . THR A 1 733 ? -13.897 12.767 -8.825 1.00 84.06 733 THR A O 1
ATOM 5741 N N . ARG A 1 734 ? -13.210 12.271 -10.907 1.00 79.31 734 ARG A N 1
ATOM 5742 C CA . ARG A 1 734 ? -13.793 10.924 -10.929 1.00 79.31 734 ARG A CA 1
ATOM 5743 C C . ARG A 1 734 ? -12.798 9.944 -10.309 1.00 79.31 734 ARG A C 1
ATOM 5745 O O . ARG A 1 734 ? -11.605 10.042 -10.590 1.00 79.31 734 ARG A O 1
ATOM 5752 N N . PHE A 1 735 ? -13.289 9.015 -9.490 1.00 71.06 735 PHE A N 1
ATOM 5753 C CA . PHE A 1 735 ? -12.449 8.047 -8.777 1.00 71.06 735 PHE A CA 1
ATOM 5754 C C . PHE A 1 735 ? -11.553 7.242 -9.732 1.00 71.06 735 PHE A C 1
ATOM 5756 O O . PHE A 1 735 ? -11.984 6.859 -10.822 1.00 71.06 735 PHE A O 1
ATOM 5763 N N . ARG A 1 736 ? -10.327 6.929 -9.304 1.00 61.66 736 ARG A N 1
ATOM 5764 C CA . ARG A 1 736 ? -9.439 5.954 -9.966 1.00 61.66 736 ARG A CA 1
ATOM 5765 C C . ARG A 1 736 ? -8.622 5.213 -8.898 1.00 61.66 736 ARG A C 1
ATOM 5767 O O . ARG A 1 736 ? -9.110 5.005 -7.793 1.00 61.66 736 ARG A O 1
ATOM 5774 N N . ALA A 1 737 ? -7.404 4.787 -9.214 1.00 51.81 737 ALA A N 1
ATOM 5775 C CA . ALA A 1 737 ? -6.501 4.097 -8.304 1.00 51.81 737 ALA A CA 1
ATOM 5776 C C . ALA A 1 737 ? -5.979 5.053 -7.213 1.00 51.81 737 ALA A C 1
ATOM 5778 O O . ALA A 1 737 ? -4.928 5.672 -7.376 1.00 51.81 737 ALA A O 1
ATOM 5779 N N . HIS A 1 738 ? -6.721 5.204 -6.117 1.00 59.72 738 HIS A N 1
ATOM 5780 C CA . HIS A 1 738 ? -6.275 5.984 -4.964 1.00 59.72 738 HIS A CA 1
ATOM 5781 C C . HIS A 1 738 ? -5.352 5.133 -4.075 1.00 59.72 738 HIS A C 1
ATOM 5783 O O . HIS A 1 738 ? -5.558 3.935 -3.921 1.00 59.72 738 HIS A O 1
ATOM 5789 N N . LEU A 1 739 ? -4.330 5.761 -3.493 1.00 57.25 739 LEU A N 1
ATOM 5790 C CA . LEU A 1 739 ? -3.498 5.191 -2.429 1.00 57.25 739 LEU A CA 1
ATOM 5791 C C . LEU A 1 739 ? -3.465 6.221 -1.308 1.00 57.25 739 LEU A C 1
ATOM 5793 O O . LEU A 1 739 ? -3.077 7.375 -1.536 1.00 57.25 739 LEU A O 1
ATOM 5797 N N . THR A 1 740 ? -3.954 5.832 -0.134 1.00 64.75 740 THR A N 1
ATOM 5798 C CA . THR A 1 740 ? -4.491 6.787 0.842 1.00 64.75 740 THR A CA 1
ATOM 5799 C C . THR A 1 740 ? -4.111 6.394 2.257 1.00 64.75 740 THR A C 1
ATOM 5801 O O . THR A 1 740 ? -4.768 5.568 2.882 1.00 64.75 740 THR A O 1
ATOM 5804 N N . THR A 1 741 ? -3.068 7.036 2.781 1.00 75.62 741 THR A N 1
ATOM 5805 C CA . THR A 1 741 ? -2.671 6.894 4.192 1.00 75.62 741 THR A CA 1
ATOM 5806 C C . THR A 1 741 ? -3.593 7.670 5.136 1.00 75.62 741 THR A C 1
ATOM 5808 O O . THR A 1 741 ? -3.615 7.434 6.339 1.00 75.62 741 THR A O 1
ATOM 5811 N N . THR A 1 742 ? -4.373 8.592 4.568 1.00 88.31 742 THR A N 1
ATOM 5812 C CA . THR A 1 742 ? -5.476 9.305 5.207 1.00 88.31 742 THR A CA 1
ATOM 5813 C C . THR A 1 742 ? -6.639 9.368 4.221 1.00 88.31 742 THR A C 1
ATOM 5815 O O . THR A 1 742 ? -6.426 9.674 3.045 1.00 88.31 742 THR A O 1
ATOM 5818 N N . LEU A 1 743 ? -7.856 9.088 4.685 1.00 89.62 743 LEU A N 1
ATOM 5819 C CA . LEU A 1 743 ? -9.036 8.953 3.839 1.00 89.62 743 LEU A CA 1
ATOM 5820 C C . LEU A 1 743 ? -10.309 9.401 4.567 1.00 89.62 743 LEU A C 1
ATOM 5822 O O . LEU A 1 743 ? -10.763 8.742 5.502 1.00 89.62 743 LEU A O 1
ATOM 5826 N N . GLY A 1 744 ? -10.906 10.504 4.115 1.00 93.12 744 GLY A N 1
ATOM 5827 C CA . GLY A 1 744 ? -12.286 10.851 4.444 1.00 93.12 744 GLY A CA 1
ATOM 5828 C C . GLY A 1 744 ? -13.254 10.042 3.580 1.00 93.12 744 GLY A C 1
ATOM 5829 O O . GLY A 1 744 ? -13.095 10.025 2.359 1.00 93.12 744 GLY A O 1
ATOM 5830 N N . LEU A 1 745 ? -14.245 9.393 4.193 1.00 93.06 745 LEU A N 1
ATOM 5831 C CA . LEU A 1 745 ? -15.284 8.602 3.526 1.00 93.06 745 LEU A CA 1
ATOM 5832 C C . LEU A 1 745 ? -16.681 9.023 3.980 1.00 93.06 745 LEU A C 1
ATOM 5834 O O . LEU A 1 745 ? -16.946 9.080 5.181 1.00 93.06 745 LEU A O 1
ATOM 5838 N N . ASP A 1 746 ? -17.593 9.243 3.034 1.00 92.38 746 ASP A N 1
ATOM 5839 C CA . ASP A 1 746 ? -19.024 9.317 3.322 1.00 92.38 746 ASP A CA 1
ATOM 5840 C C . ASP A 1 746 ? -19.651 7.931 3.115 1.00 92.38 746 ASP A C 1
ATOM 5842 O O . ASP A 1 746 ? -19.832 7.474 1.987 1.00 92.38 746 ASP A O 1
ATOM 5846 N N . HIS A 1 747 ? -19.957 7.242 4.217 1.00 90.44 747 HIS A N 1
ATOM 5847 C CA . HIS A 1 747 ? -20.582 5.918 4.224 1.00 90.44 747 HIS A CA 1
ATOM 5848 C C . HIS A 1 747 ? -22.106 5.998 4.463 1.00 90.44 747 HIS A C 1
ATOM 5850 O O . HIS A 1 747 ? -22.745 5.018 4.859 1.00 90.44 747 HIS A O 1
ATOM 5856 N N . ARG A 1 748 ? -22.712 7.171 4.219 1.00 86.00 748 ARG A N 1
ATOM 5857 C CA . ARG A 1 748 ? -24.168 7.381 4.215 1.00 86.00 748 ARG A CA 1
ATOM 5858 C C . ARG A 1 748 ? -24.805 6.904 2.904 1.00 86.00 748 ARG A C 1
ATOM 5860 O O . ARG A 1 748 ? -24.161 6.794 1.865 1.00 86.00 748 ARG A O 1
ATOM 5867 N N . GLY A 1 749 ? -26.112 6.642 2.937 1.00 76.56 749 GLY A N 1
ATOM 5868 C CA . GLY A 1 749 ? -26.872 6.209 1.760 1.00 76.56 749 GLY A CA 1
ATOM 5869 C C . GLY A 1 749 ? -26.694 4.721 1.444 1.00 76.56 749 GLY A C 1
ATOM 5870 O O . GLY A 1 749 ? -26.912 3.877 2.306 1.00 76.56 749 GLY A O 1
ATOM 5871 N N . THR A 1 750 ? -26.341 4.394 0.200 1.00 64.38 750 THR A N 1
ATOM 5872 C CA . THR A 1 750 ? -26.349 3.022 -0.353 1.00 64.38 750 THR A CA 1
ATOM 5873 C C . THR A 1 750 ? -25.158 2.152 0.063 1.00 64.38 750 THR A C 1
ATOM 5875 O O . THR A 1 750 ? -25.009 1.046 -0.449 1.00 64.38 750 THR A O 1
ATOM 5878 N N . GLY A 1 751 ? -24.300 2.641 0.962 1.00 80.56 751 GLY A N 1
ATOM 5879 C CA . GLY A 1 751 ? -23.045 1.989 1.332 1.00 80.56 751 GLY A CA 1
ATOM 5880 C C . GLY A 1 751 ? -21.940 2.155 0.281 1.00 80.56 751 GLY A C 1
ATOM 5881 O O . GLY A 1 751 ? -22.197 2.472 -0.877 1.00 80.56 751 GLY A O 1
ATOM 5882 N N . LEU A 1 752 ? -20.701 1.944 0.726 1.00 92.00 752 LEU A N 1
ATOM 5883 C CA . LEU A 1 752 ? -19.485 1.872 -0.091 1.00 92.00 752 LEU A CA 1
ATOM 5884 C C . LEU A 1 752 ? -19.150 0.390 -0.358 1.00 92.00 752 LEU A C 1
ATOM 5886 O O . LEU A 1 752 ? -19.517 -0.445 0.474 1.00 92.00 752 LEU A O 1
ATOM 5890 N N . PRO A 1 753 ? -18.459 0.040 -1.461 1.00 94.00 753 PRO A N 1
ATOM 5891 C CA . PRO A 1 753 ? -17.999 -1.328 -1.735 1.00 94.00 753 PRO A CA 1
ATOM 5892 C C . PRO A 1 753 ? -16.958 -1.821 -0.703 1.00 94.00 753 PRO A C 1
ATOM 5894 O O . PRO A 1 753 ? -16.414 -1.011 0.047 1.00 94.00 753 PRO A O 1
ATOM 5897 N N . PRO A 1 754 ? -16.652 -3.130 -0.652 1.00 94.94 754 PRO A N 1
ATOM 5898 C CA . PRO A 1 754 ? -15.571 -3.654 0.173 1.00 94.94 754 PRO A CA 1
ATOM 5899 C C . PRO A 1 754 ? -14.198 -3.381 -0.457 1.00 94.94 754 PRO A C 1
ATOM 5901 O O . PRO A 1 754 ? -14.049 -3.288 -1.676 1.00 94.94 754 PRO A O 1
ATOM 5904 N N . PHE A 1 755 ? -13.173 -3.343 0.388 1.00 92.56 755 PHE A N 1
ATOM 5905 C CA . PHE A 1 755 ? -11.777 -3.512 -0.005 1.00 92.56 755 PHE A CA 1
ATOM 5906 C C . PHE A 1 755 ? -11.498 -4.999 -0.275 1.00 92.56 755 PHE A C 1
ATOM 5908 O O . PHE A 1 755 ? -12.101 -5.873 0.360 1.00 92.56 755 PHE A O 1
ATOM 5915 N N . LEU A 1 756 ? -10.533 -5.302 -1.152 1.00 90.75 756 LEU A N 1
ATOM 5916 C CA . LEU A 1 756 ? -9.961 -6.651 -1.223 1.00 90.75 756 LEU A CA 1
ATOM 5917 C C . LEU A 1 756 ? -9.328 -6.969 0.149 1.00 90.75 756 LEU A C 1
ATOM 5919 O O . LEU A 1 756 ? -8.469 -6.210 0.596 1.00 90.75 756 LEU A O 1
ATOM 5923 N N . PRO A 1 757 ? -9.743 -8.033 0.862 1.00 89.12 757 PRO A N 1
ATOM 5924 C CA . PRO A 1 757 ? -9.352 -8.228 2.261 1.00 89.12 757 PRO A CA 1
ATOM 5925 C C . PRO A 1 757 ? -7.906 -8.722 2.441 1.00 89.12 757 PRO A C 1
ATOM 5927 O O . PRO A 1 757 ? -7.372 -8.705 3.552 1.00 89.12 757 PRO A O 1
ATOM 5930 N N . CYS A 1 758 ? -7.259 -9.158 1.363 1.00 83.75 758 CYS A N 1
ATOM 5931 C CA . CYS A 1 758 ? -5.942 -9.784 1.330 1.00 83.75 758 CYS A CA 1
ATOM 5932 C C . CYS A 1 758 ? -5.041 -9.151 0.259 1.00 83.75 758 CYS A C 1
ATOM 5934 O O . CYS A 1 758 ? -5.537 -8.506 -0.660 1.00 83.75 758 CYS A O 1
ATOM 5936 N N . LEU A 1 759 ? -3.736 -9.440 0.345 1.00 78.50 759 LEU A N 1
ATOM 5937 C CA . LEU A 1 759 ? -2.688 -8.946 -0.561 1.00 78.50 759 LEU A CA 1
ATOM 5938 C C . LEU A 1 759 ? -2.508 -7.415 -0.489 1.00 78.50 759 LEU A C 1
ATOM 5940 O O . LEU A 1 759 ? -2.968 -6.779 0.457 1.00 78.50 759 LEU A O 1
ATOM 5944 N N . ARG A 1 760 ? -1.747 -6.845 -1.429 1.00 76.56 760 ARG A N 1
ATOM 5945 C CA . ARG A 1 760 ? -1.427 -5.410 -1.513 1.00 76.56 760 ARG A CA 1
ATOM 5946 C C . ARG A 1 760 ? -2.175 -4.755 -2.668 1.00 76.56 760 ARG A C 1
ATOM 5948 O O . ARG A 1 760 ? -2.444 -5.418 -3.659 1.00 76.56 760 ARG A O 1
ATOM 5955 N N . GLY A 1 761 ? -2.429 -3.450 -2.573 1.00 76.31 761 GLY A N 1
ATOM 5956 C CA . GLY A 1 761 ? -3.110 -2.677 -3.625 1.00 76.31 761 GLY A CA 1
ATOM 5957 C C . GLY A 1 761 ? -4.623 -2.563 -3.403 1.00 76.31 761 GLY A C 1
ATOM 5958 O O . GLY A 1 761 ? -5.373 -2.186 -4.303 1.00 76.31 761 GLY A O 1
ATOM 5959 N N . GLU A 1 762 ? -5.076 -2.864 -2.188 1.00 81.31 762 GLU A N 1
ATOM 5960 C CA . GLU A 1 762 ? -6.470 -2.854 -1.767 1.00 81.31 762 GLU A CA 1
ATOM 5961 C C . GLU A 1 762 ? -7.129 -1.467 -1.896 1.00 81.31 762 GLU A C 1
ATOM 5963 O O . GLU A 1 762 ? -8.266 -1.383 -2.363 1.00 81.31 762 GLU A O 1
ATOM 5968 N N . ASP A 1 763 ? -6.403 -0.383 -1.581 1.00 80.62 763 ASP A N 1
ATOM 5969 C CA . ASP A 1 763 ? -6.863 1.010 -1.733 1.00 80.62 763 ASP A CA 1
ATOM 5970 C C . ASP A 1 763 ? -7.223 1.328 -3.199 1.00 80.62 763 ASP A C 1
ATOM 5972 O O . ASP A 1 763 ? -8.221 1.994 -3.499 1.00 80.62 763 ASP A O 1
ATOM 5976 N N . VAL A 1 764 ? -6.419 0.806 -4.131 1.00 78.12 764 VAL A N 1
ATOM 5977 C CA . VAL A 1 764 ? -6.581 1.026 -5.570 1.00 78.12 764 VAL A CA 1
ATOM 5978 C C . VAL A 1 764 ? -7.794 0.274 -6.097 1.00 78.12 764 VAL A C 1
ATOM 5980 O O . VAL A 1 764 ? -8.587 0.844 -6.851 1.00 78.12 764 VAL A O 1
ATOM 5983 N N . LEU A 1 765 ? -7.961 -0.984 -5.687 1.00 83.38 765 LEU A N 1
ATOM 5984 C CA . LEU A 1 765 ? -9.131 -1.781 -6.044 1.00 83.38 765 LEU A CA 1
ATOM 5985 C C . LEU A 1 765 ? -10.416 -1.164 -5.498 1.00 83.38 765 LEU A C 1
ATOM 5987 O O . LEU A 1 765 ? -11.404 -1.092 -6.222 1.00 83.38 765 LEU A O 1
ATOM 5991 N N . PHE A 1 766 ? -10.390 -0.640 -4.274 1.00 87.94 766 PHE A N 1
ATOM 5992 C CA . PHE A 1 766 ? -11.505 0.103 -3.695 1.00 87.94 766 PHE A CA 1
ATOM 5993 C C . PHE A 1 766 ? -11.852 1.359 -4.515 1.00 87.94 766 PHE A C 1
ATOM 5995 O O . PHE A 1 766 ? -13.012 1.551 -4.880 1.00 87.94 766 PHE A O 1
ATOM 6002 N N . GLY A 1 767 ? -10.863 2.169 -4.911 1.00 83.69 767 GLY A N 1
ATOM 6003 C CA . GLY A 1 767 ? -11.087 3.323 -5.792 1.00 83.69 767 GLY A CA 1
ATOM 6004 C C . GLY A 1 767 ? -11.620 2.948 -7.186 1.00 83.69 767 GLY A C 1
ATOM 6005 O O . GLY A 1 767 ? -12.533 3.596 -7.708 1.00 83.69 767 GLY A O 1
ATOM 6006 N N . ALA A 1 768 ? -11.122 1.853 -7.770 1.00 83.75 768 ALA A N 1
ATOM 6007 C CA . ALA A 1 768 ? -11.613 1.311 -9.037 1.00 83.75 768 ALA A CA 1
ATOM 6008 C C . ALA A 1 768 ? -13.044 0.749 -8.933 1.00 83.75 768 ALA A C 1
ATOM 6010 O O . ALA A 1 768 ? -13.833 0.931 -9.864 1.00 83.75 768 ALA A O 1
ATOM 6011 N N . LEU A 1 769 ? -13.394 0.123 -7.804 1.00 88.31 769 LEU A N 1
ATOM 6012 C CA . LEU A 1 769 ? -14.749 -0.332 -7.495 1.00 88.31 769 LEU A CA 1
ATOM 6013 C C . LEU A 1 769 ? -15.702 0.851 -7.334 1.00 88.31 769 LEU A C 1
ATOM 6015 O O . LEU A 1 769 ? -16.736 0.852 -7.993 1.00 88.31 769 LEU A O 1
ATOM 6019 N N . ILE A 1 770 ? -15.347 1.887 -6.562 1.00 88.12 770 ILE A N 1
ATOM 6020 C CA . ILE A 1 770 ? -16.191 3.086 -6.417 1.00 88.12 770 ILE A CA 1
ATOM 6021 C C . ILE A 1 770 ? -16.415 3.759 -7.778 1.00 88.12 770 ILE A C 1
ATOM 6023 O O . ILE A 1 770 ? -17.551 4.101 -8.090 1.00 88.12 770 ILE A O 1
ATOM 6027 N N . ARG A 1 771 ? -15.403 3.866 -8.652 1.00 84.44 771 ARG A N 1
ATOM 6028 C CA . ARG A 1 771 ? -15.596 4.374 -10.030 1.00 84.44 771 ARG A CA 1
ATOM 6029 C C . ARG A 1 771 ? -16.700 3.623 -10.794 1.00 84.44 771 ARG A C 1
ATOM 6031 O O . ARG A 1 771 ? -17.394 4.223 -11.610 1.00 84.44 771 ARG A O 1
ATOM 6038 N N . ARG A 1 772 ? -16.839 2.314 -10.560 1.00 85.56 772 ARG A N 1
ATOM 6039 C CA . ARG A 1 772 ? -17.751 1.416 -11.288 1.00 85.56 772 ARG A CA 1
ATOM 6040 C C . ARG A 1 772 ? -19.122 1.284 -10.607 1.00 85.56 772 ARG A C 1
ATOM 6042 O O . ARG A 1 772 ? -20.131 1.228 -11.303 1.00 85.56 772 ARG A O 1
ATOM 6049 N N . SER A 1 773 ? -19.191 1.283 -9.274 1.00 87.62 773 SER A N 1
ATOM 6050 C CA . SER A 1 773 ? -20.452 1.221 -8.522 1.00 87.62 773 SER A CA 1
ATOM 6051 C C . SER A 1 773 ? -21.066 2.596 -8.234 1.00 87.62 773 SER A C 1
ATOM 6053 O O . SER A 1 773 ? -22.286 2.693 -8.166 1.00 87.62 773 SER A O 1
ATOM 6055 N N . HIS A 1 774 ? -20.292 3.678 -8.162 1.00 87.50 774 HIS A N 1
ATOM 6056 C CA . HIS A 1 774 ? -20.748 5.045 -7.864 1.00 87.50 774 HIS A CA 1
ATOM 6057 C C . HIS A 1 774 ? -20.471 6.021 -9.022 1.00 87.50 774 HIS A C 1
ATOM 6059 O O . HIS A 1 774 ? -19.888 7.089 -8.848 1.00 87.50 774 HIS A O 1
ATOM 6065 N N . ALA A 1 775 ? -20.912 5.664 -10.232 1.00 81.12 775 ALA A N 1
ATOM 6066 C CA . ALA A 1 775 ? -20.629 6.409 -11.466 1.00 81.12 775 ALA A CA 1
ATOM 6067 C C . ALA A 1 775 ? -21.158 7.868 -11.512 1.00 81.12 775 ALA A C 1
ATOM 6069 O O . ALA A 1 775 ? -20.724 8.648 -12.362 1.00 81.12 775 ALA A O 1
ATOM 6070 N N . SER A 1 776 ? -22.063 8.268 -10.610 1.00 82.31 776 SER A N 1
ATOM 6071 C CA . SER A 1 776 ? -22.520 9.665 -10.472 1.00 82.31 776 SER A CA 1
ATOM 6072 C C . SER A 1 776 ? -21.687 10.490 -9.485 1.00 82.31 776 SER A C 1
ATOM 6074 O O . SER A 1 776 ? -21.686 11.712 -9.579 1.00 82.31 776 SER A O 1
ATOM 6076 N N . ASP A 1 777 ? -20.991 9.842 -8.551 1.00 87.38 777 ASP A N 1
ATOM 6077 C CA . ASP A 1 777 ? -20.309 10.487 -7.428 1.00 87.38 777 ASP A CA 1
ATOM 6078 C C . ASP A 1 777 ? -18.854 10.893 -7.774 1.00 87.38 777 ASP A C 1
ATOM 6080 O O . ASP A 1 777 ? -18.362 10.672 -8.892 1.00 87.38 777 ASP A O 1
ATOM 6084 N N . TRP A 1 778 ? -18.168 11.518 -6.808 1.00 87.56 778 TRP A N 1
ATOM 6085 C CA . TRP A 1 778 ? -16.878 12.194 -6.984 1.00 87.56 778 TRP A CA 1
ATOM 6086 C C . TRP A 1 778 ? -15.900 11.996 -5.808 1.00 87.56 778 TRP A C 1
ATOM 6088 O O . TRP A 1 778 ? -16.303 11.786 -4.660 1.00 87.56 778 TRP A O 1
ATOM 6098 N N . ALA A 1 779 ? -14.603 12.151 -6.091 1.00 89.00 779 ALA A N 1
ATOM 6099 C CA . ALA A 1 779 ? -13.528 12.277 -5.106 1.00 89.00 779 ALA A CA 1
ATOM 6100 C C . ALA A 1 779 ? -12.993 13.717 -5.054 1.00 89.00 779 ALA A C 1
ATOM 6102 O O . ALA A 1 779 ? -12.854 14.369 -6.091 1.00 89.00 779 ALA A O 1
ATOM 6103 N N . MET A 1 780 ? -12.642 14.196 -3.859 1.00 90.56 780 MET A N 1
ATOM 6104 C CA . MET A 1 780 ? -12.031 15.505 -3.622 1.00 90.56 780 MET A CA 1
ATOM 6105 C C . MET A 1 780 ? -10.588 15.349 -3.131 1.00 90.56 780 MET A C 1
ATOM 6107 O O . MET A 1 780 ? -10.356 14.846 -2.034 1.00 90.56 780 MET A O 1
ATOM 6111 N N . HIS A 1 781 ? -9.617 15.835 -3.903 1.00 90.44 781 HIS A N 1
ATOM 6112 C CA . HIS A 1 781 ? -8.223 15.925 -3.458 1.00 90.44 781 HIS A CA 1
ATOM 6113 C C . HIS A 1 781 ? -7.993 17.268 -2.771 1.00 90.44 781 HIS A C 1
ATOM 6115 O O . HIS A 1 781 ? -8.333 18.309 -3.331 1.00 90.44 781 HIS A O 1
ATOM 6121 N N . LEU A 1 782 ? -7.433 17.257 -1.564 1.00 90.12 782 LEU A N 1
ATOM 6122 C CA . LEU A 1 782 ? -7.334 18.431 -0.697 1.00 90.12 782 LEU A CA 1
ATOM 6123 C C . LEU A 1 782 ? -5.898 18.990 -0.643 1.00 90.12 782 LEU A C 1
ATOM 6125 O O . LEU A 1 782 ? -4.947 18.206 -0.598 1.00 90.12 782 LEU A O 1
ATOM 6129 N N . PRO A 1 783 ? -5.712 20.323 -0.562 1.00 90.56 783 PRO A N 1
ATOM 6130 C CA . PRO A 1 783 ? -4.399 20.973 -0.566 1.00 90.56 783 PRO A CA 1
ATOM 6131 C C . PRO A 1 783 ? -3.731 20.995 0.822 1.00 90.56 783 PRO A C 1
ATOM 6133 O O . PRO A 1 783 ? -3.222 22.025 1.266 1.00 90.56 783 PRO A O 1
ATOM 6136 N N . TRP A 1 784 ? -3.731 19.857 1.520 1.00 89.62 784 TRP A N 1
ATOM 6137 C CA . TRP A 1 784 ? -3.194 19.711 2.878 1.00 89.62 784 TRP A CA 1
ATOM 6138 C C . TRP A 1 784 ? -2.284 18.487 2.956 1.00 89.62 784 TRP A C 1
ATOM 6140 O O . TRP A 1 784 ? -2.683 17.401 2.560 1.00 89.62 784 TRP A O 1
ATOM 6150 N N . LEU A 1 785 ? -1.073 18.656 3.476 1.00 89.12 785 LEU A N 1
ATOM 6151 C CA . LEU A 1 785 ? -0.058 17.623 3.664 1.00 89.12 785 LEU A CA 1
ATOM 6152 C C . LEU A 1 785 ? -0.126 17.052 5.081 1.00 89.12 785 LEU A C 1
ATOM 6154 O O . LEU A 1 785 ? 0.107 17.794 6.035 1.00 89.12 785 LEU A O 1
ATOM 6158 N N . THR A 1 786 ? -0.363 15.746 5.225 1.00 90.38 786 THR A N 1
ATOM 6159 C CA . THR A 1 786 ? -0.152 15.028 6.496 1.00 90.38 786 THR A CA 1
ATOM 6160 C C . THR A 1 786 ? 1.224 14.345 6.522 1.00 90.38 786 THR A C 1
ATOM 6162 O O . THR A 1 786 ? 1.548 13.630 5.566 1.00 90.38 786 THR A O 1
ATOM 6165 N N . PRO A 1 787 ? 2.043 14.515 7.582 1.00 90.19 787 PRO A N 1
ATOM 6166 C CA . PRO A 1 787 ? 3.326 13.834 7.688 1.00 90.19 787 PRO A CA 1
ATOM 6167 C C . PRO A 1 787 ? 3.172 12.328 7.940 1.00 90.19 787 PRO A C 1
ATOM 6169 O O . PRO A 1 787 ? 2.399 11.913 8.805 1.00 90.19 787 PRO A O 1
ATOM 6172 N N . HIS A 1 788 ? 3.959 11.523 7.224 1.00 89.31 788 HIS A N 1
ATOM 6173 C CA . HIS A 1 788 ? 3.981 10.063 7.315 1.00 89.31 788 HIS A CA 1
ATOM 6174 C C . HIS A 1 788 ? 5.330 9.566 7.856 1.00 89.31 788 HIS A C 1
ATOM 6176 O O . HIS A 1 788 ? 6.359 9.620 7.172 1.00 89.31 788 HIS A O 1
ATOM 6182 N N . LEU A 1 789 ? 5.338 9.089 9.104 1.00 82.56 789 LEU A N 1
ATOM 6183 C CA . LEU A 1 789 ? 6.550 8.761 9.856 1.00 82.56 789 LEU A CA 1
ATOM 6184 C C . LEU A 1 789 ? 6.831 7.261 9.875 1.00 82.56 789 LEU A C 1
ATOM 6186 O O . LEU A 1 789 ? 6.354 6.535 10.746 1.00 82.56 789 LEU A O 1
ATOM 6190 N N . ARG A 1 790 ? 7.716 6.806 8.986 1.00 72.94 790 ARG A N 1
ATOM 6191 C CA . ARG A 1 790 ? 8.190 5.414 8.952 1.00 72.94 790 ARG A CA 1
ATOM 6192 C C . ARG A 1 790 ? 8.566 4.866 10.337 1.00 72.94 790 ARG A C 1
ATOM 6194 O O . ARG A 1 790 ? 9.240 5.528 11.129 1.00 72.94 790 ARG A O 1
ATOM 6201 N N . MET A 1 791 ? 8.143 3.634 10.619 1.00 68.81 791 MET A N 1
ATOM 6202 C CA . MET A 1 791 ? 8.537 2.906 11.836 1.00 68.81 791 MET A CA 1
ATOM 6203 C C . MET A 1 791 ? 9.966 2.353 11.760 1.00 68.81 791 MET A C 1
ATOM 6205 O O . MET A 1 791 ? 10.612 2.176 12.787 1.00 68.81 791 MET A O 1
ATOM 6209 N N . GLN A 1 792 ? 10.461 2.082 10.550 1.00 62.25 792 GLN A N 1
ATOM 6210 C CA . GLN A 1 792 ? 11.800 1.560 10.268 1.00 62.25 792 GLN A CA 1
ATOM 6211 C C . GLN A 1 792 ? 12.340 2.210 8.979 1.00 62.25 792 GLN A C 1
ATOM 6213 O O . GLN A 1 792 ? 11.534 2.642 8.149 1.00 62.25 792 GLN A O 1
ATOM 6218 N N . PRO A 1 793 ? 13.668 2.295 8.772 1.00 60.62 793 PRO A N 1
ATOM 6219 C CA . PRO A 1 793 ? 14.239 2.734 7.500 1.00 60.62 793 PRO A CA 1
ATOM 6220 C C . PRO A 1 793 ? 13.785 1.840 6.339 1.00 60.62 793 PRO A C 1
ATOM 6222 O O . PRO A 1 793 ? 13.783 0.616 6.450 1.00 60.62 793 PRO A O 1
ATOM 6225 N N . ARG A 1 794 ? 13.410 2.457 5.216 1.00 61.94 794 ARG A N 1
ATOM 6226 C CA . ARG A 1 794 ? 12.963 1.780 3.992 1.00 61.94 794 ARG A CA 1
ATOM 6227 C C . ARG A 1 794 ? 13.616 2.454 2.785 1.00 61.94 794 ARG A C 1
ATOM 6229 O O . ARG A 1 794 ? 13.481 3.662 2.613 1.00 61.94 794 ARG A O 1
ATOM 6236 N N . THR A 1 795 ? 14.289 1.668 1.954 1.00 57.66 795 THR A N 1
ATOM 6237 C CA . THR A 1 795 ? 14.946 2.082 0.701 1.00 57.66 795 THR A CA 1
ATOM 6238 C C . THR A 1 795 ? 14.489 1.180 -0.442 1.00 57.66 795 THR A C 1
ATOM 6240 O O . THR A 1 795 ? 14.008 0.073 -0.192 1.00 57.66 795 THR A O 1
ATOM 6243 N N . PHE A 1 796 ? 14.622 1.640 -1.687 1.00 60.34 796 PHE A N 1
ATOM 6244 C CA . PHE A 1 796 ? 14.393 0.775 -2.845 1.00 60.34 796 PHE A CA 1
ATOM 6245 C C . PHE A 1 796 ? 15.540 -0.235 -3.007 1.00 60.34 796 PHE A C 1
ATOM 6247 O O . PHE A 1 796 ? 16.711 0.109 -2.837 1.00 60.34 796 PHE A O 1
ATOM 6254 N N . GLN A 1 797 ? 15.204 -1.484 -3.326 1.00 53.41 797 GLN A N 1
ATOM 6255 C CA . GLN A 1 797 ? 16.178 -2.530 -3.647 1.00 53.41 797 GLN A CA 1
ATOM 6256 C C . GLN A 1 797 ? 16.668 -2.408 -5.099 1.00 53.41 797 GLN A C 1
ATOM 6258 O O . GLN A 1 797 ? 16.017 -1.794 -5.950 1.00 53.41 797 GLN A O 1
ATOM 6263 N N . HIS A 1 798 ? 17.817 -3.017 -5.410 1.00 47.38 798 HIS A N 1
ATOM 6264 C CA . HIS A 1 798 ? 18.292 -3.081 -6.792 1.00 47.38 798 HIS A CA 1
ATOM 6265 C C . HIS A 1 798 ? 17.260 -3.807 -7.675 1.00 47.38 798 HIS A C 1
ATOM 6267 O O . HIS A 1 798 ? 16.628 -4.768 -7.243 1.00 47.38 798 HIS A O 1
ATOM 6273 N N . GLY A 1 799 ? 17.034 -3.312 -8.893 1.00 54.31 799 GLY A N 1
ATOM 6274 C CA . GLY A 1 799 ? 15.999 -3.835 -9.793 1.00 54.31 799 GLY A CA 1
ATOM 6275 C C . GLY A 1 799 ? 14.548 -3.468 -9.432 1.00 54.31 799 GLY A C 1
ATOM 6276 O O . GLY A 1 799 ? 13.678 -3.596 -10.290 1.00 54.31 799 GLY A O 1
ATOM 6277 N N . GLU A 1 800 ? 14.252 -2.930 -8.240 1.00 57.19 800 GLU A N 1
ATOM 6278 C CA . GLU A 1 800 ? 12.875 -2.569 -7.842 1.00 57.19 800 GLU A CA 1
ATOM 6279 C C . GLU A 1 800 ? 12.258 -1.485 -8.751 1.00 57.19 800 GLU A C 1
ATOM 6281 O O . GLU A 1 800 ? 11.050 -1.476 -8.986 1.00 57.19 800 GLU A O 1
ATOM 6286 N N . LEU A 1 801 ? 13.109 -0.651 -9.360 1.00 61.88 801 LEU A N 1
ATOM 6287 C CA . LEU A 1 801 ? 12.780 0.313 -10.420 1.00 61.88 801 LEU A CA 1
ATOM 6288 C C . LEU A 1 801 ? 12.115 -0.332 -11.659 1.00 61.88 801 LEU A C 1
ATOM 6290 O O . LEU A 1 801 ? 11.366 0.326 -12.377 1.00 61.88 801 LEU A O 1
ATOM 6294 N N . PHE A 1 802 ? 12.385 -1.616 -11.912 1.00 72.38 802 PHE A N 1
ATOM 6295 C CA . PHE A 1 802 ? 11.902 -2.368 -13.075 1.00 72.38 802 PHE A CA 1
ATOM 6296 C C . PHE A 1 802 ? 11.038 -3.580 -12.702 1.00 72.38 802 PHE A C 1
ATOM 6298 O O . PHE A 1 802 ? 10.449 -4.183 -13.593 1.00 72.38 802 PHE A O 1
ATOM 6305 N N . ARG A 1 803 ? 10.879 -3.916 -11.411 1.00 71.38 803 ARG A N 1
ATOM 6306 C CA . ARG A 1 803 ? 10.032 -5.043 -10.974 1.00 71.38 803 ARG A CA 1
ATOM 6307 C C . ARG A 1 803 ? 8.594 -4.925 -11.496 1.00 71.38 803 ARG A C 1
ATOM 6309 O O . ARG A 1 803 ? 8.026 -5.926 -11.912 1.00 71.38 803 ARG A O 1
ATOM 6316 N N . SER A 1 804 ? 8.011 -3.725 -11.549 1.00 72.50 804 SER A N 1
ATOM 6317 C CA . SER A 1 804 ? 6.674 -3.528 -12.138 1.00 72.50 804 SER A CA 1
ATOM 6318 C C . SER A 1 804 ? 6.637 -3.736 -13.660 1.00 72.50 804 SER A C 1
ATOM 6320 O O . SER A 1 804 ? 5.572 -4.035 -14.192 1.00 72.50 804 SER A O 1
ATOM 6322 N N . ALA A 1 805 ? 7.770 -3.645 -14.370 1.00 77.56 805 ALA A N 1
ATOM 6323 C CA . ALA A 1 805 ? 7.879 -4.020 -15.784 1.00 77.56 805 ALA A CA 1
ATOM 6324 C C . ALA A 1 805 ? 7.984 -5.543 -15.978 1.00 77.56 805 ALA A C 1
ATOM 6326 O O . ALA A 1 805 ? 7.387 -6.071 -16.913 1.00 77.56 805 ALA A O 1
ATOM 6327 N N . SER A 1 806 ? 8.709 -6.236 -15.091 1.00 77.19 806 SER A N 1
ATOM 6328 C CA . SER A 1 806 ? 9.001 -7.677 -15.168 1.00 77.19 806 SER A CA 1
ATOM 6329 C C . SER A 1 806 ? 8.064 -8.583 -14.360 1.00 77.19 806 SER A C 1
ATOM 6331 O O . SER A 1 806 ? 8.330 -9.775 -14.238 1.00 77.19 806 SER A O 1
ATOM 6333 N N . SER A 1 807 ? 6.988 -8.049 -13.779 1.00 76.62 807 SER A N 1
ATOM 6334 C CA . SER A 1 807 ? 6.008 -8.851 -13.038 1.00 76.62 807 SER A CA 1
ATOM 6335 C C . SER A 1 807 ? 4.590 -8.299 -13.116 1.00 76.62 807 SER A C 1
ATOM 6337 O O . SER A 1 807 ? 4.386 -7.091 -13.260 1.00 76.62 807 SER A O 1
ATOM 6339 N N . HIS A 1 808 ? 3.617 -9.201 -13.001 1.00 77.88 808 HIS A N 1
ATOM 6340 C CA . HIS A 1 808 ? 2.241 -8.913 -12.604 1.00 77.88 808 HIS A CA 1
ATOM 6341 C C . HIS A 1 808 ? 2.061 -9.178 -11.098 1.00 77.88 808 HIS A C 1
ATOM 6343 O O . HIS A 1 808 ? 2.793 -9.976 -10.509 1.00 77.88 808 HIS A O 1
ATOM 6349 N N . ASP A 1 809 ? 1.077 -8.524 -10.484 1.00 80.12 809 ASP A N 1
ATOM 6350 C CA . ASP A 1 809 ? 0.617 -8.788 -9.117 1.00 80.12 809 ASP A CA 1
ATOM 6351 C C . ASP A 1 809 ? -0.903 -9.016 -9.107 1.00 80.12 809 ASP A C 1
ATOM 6353 O O . ASP A 1 809 ? -1.595 -8.775 -10.105 1.00 80.12 809 ASP A O 1
ATOM 6357 N N . ALA A 1 810 ? -1.434 -9.526 -7.997 1.00 82.88 810 ALA A N 1
ATOM 6358 C CA . ALA A 1 810 ? -2.845 -9.871 -7.903 1.00 82.88 810 ALA A CA 1
ATOM 6359 C C . ALA A 1 810 ? -3.760 -8.640 -7.994 1.00 82.88 810 ALA A C 1
ATOM 6361 O O . ALA A 1 810 ? -4.840 -8.731 -8.577 1.00 82.88 810 ALA A O 1
ATOM 6362 N N . ALA A 1 811 ? -3.341 -7.475 -7.485 1.00 80.69 811 ALA A N 1
ATOM 6363 C CA . ALA A 1 811 ? -4.115 -6.246 -7.645 1.00 80.69 811 ALA A CA 1
ATOM 6364 C C . ALA A 1 811 ? -4.238 -5.844 -9.118 1.00 80.69 811 ALA A C 1
ATOM 6366 O O . ALA A 1 811 ? -5.318 -5.431 -9.545 1.00 80.69 811 ALA A O 1
ATOM 6367 N N . ARG A 1 812 ? -3.186 -6.038 -9.922 1.00 81.19 812 ARG A N 1
ATOM 6368 C CA . ARG A 1 812 ? -3.245 -5.839 -11.373 1.00 81.19 812 ARG A CA 1
ATOM 6369 C C . ARG A 1 812 ? -4.229 -6.796 -12.043 1.00 81.19 812 ARG A C 1
ATOM 6371 O O . ARG A 1 812 ? -5.041 -6.323 -12.834 1.00 81.19 812 ARG A O 1
ATOM 6378 N N . LEU A 1 813 ? -4.225 -8.079 -11.669 1.00 87.38 813 LEU A N 1
ATOM 6379 C CA . LEU A 1 813 ? -5.209 -9.062 -12.146 1.00 87.38 813 LEU A CA 1
ATOM 6380 C C . LEU A 1 813 ? -6.647 -8.630 -11.808 1.00 87.38 813 LEU A C 1
ATOM 6382 O O . LEU A 1 813 ? -7.501 -8.588 -12.690 1.00 87.38 813 LEU A O 1
ATOM 6386 N N . PHE A 1 814 ? -6.916 -8.239 -10.559 1.00 88.31 814 PHE A N 1
ATOM 6387 C CA . PHE A 1 814 ? -8.237 -7.748 -10.153 1.00 88.31 814 PHE A CA 1
ATOM 6388 C C . PHE A 1 814 ? -8.651 -6.463 -10.893 1.00 88.31 814 PHE A C 1
ATOM 6390 O O . PHE A 1 814 ? -9.812 -6.338 -11.281 1.00 88.31 814 PHE A O 1
ATOM 6397 N N . LEU A 1 815 ? -7.728 -5.523 -11.130 1.00 84.81 815 LEU A N 1
ATOM 6398 C CA . LEU A 1 815 ? -7.981 -4.329 -11.945 1.00 84.81 815 LEU A CA 1
ATOM 6399 C C . LEU A 1 815 ? -8.324 -4.689 -13.391 1.00 84.81 815 LEU A C 1
ATOM 6401 O O . LEU A 1 815 ? -9.252 -4.116 -13.958 1.00 84.81 815 LEU A O 1
ATOM 6405 N N . ASP A 1 816 ? -7.582 -5.615 -13.988 1.00 85.06 816 ASP A N 1
ATOM 6406 C CA . ASP A 1 816 ? -7.780 -6.040 -15.370 1.00 85.06 816 ASP A CA 1
ATOM 6407 C C . ASP A 1 816 ? -9.133 -6.765 -15.530 1.00 85.06 816 ASP A C 1
ATOM 6409 O O . ASP A 1 816 ? -9.909 -6.408 -16.418 1.00 85.06 816 ASP A O 1
ATOM 6413 N N . CYS A 1 817 ? -9.528 -7.619 -14.576 1.00 88.56 817 CYS A N 1
ATOM 6414 C CA . CYS A 1 817 ? -10.894 -8.154 -14.497 1.00 88.56 817 CYS A CA 1
ATOM 6415 C C . CYS A 1 817 ? -11.966 -7.050 -14.340 1.00 88.56 817 CYS A C 1
ATOM 6417 O O . CYS A 1 817 ? -12.959 -7.037 -15.065 1.00 88.56 817 CYS A O 1
ATOM 6419 N N . LEU A 1 818 ? -11.790 -6.093 -13.418 1.00 84.88 818 LEU A N 1
ATOM 6420 C CA . LEU A 1 818 ? -12.779 -5.030 -13.160 1.00 84.88 818 LEU A CA 1
ATOM 6421 C C . LEU A 1 818 ? -12.928 -4.018 -14.312 1.00 84.88 818 LEU A C 1
ATOM 6423 O O . LEU A 1 818 ? -13.967 -3.355 -14.402 1.00 84.88 818 LEU A O 1
ATOM 6427 N N . ASN A 1 819 ? -11.914 -3.890 -15.173 1.00 83.19 819 ASN A N 1
ATOM 6428 C CA . ASN A 1 819 ? -11.964 -3.091 -16.400 1.00 83.19 819 ASN A CA 1
ATOM 6429 C C . ASN A 1 819 ? -12.612 -3.845 -17.573 1.00 83.19 819 ASN A C 1
ATOM 6431 O O . ASN A 1 819 ? -13.265 -3.208 -18.394 1.00 83.19 819 ASN A O 1
ATOM 6435 N N . ALA A 1 820 ? -12.477 -5.174 -17.632 1.00 86.00 820 ALA A N 1
ATOM 6436 C CA . ALA A 1 820 ? -13.146 -6.022 -18.622 1.00 86.00 820 ALA A CA 1
ATOM 6437 C C . ALA A 1 820 ? -14.664 -6.172 -18.383 1.00 86.00 820 ALA A C 1
ATOM 6439 O O . ALA A 1 820 ? -15.403 -6.551 -19.291 1.00 86.00 820 ALA A O 1
ATOM 6440 N N . ALA A 1 821 ? -15.135 -5.883 -17.167 1.00 85.06 821 ALA A N 1
ATOM 6441 C CA . ALA A 1 821 ? -16.539 -6.003 -16.784 1.00 85.06 821 ALA A CA 1
ATOM 6442 C C . ALA A 1 821 ? -17.474 -5.077 -17.605 1.00 85.06 821 ALA A C 1
ATOM 6444 O O . ALA A 1 821 ? -17.169 -3.888 -17.759 1.00 85.06 821 ALA A O 1
ATOM 6445 N N . PRO A 1 822 ? -18.656 -5.555 -18.056 1.00 81.88 822 PRO A N 1
ATOM 6446 C CA . PRO A 1 822 ? -19.619 -4.764 -18.829 1.00 81.88 822 PRO A CA 1
ATOM 6447 C C . PRO A 1 822 ? -19.986 -3.413 -18.201 1.00 81.88 822 PRO A C 1
ATOM 6449 O O . PRO A 1 822 ? -19.984 -3.238 -16.980 1.00 81.88 822 PRO A O 1
ATOM 6452 N N . ALA A 1 823 ? -20.310 -2.423 -19.030 1.00 70.19 823 ALA A N 1
ATOM 6453 C CA . ALA A 1 823 ? -20.767 -1.116 -18.567 1.00 70.19 823 ALA A CA 1
ATOM 6454 C C . ALA A 1 823 ? -22.268 -1.151 -18.216 1.00 70.19 823 ALA A C 1
ATOM 6456 O O . ALA A 1 823 ? -23.110 -0.769 -19.025 1.00 70.19 823 ALA A O 1
ATOM 6457 N N . ASP A 1 824 ? -22.606 -1.573 -16.991 1.00 76.44 824 ASP A N 1
ATOM 6458 C CA . ASP A 1 824 ? -23.982 -1.600 -16.450 1.00 76.44 824 ASP A CA 1
ATOM 6459 C C . ASP A 1 824 ? -24.542 -0.187 -16.133 1.00 76.44 824 ASP A C 1
ATOM 6461 O O . ASP A 1 824 ? -25.087 0.084 -15.062 1.00 76.44 824 ASP A O 1
ATOM 6465 N N . SER A 1 825 ? -24.412 0.742 -17.085 1.00 70.50 825 SER A N 1
ATOM 6466 C CA . SER A 1 825 ? -24.842 2.149 -17.012 1.00 70.50 825 SER A CA 1
ATOM 6467 C C . SER A 1 825 ? -26.357 2.329 -16.854 1.00 70.50 825 SER A C 1
ATOM 6469 O O . SER A 1 825 ? -26.813 3.365 -16.374 1.00 70.50 825 SER A O 1
ATOM 6471 N N . HIS A 1 826 ? -27.136 1.309 -17.223 1.00 78.19 826 HIS A N 1
ATOM 6472 C CA . HIS A 1 826 ? -28.589 1.266 -17.073 1.00 78.19 826 HIS A CA 1
ATOM 6473 C C . HIS A 1 826 ? -29.043 1.063 -15.613 1.00 78.19 826 HIS A C 1
ATOM 6475 O O . HIS A 1 826 ? -30.171 1.414 -15.267 1.00 78.19 826 HIS A O 1
ATOM 6481 N N . LEU A 1 827 ? -28.185 0.515 -14.742 1.00 80.56 827 LEU A N 1
ATOM 6482 C CA . LEU A 1 827 ? -28.469 0.390 -13.313 1.00 80.56 827 LEU A CA 1
ATOM 6483 C C . LEU A 1 827 ? -28.136 1.705 -12.611 1.00 80.56 827 LEU A C 1
ATOM 6485 O O . LEU A 1 827 ? -26.996 2.156 -12.664 1.00 80.56 827 LEU A O 1
ATOM 6489 N N . GLN A 1 828 ? -29.103 2.299 -11.907 1.00 79.88 828 GLN A N 1
ATOM 6490 C CA . GLN A 1 828 ? -28.884 3.534 -11.139 1.00 79.88 828 GLN A CA 1
ATOM 6491 C C . GLN A 1 828 ? -28.340 3.286 -9.720 1.00 79.88 828 GLN A C 1
ATOM 6493 O O . GLN A 1 828 ? -27.551 4.093 -9.225 1.00 79.88 828 GLN A O 1
ATOM 6498 N N . ASP A 1 829 ? -28.710 2.167 -9.088 1.00 88.25 829 ASP A N 1
ATOM 6499 C CA . ASP A 1 829 ? -28.306 1.808 -7.722 1.00 88.25 829 ASP A CA 1
ATOM 6500 C C . ASP A 1 829 ? -26.837 1.324 -7.639 1.00 88.25 829 ASP A C 1
ATOM 6502 O O . ASP A 1 829 ? -26.472 0.349 -8.309 1.00 88.25 829 ASP A O 1
ATOM 6506 N N . PRO A 1 830 ? -25.993 1.937 -6.782 1.00 89.56 830 PRO A N 1
ATOM 6507 C CA . PRO A 1 830 ? -24.655 1.441 -6.483 1.00 89.56 830 PRO A CA 1
ATOM 6508 C C . PRO A 1 830 ? -24.586 0.014 -5.937 1.00 89.56 830 PRO A C 1
ATOM 6510 O O . PRO A 1 830 ? -23.637 -0.695 -6.270 1.00 89.56 830 PRO A O 1
ATOM 6513 N N . THR A 1 831 ? -25.564 -0.440 -5.145 1.00 90.62 831 THR A N 1
ATOM 6514 C CA . THR A 1 831 ? -25.553 -1.812 -4.608 1.00 90.62 831 THR A CA 1
ATOM 6515 C C . THR A 1 831 ? -25.777 -2.837 -5.720 1.00 90.62 831 THR A C 1
ATOM 6517 O O . THR A 1 831 ? -25.033 -3.815 -5.806 1.00 90.62 831 THR A O 1
ATOM 6520 N N . ALA A 1 832 ? -26.728 -2.595 -6.624 1.00 91.31 832 ALA A N 1
ATOM 6521 C CA . ALA A 1 832 ? -26.954 -3.414 -7.810 1.00 91.31 832 ALA A CA 1
ATOM 6522 C C . ALA A 1 832 ? -25.725 -3.451 -8.736 1.00 91.31 832 ALA A C 1
ATOM 6524 O O . ALA A 1 832 ? -25.311 -4.537 -9.140 1.00 91.31 832 ALA A O 1
ATOM 6525 N N . ARG A 1 833 ? -25.082 -2.303 -9.013 1.00 91.12 833 ARG A N 1
ATOM 6526 C CA . ARG A 1 833 ? -23.827 -2.267 -9.793 1.00 91.12 833 ARG A CA 1
ATOM 6527 C C . ARG A 1 833 ? -22.691 -3.028 -9.098 1.00 91.12 833 ARG A C 1
ATOM 6529 O O . ARG A 1 833 ? -21.972 -3.773 -9.754 1.00 91.12 833 ARG A O 1
ATOM 6536 N N . CYS A 1 834 ? -22.553 -2.900 -7.777 1.00 92.62 834 CYS A N 1
ATOM 6537 C CA . CYS A 1 834 ? -21.574 -3.660 -6.990 1.00 92.62 834 CYS A CA 1
ATOM 6538 C C . CYS A 1 834 ? -21.813 -5.178 -7.099 1.00 92.62 834 CYS A C 1
ATOM 6540 O O . CYS A 1 834 ? -20.880 -5.933 -7.376 1.00 92.62 834 CYS A O 1
ATOM 6542 N N . ARG A 1 835 ? -23.076 -5.619 -6.989 1.00 94.38 835 ARG A N 1
ATOM 6543 C CA . ARG A 1 835 ? -23.455 -7.024 -7.179 1.00 94.38 835 ARG A CA 1
ATOM 6544 C C . ARG A 1 835 ? -23.122 -7.531 -8.582 1.00 94.38 835 ARG A C 1
ATOM 6546 O O . ARG A 1 835 ? -22.544 -8.604 -8.682 1.00 94.38 835 ARG A O 1
ATOM 6553 N N . ARG A 1 836 ? -23.433 -6.777 -9.642 1.00 94.69 836 ARG A N 1
ATOM 6554 C CA . ARG A 1 836 ? -23.122 -7.171 -11.031 1.00 94.69 836 ARG A CA 1
ATOM 6555 C C . ARG A 1 836 ? -21.629 -7.384 -11.275 1.00 94.69 836 ARG A C 1
ATOM 6557 O O . ARG A 1 836 ? -21.256 -8.346 -11.939 1.00 94.69 836 ARG A O 1
ATOM 6564 N N . LEU A 1 837 ? -20.774 -6.532 -10.701 1.00 94.00 837 LEU A N 1
ATOM 6565 C CA . LEU A 1 837 ? -19.320 -6.738 -10.726 1.00 94.00 837 LEU A CA 1
ATOM 6566 C C . LEU A 1 837 ? -18.941 -8.050 -10.023 1.00 94.00 837 LEU A C 1
ATOM 6568 O O . LEU A 1 837 ? -18.106 -8.792 -10.530 1.00 94.00 837 LEU A O 1
ATOM 6572 N N . GLY A 1 838 ? -19.584 -8.357 -8.893 1.00 96.00 838 GLY A N 1
ATOM 6573 C CA . GLY A 1 838 ? -19.410 -9.624 -8.186 1.00 96.00 838 GLY A CA 1
ATOM 6574 C C . GLY A 1 838 ? -19.823 -10.847 -9.007 1.00 96.00 838 GLY A C 1
ATOM 6575 O O . GLY A 1 838 ? -19.035 -11.778 -9.150 1.00 96.00 838 GLY A O 1
ATOM 6576 N N . GLU A 1 839 ? -21.017 -10.808 -9.606 1.00 96.12 839 GLU A N 1
ATOM 6577 C CA . GLU A 1 839 ? -21.545 -11.849 -10.499 1.00 96.12 839 GLU A CA 1
ATOM 6578 C C . GLU A 1 839 ? -20.589 -12.110 -11.676 1.00 96.12 839 GLU A C 1
ATOM 6580 O O . GLU A 1 839 ? -20.270 -13.261 -11.953 1.00 96.12 839 GLU A O 1
ATOM 6585 N N . PHE A 1 840 ? -20.048 -11.057 -12.299 1.00 95.56 840 PHE A N 1
ATOM 6586 C CA . PHE A 1 840 ? -19.074 -11.161 -13.394 1.00 95.56 840 PHE A CA 1
ATOM 6587 C C . PHE A 1 840 ? -17.727 -11.775 -12.962 1.00 95.56 840 PHE A C 1
ATOM 6589 O O . PHE A 1 840 ? -17.171 -12.612 -13.674 1.00 95.56 840 PHE A O 1
ATOM 6596 N N . LEU A 1 841 ? -17.199 -11.413 -11.783 1.00 96.00 841 LEU A N 1
ATOM 6597 C CA . LEU A 1 841 ? -15.989 -12.057 -11.249 1.00 96.00 841 LEU A CA 1
ATOM 6598 C C . LEU A 1 841 ? -16.232 -13.540 -10.922 1.00 96.00 841 LEU A C 1
ATOM 6600 O O . LEU A 1 841 ? -15.347 -14.366 -11.147 1.00 96.00 841 LEU A O 1
ATOM 6604 N N . MET A 1 842 ? -17.422 -13.893 -10.424 1.00 96.50 842 MET A N 1
ATOM 6605 C CA . MET A 1 842 ? -17.810 -15.289 -10.198 1.00 96.50 842 MET A CA 1
ATOM 6606 C C . MET A 1 842 ? -17.976 -16.062 -11.510 1.00 96.50 842 MET A C 1
ATOM 6608 O O . MET A 1 842 ? -17.555 -17.212 -11.567 1.00 96.50 842 MET A O 1
ATOM 6612 N N . GLU A 1 843 ? -18.547 -15.451 -12.551 1.00 94.56 843 GLU A N 1
ATOM 6613 C CA . GLU A 1 843 ? -18.720 -16.039 -13.886 1.00 94.56 843 GLU A CA 1
ATOM 6614 C C . GLU A 1 843 ? -17.363 -16.425 -14.494 1.00 94.56 843 GLU A C 1
ATOM 6616 O O . GLU A 1 843 ? -17.128 -17.601 -14.774 1.00 94.56 843 GLU A O 1
ATOM 6621 N N . ILE A 1 844 ? -16.422 -15.475 -14.574 1.00 93.44 844 ILE A N 1
ATOM 6622 C CA . ILE A 1 844 ? -15.052 -15.729 -15.051 1.00 93.44 844 ILE A CA 1
ATOM 6623 C C . ILE A 1 844 ? -14.353 -16.794 -14.205 1.00 93.44 844 ILE A C 1
ATOM 6625 O O . ILE A 1 844 ? -13.778 -17.737 -14.748 1.00 93.44 844 ILE A O 1
ATOM 6629 N N . ALA A 1 845 ? -14.407 -16.688 -12.876 1.00 93.44 845 ALA A N 1
ATOM 6630 C CA . ALA A 1 845 ? -13.723 -17.635 -11.999 1.00 93.44 845 ALA A CA 1
ATOM 6631 C C . ALA A 1 845 ? -14.409 -19.013 -11.900 1.00 93.44 845 ALA A C 1
ATOM 6633 O O . ALA A 1 845 ? -13.841 -19.919 -11.290 1.00 93.44 845 ALA A O 1
ATOM 6634 N N . SER A 1 846 ? -15.588 -19.190 -12.507 1.00 92.62 846 SER A N 1
ATOM 6635 C CA . SER A 1 846 ? -16.273 -20.485 -12.657 1.00 92.62 846 SER A CA 1
ATOM 6636 C C . SER A 1 846 ? -16.046 -21.136 -14.028 1.00 92.62 846 SER A C 1
ATOM 6638 O O . SER A 1 846 ? -16.567 -22.225 -14.262 1.00 92.62 846 SER A O 1
ATOM 6640 N N . SER A 1 847 ? -15.293 -20.492 -14.928 1.00 91.56 847 SER A N 1
ATOM 6641 C CA . SER A 1 847 ? -14.850 -21.100 -16.189 1.00 91.56 847 SER A CA 1
ATOM 6642 C C . SER A 1 847 ? -13.797 -22.191 -15.961 1.00 91.56 847 SER A C 1
ATOM 6644 O O . SER A 1 847 ? -13.165 -22.262 -14.898 1.00 91.56 847 SER A O 1
ATOM 6646 N N . ASP A 1 848 ? -13.591 -23.044 -16.968 1.00 92.00 848 ASP A N 1
ATOM 6647 C CA . ASP A 1 848 ? -12.497 -24.012 -16.945 1.00 92.00 848 ASP A CA 1
ATOM 6648 C C . ASP A 1 848 ? -11.155 -23.280 -16.805 1.00 92.00 848 ASP A C 1
ATOM 6650 O O . ASP A 1 848 ? -10.917 -22.228 -17.397 1.00 92.00 848 ASP A O 1
ATOM 6654 N N . ARG A 1 849 ? -10.241 -23.865 -16.029 1.00 89.62 849 ARG A N 1
ATOM 6655 C CA . ARG A 1 849 ? -8.944 -23.274 -15.660 1.00 89.62 849 ARG A CA 1
ATOM 6656 C C . ARG A 1 849 ? -8.148 -22.711 -16.848 1.00 89.62 849 ARG A C 1
ATOM 6658 O O . ARG A 1 849 ? -7.501 -21.675 -16.727 1.00 89.62 849 ARG A O 1
ATOM 6665 N N . ALA A 1 850 ? -8.204 -23.376 -18.004 1.00 84.69 850 ALA A N 1
ATOM 6666 C CA . ALA A 1 850 ? -7.546 -22.913 -19.227 1.00 84.69 850 ALA A CA 1
ATOM 6667 C C . ALA A 1 850 ? -8.160 -21.612 -19.778 1.00 84.69 850 ALA A C 1
ATOM 6669 O O . ALA A 1 850 ? -7.420 -20.730 -20.215 1.00 84.69 850 ALA A O 1
ATOM 6670 N N . ASP A 1 851 ? -9.484 -21.464 -19.704 1.00 87.44 851 ASP A N 1
ATOM 6671 C CA . ASP A 1 851 ? -10.203 -20.265 -20.139 1.00 87.44 851 ASP A CA 1
ATOM 6672 C C . ASP A 1 851 ? -9.972 -19.107 -19.162 1.00 87.44 851 ASP A C 1
ATOM 6674 O O . ASP A 1 851 ? -9.707 -17.988 -19.603 1.00 87.44 851 ASP A O 1
ATOM 6678 N N . PHE A 1 852 ? -9.954 -19.373 -17.848 1.00 90.69 852 PHE A N 1
ATOM 6679 C CA . PHE A 1 852 ? -9.581 -18.377 -16.836 1.00 90.69 852 PHE A CA 1
ATOM 6680 C C . PHE A 1 852 ? -8.169 -17.818 -17.079 1.00 90.69 852 PHE A C 1
ATOM 6682 O O . PHE A 1 852 ? -7.982 -16.600 -17.136 1.00 90.69 852 PHE A O 1
ATOM 6689 N N . VAL A 1 853 ? -7.176 -18.692 -17.288 1.00 90.50 853 VAL A N 1
ATOM 6690 C CA . VAL A 1 853 ? -5.791 -18.284 -17.589 1.00 90.50 853 VAL A CA 1
ATOM 6691 C C . VAL A 1 853 ? -5.706 -17.559 -18.937 1.00 90.50 853 VAL A C 1
ATOM 6693 O O . VAL A 1 853 ? -5.021 -16.539 -19.043 1.00 90.50 853 VAL A O 1
ATOM 6696 N N . SER A 1 854 ? -6.430 -18.019 -19.963 1.00 85.25 854 SER A N 1
ATOM 6697 C CA . SER A 1 854 ? -6.487 -17.345 -21.267 1.00 85.25 854 SER A CA 1
ATOM 6698 C C . SER A 1 854 ? -7.114 -15.950 -21.170 1.00 85.25 854 SER A C 1
ATOM 6700 O O . SER A 1 854 ? -6.637 -15.018 -21.813 1.00 85.25 854 SER A O 1
ATOM 6702 N N . PHE A 1 855 ? -8.164 -15.778 -20.366 1.00 88.19 855 PHE A N 1
ATOM 6703 C CA . PHE A 1 855 ? -8.781 -14.482 -20.101 1.00 88.19 855 PHE A CA 1
ATOM 6704 C C . PHE A 1 855 ? -7.811 -13.558 -19.353 1.00 88.19 855 PHE A C 1
ATOM 6706 O O . PHE A 1 855 ? -7.523 -12.458 -19.826 1.00 88.19 855 PHE A O 1
ATOM 6713 N N . ALA A 1 856 ? -7.260 -14.022 -18.228 1.00 87.50 856 ALA A N 1
ATOM 6714 C CA . ALA A 1 856 ? -6.359 -13.249 -17.378 1.00 87.50 856 ALA A CA 1
ATOM 6715 C C . ALA A 1 856 ? -5.111 -12.775 -18.142 1.00 87.50 856 ALA A C 1
ATOM 6717 O O . ALA A 1 856 ? -4.762 -11.594 -18.101 1.00 87.50 856 ALA A O 1
ATOM 6718 N N . THR A 1 857 ? -4.474 -13.670 -18.903 1.00 87.88 857 THR A N 1
ATOM 6719 C CA . THR A 1 857 ? -3.293 -13.330 -19.714 1.00 87.88 857 THR A CA 1
ATOM 6720 C C . THR A 1 857 ? -3.624 -12.425 -20.905 1.00 87.88 857 THR A C 1
ATOM 6722 O O . THR A 1 857 ? -2.818 -11.550 -21.224 1.00 87.88 857 THR A O 1
ATOM 6725 N N . SER A 1 858 ? -4.806 -12.543 -21.522 1.00 84.25 858 SER A N 1
ATOM 6726 C CA . SER A 1 858 ? -5.265 -11.605 -22.560 1.00 84.25 858 SER A CA 1
ATOM 6727 C C . SER A 1 858 ? -5.510 -10.197 -22.016 1.00 84.25 858 SER A C 1
ATOM 6729 O O . SER A 1 858 ? -5.045 -9.228 -22.620 1.00 84.25 858 SER A O 1
ATOM 6731 N N . GLN A 1 859 ? -6.173 -10.061 -20.861 1.00 84.25 859 GLN A N 1
ATOM 6732 C CA . GLN A 1 859 ? -6.376 -8.750 -20.234 1.00 84.25 859 GLN A CA 1
ATOM 6733 C C . GLN A 1 859 ? -5.039 -8.133 -19.795 1.00 84.25 859 GLN A C 1
ATOM 6735 O O . GLN A 1 859 ? -4.775 -6.972 -20.104 1.00 84.25 859 GLN A O 1
ATOM 6740 N N . ALA A 1 860 ? -4.141 -8.927 -19.203 1.00 83.31 860 ALA A N 1
ATOM 6741 C CA . ALA A 1 860 ? -2.777 -8.504 -18.888 1.00 83.31 860 ALA A CA 1
ATOM 6742 C C . ALA A 1 860 ? -1.999 -8.040 -20.138 1.00 83.31 860 ALA A C 1
ATOM 6744 O O . ALA A 1 860 ? -1.246 -7.066 -20.077 1.00 83.31 860 ALA A O 1
ATOM 6745 N N . LEU A 1 861 ? -2.167 -8.705 -21.288 1.00 82.75 861 LEU A N 1
ATOM 6746 C CA . LEU A 1 861 ? -1.508 -8.336 -22.547 1.00 82.75 861 LEU A CA 1
ATOM 6747 C C . LEU A 1 861 ? -2.027 -6.999 -23.094 1.00 82.75 861 LEU A C 1
ATOM 6749 O O . LEU A 1 861 ? -1.230 -6.124 -23.436 1.00 82.75 861 LEU A O 1
ATOM 6753 N N . GLN A 1 862 ? -3.350 -6.820 -23.119 1.00 76.88 862 GLN A N 1
ATOM 6754 C CA . GLN A 1 862 ? -4.017 -5.565 -23.483 1.00 76.88 862 GLN A CA 1
ATOM 6755 C C . GLN A 1 862 ? -3.573 -4.415 -22.565 1.00 76.88 862 GLN A C 1
ATOM 6757 O O . GLN A 1 862 ? -3.204 -3.335 -23.036 1.00 76.88 862 GLN A O 1
ATOM 6762 N N . SER A 1 863 ? -3.555 -4.658 -21.253 1.00 76.56 863 SER A N 1
ATOM 6763 C CA . SER A 1 863 ? -3.240 -3.647 -20.246 1.00 76.56 863 SER A CA 1
ATOM 6764 C C . SER A 1 863 ? -1.763 -3.221 -20.299 1.00 76.56 863 SER A C 1
ATOM 6766 O O . SER A 1 863 ? -1.462 -2.033 -20.178 1.00 76.56 863 SER A O 1
ATOM 6768 N N . ARG A 1 864 ? -0.844 -4.149 -20.609 1.00 79.56 864 ARG A N 1
ATOM 6769 C CA . ARG A 1 864 ? 0.579 -3.872 -20.901 1.00 79.56 864 ARG A CA 1
ATOM 6770 C C . ARG A 1 864 ? 0.802 -3.174 -22.242 1.00 79.56 864 ARG A C 1
ATOM 6772 O O . ARG A 1 864 ? 1.693 -2.331 -22.341 1.00 79.56 864 ARG A O 1
ATOM 6779 N N . GLY A 1 865 ? 0.001 -3.495 -23.256 1.00 77.75 865 GLY A N 1
ATOM 6780 C CA . GLY A 1 865 ? 0.043 -2.846 -24.566 1.00 77.75 865 GLY A CA 1
ATOM 6781 C C . GLY A 1 865 ? -0.158 -1.338 -24.469 1.00 77.75 865 GLY A C 1
ATOM 6782 O O . GLY A 1 865 ? 0.694 -0.565 -24.911 1.00 77.75 865 GLY A O 1
ATOM 6783 N N . GLY A 1 866 ? -1.229 -0.924 -23.785 1.00 76.94 866 GLY A N 1
ATOM 6784 C CA . GLY A 1 866 ? -1.521 0.490 -23.540 1.00 76.94 866 GLY A CA 1
ATOM 6785 C C . GLY A 1 866 ? -0.416 1.222 -22.767 1.00 76.94 866 GLY A C 1
ATOM 6786 O O . GLY A 1 866 ? -0.168 2.399 -23.025 1.00 76.94 866 GLY A O 1
ATOM 6787 N N . TRP A 1 867 ? 0.305 0.537 -21.868 1.00 78.25 867 TRP A N 1
ATOM 6788 C CA . TRP A 1 867 ? 1.468 1.116 -21.183 1.00 78.25 867 TRP A CA 1
ATOM 6789 C C . TRP A 1 867 ? 2.618 1.391 -22.158 1.00 78.25 867 TRP A C 1
ATOM 6791 O O . TRP A 1 867 ? 3.152 2.498 -22.170 1.00 78.25 867 TRP A O 1
ATOM 6801 N N . LEU A 1 868 ? 2.984 0.416 -22.998 1.00 80.88 868 LEU A N 1
ATOM 6802 C CA . LEU A 1 868 ? 4.070 0.565 -23.974 1.00 80.88 868 LEU A CA 1
ATOM 6803 C C . LEU A 1 868 ? 3.773 1.649 -25.019 1.00 80.88 868 LEU A C 1
ATOM 6805 O O . LEU A 1 868 ? 4.682 2.390 -25.398 1.00 80.88 868 LEU A O 1
ATOM 6809 N N . GLU A 1 869 ? 2.521 1.781 -25.464 1.00 80.38 869 GLU A N 1
ATOM 6810 C CA . GLU A 1 869 ? 2.114 2.864 -26.367 1.00 80.38 869 GLU A CA 1
ATOM 6811 C C . GLU A 1 869 ? 2.149 4.235 -25.671 1.00 80.38 869 GLU A C 1
ATOM 6813 O O . GLU A 1 869 ? 2.696 5.184 -26.233 1.00 80.38 869 GLU A O 1
ATOM 6818 N N . ALA A 1 870 ? 1.674 4.344 -24.424 1.00 79.00 870 ALA A N 1
ATOM 6819 C CA . ALA A 1 870 ? 1.724 5.595 -23.664 1.00 79.00 870 ALA A CA 1
ATOM 6820 C C . ALA A 1 870 ? 3.158 6.050 -23.335 1.00 79.00 870 ALA A C 1
ATOM 6822 O O . ALA A 1 870 ? 3.466 7.236 -23.441 1.00 79.00 870 ALA A O 1
ATOM 6823 N N . MET A 1 871 ? 4.058 5.127 -22.978 1.00 82.75 871 MET A N 1
ATOM 6824 C CA . MET A 1 871 ? 5.476 5.432 -22.736 1.00 82.75 871 MET A CA 1
ATOM 6825 C C . MET A 1 871 ? 6.182 5.901 -24.014 1.00 82.75 871 MET A C 1
ATOM 6827 O O . MET A 1 871 ? 6.972 6.845 -23.976 1.00 82.75 871 MET A O 1
ATOM 6831 N N . ARG A 1 872 ? 5.852 5.289 -25.159 1.00 84.50 872 ARG A N 1
ATOM 6832 C CA . ARG A 1 872 ? 6.352 5.699 -26.477 1.00 84.50 872 ARG A CA 1
ATOM 6833 C C . ARG A 1 872 ? 5.865 7.103 -26.846 1.00 84.50 872 ARG A C 1
ATOM 6835 O O . ARG A 1 872 ? 6.688 7.953 -27.168 1.00 84.50 872 ARG A O 1
ATOM 6842 N N . ALA A 1 873 ? 4.571 7.379 -26.682 1.00 82.75 873 ALA A N 1
ATOM 6843 C CA . ALA A 1 873 ? 4.000 8.708 -26.899 1.00 82.75 873 ALA A CA 1
ATOM 6844 C C . ALA A 1 873 ? 4.597 9.770 -25.950 1.00 82.75 873 ALA A C 1
ATOM 6846 O O . ALA A 1 873 ? 4.865 10.891 -26.375 1.00 82.75 873 ALA A O 1
ATOM 6847 N N . ARG A 1 874 ? 4.874 9.424 -24.681 1.00 84.06 874 ARG A N 1
ATOM 6848 C CA . ARG A 1 874 ? 5.540 10.320 -23.716 1.00 84.06 874 ARG A CA 1
ATOM 6849 C C . ARG A 1 874 ? 6.983 10.638 -24.136 1.00 84.06 874 ARG A C 1
ATOM 6851 O O . ARG A 1 874 ? 7.402 11.779 -23.969 1.00 84.06 874 ARG A O 1
ATOM 6858 N N . LEU A 1 875 ? 7.728 9.689 -24.711 1.00 87.69 875 LEU A N 1
ATOM 6859 C CA . LEU A 1 875 ? 9.048 9.956 -25.307 1.00 87.69 875 LEU A CA 1
ATOM 6860 C C . LEU A 1 875 ? 8.943 10.864 -26.540 1.00 87.69 875 LEU A C 1
ATOM 6862 O O . LEU A 1 875 ? 9.630 11.879 -26.613 1.00 87.69 875 LEU A O 1
ATOM 6866 N N . GLU A 1 876 ? 8.059 10.529 -27.480 1.00 87.94 876 GLU A N 1
ATOM 6867 C CA . GLU A 1 876 ? 7.858 11.276 -28.731 1.00 87.94 876 GLU A CA 1
ATOM 6868 C C . GLU A 1 876 ? 7.394 12.724 -28.482 1.00 87.94 876 GLU A C 1
ATOM 6870 O O . GLU A 1 876 ? 7.814 13.637 -29.191 1.00 87.94 876 GLU A O 1
ATOM 6875 N N . ALA A 1 877 ? 6.602 12.959 -27.431 1.00 85.38 877 ALA A N 1
ATOM 6876 C CA . ALA A 1 877 ? 6.150 14.288 -27.016 1.00 85.38 877 ALA A CA 1
ATOM 6877 C C . ALA A 1 877 ? 7.191 15.112 -26.226 1.00 85.38 877 ALA A C 1
ATOM 6879 O O . ALA A 1 877 ? 6.949 16.289 -25.962 1.00 85.38 877 ALA A O 1
ATOM 6880 N N . ASN A 1 878 ? 8.326 14.529 -25.816 1.00 86.12 878 ASN A N 1
ATOM 6881 C CA . ASN A 1 878 ? 9.360 15.211 -25.022 1.00 86.12 878 ASN A CA 1
ATOM 6882 C C . ASN A 1 878 ? 10.774 14.939 -25.601 1.00 86.12 878 ASN A C 1
ATOM 6884 O O . ASN A 1 878 ? 11.613 14.360 -24.906 1.00 86.12 878 ASN A O 1
ATOM 6888 N N . PRO A 1 879 ? 11.072 15.341 -26.856 1.00 85.94 879 PRO A N 1
ATOM 6889 C CA . PRO A 1 879 ? 12.341 15.021 -27.526 1.00 85.94 879 PRO A CA 1
ATOM 6890 C C . PRO A 1 879 ? 13.575 15.621 -26.830 1.00 85.94 879 PRO A C 1
ATOM 6892 O O . PRO A 1 879 ? 14.641 15.009 -26.840 1.00 85.94 879 PRO A O 1
ATOM 6895 N N . ASP A 1 880 ? 13.424 16.780 -26.183 1.00 87.50 880 ASP A N 1
ATOM 6896 C CA . ASP A 1 880 ? 14.487 17.472 -25.439 1.00 87.50 880 ASP A CA 1
ATOM 6897 C C . ASP A 1 880 ? 14.642 16.982 -23.982 1.00 87.50 880 ASP A C 1
ATOM 6899 O O . ASP A 1 880 ? 15.368 17.583 -23.186 1.00 87.50 880 ASP A O 1
ATOM 6903 N N . ALA A 1 881 ? 13.949 15.905 -23.590 1.00 88.12 881 ALA A N 1
ATOM 6904 C CA . ALA A 1 881 ? 13.991 15.403 -22.221 1.00 88.12 881 ALA A CA 1
ATOM 6905 C C . ALA A 1 881 ? 15.396 14.908 -21.811 1.00 88.12 881 ALA A C 1
ATOM 6907 O O . ALA A 1 881 ? 16.111 14.302 -22.618 1.00 88.12 881 ALA A O 1
ATOM 6908 N N . PRO A 1 882 ? 15.806 15.080 -20.537 1.00 92.88 882 PRO A N 1
ATOM 6909 C CA . PRO A 1 882 ? 17.140 14.688 -20.100 1.00 92.88 882 PRO A CA 1
ATOM 6910 C C . PRO A 1 882 ? 17.445 13.206 -20.341 1.00 92.88 882 PRO A C 1
ATOM 6912 O O . PRO A 1 882 ? 16.723 12.309 -19.901 1.00 92.88 882 PRO A O 1
ATOM 6915 N N . SER A 1 883 ? 18.574 12.946 -21.007 1.00 91.94 883 SER A N 1
ATOM 6916 C CA . SER A 1 883 ? 18.952 11.604 -21.484 1.00 91.94 883 SER A CA 1
ATOM 6917 C C . SER A 1 883 ? 18.963 10.505 -20.410 1.00 91.94 883 SER A C 1
ATOM 6919 O O . SER A 1 883 ? 18.742 9.344 -20.741 1.00 91.94 883 SER A O 1
ATOM 6921 N N . PHE A 1 884 ? 19.164 10.844 -19.131 1.00 88.12 884 PHE A N 1
ATOM 6922 C CA . PHE A 1 884 ? 19.111 9.883 -18.023 1.00 88.12 884 PHE A CA 1
ATOM 6923 C C . PHE A 1 884 ? 17.695 9.365 -17.714 1.00 88.12 884 PHE A C 1
ATOM 6925 O O . PHE A 1 884 ? 17.576 8.236 -17.245 1.00 88.12 884 PHE A O 1
ATOM 6932 N N . TRP A 1 885 ? 16.647 10.153 -17.982 1.00 90.06 885 TRP A N 1
ATOM 6933 C CA . TRP A 1 885 ? 15.244 9.734 -17.880 1.00 90.06 885 TRP A CA 1
ATOM 6934 C C . TRP A 1 885 ? 14.840 8.936 -19.121 1.00 90.06 885 TRP A C 1
ATOM 6936 O O . TRP A 1 885 ? 14.276 7.853 -18.997 1.00 90.06 885 TRP A O 1
ATOM 6946 N N . ALA A 1 886 ? 15.221 9.403 -20.316 1.00 90.38 886 ALA A N 1
ATOM 6947 C CA . ALA A 1 886 ? 14.920 8.703 -21.567 1.00 90.38 886 ALA A CA 1
ATOM 6948 C C . ALA A 1 886 ? 15.558 7.298 -21.616 1.00 90.38 886 ALA A C 1
ATOM 6950 O O . ALA A 1 886 ? 14.937 6.346 -22.084 1.00 90.38 886 ALA A O 1
ATOM 6951 N N . GLN A 1 887 ? 16.772 7.138 -21.073 1.00 88.81 887 GLN A N 1
ATOM 6952 C CA . GLN A 1 887 ? 17.434 5.834 -20.927 1.00 88.81 887 GLN A CA 1
ATOM 6953 C C . GLN A 1 887 ? 16.677 4.884 -19.986 1.00 88.81 887 GLN A C 1
ATOM 6955 O O . GLN A 1 887 ? 16.514 3.711 -20.321 1.00 88.81 887 GLN A O 1
ATOM 6960 N N . ASP A 1 888 ? 16.184 5.371 -18.844 1.00 86.38 888 ASP A N 1
ATOM 6961 C CA . ASP A 1 888 ? 15.395 4.557 -17.910 1.00 86.38 888 ASP A CA 1
ATOM 6962 C C . ASP A 1 888 ? 14.021 4.196 -18.491 1.00 86.38 888 ASP A C 1
ATOM 6964 O O . ASP A 1 888 ? 13.586 3.053 -18.362 1.00 86.38 888 ASP A O 1
ATOM 6968 N N . MET A 1 889 ? 13.372 5.136 -19.185 1.00 86.81 889 MET A N 1
ATOM 6969 C CA . MET A 1 889 ? 12.116 4.927 -19.910 1.00 86.81 889 MET A CA 1
ATOM 6970 C C . MET A 1 889 ? 12.274 3.839 -20.985 1.00 86.81 889 MET A C 1
ATOM 6972 O O . MET A 1 889 ? 11.517 2.868 -20.995 1.00 86.81 889 MET A O 1
ATOM 6976 N N . HIS A 1 890 ? 13.309 3.927 -21.831 1.00 88.31 890 HIS A N 1
ATOM 6977 C CA . HIS A 1 890 ? 13.629 2.883 -22.810 1.00 88.31 890 HIS A CA 1
ATOM 6978 C C . HIS A 1 890 ? 13.954 1.534 -22.155 1.00 88.31 890 HIS A C 1
ATOM 6980 O O . HIS A 1 890 ? 13.478 0.505 -22.631 1.00 88.31 890 HIS A O 1
ATOM 6986 N N . ARG A 1 891 ? 14.725 1.515 -21.059 1.00 86.00 891 ARG A N 1
ATOM 6987 C CA . ARG A 1 891 ? 15.032 0.280 -20.320 1.00 86.00 891 ARG A CA 1
ATOM 6988 C C . ARG A 1 891 ? 13.764 -0.357 -19.745 1.00 86.00 891 ARG A C 1
ATOM 6990 O O . ARG A 1 891 ? 13.594 -1.565 -19.865 1.00 86.00 891 ARG A O 1
ATOM 6997 N N . TYR A 1 892 ? 12.855 0.429 -19.172 1.00 85.38 892 TYR A N 1
ATOM 6998 C CA . TYR A 1 892 ? 11.584 -0.079 -18.654 1.00 85.38 892 TYR A CA 1
ATOM 6999 C C . TYR A 1 892 ? 10.714 -0.662 -19.775 1.00 85.38 892 TYR A C 1
ATOM 7001 O O . TYR A 1 892 ? 10.177 -1.759 -19.622 1.00 85.38 892 TYR A O 1
ATOM 7009 N N . MET A 1 893 ? 10.634 0.010 -20.931 1.00 84.75 893 MET A N 1
ATOM 7010 C CA . MET A 1 893 ? 9.958 -0.536 -22.115 1.00 84.75 893 MET A CA 1
ATOM 7011 C C . MET A 1 893 ? 10.580 -1.867 -22.563 1.00 84.75 893 MET A C 1
ATOM 7013 O O . MET A 1 893 ? 9.843 -2.817 -22.791 1.00 84.75 893 MET A O 1
ATOM 7017 N N . GLN A 1 894 ? 11.912 -1.978 -22.612 1.00 85.44 894 GLN A N 1
ATOM 7018 C CA . GLN A 1 894 ? 12.614 -3.222 -22.970 1.00 85.44 894 GLN A CA 1
ATOM 7019 C C . GLN A 1 894 ? 12.344 -4.369 -21.983 1.00 85.44 894 GLN A C 1
ATOM 7021 O O . GLN A 1 894 ? 12.184 -5.516 -22.404 1.00 85.44 894 GLN A O 1
ATOM 7026 N N . VAL A 1 895 ? 12.261 -4.081 -20.679 1.00 84.94 895 VAL A N 1
ATOM 7027 C CA . VAL A 1 895 ? 11.908 -5.085 -19.659 1.00 84.94 895 VAL A CA 1
ATOM 7028 C C . VAL A 1 895 ? 10.448 -5.529 -19.818 1.00 84.94 895 VAL A C 1
ATOM 7030 O O . VAL A 1 895 ? 10.187 -6.730 -19.825 1.00 84.94 895 VAL A O 1
ATOM 7033 N N . CYS A 1 896 ? 9.513 -4.598 -20.045 1.00 83.12 896 CYS A N 1
ATOM 7034 C CA . CYS A 1 896 ? 8.120 -4.919 -20.379 1.00 83.12 896 CYS A CA 1
ATOM 7035 C C . CYS A 1 896 ? 8.019 -5.785 -21.648 1.00 83.12 896 CYS A C 1
ATOM 7037 O O . CYS A 1 896 ? 7.401 -6.845 -21.612 1.00 83.12 896 CYS A O 1
ATOM 7039 N N . GLU A 1 897 ? 8.642 -5.362 -22.756 1.00 83.12 897 GLU A N 1
ATOM 7040 C CA . GLU A 1 897 ? 8.659 -6.080 -24.042 1.00 83.12 897 GLU A CA 1
ATOM 7041 C C . GLU A 1 897 ? 9.251 -7.496 -23.901 1.00 83.12 897 GLU A C 1
ATOM 7043 O O . GLU A 1 897 ? 8.767 -8.428 -24.543 1.00 83.12 897 GLU A O 1
ATOM 7048 N N . SER A 1 898 ? 10.240 -7.681 -23.016 1.00 82.19 898 SER A N 1
ATOM 7049 C CA . SER A 1 898 ? 10.795 -9.000 -22.679 1.00 82.19 898 SER A CA 1
ATOM 7050 C C . SER A 1 898 ? 9.788 -9.859 -21.904 1.00 82.19 898 SER A C 1
ATOM 7052 O O . SER A 1 898 ? 9.536 -11.005 -22.286 1.00 82.19 898 SER A O 1
ATOM 7054 N N . TYR A 1 899 ? 9.154 -9.295 -20.867 1.00 83.56 899 TYR A N 1
ATOM 7055 C CA . TYR A 1 899 ? 8.176 -9.992 -20.023 1.00 83.56 899 TYR A CA 1
ATOM 7056 C C . TYR A 1 899 ? 6.931 -10.458 -20.805 1.00 83.56 899 TYR A C 1
ATOM 7058 O O . TYR A 1 899 ? 6.403 -11.525 -20.510 1.00 83.56 899 TYR A O 1
ATOM 7066 N N . LEU A 1 900 ? 6.529 -9.769 -21.887 1.00 79.94 900 LEU A N 1
ATOM 7067 C CA . LEU A 1 900 ? 5.468 -10.230 -22.814 1.00 79.94 900 LEU A CA 1
ATOM 7068 C C . LEU A 1 900 ? 5.758 -11.579 -23.516 1.00 79.94 900 LEU A C 1
ATOM 7070 O O . LEU A 1 900 ? 4.895 -12.108 -24.236 1.00 79.94 900 LEU A O 1
ATOM 7074 N N . THR A 1 901 ? 6.975 -12.111 -23.368 1.00 76.62 901 THR A N 1
ATOM 7075 C CA . THR A 1 901 ? 7.422 -13.396 -23.928 1.00 76.62 901 THR A CA 1
ATOM 7076 C C . THR A 1 901 ? 7.882 -14.406 -22.871 1.00 76.62 901 THR A C 1
ATOM 7078 O O . THR A 1 901 ? 8.319 -15.500 -23.234 1.00 76.62 901 THR A O 1
ATOM 7081 N N . ASP A 1 902 ? 7.769 -14.061 -21.588 1.00 81.44 902 ASP A N 1
ATOM 7082 C CA . ASP A 1 902 ? 8.138 -14.926 -20.469 1.00 81.44 902 ASP A CA 1
ATOM 7083 C C . ASP A 1 902 ? 7.058 -16.005 -20.220 1.00 81.44 902 ASP A C 1
ATOM 7085 O O . ASP A 1 902 ? 5.866 -15.685 -20.273 1.00 81.44 902 ASP A O 1
ATOM 7089 N N . PRO A 1 903 ? 7.416 -17.273 -19.932 1.00 77.75 903 PRO A N 1
ATOM 7090 C CA . PRO A 1 903 ? 6.453 -18.292 -19.502 1.00 77.75 903 PRO A CA 1
ATOM 7091 C C . PRO A 1 903 ? 5.635 -17.909 -18.256 1.00 77.75 903 PRO A C 1
ATOM 7093 O O . PRO A 1 903 ? 4.518 -18.389 -18.100 1.00 77.75 903 PRO A O 1
ATOM 7096 N N . MET A 1 904 ? 6.164 -17.029 -17.400 1.00 82.19 904 MET A N 1
ATOM 7097 C CA . MET A 1 904 ? 5.521 -16.507 -16.187 1.00 82.19 904 MET A CA 1
ATOM 7098 C C . MET A 1 904 ? 4.671 -15.246 -16.445 1.00 82.19 904 MET A C 1
ATOM 7100 O O . MET A 1 904 ? 4.330 -14.510 -15.510 1.00 82.19 904 MET A O 1
ATOM 7104 N N . PHE A 1 905 ? 4.355 -14.929 -17.705 1.00 85.25 905 PHE A N 1
ATOM 7105 C CA . PHE A 1 905 ? 3.586 -13.733 -18.041 1.00 85.25 905 PHE A CA 1
ATOM 7106 C C . PHE A 1 905 ? 2.163 -13.767 -17.461 1.00 85.25 905 PHE A C 1
ATOM 7108 O O . PHE A 1 905 ? 1.403 -14.707 -17.679 1.00 85.25 905 PHE A O 1
ATOM 7115 N N . GLY A 1 906 ? 1.789 -12.701 -16.748 1.00 81.94 906 GLY A N 1
ATOM 7116 C CA . GLY A 1 906 ? 0.457 -12.521 -16.162 1.00 81.94 906 GLY A CA 1
ATOM 7117 C C . GLY A 1 906 ? 0.249 -13.204 -14.806 1.00 81.94 906 GLY A C 1
ATOM 7118 O O . GLY A 1 906 ? -0.699 -12.843 -14.113 1.00 81.94 906 GLY A O 1
ATOM 7119 N N . ILE A 1 907 ? 1.132 -14.121 -14.391 1.00 86.94 907 ILE A N 1
ATOM 7120 C CA . ILE A 1 907 ? 1.013 -14.811 -13.097 1.00 86.94 907 ILE A CA 1
ATOM 7121 C C . ILE A 1 907 ? 1.285 -13.818 -11.948 1.00 86.94 907 ILE A C 1
ATOM 7123 O O . ILE A 1 907 ? 2.315 -13.134 -11.979 1.00 86.94 907 ILE A O 1
ATOM 7127 N N . PRO A 1 908 ? 0.413 -13.727 -10.923 1.00 85.25 908 PRO A N 1
ATOM 7128 C CA . PRO A 1 908 ? 0.646 -12.887 -9.749 1.00 85.25 908 PRO A CA 1
ATOM 7129 C C . PRO A 1 908 ? 1.900 -13.296 -8.952 1.00 85.25 908 PRO A C 1
ATOM 7131 O O . PRO A 1 908 ? 1.918 -14.303 -8.239 1.00 85.25 908 PRO A O 1
ATOM 7134 N N . MET A 1 909 ? 2.959 -12.485 -9.028 1.00 79.31 909 MET A N 1
ATOM 7135 C CA . MET A 1 909 ? 4.233 -12.736 -8.332 1.00 79.31 909 MET A CA 1
ATOM 7136 C C . MET A 1 909 ? 4.138 -12.641 -6.802 1.00 79.31 909 MET A C 1
ATOM 7138 O O . MET A 1 909 ? 5.046 -13.083 -6.100 1.00 79.31 909 MET A O 1
ATOM 7142 N N . ASP A 1 910 ? 3.069 -12.050 -6.272 1.00 77.38 910 ASP A N 1
ATOM 7143 C CA . ASP A 1 910 ? 2.751 -12.033 -4.847 1.00 77.38 910 ASP A CA 1
ATOM 7144 C C . ASP A 1 910 ? 2.124 -13.348 -4.351 1.00 77.38 910 ASP A C 1
ATOM 7146 O O . ASP A 1 910 ? 2.349 -13.694 -3.194 1.00 77.38 910 ASP A O 1
ATOM 7150 N N . LEU A 1 911 ? 1.457 -14.126 -5.215 1.00 80.81 911 LEU A N 1
ATOM 7151 C CA . LEU A 1 911 ? 0.990 -15.488 -4.898 1.00 80.81 911 LEU A CA 1
ATOM 7152 C C . LEU A 1 911 ? 2.110 -16.533 -5.028 1.00 80.81 911 LEU A C 1
ATOM 7154 O O . LEU A 1 911 ? 2.221 -17.439 -4.203 1.00 80.81 911 LEU A O 1
ATOM 7158 N N . LEU A 1 912 ? 3.000 -16.355 -6.012 1.00 74.25 912 LEU A N 1
ATOM 7159 C CA . LEU A 1 912 ? 4.148 -17.241 -6.271 1.00 74.25 912 LEU A CA 1
ATOM 7160 C C . LEU A 1 912 ? 5.161 -17.347 -5.115 1.00 74.25 912 LEU A C 1
ATOM 7162 O O . LEU A 1 912 ? 6.058 -18.189 -5.149 1.00 74.25 912 LEU A O 1
ATOM 7166 N N . ARG A 1 913 ? 5.048 -16.493 -4.089 1.00 64.69 913 ARG A N 1
ATOM 7167 C CA . ARG A 1 913 ? 5.904 -16.541 -2.898 1.00 64.69 913 ARG A CA 1
ATOM 7168 C C . ARG A 1 913 ? 5.537 -17.692 -1.962 1.00 64.69 913 ARG A C 1
ATOM 7170 O O . ARG A 1 913 ? 6.430 -18.383 -1.477 1.00 64.69 913 ARG A O 1
ATOM 7177 N N . ASP A 1 914 ? 4.246 -17.865 -1.697 1.00 62.16 914 ASP A N 1
ATOM 7178 C CA . ASP A 1 914 ? 3.719 -18.933 -0.840 1.00 62.16 914 ASP A CA 1
ATOM 7179 C C . ASP A 1 914 ? 3.458 -20.220 -1.636 1.00 62.16 914 ASP A C 1
ATOM 7181 O O . ASP A 1 914 ? 3.501 -21.316 -1.075 1.00 62.16 914 ASP A O 1
ATOM 7185 N N . VAL A 1 915 ? 3.242 -20.095 -2.951 1.00 65.88 915 VAL A N 1
ATOM 7186 C CA . VAL A 1 915 ? 3.004 -21.204 -3.882 1.00 65.88 915 VAL A CA 1
ATOM 7187 C C . VAL A 1 915 ? 4.039 -21.153 -5.020 1.00 65.88 915 VAL A C 1
ATOM 7189 O O . VAL A 1 915 ? 3.765 -20.564 -6.060 1.00 65.88 915 VAL A O 1
ATOM 7192 N N . PRO A 1 916 ? 5.234 -21.766 -4.872 1.00 71.25 916 PRO A N 1
ATOM 7193 C CA . PRO A 1 916 ? 6.308 -21.684 -5.876 1.00 71.25 916 PRO A CA 1
ATOM 7194 C C . PRO A 1 916 ? 6.029 -22.397 -7.211 1.00 71.25 916 PRO A C 1
ATOM 7196 O O . PRO A 1 916 ? 6.878 -22.382 -8.102 1.00 71.25 916 PRO A O 1
ATOM 7199 N N . ASP A 1 917 ? 4.881 -23.064 -7.333 1.00 84.69 917 ASP A N 1
ATOM 7200 C CA . ASP A 1 917 ? 4.415 -23.712 -8.554 1.00 84.69 917 ASP A CA 1
ATOM 7201 C C . ASP A 1 917 ? 3.565 -22.731 -9.391 1.00 84.69 917 ASP A C 1
ATOM 7203 O O . ASP A 1 917 ? 2.533 -22.264 -8.898 1.00 84.69 917 ASP A O 1
ATOM 7207 N N . PRO A 1 918 ? 3.945 -22.435 -10.652 1.00 84.81 918 PRO A N 1
ATOM 7208 C CA . PRO A 1 918 ? 3.161 -21.588 -11.552 1.00 84.81 918 PRO A CA 1
ATOM 7209 C C . PRO A 1 918 ? 1.720 -22.064 -11.742 1.00 84.81 918 PRO A C 1
ATOM 7211 O O . PRO A 1 918 ? 0.820 -21.241 -11.910 1.00 84.81 918 PRO A O 1
ATOM 7214 N N . GLU A 1 919 ? 1.493 -23.379 -11.707 1.00 86.75 919 GLU A N 1
ATOM 7215 C CA . GLU A 1 919 ? 0.178 -23.947 -11.967 1.00 86.75 919 GLU A CA 1
ATOM 7216 C C . GLU A 1 919 ? -0.769 -23.730 -10.774 1.00 86.75 919 GLU A C 1
ATOM 7218 O O . GLU A 1 919 ? -1.849 -23.159 -10.951 1.00 86.75 919 GLU A O 1
ATOM 7223 N N . ALA A 1 920 ? -0.353 -24.081 -9.556 1.00 87.50 920 ALA A N 1
ATOM 7224 C CA . ALA A 1 920 ? -1.137 -23.826 -8.348 1.00 87.50 920 ALA A CA 1
ATOM 7225 C C . ALA A 1 920 ? -1.267 -22.324 -7.999 1.00 87.50 920 ALA A C 1
ATOM 7227 O O . ALA A 1 920 ? -2.245 -21.923 -7.362 1.00 87.50 920 ALA A O 1
ATOM 7228 N N . ALA A 1 921 ? -0.342 -21.462 -8.443 1.00 88.88 921 ALA A N 1
ATOM 7229 C CA . ALA A 1 921 ? -0.488 -20.009 -8.301 1.00 88.88 921 ALA A CA 1
ATOM 7230 C C . ALA A 1 921 ? -1.670 -19.449 -9.121 1.00 88.88 921 ALA A C 1
ATOM 7232 O O . ALA A 1 921 ? -2.339 -18.514 -8.672 1.00 88.88 921 ALA A O 1
ATOM 7233 N N . TRP A 1 922 ? -1.982 -20.042 -10.283 1.00 91.62 922 TRP A N 1
ATOM 7234 C CA . TRP A 1 922 ? -3.210 -19.729 -11.024 1.00 91.62 922 TRP A CA 1
ATOM 7235 C C . TRP A 1 922 ? -4.475 -20.234 -10.317 1.00 91.62 922 TRP A C 1
ATOM 7237 O O . TRP A 1 922 ? -5.490 -19.538 -10.346 1.00 91.62 922 TRP A O 1
ATOM 7247 N N . ASP A 1 923 ? -4.419 -21.384 -9.640 1.00 91.75 923 ASP A N 1
ATOM 7248 C CA . ASP A 1 923 ? -5.568 -21.945 -8.911 1.00 91.75 923 ASP A CA 1
ATOM 7249 C C . ASP A 1 923 ? -5.963 -21.082 -7.702 1.00 91.75 923 ASP A C 1
ATOM 7251 O O . ASP A 1 923 ? -7.153 -20.835 -7.465 1.00 91.75 923 ASP A O 1
ATOM 7255 N N . GLU A 1 924 ? -4.979 -20.556 -6.963 1.00 91.12 924 GLU A N 1
ATOM 7256 C CA . GLU A 1 924 ? -5.230 -19.581 -5.895 1.00 91.12 924 GLU A CA 1
ATOM 7257 C C . GLU A 1 924 ? -5.723 -18.246 -6.477 1.00 91.12 924 GLU A C 1
ATOM 7259 O O . GLU A 1 924 ? -6.671 -17.667 -5.949 1.00 91.12 924 GLU A O 1
ATOM 7264 N N . ALA A 1 925 ? -5.177 -17.782 -7.610 1.00 91.94 925 ALA A N 1
ATOM 7265 C CA . ALA A 1 925 ? -5.670 -16.579 -8.285 1.00 91.94 925 ALA A CA 1
ATOM 7266 C C . ALA A 1 925 ? -7.153 -16.709 -8.692 1.00 91.94 925 ALA A C 1
ATOM 7268 O O . ALA A 1 925 ? -7.959 -15.831 -8.373 1.00 91.94 925 ALA A O 1
ATOM 7269 N N . GLN A 1 926 ? -7.541 -17.822 -9.324 1.00 95.12 926 GLN A N 1
ATOM 7270 C CA . GLN A 1 926 ? -8.933 -18.121 -9.683 1.00 95.12 926 GLN A CA 1
ATOM 7271 C C . GLN A 1 926 ? -9.823 -18.209 -8.432 1.00 95.12 926 GLN A C 1
ATOM 7273 O O . GLN A 1 926 ? -10.909 -17.623 -8.380 1.00 95.12 926 GLN A O 1
ATOM 7278 N N . THR A 1 927 ? -9.334 -18.863 -7.376 1.00 94.25 927 THR A N 1
ATOM 7279 C CA . THR A 1 927 ? -10.035 -18.984 -6.089 1.00 94.25 927 THR A CA 1
ATOM 7280 C C . THR A 1 927 ? -10.264 -17.627 -5.419 1.00 94.25 927 THR A C 1
ATOM 7282 O O . THR A 1 927 ? -11.362 -17.373 -4.916 1.00 94.25 927 THR A O 1
ATOM 7285 N N . LEU A 1 928 ? -9.279 -16.728 -5.438 1.00 93.06 928 LEU A N 1
ATOM 7286 C CA . LEU A 1 928 ? -9.395 -15.379 -4.884 1.00 93.06 928 LEU A CA 1
ATOM 7287 C C . LEU A 1 928 ? -10.351 -14.502 -5.697 1.00 93.06 928 LEU A C 1
ATOM 7289 O O . LEU A 1 928 ? -11.171 -13.803 -5.096 1.00 93.06 928 LEU A O 1
ATOM 7293 N N . VAL A 1 929 ? -10.318 -14.576 -7.034 1.00 95.75 929 VAL A N 1
ATOM 7294 C CA . VAL A 1 929 ? -11.284 -13.864 -7.890 1.00 95.75 929 VAL A CA 1
ATOM 7295 C C . VAL A 1 929 ? -12.714 -14.320 -7.585 1.00 95.75 929 VAL A C 1
ATOM 7297 O O . VAL A 1 929 ? -13.582 -13.476 -7.352 1.00 95.75 929 VAL A O 1
ATOM 7300 N N . ARG A 1 930 ? -12.947 -15.634 -7.450 1.00 96.88 930 ARG A N 1
ATOM 7301 C CA . ARG A 1 930 ? -14.252 -16.190 -7.052 1.00 96.88 930 ARG A CA 1
ATOM 7302 C C . ARG A 1 930 ? -14.705 -15.702 -5.670 1.00 96.88 930 ARG A C 1
ATOM 7304 O O . ARG A 1 930 ? -15.841 -15.257 -5.528 1.00 96.88 930 ARG A O 1
ATOM 7311 N N . ARG A 1 931 ? -13.830 -15.772 -4.655 1.00 96.31 931 ARG A N 1
ATOM 7312 C CA . ARG A 1 931 ? -14.134 -15.357 -3.266 1.00 96.31 931 ARG A CA 1
ATOM 7313 C C . ARG A 1 931 ? -14.424 -13.859 -3.154 1.00 96.31 931 ARG A C 1
ATOM 7315 O O . ARG A 1 931 ? -15.254 -13.461 -2.339 1.00 96.31 931 ARG A O 1
ATOM 7322 N N . PHE A 1 932 ? -13.772 -13.024 -3.963 1.00 96.38 932 PHE A N 1
ATOM 7323 C CA . PHE A 1 932 ? -14.053 -11.589 -3.991 1.00 96.38 932 PHE A CA 1
ATOM 7324 C C . PHE A 1 932 ? -15.326 -11.252 -4.770 1.00 96.38 932 PHE A C 1
ATOM 7326 O O . PHE A 1 932 ? -16.083 -10.390 -4.327 1.00 96.38 932 PHE A O 1
ATOM 7333 N N . GLY A 1 933 ? -15.621 -11.975 -5.855 1.00 97.44 933 GLY A N 1
ATOM 7334 C CA . GLY A 1 933 ? -16.907 -11.874 -6.542 1.00 97.44 933 GLY A CA 1
ATOM 7335 C C . GLY A 1 933 ? -18.088 -12.176 -5.612 1.00 97.44 933 GLY A C 1
ATOM 7336 O O . GLY A 1 933 ? -18.989 -11.354 -5.464 1.00 97.44 933 GLY A O 1
ATOM 7337 N N . ASP A 1 934 ? -18.013 -13.295 -4.890 1.00 97.94 934 ASP A N 1
ATOM 7338 C CA . ASP A 1 934 ? -18.989 -13.719 -3.875 1.00 97.94 934 ASP A CA 1
ATOM 7339 C C . ASP A 1 934 ? -19.168 -12.679 -2.745 1.00 97.94 934 ASP A C 1
ATOM 7341 O O . ASP A 1 934 ? -20.290 -12.315 -2.375 1.00 97.94 934 ASP A O 1
ATOM 7345 N N . LEU A 1 935 ? -18.064 -12.094 -2.258 1.00 97.81 935 LEU A N 1
ATOM 7346 C CA . LEU A 1 935 ? -18.113 -10.992 -1.291 1.00 97.81 935 LEU A CA 1
ATOM 7347 C C . LEU A 1 935 ? -18.847 -9.760 -1.848 1.00 97.81 935 LEU A C 1
ATOM 7349 O O . LEU A 1 935 ? -19.668 -9.184 -1.136 1.00 97.81 935 LEU A O 1
ATOM 7353 N N . LEU A 1 936 ? -18.591 -9.365 -3.101 1.00 97.12 936 LEU A N 1
ATOM 7354 C CA . LEU A 1 936 ? -19.257 -8.230 -3.758 1.00 97.12 936 LEU A CA 1
ATOM 7355 C C . LEU A 1 936 ? -20.766 -8.471 -3.952 1.00 97.12 936 LEU A C 1
ATOM 7357 O O . LEU A 1 936 ? -21.562 -7.568 -3.685 1.00 97.12 936 LEU A O 1
ATOM 7361 N N . VAL A 1 937 ? -21.175 -9.689 -4.337 1.00 97.12 937 VAL A N 1
ATOM 7362 C CA . VAL A 1 937 ? -22.594 -10.075 -4.495 1.00 97.12 937 VAL A CA 1
ATOM 7363 C C . VAL A 1 937 ? -23.390 -9.878 -3.203 1.00 97.12 937 VAL A C 1
ATOM 7365 O O . VAL A 1 937 ? -24.526 -9.380 -3.228 1.00 97.12 937 VAL A O 1
ATOM 7368 N N . HIS A 1 938 ? -22.781 -10.245 -2.074 1.00 97.31 938 HIS A N 1
ATOM 7369 C CA . HIS A 1 938 ? -23.411 -10.230 -0.757 1.00 97.31 938 HIS A CA 1
ATOM 7370 C C . HIS A 1 938 ? -23.157 -8.956 0.068 1.00 97.31 938 HIS A C 1
ATOM 7372 O O . HIS A 1 938 ? -23.861 -8.731 1.058 1.00 97.31 938 HIS A O 1
ATOM 7378 N N . TRP A 1 939 ? -22.220 -8.086 -0.326 1.00 96.75 939 TRP A N 1
ATOM 7379 C CA . TRP A 1 939 ? -21.778 -6.949 0.493 1.00 96.75 939 TRP A CA 1
ATOM 7380 C C . TRP A 1 939 ? -22.908 -6.009 0.931 1.00 96.75 939 TRP A C 1
ATOM 7382 O O . TRP A 1 939 ? -23.016 -5.693 2.114 1.00 96.75 939 TRP A O 1
ATOM 7392 N N . GLY A 1 940 ? -23.807 -5.616 0.021 1.00 94.69 940 GLY A N 1
ATOM 7393 C CA . GLY A 1 940 ? -24.938 -4.739 0.361 1.00 94.69 940 GLY A CA 1
ATOM 7394 C C . GLY A 1 940 ? -25.880 -5.336 1.417 1.00 94.69 940 GLY A C 1
ATOM 7395 O O . GLY A 1 940 ? -26.406 -4.618 2.269 1.00 94.69 940 GLY A O 1
ATOM 7396 N N . THR A 1 941 ? -26.038 -6.663 1.430 1.00 95.38 941 THR A N 1
ATOM 7397 C CA . THR A 1 941 ? -26.801 -7.383 2.462 1.00 95.38 941 THR A CA 1
ATOM 7398 C C . THR A 1 941 ? -26.075 -7.354 3.809 1.00 95.38 941 THR A C 1
ATOM 7400 O O . THR A 1 941 ? -26.720 -7.160 4.840 1.00 95.38 941 THR A O 1
ATOM 7403 N N . LEU A 1 942 ? -24.742 -7.484 3.813 1.00 96.25 942 LEU A N 1
ATOM 7404 C CA . LEU A 1 942 ? -23.920 -7.385 5.024 1.00 96.25 942 LEU A CA 1
ATOM 7405 C C . LEU A 1 942 ? -23.933 -5.965 5.610 1.00 96.25 942 LEU A C 1
ATOM 7407 O O . LEU A 1 942 ? -24.134 -5.821 6.813 1.00 96.25 942 LEU A O 1
ATOM 7411 N N . VAL A 1 943 ? -23.804 -4.924 4.780 1.00 95.19 943 VAL A N 1
ATOM 7412 C CA . VAL A 1 943 ? -23.910 -3.512 5.202 1.00 95.19 943 VAL A CA 1
ATOM 7413 C C . VAL A 1 943 ? -25.292 -3.225 5.801 1.00 95.19 943 VAL A C 1
ATOM 7415 O O . VAL A 1 943 ? -25.384 -2.698 6.911 1.00 95.19 943 VAL A O 1
ATOM 7418 N N . SER A 1 944 ? -26.369 -3.628 5.113 1.00 94.06 944 SER A N 1
ATOM 7419 C CA . SER A 1 944 ? -27.749 -3.412 5.574 1.00 94.06 944 SER A CA 1
ATOM 7420 C C . SER A 1 944 ? -28.055 -4.126 6.895 1.00 94.06 944 SER A C 1
ATOM 7422 O O . SER A 1 944 ? -28.676 -3.542 7.785 1.00 94.06 944 SER A O 1
ATOM 7424 N N . GLU A 1 945 ? -27.611 -5.374 7.070 1.00 95.75 945 GLU A N 1
ATOM 7425 C CA . GLU A 1 945 ? -27.806 -6.084 8.336 1.00 95.75 945 GLU A CA 1
ATOM 7426 C C . GLU A 1 945 ? -26.913 -5.535 9.452 1.00 95.75 945 GLU A C 1
ATOM 7428 O O . GLU A 1 945 ? -27.374 -5.420 10.584 1.00 95.75 945 GLU A O 1
ATOM 7433 N N . SER A 1 946 ? -25.686 -5.105 9.145 1.00 94.69 946 SER A N 1
ATOM 7434 C CA . SER A 1 946 ? -24.817 -4.449 10.128 1.00 94.69 946 SER A CA 1
ATOM 7435 C C . SER A 1 946 ? -25.441 -3.155 10.667 1.00 94.69 946 SER A C 1
ATOM 7437 O O . SER A 1 946 ? -25.389 -2.885 11.868 1.00 94.69 946 SER A O 1
ATOM 7439 N N . GLN A 1 947 ? -26.123 -2.386 9.810 1.00 93.19 947 GLN A N 1
ATOM 7440 C CA . GLN A 1 947 ? -26.858 -1.187 10.217 1.00 93.19 947 GLN A CA 1
ATOM 7441 C C . GLN A 1 947 ? -28.037 -1.511 11.157 1.00 93.19 947 GLN A C 1
ATOM 7443 O O . GLN A 1 947 ? -28.246 -0.799 12.141 1.00 93.19 947 GLN A O 1
ATOM 7448 N N . LYS A 1 948 ? -28.770 -2.611 10.916 1.00 94.31 948 LYS A N 1
ATOM 7449 C CA . LYS A 1 948 ? -29.828 -3.097 11.827 1.00 94.31 948 LYS A CA 1
ATOM 7450 C C . LYS A 1 948 ? -29.254 -3.583 13.156 1.00 94.31 948 LYS A C 1
ATOM 7452 O O . LYS A 1 948 ? -29.692 -3.129 14.208 1.00 94.31 948 LYS A O 1
ATOM 7457 N N . MET A 1 949 ? -28.225 -4.432 13.107 1.00 94.38 949 MET A N 1
ATOM 7458 C CA . MET A 1 949 ? -27.499 -4.923 14.283 1.00 94.38 949 MET A CA 1
ATOM 7459 C C . MET A 1 949 ? -27.005 -3.768 15.160 1.00 94.38 949 MET A C 1
ATOM 7461 O O . MET A 1 949 ? -27.137 -3.829 16.380 1.00 94.38 949 MET A O 1
ATOM 7465 N N . ARG A 1 950 ? -26.515 -2.681 14.553 1.00 90.25 950 ARG A N 1
ATOM 7466 C CA . ARG A 1 950 ? -26.137 -1.460 15.268 1.00 90.25 950 ARG A CA 1
ATOM 7467 C C . ARG A 1 950 ? -27.325 -0.769 15.947 1.00 90.25 950 ARG A C 1
ATOM 7469 O O . ARG A 1 950 ? -27.205 -0.383 17.105 1.00 90.25 950 ARG A O 1
ATOM 7476 N N . GLY A 1 951 ? -28.474 -0.671 15.275 1.00 89.12 951 GLY A N 1
ATOM 7477 C CA . GLY A 1 951 ? -29.726 -0.183 15.873 1.00 89.12 951 GLY A CA 1
ATOM 7478 C C . GLY A 1 951 ? -30.223 -1.028 17.057 1.00 89.12 951 GLY A C 1
ATOM 7479 O O . GLY A 1 951 ? -30.875 -0.506 17.956 1.00 89.12 951 GLY A O 1
ATOM 7480 N N . GLU A 1 952 ? -29.856 -2.311 17.104 1.00 93.81 952 GLU A N 1
ATOM 7481 C CA . GLU A 1 952 ? -30.082 -3.222 18.238 1.00 93.81 952 GLU A CA 1
ATOM 7482 C C . GLU A 1 952 ? -28.982 -3.154 19.326 1.00 93.81 952 GLU A C 1
ATOM 7484 O O . GLU A 1 952 ? -29.018 -3.915 20.294 1.00 93.81 952 GLU A O 1
ATOM 7489 N N . GLY A 1 953 ? -27.976 -2.282 19.183 1.00 89.62 953 GLY A N 1
ATOM 7490 C CA . GLY A 1 953 ? -26.829 -2.176 20.097 1.00 89.62 953 GLY A CA 1
ATOM 7491 C C . GLY A 1 953 ? -25.767 -3.277 19.937 1.00 89.62 953 GLY A C 1
ATOM 7492 O O . GLY A 1 953 ? -24.894 -3.438 20.793 1.00 89.62 953 GLY A O 1
ATOM 7493 N N . ILE A 1 954 ? -25.815 -4.059 18.855 1.00 90.56 954 ILE A N 1
ATOM 7494 C CA . ILE A 1 954 ? -24.877 -5.151 18.567 1.00 90.56 954 ILE A CA 1
ATOM 7495 C C . ILE A 1 954 ? -23.718 -4.619 17.714 1.00 90.56 954 ILE A C 1
ATOM 7497 O O . ILE A 1 954 ? -23.671 -4.816 16.502 1.00 90.56 954 ILE A O 1
ATOM 7501 N N . GLU A 1 955 ? -22.752 -3.959 18.355 1.00 89.69 955 GLU A N 1
ATOM 7502 C CA . GLU A 1 955 ? -21.589 -3.402 17.653 1.00 89.69 955 GLU A CA 1
ATOM 7503 C C . GLU A 1 955 ? -20.367 -4.346 17.592 1.00 89.69 955 GLU A C 1
ATOM 7505 O O . GLU A 1 955 ? -20.106 -5.162 18.493 1.00 89.69 955 GLU A O 1
ATOM 7510 N N . LEU A 1 956 ? -19.604 -4.204 16.500 1.00 94.25 956 LEU A N 1
ATOM 7511 C CA . LEU A 1 956 ? -18.294 -4.825 16.270 1.00 94.25 956 LEU A CA 1
ATOM 7512 C C . LEU A 1 956 ? -17.192 -4.111 17.069 1.00 94.25 956 LEU A C 1
ATOM 7514 O O . LEU A 1 956 ? -16.476 -4.751 17.838 1.00 94.25 956 LEU A O 1
ATOM 7518 N N . ALA A 1 957 ? -17.088 -2.789 16.909 1.00 93.25 957 ALA A N 1
ATOM 7519 C CA . ALA A 1 957 ? -16.184 -1.939 17.676 1.00 93.25 957 ALA A CA 1
ATOM 7520 C C . ALA A 1 957 ? -16.757 -1.687 19.073 1.00 93.25 957 ALA A C 1
ATOM 7522 O O . ALA A 1 957 ? -17.911 -1.292 19.202 1.00 93.25 957 ALA A O 1
ATOM 7523 N N . ARG A 1 958 ? -15.969 -1.933 20.125 1.00 90.88 958 ARG A N 1
ATOM 7524 C CA . ARG A 1 958 ? -16.437 -1.846 21.522 1.00 90.88 958 ARG A CA 1
ATOM 7525 C C . ARG A 1 958 ? -15.460 -1.074 22.398 1.00 90.88 958 ARG A C 1
ATOM 7527 O O . ARG A 1 958 ? -14.261 -1.143 22.118 1.00 90.88 958 ARG A O 1
ATOM 7534 N N . PRO A 1 959 ? -15.922 -0.403 23.469 1.00 93.25 959 PRO A N 1
ATOM 7535 C CA . PRO A 1 959 ? -15.038 0.260 24.418 1.00 93.25 959 PRO A CA 1
ATOM 7536 C C . PRO A 1 959 ? -13.963 -0.691 24.962 1.00 93.25 959 PRO A C 1
ATOM 7538 O O . PRO A 1 959 ? -14.257 -1.801 25.420 1.00 93.25 959 PRO A O 1
ATOM 7541 N N . LEU A 1 960 ? -12.706 -0.244 24.954 1.00 89.31 960 LEU A N 1
ATOM 7542 C CA . LEU A 1 960 ? -11.544 -1.018 25.403 1.00 89.31 960 LEU A CA 1
ATOM 7543 C C . LEU A 1 960 ? -11.689 -1.493 26.865 1.00 89.31 960 LEU A C 1
ATOM 7545 O O . LEU A 1 960 ? -11.231 -2.578 27.241 1.00 89.31 960 LEU A O 1
ATOM 7549 N N . SER A 1 961 ? -12.402 -0.717 27.681 1.00 83.69 961 SER A N 1
ATOM 7550 C CA . SER A 1 961 ? -12.786 -1.043 29.057 1.00 83.69 961 SER A CA 1
ATOM 7551 C C . SER A 1 961 ? -13.659 -2.307 29.187 1.00 83.69 961 SER A C 1
ATOM 7553 O O . SER A 1 961 ? -13.414 -3.121 30.085 1.00 83.69 961 SER A O 1
ATOM 7555 N N . GLU A 1 962 ? -14.616 -2.549 28.282 1.00 81.19 962 GLU A N 1
ATOM 7556 C CA . GLU A 1 962 ? -15.471 -3.750 28.298 1.00 81.19 962 GLU A CA 1
ATOM 7557 C C . GLU A 1 962 ? -14.681 -5.025 28.000 1.00 81.19 962 GLU A C 1
ATOM 7559 O O . GLU A 1 962 ? -14.873 -6.065 28.641 1.00 81.19 962 GLU A O 1
ATOM 7564 N N . ILE A 1 963 ? -13.761 -4.944 27.039 1.00 72.25 963 ILE A N 1
ATOM 7565 C CA . ILE A 1 963 ? -12.920 -6.065 26.609 1.00 72.25 963 ILE A CA 1
ATOM 7566 C C . ILE A 1 963 ? -12.042 -6.529 27.783 1.00 72.25 963 ILE A C 1
ATOM 7568 O O . ILE A 1 963 ? -11.926 -7.729 28.059 1.00 72.25 963 ILE A O 1
ATOM 7572 N N . ARG A 1 964 ? -11.515 -5.578 28.565 1.00 71.00 964 ARG A N 1
ATOM 7573 C CA . ARG A 1 964 ? -10.784 -5.843 29.816 1.00 71.00 964 ARG A CA 1
ATOM 7574 C C . ARG A 1 964 ? -11.684 -6.441 30.901 1.00 71.00 964 ARG A C 1
ATOM 7576 O O . ARG A 1 964 ? -11.246 -7.340 31.620 1.00 71.00 964 ARG A O 1
ATOM 7583 N N . ALA A 1 965 ? -12.934 -5.986 31.018 1.00 66.75 965 ALA A N 1
ATOM 7584 C CA . ALA A 1 965 ? -13.901 -6.541 31.967 1.00 66.75 965 ALA A CA 1
ATOM 7585 C C . ALA A 1 965 ? -14.270 -8.001 31.640 1.00 66.75 965 ALA A C 1
ATOM 7587 O O . ALA A 1 965 ? -14.361 -8.823 32.554 1.00 66.75 965 ALA A O 1
ATOM 7588 N N . ARG A 1 966 ? -14.406 -8.354 30.351 1.00 61.66 966 ARG A N 1
ATOM 7589 C CA . ARG A 1 966 ? -14.598 -9.745 29.901 1.00 61.66 966 ARG A CA 1
ATOM 7590 C C . ARG A 1 966 ? -13.395 -10.628 30.235 1.00 61.66 966 ARG A C 1
ATOM 7592 O O . ARG A 1 966 ? -13.590 -11.636 30.911 1.00 61.66 966 ARG A O 1
ATOM 7599 N N . LYS A 1 967 ? -12.166 -10.218 29.885 1.00 60.06 967 LYS A N 1
ATOM 7600 C CA . LYS A 1 967 ? -10.940 -10.969 30.238 1.00 60.06 967 LYS A CA 1
ATOM 7601 C C . LYS A 1 967 ? -10.823 -11.198 31.754 1.00 60.06 967 LYS A C 1
ATOM 7603 O O . LYS A 1 967 ? -10.629 -12.325 32.193 1.00 60.06 967 LYS A O 1
ATOM 7608 N N . ARG A 1 968 ? -11.067 -10.169 32.580 1.00 59.59 968 ARG A N 1
ATOM 7609 C CA . ARG A 1 968 ? -11.071 -10.295 34.055 1.00 59.59 968 ARG A CA 1
ATOM 7610 C C . ARG A 1 968 ? -12.131 -11.264 34.601 1.00 59.59 968 ARG A C 1
ATOM 7612 O O . ARG A 1 968 ? -11.894 -11.868 35.643 1.00 59.59 968 ARG A O 1
ATOM 7619 N N . ARG A 1 969 ? -13.284 -11.413 33.936 1.00 54.94 969 ARG A N 1
ATOM 7620 C CA . ARG A 1 969 ? -14.304 -12.416 34.300 1.00 54.94 969 ARG A CA 1
ATOM 7621 C C . ARG A 1 969 ? -13.924 -13.823 33.836 1.00 54.94 969 ARG A C 1
ATOM 7623 O O . ARG A 1 969 ? -14.163 -14.764 34.576 1.00 54.94 969 ARG A O 1
ATOM 7630 N N . GLN A 1 970 ? -13.307 -13.969 32.663 1.00 55.91 970 GLN A N 1
ATOM 7631 C CA . GLN A 1 970 ? -12.836 -15.270 32.177 1.00 55.91 970 GLN A CA 1
ATOM 7632 C C . GLN A 1 970 ? -11.724 -15.836 33.067 1.00 55.91 970 GLN A C 1
ATOM 7634 O O . GLN A 1 970 ? -11.876 -16.957 33.538 1.00 55.91 970 GLN A O 1
ATOM 7639 N N . ASN A 1 971 ? -10.692 -15.048 33.397 1.00 53.09 971 ASN A N 1
ATOM 7640 C CA . ASN A 1 971 ? -9.634 -15.486 34.315 1.00 53.09 971 ASN A CA 1
ATOM 7641 C C . ASN A 1 971 ? -10.191 -15.874 35.697 1.00 53.09 971 ASN A C 1
ATOM 7643 O O . ASN A 1 971 ? -9.903 -16.951 36.193 1.00 53.09 971 ASN A O 1
ATOM 7647 N N . ARG A 1 972 ? -11.094 -15.076 36.288 1.00 51.44 972 ARG A N 1
ATOM 7648 C CA . ARG A 1 972 ? -11.734 -15.447 37.567 1.00 51.44 972 ARG A CA 1
ATOM 7649 C C . ARG A 1 972 ? -12.542 -16.749 37.512 1.00 51.44 972 ARG A C 1
ATOM 7651 O O . ARG A 1 972 ? -12.702 -17.385 38.547 1.00 51.44 972 ARG A O 1
ATOM 7658 N N . ASN A 1 973 ? -13.044 -17.136 36.341 1.00 47.19 973 ASN A N 1
ATOM 7659 C CA . ASN A 1 973 ? -13.765 -18.393 36.160 1.00 47.19 973 ASN A CA 1
ATOM 7660 C C . ASN A 1 973 ? -12.833 -19.582 35.856 1.00 47.19 973 ASN A C 1
ATOM 7662 O O . ASN A 1 973 ? -13.241 -20.710 36.108 1.00 47.19 973 ASN A O 1
ATOM 7666 N N . SER A 1 974 ? -11.610 -19.365 35.351 1.00 44.97 974 SER A N 1
ATOM 7667 C CA . SER A 1 974 ? -10.579 -20.415 35.272 1.00 44.97 974 SER A CA 1
ATOM 7668 C C . SER A 1 974 ? -9.877 -20.626 36.613 1.00 44.97 974 SER A C 1
ATOM 7670 O O . SER A 1 974 ? -9.674 -21.761 37.025 1.00 44.97 974 SER A O 1
ATOM 7672 N N . ASP A 1 975 ? -9.582 -19.541 37.330 1.00 42.28 975 ASP A N 1
ATOM 7673 C CA . ASP A 1 975 ? -8.924 -19.569 38.643 1.00 42.28 975 ASP A CA 1
ATOM 7674 C C . ASP A 1 975 ? -9.860 -20.116 39.744 1.00 42.28 975 ASP A C 1
ATOM 7676 O O . ASP A 1 975 ? -9.405 -20.497 40.816 1.00 42.28 975 ASP A O 1
ATOM 7680 N N . GLY A 1 976 ? -11.173 -20.158 39.480 1.00 38.91 976 GLY A N 1
ATOM 7681 C CA . GLY A 1 976 ? -12.192 -20.810 40.312 1.00 38.91 976 GLY A CA 1
ATOM 7682 C C . GLY A 1 976 ? -12.535 -22.247 39.891 1.00 38.91 976 GLY A C 1
ATOM 7683 O O . GLY A 1 976 ? -13.555 -22.771 40.337 1.00 38.91 976 GLY A O 1
ATOM 7684 N N . ALA A 1 977 ? -11.738 -22.853 39.005 1.00 38.50 977 ALA A N 1
ATOM 7685 C CA . ALA A 1 977 ? -11.903 -24.218 38.495 1.00 38.50 977 ALA A CA 1
ATOM 7686 C C . ALA A 1 977 ? -10.614 -25.066 38.627 1.00 38.50 977 ALA A C 1
ATOM 7688 O O . ALA A 1 977 ? -10.447 -26.052 37.905 1.00 38.50 977 ALA A O 1
ATOM 7689 N N . LEU A 1 978 ? -9.721 -24.661 39.540 1.00 32.16 978 LEU A N 1
ATOM 7690 C CA . LEU A 1 978 ? -8.468 -25.317 39.936 1.00 32.16 978 LEU A CA 1
ATOM 7691 C C . LEU A 1 978 ? -8.502 -25.663 41.433 1.00 32.16 978 LEU A C 1
ATOM 7693 O O . LEU A 1 978 ? -9.018 -24.822 42.203 1.00 32.16 978 LEU A O 1
#

Nearest PDB structures (foldseek):
  8g3i-assembly2_B  TM=9.652E-01  e=3.628E-04  Thermobifida fusca YX
  8fx6-assembly1_A  TM=9.511E-01  e=5.379E-04  Thermobifida fusca YX
  7b2b-assembly1_A  TM=8.336E-01  e=1.734E-04  Xenorhabdus cabanillasii JM26
  3eo4-assembly2_C  TM=7.345E-01  e=1.989E-05  Methanocaldococcus jannaschii
  2cnt-assembly4_D  TM=7.434E-01  e=2.111E-04  Salmonella enterica subsp. enterica serovar Typhimurium str. LT2